Protein 5FOI (pdb70)

B-factor: mean 27.77, std 8.63, range [11.54, 77.8]

Sequence (777 aa):
HMVVWPMDRTCAWALPEQYAEFRQRATLVPAKVWDGSPTWLVSRYEHVRALLVDPRVTVDPTRQPRLSEADGDGDGFRSMLMLDPPEHTRLRRMFISAFSVRQVETMRPEIEKIVDGILDRLLALEPPVDILTHLALPMSTQVICHLLGVPYEDREFFQERSELASRPNDDRSMPALIELVEYLDGLVRTKTAHPDTGLLGTAVTERLLKGEITHQELVNNAVLLLAAGHETSANQVTLSVLTLLRHPETAAELREQPELMPNAVDELLRYHSIADGLRRAATADIVLGDHTIRAGDGLIILLSSANHDGNTFGAEATFDIHRPARHHVAFGYGPHQCLGQNLARLEMEVTLGKLFRRVPALRLAQEPDALRVRQGSPIFGIDELLVEWMVVWPMDRTCAWALPEQYAEFRQRATLVPAKVWDGSPTWLVSRYEHVRALLVDPRVTVDPTRQPRLSEADGDGDGFRSMLMLDPPEHTRLRRMFISAFSVRQVETMRPEIEKIVDGILDRLLALEPPVDILTHLALPMSTQVICHLLGVPYEDREFFQERSEELASRPNDDRSMPALIELVEYLDGLVRTKTAHPDTGLLGTAVTERLLKGEITHQELVNNAVLLLAAGHETSANQVTLSVLTLLRHPETAAELREQPELMPNAVDELLRYHSIADGLRRAATADIVLGDHTIRAGDGLIILLSSANHDGNTFGAEATFDIHRPARHHVAFGYGPHQCLGQNLARLEMEVTLGKLFRRVPALRLAQEPDALRVRQGSPIFGIDELLVEW

Nearest PDB structures (foldseek):
  5foi-assembly2_B  TM=1.002E+00  e=1.107E-60  Micromonospora griseorubida
  6b11-assembly1_A  TM=9.766E-01  e=2.153E-40  Streptomyces fradiae
  4ubs-assembly1_A  TM=9.556E-01  e=9.385E-35  Streptomyces avermitilis MA-4680 = NBRC 14893
  7dls-assembly1_A  TM=8.955E-01  e=2.334E-32  Streptomyces laurentii
  8yy7-assembly1_B  TM=8.722E-01  e=4.089E-23  Kitasatospora mediocidica KCTC 9733

CATH classification: 1.10.630.10

Solvent-accessible surface area: 31751 Å² total; per-residue (Å²): 90,80,25,85,19,55,35,77,22,123,24,4,62,45,30,21,96,73,5,60,101,8,27,92,98,80,59,5,3,34,2,84,3,144,62,64,34,81,4,48,2,0,6,53,18,71,31,0,80,43,1,7,74,29,126,89,17,3,13,47,24,95,130,24,10,97,12,19,134,41,9,59,53,20,132,50,31,48,4,8,86,46,41,40,68,102,86,5,62,94,2,17,21,25,1,19,18,18,10,11,94,109,53,4,79,90,19,60,88,70,1,61,61,20,0,52,22,2,0,76,140,1,54,87,70,94,52,71,8,15,0,27,80,73,0,0,33,21,0,0,0,27,1,4,9,92,20,0,23,5,50,59,109,46,86,128,65,0,34,73,68,1,96,42,26,28,54,41,48,26,121,133,13,66,75,4,32,89,56,2,30,113,40,0,28,37,25,0,149,78,14,44,73,132,70,54,119,26,19,0,0,47,5,0,56,37,31,33,93,118,42,20,9,75,51,92,46,0,0,14,1,0,8,32,15,1,21,41,19,2,26,41,10,1,16,4,0,0,0,0,0,0,0,0,22,64,38,93,114,7,15,40,59,4,84,148,41,92,100,36,10,58,38,0,1,3,0,0,10,0,8,3,0,12,29,16,7,36,62,19,0,1,62,40,63,2,105,21,72,87,20,47,0,134,63,47,9,0,1,2,0,0,2,0,0,0,0,12,4,36,139,46,4,61,66,49,77,72,13,54,3,100,30,107,0,146,82,16,2,9,26,12,66,18,56,28,60,49,21,20,27,34,10,18,28,9,2,2,42,10,0,0,15,41,0,11,144,89,5,78,68,6,162,45,26,45,115,32,130,75,26,144,40,33,43,26,33,58,24,11,1,4,62,70,0,46,0,79,100,174,31,89,20,56,33,60,18,116,36,5,68,49,30,15,120,71,7,50,45,7,23,162,114,77,53,11,2,56,6,99,2,135,65,57,34,84,7,49,1,0,5,62,18,75,22,0,82,46,1,6,81,24,123,93,17,4,13,41,30,92,114,26,13,95,18,19,93,34,6,58,61,18,95,45,28,57,1,9,86,46,46,44,68,99,98,6,52,92,4,42,162,19,3,81,89,22,8,48,37,173,87,4,74,92,22,67,87,29,1,56,169,25,0,50,36,14,0,80,67,5,51,86,75,66,60,79,9,18,0,25,75,65,0,0,42,23,0,0,0,46,1,4,7,107,20,0,22,8,41,62,138,48,80,101,60,0,28,93,54,0,83,31,23,28,55,43,48,26,120,129,14,66,75,7,33,76,75,2,31,113,39,0,29,37,25,0,148,82,14,44,73,133,63,60,119,29,16,0,0,44,5,0,60,99,64,34,103,146,74,73,11,75,52,90,44,0,0,11,2,0,6,35,16,1,16,46,15,2,10,41,5,1,11,4,0,0,0,0,0,0,0,0,22,72,41,91,110,7,12,44,51,4,97,66,82,82,52,15,11,37,15,0,2,2,0,0,8,0,10,1,0,11,28,18,10,40,64,17,0,1,61,40,62,4,101,18,66,96,22,48,0,135,64,43,8,0,2,4,0,0,2,0,0,0,0,10,2,31,127,43,4,54,65,53,72,67,17,28,1,12,29,47,0,48,66,13,2,8,30,5,63,21,58,26,45,42,21,19,34,31,10,12,29,8,2,1,42,9,0,0,17,52,1,11,165,97,6,86,65,9,163,39,39,35,136,30,102,82,20,49,30,30,88,29,24,54,21,12,0,3,89,74,0,46,0,71,85

Radius of gyration: 30.05 Å; Cα contacts (8 Å, |Δi|>4): 1322; chains: 2; bounding box: 81×71×69 Å

InterPro domains:
  IPR001128 Cytochrome P450 [PF00067] (210-357)
  IPR001128 Cytochrome P450 [PR00385] (227-244)
  IPR001128 Cytochrome P450 [PR00385] (262-273)
  IPR001128 Cytochrome P450 [PR00385] (328-337)
  IPR001128 Cytochrome P450 [PR00385] (337-348)
  IPR002397 Cytochrome P450, B-class [PR00359] (82-93)
  IPR002397 Cytochrome P450, B-class [PR00359] (129-145)
  IPR002397 Cytochrome P450, B-class [PR00359] (146-161)
  IPR002397 Cytochrome P450, B-class [PR00359] (181-203)
  IPR002397 Cytochrome P450, B-class [PR00359] (262-273)
  IPR002397 Cytochrome P450, B-class [PR00359] (279-306)
  IPR002397 Cytochrome P450, B-class [PR00359] (307-322)
  IPR002397 Cytochrome P450, B-class [PR00359] (328-337)
  IPR002397 Cytochrome P450, B-class [PR00359] (337-348)
  IPR017972 Cytochrome P450, conserved site [PS00086] (330-339)
  IPR036396 Cytochrome P450 superfamily [G3DSA:1.10.630.10] (1-388)
  IPR036396 Cytochrome P450 superfamily [SSF48264] (4-388)

Secondary structure (DSSP, 8-state):
--EES-----SSSPPPTHHHHHTTSSSPEEEE-TT---EEEE--HHHHHHHHT-TTEE--GGGSPP-STT----TT---GGG--TTHHHHHHHHHGGGGSHHHHGGGHHHHHHHHHHHHHHHHTSPSPEEHIIIIIHHHHHHHHHHHHT--GGGHHHHHHHHHHHT-TTSTTHHHHHHHHHHHHHHHHHHHHHS--SSHHHHHHHHTGGGTSS-HHHHHHHHHHHHHIIIIIHHHHHHHHHHHHHHSHHHHHHHHH-GGGHHHHHHHHHHHH--B--EEEEESS-EEETTEEE-TT-EEEE-HHHHHT-TTTSTTTTS--TTS--TT--TT--STTS-TTHHHHHHHHHHHHHHHHHHSTT-EESS-TTSPPBP-SSSB--BS--EEE-/-EESS----SSSPPPTHHHHHHH-SS-EEEE-TT---EEEE--HHHHHHHHT-TTEE--GGGSPP-SSS----TT---GGG--TTHHHHHHHHHGGGGSHHHHHHTHHHHHHHHHHHHHHHHTS-SSEEHIIIIIHHHHHHHHHHHHT--GGGHHHHHHHHHHHT-TTSTTHHHHHHHHHHHHHHHHHHHHHS--SSHHHHHIIIIITTTSS-HHHHHHHHHHHHHIIIIIHHHHHHHHHHHHHHSHHHHHHHHH-GGGHHHHHHHHHHHH--B--EEEEESS-EEETTEEEPTT-EEEE-HHHHHT-TTTSTTTTS--TTS--TT--TT--STTS-TTHHHHHHHHHHHHHHHHHH-TT-EESS-GGG--B--SSSB--BS--EEE-

Organism: Micromonospora griseorubida (NCBI:txid28040)

Foldseek 3Di:
DPAAPDDWADALFDDDPVLVVCQVDDEFDWHQAPVRFTEGEDFALVGLFVQQADLQKALQLVLFDARAPLADDLVPQDALSNGHPPVSVLLCVLQQVCADLVNLVVCLVVLLVQQVVLVVVVVPDADFDWCLVRHLQSSLQVVLCQQAVDDPVCCVLLVVLLVLLQQRHDNSNNVSVVVQLVVLLVVLVVCLVPQDDHRLSVCSVVAVVVPSDDSSRSSSVVNVSNSVSRPQLSFLLSSLVVVCLVPVVNLVVCLVPVVLLLLLLLLSLLSSLQQFFDKIAGQAWDDDRPYIHHHSYIYTYGLNSNSQRCVVDPPSSDRDSPPRRNPRQSQRHHSNRPSNPSVSSSSNSSSSNVVCNPPVVKHFPDDSVPWAWDTSGSGTGTPTTTIDD/DAEPPDWADALFDDDPCLVVQQVDDDFDWYDAPQNFTAGEAQAQVRLFVQQADPQKALQLVLADARAPQFDNQVPQDALSNGDPPVNVLLCVLQQVCQDLVNLVVCLVVLLVQLVVLVVVVVVDDDFDWCLVRHQQSSQLVVLCVQAVPDPVCCVLLVVLLVLLLQNRDNSNRVSLVVQLVVLLVVLVVLLVPADPHRSNVCSVPAVVVPRDDSSNSSSNSSVSNSCRRPQLSQLLSSLVVVCQVVVVNLVVCLVPVVLLLLLLLLSLLSRLQQFFRKMAGCAWDDDRPDIDGHSYIYTRGLNSNSQNCVVDPVSNDRDSPPRRVPRQSQRHHSRRPSNPSNSSSSNSSNSNVVCNVCVVKHFPDDSSPWAWDTRGSGTGTPTTTMDD

Structure (mmCIF, N/CA/C/O backbone):
data_5FOI
#
_entry.id   5FOI
#
_cell.length_a   54.781
_cell.length_b   59.516
_cell.length_c   74.623
_cell.angle_alpha   83.20
_cell.angle_beta   72.15
_cell.angle_gamma   62.61
#
_symmetry.space_group_name_H-M   'P 1'
#
loop_
_entity.id
_entity.type
_entity.pdbx_description
1 polymer 'MYCINAMICIN VIII C21 METHYL HYDROXYLASE'
2 non-polymer 'PROTOPORPHYRIN IX CONTAINING FE'
3 non-polymer 'Mycinamicin VIII'
4 non-polymer GLYCEROL
5 non-polymer SPERMIDINE
6 water water
#
loop_
_atom_site.group_PDB
_atom_site.id
_atom_site.type_symbol
_atom_site.label_atom_id
_atom_site.label_alt_id
_atom_site.label_comp_id
_atom_site.label_asym_id
_atom_site.label_entity_id
_atom_site.label_seq_id
_atom_site.pdbx_PDB_ins_code
_atom_site.Cartn_x
_atom_site.Cartn_y
_atom_site.Cartn_z
_atom_site.occupancy
_atom_site.B_iso_or_equiv
_atom_site.auth_seq_id
_atom_site.auth_comp_id
_atom_site.auth_asym_id
_atom_site.auth_atom_id
_atom_site.pdbx_PDB_model_num
ATOM 1 N N . HIS A 1 20 ? 1.007 -28.526 -6.692 1.00 49.94 0 HIS A N 1
ATOM 2 C CA . HIS A 1 20 ? 0.648 -27.560 -7.754 1.00 45.81 0 HIS A CA 1
ATOM 3 C C . HIS A 1 20 ? -0.719 -27.913 -8.335 1.00 47.52 0 HIS A C 1
ATOM 4 O O . HIS A 1 20 ? -0.816 -28.803 -9.165 1.00 52.04 0 HIS A O 1
ATOM 6 N N . MET A 1 21 ? -1.771 -27.240 -7.869 1.00 49.58 1 MET A N 1
ATOM 7 C CA . MET A 1 21 ? -3.147 -27.390 -8.412 1.00 49.26 1 MET A CA 1
ATOM 8 C C . MET A 1 21 ? -3.536 -26.131 -9.242 1.00 46.00 1 MET A C 1
ATOM 9 O O . MET A 1 21 ? -3.536 -26.158 -10.465 1.00 48.42 1 MET A O 1
ATOM 11 N N . VAL A 1 22 ? -3.858 -25.035 -8.560 1.00 42.84 2 VAL A N 1
ATOM 12 C CA . VAL A 1 22 ? -4.020 -23.710 -9.190 1.00 38.21 2 VAL A CA 1
ATOM 13 C C . VAL A 1 22 ? -2.676 -22.986 -9.413 1.00 34.96 2 VAL A C 1
ATOM 14 O O . VAL A 1 22 ? -1.774 -23.088 -8.612 1.00 37.36 2 VAL A O 1
ATOM 18 N N . VAL A 1 23 ? -2.548 -22.288 -10.532 1.00 32.96 3 VAL A N 1
ATOM 19 C CA . VAL A 1 23 ? -1.324 -21.571 -10.887 1.00 33.98 3 VAL A CA 1
ATOM 20 C C . VAL A 1 23 ? -1.185 -20.230 -10.101 1.00 32.29 3 VAL A C 1
ATOM 21 O O . VAL A 1 23 ? -2.168 -19.602 -9.719 1.00 25.95 3 VAL A O 1
ATOM 25 N N . TRP A 1 24 ? 0.046 -19.813 -9.844 1.00 31.01 4 TRP A N 1
ATOM 26 C CA . TRP A 1 24 ? 0.292 -18.484 -9.287 1.00 30.72 4 TRP A CA 1
ATOM 27 C C . TRP A 1 24 ? 1.352 -17.863 -10.148 1.00 30.08 4 TRP A C 1
ATOM 28 O O . TRP A 1 24 ? 2.354 -18.533 -10.454 1.00 25.25 4 TRP A O 1
ATOM 39 N N . PRO A 1 25 ? 1.179 -16.566 -10.503 1.00 31.74 5 PRO A N 1
ATOM 40 C CA . PRO A 1 25 ? 0.240 -15.584 -9.986 1.00 31.94 5 PRO A CA 1
ATOM 41 C C . PRO A 1 25 ? -1.161 -15.657 -10.528 1.00 31.14 5 PRO A C 1
ATOM 42 O O . PRO A 1 25 ? -1.361 -16.040 -11.668 1.00 31.94 5 PRO A O 1
ATOM 46 N N . MET A 1 26 ? -2.094 -15.279 -9.668 1.00 31.34 6 MET A N 1
ATOM 47 C CA . MET A 1 26 ? -3.484 -15.065 -9.991 1.00 35.15 6 MET A CA 1
ATOM 48 C C . MET A 1 26 ? -3.707 -13.554 -9.989 1.00 33.64 6 MET A C 1
ATOM 49 O O . MET A 1 26 ? -3.168 -12.848 -9.145 1.00 36.76 6 MET A O 1
ATOM 54 N N . ASP A 1 27 ? -4.504 -13.075 -10.927 1.00 30.72 7 ASP A N 1
ATOM 55 C CA . ASP A 1 27 ? -4.824 -11.674 -11.056 1.00 27.76 7 ASP A CA 1
ATOM 56 C C . ASP A 1 27 ? -6.249 -11.496 -10.607 1.00 27.88 7 ASP A C 1
ATOM 57 O O . ASP A 1 27 ? -7.048 -12.428 -10.705 1.00 27.07 7 ASP A O 1
ATOM 62 N N . ARG A 1 28 ? -6.575 -10.310 -10.097 1.00 28.19 8 ARG A N 1
ATOM 63 C CA . ARG A 1 28 ? -7.946 -9.968 -9.796 1.00 31.37 8 ARG A CA 1
ATOM 64 C C . ARG A 1 28 ? -8.643 -9.525 -11.050 1.00 31.95 8 ARG A C 1
ATOM 65 O O . ARG A 1 28 ? -8.022 -9.012 -11.977 1.00 33.03 8 ARG A O 1
ATOM 73 N N . THR A 1 29 ? -9.957 -9.691 -11.027 1.00 34.11 9 THR A N 1
ATOM 74 C CA . THR A 1 29 ? -10.819 -9.558 -12.195 1.00 32.70 9 THR A CA 1
ATOM 75 C C . THR A 1 29 ? -11.819 -8.391 -12.058 1.00 32.69 9 THR A C 1
ATOM 76 O O . THR A 1 29 ? -12.449 -7.992 -13.025 1.00 33.10 9 THR A O 1
ATOM 80 N N . CYS A 1 30 ? -11.962 -7.866 -10.847 1.00 30.48 10 CYS A N 1
ATOM 81 C CA . CYS A 1 30 ? -12.978 -6.898 -10.515 1.00 32.27 10 CYS A CA 1
ATOM 82 C C . CYS A 1 30 ? -12.377 -5.855 -9.615 1.00 30.29 10 CYS A C 1
ATOM 83 O O . CYS A 1 30 ? -11.482 -6.156 -8.837 1.00 31.90 10 CYS A O 1
ATOM 86 N N . ALA A 1 31 ? -12.912 -4.648 -9.663 1.00 29.05 11 ALA A N 1
ATOM 87 C CA . ALA A 1 31 ? -12.388 -3.544 -8.842 1.00 28.74 11 ALA A CA 1
ATOM 88 C C . ALA A 1 31 ? -12.635 -3.769 -7.375 1.00 28.89 11 ALA A C 1
ATOM 89 O O . ALA A 1 31 ? -11.959 -3.178 -6.533 1.00 27.72 11 ALA A O 1
ATOM 91 N N . TRP A 1 32 ? -13.632 -4.584 -7.050 1.00 28.88 12 TRP A N 1
ATOM 92 C CA . TRP A 1 32 ? -13.922 -4.813 -5.657 1.00 30.70 12 TRP A CA 1
ATOM 93 C C . TRP A 1 32 ? -14.041 -6.278 -5.275 1.00 31.50 12 TRP A C 1
ATOM 94 O O . TRP A 1 32 ? -13.682 -6.616 -4.167 1.00 30.38 12 TRP A O 1
ATOM 105 N N . ALA A 1 33 ? -14.490 -7.148 -6.180 1.00 32.23 13 ALA A N 1
ATOM 106 C CA . ALA A 1 33 ? -14.557 -8.607 -5.889 1.00 33.27 13 ALA A CA 1
ATOM 107 C C . ALA A 1 33 ? -13.196 -9.228 -5.687 1.00 30.99 13 ALA A C 1
ATOM 108 O O . ALA A 1 33 ? -12.297 -9.023 -6.500 1.00 33.99 13 ALA A O 1
ATOM 110 N N . LEU A 1 34 ? -13.041 -10.044 -4.654 1.00 28.68 14 LEU A N 1
ATOM 111 C CA . LEU A 1 34 ? -11.902 -10.975 -4.658 1.00 28.53 14 LEU A CA 1
ATOM 112 C C . LEU A 1 34 ? -12.167 -12.224 -5.515 1.00 28.23 14 LEU A C 1
ATOM 113 O O . LEU A 1 34 ? -13.322 -12.598 -5.782 1.00 26.64 14 LEU A O 1
ATOM 118 N N . PRO A 1 35 ? -11.094 -12.887 -5.962 1.00 29.47 15 PRO A N 1
ATOM 119 C CA . PRO A 1 35 ? -11.309 -14.098 -6.787 1.00 28.82 15 PRO A CA 1
ATOM 120 C C . PRO A 1 35 ? -12.107 -15.152 -6.019 1.00 30.14 15 PRO A C 1
ATOM 121 O O . PRO A 1 35 ? -11.837 -15.375 -4.820 1.00 29.32 15 PRO A O 1
ATOM 125 N N . GLU A 1 36 ? -13.117 -15.732 -6.685 1.00 32.20 16 GLU A N 1
ATOM 126 C CA . GLU A 1 36 ? -14.033 -16.708 -6.074 1.00 30.72 16 GLU A CA 1
ATOM 127 C C . GLU A 1 36 ? -13.256 -17.776 -5.334 1.00 29.62 16 GLU A C 1
ATOM 128 O O . GLU A 1 36 ? -13.574 -18.112 -4.208 1.00 27.57 16 GLU A O 1
ATOM 130 N N . GLN A 1 37 ? -12.203 -18.273 -5.962 1.00 30.86 17 GLN A N 1
ATOM 131 C CA . GLN A 1 37 ? -11.343 -19.298 -5.350 1.00 33.80 17 GLN A CA 1
ATOM 132 C C . GLN A 1 37 ? -10.902 -19.039 -3.918 1.00 30.94 17 GLN A C 1
ATOM 133 O O . GLN A 1 37 ? -10.967 -19.930 -3.085 1.00 32.95 17 GLN A O 1
ATOM 139 N N . TYR A 1 38 ? -10.487 -17.819 -3.612 1.00 28.63 18 TYR A N 1
ATOM 140 C CA . TYR A 1 38 ? -10.020 -17.513 -2.267 1.00 25.86 18 TYR A CA 1
ATOM 141 C C . TYR A 1 38 ? -10.932 -18.053 -1.175 1.00 25.09 18 TYR A C 1
ATOM 142 O O . TYR A 1 38 ? -10.433 -18.499 -0.162 1.00 27.16 18 TYR A O 1
ATOM 151 N N . ALA A 1 39 ? -12.246 -18.008 -1.334 1.00 26.96 19 ALA A N 1
ATOM 152 C CA . ALA A 1 39 ? -13.166 -18.395 -0.204 1.00 29.06 19 ALA A CA 1
ATOM 153 C C . ALA A 1 39 ? -13.167 -19.923 0.029 1.00 29.28 19 ALA A C 1
ATOM 154 O O . ALA A 1 39 ? -13.294 -20.411 1.166 1.00 25.15 19 ALA A O 1
ATOM 156 N N . GLU A 1 40 ? -12.954 -20.678 -1.041 1.00 32.39 20 GLU A N 1
ATOM 157 C CA . GLU A 1 40 ? -12.826 -22.103 -0.875 1.00 37.28 20 GLU A CA 1
ATOM 158 C C . GLU A 1 40 ? -11.470 -22.432 -0.239 1.00 38.59 20 GLU A C 1
ATOM 159 O O . GLU A 1 40 ? -11.409 -23.313 0.666 1.00 36.85 20 GLU A O 1
ATOM 165 N N . PHE A 1 41 ? -10.419 -21.694 -0.649 1.00 32.93 21 PHE A N 1
ATOM 166 C CA . PHE A 1 41 ? -9.086 -21.874 -0.068 1.00 30.47 21 PHE A CA 1
ATOM 167 C C . PHE A 1 41 ? -9.166 -21.860 1.451 1.00 29.97 21 PHE A C 1
ATOM 168 O O . PHE A 1 41 ? -8.459 -22.625 2.111 1.00 29.03 21 PHE A O 1
ATOM 176 N N . ARG A 1 42 ? -10.024 -20.994 1.980 1.00 29.70 22 ARG A N 1
ATOM 177 C CA . ARG A 1 42 ? -10.190 -20.832 3.413 1.00 30.67 22 ARG A CA 1
ATOM 178 C C . ARG A 1 42 ? -11.078 -21.888 4.061 1.00 35.88 22 ARG A C 1
ATOM 179 O O . ARG A 1 42 ? -11.120 -22.009 5.296 1.00 38.13 22 ARG A O 1
ATOM 187 N N . GLN A 1 43 ? -11.853 -22.608 3.253 1.00 41.50 23 GLN A N 1
ATOM 188 C CA . GLN A 1 43 ? -12.770 -23.601 3.810 1.00 43.51 23 GLN A CA 1
ATOM 189 C C . GLN A 1 43 ? -11.963 -24.873 4.151 1.00 47.13 23 GLN A C 1
ATOM 190 O O . GLN A 1 43 ? -12.393 -25.721 4.932 1.00 47.54 23 GLN A O 1
ATOM 192 N N . ARG A 1 44 ? -10.757 -24.954 3.603 1.00 47.16 24 ARG A N 1
ATOM 193 C CA . ARG A 1 44 ? -9.871 -26.094 3.766 1.00 42.89 24 ARG A CA 1
ATOM 194 C C . ARG A 1 44 ? -9.158 -26.343 5.078 1.00 45.92 24 ARG A C 1
ATOM 195 O O . ARG A 1 44 ? -9.140 -25.500 5.988 1.00 44.60 24 ARG A O 1
ATOM 203 N N . ALA A 1 45 ? -8.527 -27.528 5.101 1.00 52.24 25 ALA A N 1
ATOM 204 C CA . ALA A 1 45 ? -7.680 -28.061 6.206 1.00 56.57 25 ALA A CA 1
ATOM 205 C C . ALA A 1 45 ? -6.145 -27.960 5.950 1.00 54.22 25 ALA A C 1
ATOM 206 O O . ALA A 1 45 ? -5.329 -28.050 6.883 1.00 55.10 25 ALA A O 1
ATOM 208 N N . THR A 1 46 ? -5.752 -27.827 4.689 1.00 54.24 26 THR A N 1
ATOM 209 C CA . THR A 1 46 ? -4.360 -27.629 4.345 1.00 54.08 26 THR A CA 1
ATOM 210 C C . THR A 1 46 ? -4.160 -26.194 3.886 1.00 50.27 26 THR A C 1
ATOM 211 O O . THR A 1 46 ? -5.016 -25.315 4.105 1.00 53.93 26 THR A O 1
ATOM 215 N N . LEU A 1 47 ? -2.982 -25.977 3.302 1.00 41.37 27 LEU A N 1
ATOM 216 C CA . LEU A 1 47 ? -2.717 -24.897 2.387 1.00 33.15 27 LEU A CA 1
ATOM 217 C C . LEU A 1 47 ? -2.833 -25.454 0.948 1.00 33.09 27 LEU A C 1
ATOM 218 O O . LEU A 1 47 ? -2.522 -26.625 0.676 1.00 32.02 27 LEU A O 1
ATOM 223 N N . VAL A 1 48 ? -3.283 -24.583 0.057 1.00 27.84 28 VAL A N 1
ATOM 224 C CA . VAL A 1 48 ? -3.451 -24.874 -1.332 1.00 29.34 28 VAL A CA 1
ATOM 225 C C . VAL A 1 48 ? -2.096 -24.874 -1.962 1.00 30.84 28 VAL A C 1
ATOM 226 O O . VAL A 1 48 ? -1.332 -23.964 -1.741 1.00 33.13 28 VAL A O 1
ATOM 230 N N . PRO A 1 49 ? -1.780 -25.908 -2.734 1.00 31.24 29 PRO A N 1
ATOM 231 C CA . PRO A 1 49 ? -0.570 -25.877 -3.509 1.00 32.25 29 PRO A CA 1
ATOM 232 C C . PRO A 1 49 ? -0.716 -25.098 -4.816 1.00 32.33 29 PRO A C 1
ATOM 233 O O . PRO A 1 49 ? -1.805 -25.060 -5.419 1.00 33.17 29 PRO A O 1
ATOM 237 N N . ALA A 1 50 ? 0.377 -24.516 -5.283 1.00 29.22 30 ALA A N 1
ATOM 238 C CA . ALA A 1 50 ? 0.302 -23.781 -6.523 1.00 28.72 30 ALA A CA 1
ATOM 239 C C . ALA A 1 50 ? 1.423 -24.146 -7.433 1.00 26.49 30 ALA A C 1
ATOM 240 O O . ALA A 1 50 ? 2.493 -24.490 -6.968 1.00 29.21 30 ALA A O 1
ATOM 242 N N . LYS A 1 51 ? 1.162 -24.081 -8.732 1.00 25.55 31 LYS A N 1
ATOM 243 C CA . LYS A 1 51 ? 2.143 -24.383 -9.764 1.00 26.52 31 LYS A CA 1
ATOM 244 C C . LYS A 1 51 ? 2.736 -23.069 -10.152 1.00 27.24 31 LYS A C 1
ATOM 245 O O . LYS A 1 51 ? 1.991 -22.129 -10.443 1.00 28.47 31 LYS A O 1
ATOM 249 N N . VAL A 1 52 ? 4.060 -22.983 -10.176 1.00 25.33 32 VAL A N 1
ATOM 250 C CA . VAL A 1 52 ? 4.706 -21.714 -10.474 1.00 25.80 32 VAL A CA 1
ATOM 251 C C . VAL A 1 52 ? 5.735 -21.947 -11.549 1.00 27.82 32 VAL A C 1
ATOM 252 O O . VAL A 1 52 ? 6.265 -23.040 -11.699 1.00 27.72 32 VAL A O 1
ATOM 256 N N . TRP A 1 53 ? 6.057 -20.900 -12.271 1.00 28.02 33 TRP A N 1
ATOM 257 C CA . TRP A 1 53 ? 6.941 -21.056 -13.361 1.00 32.39 33 TRP A CA 1
ATOM 258 C C . TRP A 1 53 ? 8.088 -22.060 -13.117 1.00 31.31 33 TRP A C 1
ATOM 259 O O . TRP A 1 53 ? 8.320 -22.909 -13.959 1.00 33.85 33 TRP A O 1
ATOM 270 N N . ASP A 1 54 ? 8.789 -21.998 -11.986 1.00 33.16 34 ASP A N 1
ATOM 271 C CA . ASP A 1 54 ? 9.970 -22.879 -11.789 1.00 31.89 34 ASP A CA 1
ATOM 272 C C . ASP A 1 54 ? 9.685 -24.250 -11.168 1.00 31.25 34 ASP A C 1
ATOM 273 O O . ASP A 1 54 ? 10.617 -24.985 -10.870 1.00 30.63 34 ASP A O 1
ATOM 278 N N . GLY A 1 55 ? 8.417 -24.584 -10.956 1.00 32.29 35 GLY A N 1
ATOM 279 C CA . GLY A 1 55 ? 8.040 -25.898 -10.432 1.00 33.39 35 GLY A CA 1
ATOM 280 C C . GLY A 1 55 ? 8.326 -26.131 -8.957 1.00 35.02 35 GLY A C 1
ATOM 281 O O . GLY A 1 55 ? 8.113 -27.235 -8.465 1.00 35.82 35 GLY A O 1
ATOM 282 N N . SER A 1 56 ? 8.801 -25.096 -8.258 1.00 36.81 36 SER A N 1
ATOM 283 C CA . SER A 1 56 ? 9.150 -25.187 -6.840 1.00 35.28 36 SER A CA 1
ATOM 284 C C . SER A 1 56 ? 7.898 -25.360 -6.039 1.00 33.87 36 SER A C 1
ATOM 285 O O . SER A 1 56 ? 6.847 -24.850 -6.427 1.00 35.01 36 SER A O 1
ATOM 288 N N . PRO A 1 57 ? 8.008 -26.069 -4.911 1.00 32.57 37 PRO A N 1
ATOM 289 C CA . PRO A 1 57 ? 6.850 -26.253 -4.075 1.00 32.12 37 PRO A CA 1
ATOM 290 C C . PRO A 1 57 ? 6.510 -24.922 -3.484 1.00 31.67 37 PRO A C 1
ATOM 291 O O . PRO A 1 57 ? 7.411 -24.173 -3.058 1.00 33.09 37 PRO A O 1
ATOM 295 N N . THR A 1 58 ? 5.210 -24.630 -3.494 1.00 31.56 38 THR A N 1
ATOM 296 C CA . THR A 1 58 ? 4.673 -23.332 -3.117 1.00 26.89 38 THR A CA 1
ATOM 297 C C . THR A 1 58 ? 3.271 -23.509 -2.575 1.00 25.15 38 THR A C 1
ATOM 298 O O . THR A 1 58 ? 2.469 -24.163 -3.208 1.00 23.10 38 THR A O 1
ATOM 302 N N . TRP A 1 59 ? 2.995 -22.933 -1.405 1.00 23.69 39 TRP A N 1
ATOM 303 C CA . TRP A 1 59 ? 1.658 -22.858 -0.861 1.00 23.86 39 TRP A CA 1
ATOM 304 C C . TRP A 1 59 ? 1.044 -21.453 -0.946 1.00 25.63 39 TRP A C 1
ATOM 305 O O . TRP A 1 59 ? 1.741 -20.446 -0.782 1.00 25.27 39 TRP A O 1
ATOM 316 N N . LEU A 1 60 ? -0.270 -21.389 -1.155 1.00 26.18 40 LEU A N 1
ATOM 317 C CA . LEU A 1 60 ? -1.026 -20.161 -0.962 1.00 25.37 40 LEU A CA 1
ATOM 318 C C . LEU A 1 60 ? -1.648 -20.221 0.414 1.00 28.26 40 LEU A C 1
ATOM 319 O O . LEU A 1 60 ? -2.055 -21.296 0.882 1.00 32.58 40 LEU A O 1
ATOM 324 N N . VAL A 1 61 ? -1.693 -19.057 1.061 1.00 26.15 41 VAL A N 1
ATOM 325 C CA . VAL A 1 61 ? -2.054 -18.922 2.439 1.00 24.84 41 VAL A CA 1
ATOM 326 C C . VAL A 1 61 ? -3.237 -17.925 2.493 1.00 25.79 41 VAL A C 1
ATOM 327 O O . VAL A 1 61 ? -3.103 -16.760 2.094 1.00 27.62 41 VAL A O 1
ATOM 331 N N . SER A 1 62 ? -4.382 -18.387 2.986 1.00 23.20 42 SER A N 1
ATOM 332 C CA . SER A 1 62 ? -5.633 -17.698 2.813 1.00 23.10 42 SER A CA 1
ATOM 333 C C . SER A 1 62 ? -6.325 -17.310 4.097 1.00 21.76 42 SER A C 1
ATOM 334 O O . SER A 1 62 ? -7.081 -16.372 4.075 1.00 23.38 42 SER A O 1
ATOM 337 N N . ARG A 1 63 ? -6.044 -17.957 5.219 1.00 22.64 43 ARG A N 1
ATOM 338 C CA . ARG A 1 63 ? -6.780 -17.686 6.469 1.00 23.16 43 ARG A CA 1
ATOM 339 C C . ARG A 1 63 ? -6.107 -16.623 7.338 1.00 23.30 43 ARG A C 1
ATOM 340 O O . ARG A 1 63 ? -4.874 -16.557 7.421 1.00 24.39 43 ARG A O 1
ATOM 346 N N . TYR A 1 64 ? -6.904 -15.799 8.009 1.00 21.82 44 TYR A N 1
ATOM 347 C CA . TYR A 1 64 ? -6.375 -14.730 8.848 1.00 21.29 44 TYR A CA 1
ATOM 348 C C . TYR A 1 64 ? -5.406 -15.273 9.920 1.00 22.97 44 TYR A C 1
ATOM 349 O O . TYR A 1 64 ? -4.261 -14.800 10.018 1.00 24.53 44 TYR A O 1
ATOM 358 N N . GLU A 1 65 ? -5.878 -16.231 10.730 1.00 22.46 45 GLU A N 1
ATOM 359 C CA . GLU A 1 65 ? -5.034 -17.047 11.616 1.00 23.06 45 GLU A CA 1
ATOM 360 C C . GLU A 1 65 ? -3.668 -17.396 11.015 1.00 23.15 45 GLU A C 1
ATOM 361 O O . GLU A 1 65 ? -2.681 -17.312 11.716 1.00 24.43 45 GLU A O 1
ATOM 363 N N . HIS A 1 66 ? -3.619 -17.795 9.737 1.00 23.07 46 HIS A N 1
ATOM 364 C CA . HIS A 1 66 ? -2.410 -18.365 9.162 1.00 24.65 46 HIS A CA 1
ATOM 365 C C . HIS A 1 66 ? -1.451 -17.295 8.680 1.00 24.76 46 HIS A C 1
ATOM 366 O O . HIS A 1 66 ? -0.235 -17.341 8.943 1.00 25.39 46 HIS A O 1
ATOM 373 N N . VAL A 1 67 ? -2.016 -16.348 7.943 1.00 23.46 47 VAL A N 1
ATOM 374 C CA . VAL A 1 67 ? -1.279 -15.193 7.426 1.00 23.08 47 VAL A CA 1
ATOM 375 C C . VAL A 1 67 ? -0.494 -14.525 8.572 1.00 21.25 47 VAL A C 1
ATOM 376 O O . VAL A 1 67 ? 0.721 -14.354 8.502 1.00 21.66 47 VAL A O 1
ATOM 380 N N . ARG A 1 68 ? -1.184 -14.253 9.650 1.00 20.77 48 ARG A N 1
ATOM 381 C CA . ARG A 1 68 ? -0.577 -13.656 10.778 1.00 22.68 48 ARG A CA 1
ATOM 382 C C . ARG A 1 68 ? 0.485 -14.524 11.414 1.00 23.53 48 ARG A C 1
ATOM 383 O O . ARG A 1 68 ? 1.565 -14.020 11.731 1.00 24.09 48 ARG A O 1
ATOM 391 N N . ALA A 1 69 ? 0.221 -15.825 11.580 1.00 23.29 49 ALA A N 1
ATOM 392 C CA . ALA A 1 69 ? 1.194 -16.724 12.231 1.00 21.37 49 ALA A CA 1
ATOM 393 C C . ALA A 1 69 ? 2.533 -16.792 11.456 1.00 21.98 49 ALA A C 1
ATOM 394 O O . ALA A 1 69 ? 3.616 -16.783 12.078 1.00 19.15 49 ALA A O 1
ATOM 396 N N . LEU A 1 70 ? 2.449 -16.827 10.114 1.00 19.15 50 LEU A N 1
ATOM 397 C CA . LEU A 1 70 ? 3.628 -17.048 9.304 1.00 19.21 50 LEU A CA 1
ATOM 398 C C . LEU A 1 70 ? 4.447 -15.802 9.132 1.00 20.50 50 LEU A C 1
ATOM 399 O O . LEU A 1 70 ? 5.668 -15.869 9.111 1.00 21.71 50 LEU A O 1
ATOM 404 N N . LEU A 1 71 ? 3.757 -14.677 8.989 1.00 20.73 51 LEU A N 1
ATOM 405 C CA . LEU A 1 71 ? 4.370 -13.379 8.814 1.00 20.12 51 LEU A CA 1
ATOM 406 C C . LEU A 1 71 ? 5.194 -12.954 10.003 1.00 19.42 51 LEU A C 1
ATOM 407 O O . LEU A 1 71 ? 6.201 -12.261 9.807 1.00 17.66 51 LEU A O 1
ATOM 412 N N . VAL A 1 72 ? 4.778 -13.326 11.214 1.00 19.95 52 VAL A N 1
ATOM 413 C CA . VAL A 1 72 ? 5.652 -13.159 12.405 1.00 20.20 52 VAL A CA 1
ATOM 414 C C . VAL A 1 72 ? 6.582 -14.309 12.746 1.00 19.49 52 VAL A C 1
ATOM 415 O O . VAL A 1 72 ? 7.302 -14.209 13.712 1.00 19.37 52 VAL A O 1
ATOM 419 N N . ASP A 1 73 ? 6.539 -15.413 12.031 1.00 19.51 53 ASP A N 1
ATOM 420 C CA . ASP A 1 73 ? 7.354 -16.541 12.410 1.00 19.98 53 ASP A CA 1
ATOM 421 C C . ASP A 1 73 ? 8.841 -16.304 12.051 1.00 19.39 53 ASP A C 1
ATOM 422 O O . ASP A 1 73 ? 9.143 -15.760 11.019 1.00 18.27 53 ASP A O 1
ATOM 427 N N . PRO A 1 74 ? 9.778 -16.717 12.909 1.00 20.68 54 PRO A N 1
ATOM 428 C CA . PRO A 1 74 ? 11.196 -16.443 12.572 1.00 21.25 54 PRO A CA 1
ATOM 429 C C . PRO A 1 74 ? 11.790 -17.356 11.526 1.00 21.65 54 PRO A C 1
ATOM 430 O O . PRO A 1 74 ? 12.915 -17.149 11.090 1.00 21.56 54 PRO A O 1
ATOM 434 N N . ARG A 1 75 ? 11.052 -18.376 11.110 1.00 24.05 55 ARG A N 1
ATOM 435 C CA . ARG A 1 75 ? 11.558 -19.340 10.103 1.00 22.51 55 ARG A CA 1
ATOM 436 C C . ARG A 1 75 ? 11.041 -19.057 8.681 1.00 21.97 55 ARG A C 1
ATOM 437 O O . ARG A 1 75 ? 11.172 -19.876 7.801 1.00 23.41 55 ARG A O 1
ATOM 445 N N . VAL A 1 76 ? 10.449 -17.902 8.484 1.00 22.78 56 VAL A N 1
ATOM 446 C CA . VAL A 1 76 ? 9.912 -17.456 7.189 1.00 23.89 56 VAL A CA 1
ATOM 447 C C . VAL A 1 76 ? 10.885 -16.360 6.765 1.00 23.52 56 VAL A C 1
ATOM 448 O O . VAL A 1 76 ? 11.295 -15.569 7.596 1.00 23.09 56 VAL A O 1
ATOM 452 N N . THR A 1 77 ? 11.312 -16.346 5.507 1.00 22.94 57 THR A N 1
ATOM 453 C CA . THR A 1 77 ? 12.373 -15.441 5.040 1.00 20.86 57 THR A CA 1
ATOM 454 C C . THR A 1 77 ? 11.816 -14.590 3.929 1.00 21.00 57 THR A C 1
ATOM 455 O O . THR A 1 77 ? 10.877 -15.033 3.259 1.00 20.07 57 THR A O 1
ATOM 459 N N . VAL A 1 78 ? 12.397 -13.389 3.733 1.00 20.86 58 VAL A N 1
ATOM 460 C CA . VAL A 1 78 ? 12.161 -12.534 2.534 1.00 20.38 58 VAL A CA 1
ATOM 461 C C . VAL A 1 78 ? 13.299 -12.610 1.524 1.00 21.02 58 VAL A C 1
ATOM 462 O O . VAL A 1 78 ? 13.114 -12.184 0.378 1.00 23.21 58 VAL A O 1
ATOM 466 N N . ASP A 1 79 ? 14.454 -13.143 1.937 1.00 20.70 59 ASP A N 1
ATOM 467 C CA . ASP A 1 79 ? 15.624 -13.364 1.066 1.00 20.64 59 ASP A CA 1
ATOM 468 C C . ASP A 1 79 ? 15.182 -13.672 -0.345 1.00 21.80 59 ASP A C 1
ATOM 469 O O . ASP A 1 79 ? 14.588 -14.714 -0.591 1.00 24.39 59 ASP A O 1
ATOM 474 N N . PRO A 1 80 ? 15.463 -12.775 -1.306 1.00 21.62 60 PRO A N 1
ATOM 475 C CA . PRO A 1 80 ? 14.934 -13.078 -2.641 1.00 22.99 60 PRO A CA 1
ATOM 476 C C . PRO A 1 80 ? 15.466 -14.356 -3.308 1.00 22.05 60 PRO A C 1
ATOM 477 O O . PRO A 1 80 ? 14.853 -14.853 -4.207 1.00 22.80 60 PRO A O 1
ATOM 481 N N . THR A 1 81 ? 16.613 -14.854 -2.907 1.00 22.18 61 THR A N 1
ATOM 482 C CA . THR A 1 81 ? 17.159 -16.026 -3.546 1.00 23.61 61 THR A CA 1
ATOM 483 C C . THR A 1 81 ? 16.380 -17.279 -3.136 1.00 24.57 61 THR A C 1
ATOM 484 O O . THR A 1 81 ? 16.414 -18.273 -3.819 1.00 23.37 61 THR A O 1
ATOM 488 N N . ARG A 1 82 ? 15.623 -17.220 -2.055 1.00 27.38 62 ARG A N 1
ATOM 489 C CA . ARG A 1 82 ? 14.835 -18.353 -1.628 1.00 28.43 62 ARG A CA 1
ATOM 490 C C . ARG A 1 82 ? 13.415 -18.357 -2.191 1.00 28.07 62 ARG A C 1
ATOM 491 O O . ARG A 1 82 ? 12.685 -19.330 -1.994 1.00 26.56 62 ARG A O 1
ATOM 499 N N . GLN A 1 83 ? 12.985 -17.282 -2.842 1.00 26.30 63 GLN A N 1
ATOM 500 C CA . GLN A 1 83 ? 11.600 -17.218 -3.297 1.00 25.83 63 GLN A CA 1
ATOM 501 C C . GLN A 1 83 ? 11.510 -17.991 -4.601 1.00 27.93 63 GLN A C 1
ATOM 502 O O . GLN A 1 83 ? 12.376 -17.860 -5.434 1.00 31.99 63 GLN A O 1
ATOM 508 N N . PRO A 1 84 ? 10.493 -18.848 -4.755 1.00 28.31 64 PRO A N 1
ATOM 509 C CA . PRO A 1 84 ? 10.337 -19.503 -6.043 1.00 32.64 64 PRO A CA 1
ATOM 510 C C . PRO A 1 84 ? 10.071 -18.520 -7.187 1.00 32.71 64 PRO A C 1
ATOM 511 O O . PRO A 1 84 ? 9.313 -17.558 -7.051 1.00 31.97 64 PRO A O 1
ATOM 515 N N . ARG A 1 85 ? 10.720 -18.774 -8.301 1.00 35.05 65 ARG A N 1
ATOM 516 C CA . ARG A 1 85 ? 10.684 -17.878 -9.433 1.00 37.28 65 ARG A CA 1
ATOM 517 C C . ARG A 1 85 ? 9.330 -17.967 -10.141 1.00 37.06 65 ARG A C 1
ATOM 518 O O . ARG A 1 85 ? 8.862 -19.061 -10.448 1.00 36.77 65 ARG A O 1
ATOM 526 N N . LEU A 1 86 ? 8.709 -16.817 -10.399 1.00 35.47 66 LEU A N 1
ATOM 527 C CA . LEU A 1 86 ? 7.323 -16.776 -10.887 1.00 36.18 66 LEU A CA 1
ATOM 528 C C . LEU A 1 86 ? 7.179 -16.542 -12.402 1.00 34.72 66 LEU A C 1
ATOM 529 O O . LEU A 1 86 ? 6.065 -16.528 -12.921 1.00 34.91 66 LEU A O 1
ATOM 534 N N . SER A 1 87 ? 8.301 -16.387 -13.091 1.00 34.94 67 SER A N 1
ATOM 535 C CA . SER A 1 87 ? 8.333 -16.156 -14.523 1.00 35.82 67 SER A CA 1
ATOM 536 C C . SER A 1 87 ? 9.774 -16.077 -14.961 1.00 34.64 67 SER A C 1
ATOM 537 O O . SER A 1 87 ? 10.675 -16.162 -14.167 1.00 39.29 67 SER A O 1
ATOM 540 N N . GLU A 1 88 ? 9.981 -15.927 -16.246 1.00 37.55 68 GLU A N 1
ATOM 541 C CA . GLU A 1 88 ? 11.316 -15.829 -16.805 1.00 40.60 68 GLU A CA 1
ATOM 542 C C . GLU A 1 88 ? 11.938 -14.482 -16.443 1.00 40.07 68 GLU A C 1
ATOM 543 O O . GLU A 1 88 ? 13.105 -14.404 -16.101 1.00 42.08 68 GLU A O 1
ATOM 549 N N . ALA A 1 89 ? 11.143 -13.423 -16.478 1.00 40.95 69 ALA A N 1
ATOM 550 C CA . ALA A 1 89 ? 11.605 -12.090 -16.076 1.00 39.15 69 ALA A CA 1
ATOM 551 C C . ALA A 1 89 ? 11.772 -11.891 -14.550 1.00 36.97 69 ALA A C 1
ATOM 552 O O . ALA A 1 89 ? 12.209 -10.851 -14.116 1.00 36.65 69 ALA A O 1
ATOM 554 N N . ASP A 1 90 ? 11.401 -12.867 -13.742 1.00 39.16 70 ASP A N 1
ATOM 555 C CA . ASP A 1 90 ? 11.473 -12.736 -12.280 1.00 39.85 70 ASP A CA 1
ATOM 556 C C . ASP A 1 90 ? 12.864 -13.160 -11.767 1.00 40.54 70 ASP A C 1
ATOM 557 O O . ASP A 1 90 ? 13.412 -14.184 -12.168 1.00 46.78 70 ASP A O 1
ATOM 562 N N . GLY A 1 91 ? 13.437 -12.354 -10.896 1.00 41.99 71 GLY A N 1
ATOM 563 C CA . GLY A 1 91 ? 14.845 -12.486 -10.563 1.00 43.57 71 GLY A CA 1
ATOM 564 C C . GLY A 1 91 ? 15.155 -11.641 -9.354 1.00 46.56 71 GLY A C 1
ATOM 565 O O . GLY A 1 91 ? 14.268 -10.941 -8.851 1.00 46.52 71 GLY A O 1
ATOM 566 N N . ASP A 1 92 ? 16.403 -11.706 -8.882 1.00 47.74 72 ASP A N 1
ATOM 567 C CA . ASP A 1 92 ? 16.785 -11.097 -7.599 1.00 48.33 72 ASP A CA 1
ATOM 568 C C . ASP A 1 92 ? 17.260 -9.631 -7.751 1.00 47.36 72 ASP A C 1
ATOM 569 O O . ASP A 1 92 ? 17.546 -8.962 -6.760 1.00 48.10 72 ASP A O 1
ATOM 574 N N . GLY A 1 93 ? 17.320 -9.138 -8.985 1.00 44.72 73 GLY A N 1
ATOM 575 C CA . GLY A 1 93 ? 17.579 -7.725 -9.226 1.00 43.81 73 GLY A CA 1
ATOM 576 C C . GLY A 1 93 ? 19.035 -7.309 -9.163 1.00 44.49 73 GLY A C 1
ATOM 577 O O . GLY A 1 93 ? 19.336 -6.110 -9.027 1.00 43.18 73 GLY A O 1
ATOM 578 N N . ASP A 1 94 ? 19.926 -8.294 -9.284 1.00 43.77 74 ASP A N 1
ATOM 579 C CA . ASP A 1 94 ? 21.358 -8.084 -9.365 1.00 45.61 74 ASP A CA 1
ATOM 580 C C . ASP A 1 94 ? 21.854 -7.542 -8.039 1.00 41.74 74 ASP A C 1
ATOM 581 O O . ASP A 1 94 ? 22.621 -6.587 -7.989 1.00 43.30 74 ASP A O 1
ATOM 586 N N . GLY A 1 95 ? 21.394 -8.136 -6.954 1.00 37.24 75 GLY A N 1
ATOM 587 C CA . GLY A 1 95 ? 21.908 -7.779 -5.656 1.00 33.69 75 GLY A CA 1
ATOM 588 C C . GLY A 1 95 ? 21.219 -6.576 -5.061 1.00 32.76 75 GLY A C 1
ATOM 589 O O . GLY A 1 95 ? 21.549 -6.173 -3.950 1.00 37.88 75 GLY A O 1
ATOM 590 N N . PHE A 1 96 ? 20.243 -5.999 -5.760 1.00 28.81 76 PHE A N 1
ATOM 591 C CA . PHE A 1 96 ? 19.473 -4.953 -5.141 1.00 24.22 76 PHE A CA 1
ATOM 592 C C . PHE A 1 96 ? 18.633 -5.483 -3.975 1.00 22.23 76 PHE A C 1
ATOM 593 O O . PHE A 1 96 ? 17.793 -6.335 -4.159 1.00 21.76 76 PHE A O 1
ATOM 601 N N . ARG A 1 97 ? 18.804 -4.866 -2.817 1.00 22.57 77 ARG A N 1
ATOM 602 C CA . ARG A 1 97 ? 18.095 -5.179 -1.601 1.00 22.60 77 ARG A CA 1
ATOM 603 C C . ARG A 1 97 ? 17.661 -3.913 -0.848 1.00 19.77 77 ARG A C 1
ATOM 604 O O . ARG A 1 97 ? 18.505 -3.106 -0.548 1.00 19.85 77 ARG A O 1
ATOM 612 N N . SER A 1 98 ? 16.374 -3.764 -0.522 1.00 17.71 78 SER A N 1
ATOM 613 C CA . SER A 1 98 ? 15.937 -2.766 0.450 1.00 17.42 78 SER A CA 1
ATOM 614 C C . SER A 1 98 ? 15.736 -3.518 1.727 1.00 16.73 78 SER A C 1
ATOM 615 O O . SER A 1 98 ? 15.828 -4.720 1.702 1.00 17.36 78 SER A O 1
ATOM 618 N N . MET A 1 99 ? 15.471 -2.827 2.827 1.00 16.27 79 MET A N 1
ATOM 619 C CA . MET A 1 99 ? 15.081 -3.479 4.063 1.00 17.32 79 MET A CA 1
ATOM 620 C C . MET A 1 99 ? 13.935 -4.501 3.880 1.00 16.54 79 MET A C 1
ATOM 621 O O . MET A 1 99 ? 13.900 -5.529 4.513 1.00 16.19 79 MET A O 1
ATOM 626 N N . LEU A 1 100 ? 13.025 -4.225 2.962 1.00 16.94 80 LEU A N 1
ATOM 627 C CA . LEU A 1 100 ? 11.903 -5.085 2.742 1.00 17.18 80 LEU A CA 1
ATOM 628 C C . LEU A 1 100 ? 12.354 -6.460 2.257 1.00 18.22 80 LEU A C 1
ATOM 629 O O . LEU A 1 100 ? 11.580 -7.426 2.254 1.00 18.55 80 LEU A O 1
ATOM 634 N N . MET A 1 101 ? 13.599 -6.544 1.814 1.00 19.34 81 MET A N 1
ATOM 635 C CA . MET A 1 101 ? 14.143 -7.785 1.285 1.00 19.46 81 MET A CA 1
ATOM 636 C C . MET A 1 101 ? 15.185 -8.342 2.214 1.00 17.58 81 MET A C 1
ATOM 637 O O . MET A 1 101 ? 15.965 -9.152 1.795 1.00 17.43 81 MET A O 1
ATOM 642 N N . LEU A 1 102 ? 15.221 -7.901 3.468 1.00 17.06 82 LEU A N 1
ATOM 643 C CA . LEU A 1 102 ? 16.153 -8.485 4.415 1.00 17.83 82 LEU A CA 1
ATOM 644 C C . LEU A 1 102 ? 15.439 -8.989 5.667 1.00 17.59 82 LEU A C 1
ATOM 645 O O . LEU A 1 102 ? 14.422 -8.433 6.094 1.00 17.20 82 LEU A O 1
ATOM 650 N N . ASP A 1 103 ? 15.995 -10.043 6.251 1.00 18.30 83 ASP A N 1
ATOM 651 C CA . ASP A 1 103 ? 15.539 -10.585 7.517 1.00 20.14 83 ASP A CA 1
ATOM 652 C C . ASP A 1 103 ? 16.190 -9.885 8.719 1.00 21.60 83 ASP A C 1
ATOM 653 O O . ASP A 1 103 ? 17.293 -9.354 8.607 1.00 24.41 83 ASP A O 1
ATOM 658 N N . PRO A 1 104 ? 15.562 -9.957 9.906 1.00 23.07 84 PRO A N 1
ATOM 659 C CA . PRO A 1 104 ? 16.357 -9.588 11.081 1.00 24.74 84 PRO A CA 1
ATOM 660 C C . PRO A 1 104 ? 17.604 -10.428 11.168 1.00 26.83 84 PRO A C 1
ATOM 661 O O . PRO A 1 104 ? 17.556 -11.591 10.789 1.00 31.08 84 PRO A O 1
ATOM 665 N N . PRO A 1 105 ? 18.716 -9.877 11.689 1.00 28.84 85 PRO A N 1
ATOM 666 C CA . PRO A 1 105 ? 18.868 -8.573 12.316 1.00 28.63 85 PRO A CA 1
ATOM 667 C C . PRO A 1 105 ? 19.256 -7.443 11.355 1.00 26.10 85 PRO A C 1
ATOM 668 O O . PRO A 1 105 ? 19.233 -6.281 11.755 1.00 24.78 85 PRO A O 1
ATOM 672 N N . GLU A 1 106 ? 19.622 -7.771 10.124 1.00 25.82 86 GLU A N 1
ATOM 673 C CA . GLU A 1 106 ? 20.030 -6.740 9.167 1.00 27.74 86 GLU A CA 1
ATOM 674 C C . GLU A 1 106 ? 18.832 -5.827 8.856 1.00 25.88 86 GLU A C 1
ATOM 675 O O . GLU A 1 106 ? 18.974 -4.610 8.782 1.00 26.67 86 GLU A O 1
ATOM 681 N N . HIS A 1 107 ? 17.653 -6.431 8.683 1.00 21.46 87 HIS A N 1
ATOM 682 C CA . HIS A 1 107 ? 16.424 -5.701 8.593 1.00 19.10 87 HIS A CA 1
ATOM 683 C C . HIS A 1 107 ? 16.255 -4.658 9.661 1.00 19.97 87 HIS A C 1
ATOM 684 O O . HIS A 1 107 ? 15.937 -3.518 9.366 1.00 19.24 87 HIS A O 1
ATOM 691 N N . THR A 1 108 ? 16.453 -5.093 10.900 1.00 19.81 88 THR A N 1
ATOM 692 C CA . THR A 1 108 ? 16.263 -4.298 12.114 1.00 20.81 88 THR A CA 1
ATOM 693 C C . THR A 1 108 ? 17.149 -3.061 12.214 1.00 21.51 88 THR A C 1
ATOM 694 O O . THR A 1 108 ? 16.673 -1.980 12.573 1.00 18.72 88 THR A O 1
ATOM 698 N N . ARG A 1 109 ? 18.437 -3.236 11.931 1.00 20.55 89 ARG A N 1
ATOM 699 C CA . ARG A 1 109 ? 19.343 -2.104 11.826 1.00 20.40 89 ARG A CA 1
ATOM 700 C C . ARG A 1 109 ? 18.808 -1.055 10.812 1.00 21.89 89 ARG A C 1
ATOM 701 O O . ARG A 1 109 ? 18.685 0.127 11.123 1.00 23.05 89 ARG A O 1
ATOM 709 N N . LEU A 1 110 ? 18.405 -1.482 9.626 1.00 22.27 90 LEU A N 1
ATOM 710 C CA . LEU A 1 110 ? 18.013 -0.525 8.627 1.00 22.41 90 LEU A CA 1
ATOM 711 C C . LEU A 1 110 ? 16.683 0.142 8.947 1.00 26.29 90 LEU A C 1
ATOM 712 O O . LEU A 1 110 ? 16.521 1.335 8.682 1.00 26.69 90 LEU A O 1
ATOM 717 N N . ARG A 1 111 ? 15.711 -0.620 9.455 1.00 25.65 91 ARG A N 1
ATOM 718 C CA . ARG A 1 111 ? 14.435 -0.026 9.750 1.00 26.70 91 ARG A CA 1
ATOM 719 C C . ARG A 1 111 ? 14.545 0.953 10.934 1.00 25.99 91 ARG A C 1
ATOM 720 O O . ARG A 1 111 ? 13.951 2.013 10.886 1.00 29.27 91 ARG A O 1
ATOM 728 N N . ARG A 1 112 ? 15.311 0.603 11.964 1.00 26.37 92 ARG A N 1
ATOM 729 C CA . ARG A 1 112 ? 15.643 1.491 13.083 1.00 25.21 92 ARG A CA 1
ATOM 730 C C . ARG A 1 112 ? 16.065 2.912 12.671 1.00 27.19 92 ARG A C 1
ATOM 731 O O . ARG A 1 112 ? 15.704 3.903 13.332 1.00 28.44 92 ARG A O 1
ATOM 733 N N . MET A 1 113 ? 16.802 3.037 11.579 1.00 27.77 93 MET A N 1
ATOM 734 C CA . MET A 1 113 ? 17.207 4.373 11.150 1.00 30.65 93 MET A CA 1
ATOM 735 C C . MET A 1 113 ? 16.087 5.239 10.583 1.00 30.72 93 MET A C 1
ATOM 736 O O . MET A 1 113 ? 16.172 6.454 10.606 1.00 32.49 93 MET A O 1
ATOM 741 N N . PHE A 1 114 ? 15.040 4.615 10.081 1.00 29.49 94 PHE A N 1
ATOM 742 C CA . PHE A 1 114 ? 13.966 5.349 9.428 1.00 28.14 94 PHE A CA 1
ATOM 743 C C . PHE A 1 114 ? 12.710 5.495 10.285 1.00 27.95 94 PHE A C 1
ATOM 744 O O . PHE A 1 114 ? 11.883 6.332 9.987 1.00 26.66 94 PHE A O 1
ATOM 752 N N . ILE A 1 115 ? 12.611 4.716 11.364 1.00 26.69 95 ILE A N 1
ATOM 753 C CA . ILE A 1 115 ? 11.360 4.510 12.098 1.00 28.45 95 ILE A CA 1
ATOM 754 C C . ILE A 1 115 ? 10.722 5.760 12.731 1.00 28.41 95 ILE A C 1
ATOM 755 O O . ILE A 1 115 ? 9.479 5.924 12.696 1.00 26.60 95 ILE A O 1
ATOM 760 N N . SER A 1 116 ? 11.542 6.616 13.339 1.00 27.08 96 SER A N 1
ATOM 761 C CA . SER A 1 116 ? 11.014 7.713 14.164 1.00 24.92 96 SER A CA 1
ATOM 762 C C . SER A 1 116 ? 10.413 8.777 13.300 1.00 22.20 96 SER A C 1
ATOM 763 O O . SER A 1 116 ? 9.519 9.460 13.732 1.00 23.44 96 SER A O 1
ATOM 766 N N . ALA A 1 117 ? 10.812 8.844 12.042 1.00 21.25 97 ALA A N 1
ATOM 767 C CA . ALA A 1 117 ? 10.134 9.722 11.115 1.00 20.76 97 ALA A CA 1
ATOM 768 C C . ALA A 1 117 ? 8.681 9.348 10.960 1.00 21.27 97 ALA A C 1
ATOM 769 O O . ALA A 1 117 ? 7.893 10.181 10.528 1.00 22.91 97 ALA A O 1
ATOM 771 N N . PHE A 1 118 ? 8.319 8.096 11.277 1.00 20.52 98 PHE A N 1
ATOM 772 C CA . PHE A 1 118 ? 7.022 7.562 10.905 1.00 19.70 98 PHE A CA 1
ATOM 773 C C . PHE A 1 118 ? 6.113 7.249 12.081 1.00 20.70 98 PHE A C 1
ATOM 774 O O . PHE A 1 118 ? 5.011 6.716 11.907 1.00 23.51 98 PHE A O 1
ATOM 782 N N . SER A 1 119 ? 6.513 7.638 13.273 1.00 19.77 99 SER A N 1
ATOM 783 C CA . SER A 1 119 ? 5.726 7.342 14.437 1.00 19.53 99 SER A CA 1
ATOM 784 C C . SER A 1 119 ? 4.382 8.059 14.345 1.00 21.84 99 SER A C 1
ATOM 785 O O . SER A 1 119 ? 4.211 9.001 13.560 1.00 20.38 99 SER A O 1
ATOM 788 N N . VAL A 1 120 ? 3.415 7.632 15.150 1.00 24.94 100 VAL A N 1
ATOM 789 C CA . VAL A 1 120 ? 2.110 8.318 15.171 1.00 24.82 100 VAL A CA 1
ATOM 790 C C . VAL A 1 120 ? 2.245 9.830 15.391 1.00 24.51 100 VAL A C 1
ATOM 791 O O . VAL A 1 120 ? 1.720 10.637 14.613 1.00 22.61 100 VAL A O 1
ATOM 795 N N . ARG A 1 121 ? 2.982 10.225 16.432 1.00 25.62 101 ARG A N 1
ATOM 796 C CA . ARG A 1 121 ? 2.990 11.639 16.819 1.00 25.30 101 ARG A CA 1
ATOM 797 C C . ARG A 1 121 ? 3.862 12.437 15.906 1.00 24.38 101 ARG A C 1
ATOM 798 O O . ARG A 1 121 ? 3.605 13.599 15.658 1.00 24.56 101 ARG A O 1
ATOM 806 N N . GLN A 1 122 ? 4.874 11.809 15.371 1.00 22.48 102 GLN A N 1
ATOM 807 C CA . GLN A 1 122 ? 5.651 12.456 14.375 1.00 23.14 102 GLN A CA 1
ATOM 808 C C . GLN A 1 122 ? 4.868 12.671 13.070 1.00 24.69 102 GLN A C 1
ATOM 809 O O . GLN A 1 122 ? 4.959 13.721 12.481 1.00 25.24 102 GLN A O 1
ATOM 815 N N . VAL A 1 123 ? 4.079 11.695 12.636 1.00 27.24 103 VAL A N 1
ATOM 816 C CA . VAL A 1 123 ? 3.316 11.823 11.412 1.00 27.33 103 VAL A CA 1
ATOM 817 C C . VAL A 1 123 ? 2.184 12.808 11.594 1.00 27.41 103 VAL A C 1
ATOM 818 O O . VAL A 1 123 ? 1.766 13.464 10.649 1.00 26.06 103 VAL A O 1
ATOM 822 N N . GLU A 1 124 ? 1.671 12.902 12.805 1.00 29.49 104 GLU A N 1
ATOM 823 C CA . GLU A 1 124 ? 0.603 13.838 13.077 1.00 30.99 104 GLU A CA 1
ATOM 824 C C . GLU A 1 124 ? 1.028 15.298 12.893 1.00 33.02 104 GLU A C 1
ATOM 825 O O . GLU A 1 124 ? 0.153 16.154 12.745 1.00 33.55 104 GLU A O 1
ATOM 831 N N . THR A 1 125 ? 2.343 15.584 12.900 1.00 29.66 105 THR A N 1
ATOM 832 C CA . THR A 1 125 ? 2.825 16.935 12.679 1.00 28.98 105 THR A CA 1
ATOM 833 C C . THR A 1 125 ? 2.830 17.316 11.226 1.00 29.31 105 THR A C 1
ATOM 834 O O . THR A 1 125 ? 3.124 18.461 10.909 1.00 31.58 105 THR A O 1
ATOM 838 N N . MET A 1 126 ? 2.532 16.394 10.319 1.00 28.26 106 MET A N 1
ATOM 839 C CA . MET A 1 126 ? 2.456 16.749 8.904 1.00 26.03 106 MET A CA 1
ATOM 840 C C . MET A 1 126 ? 1.038 17.062 8.456 1.00 24.49 106 MET A C 1
ATOM 841 O O . MET A 1 126 ? 0.809 17.410 7.265 1.00 21.48 106 MET A O 1
ATOM 846 N N . ARG A 1 127 ? 0.074 16.906 9.361 1.00 22.24 107 ARG A N 1
ATOM 847 C CA . ARG A 1 127 ? -1.297 17.093 8.956 1.00 23.77 107 ARG A CA 1
ATOM 848 C C . ARG A 1 127 ? -1.430 18.442 8.238 1.00 24.83 107 ARG A C 1
ATOM 849 O O . ARG A 1 127 ? -1.911 18.466 7.093 1.00 25.11 107 ARG A O 1
ATOM 857 N N . PRO A 1 128 ? -0.973 19.556 8.878 1.00 24.90 108 PRO A N 1
ATOM 858 C CA . PRO A 1 128 ? -1.014 20.884 8.228 1.00 25.19 108 PRO A CA 1
ATOM 859 C C . PRO A 1 128 ? -0.503 20.914 6.794 1.00 24.54 108 PRO A C 1
ATOM 860 O O . PRO A 1 128 ? -1.184 21.401 5.904 1.00 29.11 108 PRO A O 1
ATOM 864 N N . GLU A 1 129 ? 0.655 20.354 6.544 1.00 24.25 109 GLU A N 1
ATOM 865 C CA . GLU A 1 129 ? 1.199 20.400 5.224 1.00 25.59 109 GLU A CA 1
ATOM 866 C C . GLU A 1 129 ? 0.358 19.525 4.304 1.00 25.41 109 GLU A C 1
ATOM 867 O O . GLU A 1 129 ? 0.167 19.863 3.126 1.00 23.14 109 GLU A O 1
ATOM 873 N N . ILE A 1 130 ? -0.205 18.435 4.834 1.00 24.77 110 ILE A N 1
ATOM 874 C CA . ILE A 1 130 ? -1.044 17.566 3.978 1.00 24.18 110 ILE A CA 1
ATOM 875 C C . ILE A 1 130 ? -2.352 18.258 3.617 1.00 22.26 110 ILE A C 1
ATOM 876 O O . ILE A 1 130 ? -2.826 18.172 2.483 1.00 21.68 110 ILE A O 1
ATOM 881 N N . GLU A 1 131 ? -2.933 18.940 4.590 1.00 24.47 111 GLU A N 1
ATOM 882 C CA . GLU A 1 131 ? -4.165 19.699 4.367 1.00 24.88 111 GLU A CA 1
ATOM 883 C C . GLU A 1 131 ? -3.959 20.772 3.320 1.00 23.74 111 GLU A C 1
ATOM 884 O O . GLU A 1 131 ? -4.774 20.907 2.451 1.00 27.38 111 GLU A O 1
ATOM 890 N N . LYS A 1 132 ? -2.855 21.512 3.391 1.00 24.98 112 LYS A N 1
ATOM 891 C CA . LYS A 1 132 ? -2.567 22.576 2.415 1.00 24.77 112 LYS A CA 1
ATOM 892 C C . LYS A 1 132 ? -2.391 21.992 1.057 1.00 23.80 112 LYS A C 1
ATOM 893 O O . LYS A 1 132 ? -2.875 22.537 0.098 1.00 24.50 112 LYS A O 1
ATOM 895 N N . ILE A 1 133 ? -1.689 20.866 0.992 1.00 24.94 113 ILE A N 1
ATOM 896 C CA . ILE A 1 133 ? -1.433 20.160 -0.249 1.00 24.65 113 ILE A CA 1
ATOM 897 C C . ILE A 1 133 ? -2.724 19.724 -0.908 1.00 25.47 113 ILE A C 1
ATOM 898 O O . ILE A 1 133 ? -2.943 19.952 -2.094 1.00 29.93 113 ILE A O 1
ATOM 903 N N . VAL A 1 134 ? -3.581 19.063 -0.163 1.00 26.65 114 VAL A N 1
ATOM 904 C CA . VAL A 1 134 ? -4.803 18.538 -0.768 1.00 28.37 114 VAL A CA 1
ATOM 905 C C . VAL A 1 134 ? -5.779 19.668 -1.152 1.00 30.40 114 VAL A C 1
ATOM 906 O O . VAL A 1 134 ? -6.453 19.586 -2.198 1.00 32.53 114 VAL A O 1
ATOM 910 N N . ASP A 1 135 ? -5.850 20.702 -0.307 1.00 28.50 115 ASP A N 1
ATOM 911 C CA . ASP A 1 135 ? -6.496 21.991 -0.661 1.00 29.47 115 ASP A CA 1
ATOM 912 C C . ASP A 1 135 ? -6.145 22.502 -2.050 1.00 27.49 115 ASP A C 1
ATOM 913 O O . ASP A 1 135 ? -7.032 22.783 -2.823 1.00 29.21 115 ASP A O 1
ATOM 918 N N . GLY A 1 136 ? -4.863 22.579 -2.391 1.00 28.25 116 GLY A N 1
ATOM 919 C CA . GLY A 1 136 ? -4.463 23.083 -3.716 1.00 26.47 116 GLY A CA 1
ATOM 920 C C . GLY A 1 136 ? -4.776 22.157 -4.885 1.00 29.04 116 GLY A C 1
ATOM 921 O O . GLY A 1 136 ? -5.070 22.603 -6.008 1.00 27.13 116 GLY A O 1
ATOM 922 N N . ILE A 1 137 ? -4.661 20.849 -4.646 1.00 31.14 117 ILE A N 1
ATOM 923 C CA . ILE A 1 137 ? -5.021 19.845 -5.650 1.00 28.86 117 ILE A CA 1
ATOM 924 C C . ILE A 1 137 ? -6.509 19.927 -5.929 1.00 28.62 117 ILE A C 1
ATOM 925 O O . ILE A 1 137 ? -6.926 19.865 -7.085 1.00 28.88 117 ILE A O 1
ATOM 930 N N . LEU A 1 138 ? -7.311 20.076 -4.880 1.00 29.65 118 LEU A N 1
ATOM 931 C CA . LEU A 1 138 ? -8.745 20.201 -5.075 1.00 31.19 118 LEU A CA 1
ATOM 932 C C . LEU A 1 138 ? -9.128 21.529 -5.790 1.00 33.02 118 LEU A C 1
ATOM 933 O O . LEU A 1 138 ? -9.930 21.528 -6.728 1.00 31.50 118 LEU A O 1
ATOM 938 N N . ASP A 1 139 ? -8.527 22.646 -5.395 1.00 35.94 119 ASP A N 1
ATOM 939 C CA . ASP A 1 139 ? -8.690 23.899 -6.177 1.00 38.38 119 ASP A CA 1
ATOM 940 C C . ASP A 1 139 ? -8.347 23.652 -7.645 1.00 37.43 119 ASP A C 1
ATOM 941 O O . ASP A 1 139 ? -9.125 23.965 -8.533 1.00 40.81 119 ASP A O 1
ATOM 946 N N . ARG A 1 140 ? -7.197 23.048 -7.910 1.00 39.79 120 ARG A N 1
ATOM 947 C CA . ARG A 1 140 ? -6.802 22.785 -9.305 1.00 39.81 120 ARG A CA 1
ATOM 948 C C . ARG A 1 140 ? -7.840 21.895 -9.981 1.00 36.68 120 ARG A C 1
ATOM 949 O O . ARG A 1 140 ? -8.330 22.202 -11.057 1.00 39.44 120 ARG A O 1
ATOM 957 N N . LEU A 1 141 ? -8.172 20.791 -9.335 1.00 32.66 121 LEU A N 1
ATOM 958 C CA . LEU A 1 141 ? -9.123 19.843 -9.897 1.00 31.82 121 LEU A CA 1
ATOM 959 C C . LEU A 1 141 ? -10.490 20.465 -10.171 1.00 28.25 121 LEU A C 1
ATOM 960 O O . LEU A 1 141 ? -11.063 20.223 -11.200 1.00 27.93 121 LEU A O 1
ATOM 965 N N . LEU A 1 142 ? -11.027 21.229 -9.235 1.00 30.67 122 LEU A N 1
ATOM 966 C CA . LEU A 1 142 ? -12.375 21.823 -9.414 1.00 32.40 122 LEU A CA 1
ATOM 967 C C . LEU A 1 142 ? -12.447 22.925 -10.480 1.00 34.79 122 LEU A C 1
ATOM 968 O O . LEU A 1 142 ? -13.531 23.267 -10.935 1.00 37.88 122 LEU A O 1
ATOM 973 N N . ALA A 1 143 ? -11.290 23.438 -10.885 1.00 35.29 123 ALA A N 1
ATOM 974 C CA . ALA A 1 143 ? -11.172 24.350 -12.000 1.00 38.02 123 ALA A CA 1
ATOM 975 C C . ALA A 1 143 ? -11.367 23.657 -13.361 1.00 39.50 123 ALA A C 1
ATOM 976 O O . ALA A 1 143 ? -11.625 24.321 -14.361 1.00 43.85 123 ALA A O 1
ATOM 978 N N . LEU A 1 144 ? -11.235 22.337 -13.412 1.00 37.71 124 LEU A N 1
ATOM 979 C CA . LEU A 1 144 ? -11.329 21.599 -14.686 1.00 38.05 124 LEU A CA 1
ATOM 980 C C . LEU A 1 144 ? -12.759 21.330 -15.115 1.00 39.19 124 LEU A C 1
ATOM 981 O O . LEU A 1 144 ? -13.641 21.202 -14.284 1.00 45.11 124 LEU A O 1
ATOM 986 N N . GLU A 1 145 ? -12.985 21.192 -16.415 1.00 39.62 125 GLU A N 1
ATOM 987 C CA . GLU A 1 145 ? -14.302 20.815 -16.930 1.00 37.31 125 GLU A CA 1
ATOM 988 C C . GLU A 1 145 ? -14.422 19.306 -16.758 1.00 34.79 125 GLU A C 1
ATOM 989 O O . GLU A 1 145 ? -13.686 18.586 -17.398 1.00 34.20 125 GLU A O 1
ATOM 991 N N . PRO A 1 146 ? -15.374 18.821 -15.931 1.00 35.05 126 PRO A N 1
ATOM 992 C CA . PRO A 1 146 ? -15.583 17.373 -15.788 1.00 36.50 126 PRO A CA 1
ATOM 993 C C . PRO A 1 146 ? -16.066 16.691 -17.071 1.00 38.60 126 PRO A C 1
ATOM 994 O O . PRO A 1 146 ? -16.515 17.363 -18.008 1.00 43.30 126 PRO A O 1
ATOM 998 N N . PRO A 1 147 ? -15.954 15.357 -17.144 1.00 41.65 127 PRO A N 1
ATOM 999 C CA . PRO A 1 147 ? -15.504 14.403 -16.143 1.00 37.91 127 PRO A CA 1
ATOM 1000 C C . PRO A 1 147 ? -13.998 14.378 -16.004 1.00 38.05 127 PRO A C 1
ATOM 1001 O O . PRO A 1 147 ? -13.313 14.485 -17.008 1.00 36.44 127 PRO A O 1
ATOM 1005 N N . VAL A 1 148 ? -13.497 14.224 -14.776 1.00 34.30 128 VAL A N 1
ATOM 1006 C CA . VAL A 1 148 ? -12.075 14.125 -14.526 1.00 34.42 128 VAL A CA 1
ATOM 1007 C C . VAL A 1 148 ? -11.687 12.749 -13.955 1.00 31.56 128 VAL A C 1
ATOM 1008 O O . VAL A 1 148 ? -12.487 12.064 -13.289 1.00 28.07 128 VAL A O 1
ATOM 1012 N N . ASP A 1 149 ? -10.448 12.360 -14.234 1.00 27.72 129 ASP A N 1
ATOM 1013 C CA . ASP A 1 149 ? -9.842 11.153 -13.687 1.00 26.21 129 ASP A CA 1
ATOM 1014 C C . ASP A 1 149 ? -9.245 11.394 -12.289 1.00 24.76 129 ASP A C 1
ATOM 1015 O O . ASP A 1 149 ? -8.276 12.148 -12.146 1.00 24.13 129 ASP A O 1
ATOM 1020 N N . ILE A 1 150 ? -9.794 10.720 -11.280 1.00 24.74 130 ILE A N 1
ATOM 1021 C CA . ILE A 1 150 ? -9.279 10.787 -9.881 1.00 24.50 130 ILE A CA 1
ATOM 1022 C C . ILE A 1 150 ? -7.807 10.387 -9.678 1.00 24.33 130 ILE A C 1
ATOM 1023 O O . ILE A 1 150 ? -7.099 10.999 -8.900 1.00 26.27 130 ILE A O 1
ATOM 1028 N N . LEU A 1 151 ? -7.346 9.336 -10.320 1.00 24.91 131 LEU A N 1
ATOM 1029 C CA . LEU A 1 151 ? -5.954 8.953 -10.133 1.00 25.00 131 LEU A CA 1
ATOM 1030 C C . LEU A 1 151 ? -5.047 10.084 -10.597 1.00 23.49 131 LEU A C 1
ATOM 1031 O O . LEU A 1 151 ? -4.184 10.492 -9.849 1.00 22.90 131 LEU A O 1
ATOM 1036 N N . THR A 1 152 ? -5.248 10.613 -11.811 1.00 23.95 132 THR A N 1
ATOM 1037 C CA . THR A 1 152 ? -4.288 11.591 -12.341 1.00 24.93 132 THR A CA 1
ATOM 1038 C C . THR A 1 152 ? -4.443 12.935 -11.680 1.00 23.54 132 THR A C 1
ATOM 1039 O O . THR A 1 152 ? -3.452 13.634 -11.576 1.00 25.74 132 THR A O 1
ATOM 1043 N N . HIS A 1 153 ? -5.628 13.290 -11.182 1.00 22.82 133 HIS A N 1
ATOM 1044 C CA . HIS A 1 153 ? -5.862 14.659 -10.689 1.00 23.87 133 HIS A CA 1
ATOM 1045 C C . HIS A 1 153 ? -6.096 14.846 -9.215 1.00 24.49 133 HIS A C 1
ATOM 1046 O O . HIS A 1 153 ? -6.153 15.984 -8.769 1.00 26.96 133 HIS A O 1
ATOM 1053 N N . LEU A 1 154 ? -6.220 13.762 -8.461 1.00 21.45 134 LEU A N 1
ATOM 1054 C CA . LEU A 1 154 ? -6.335 13.856 -7.038 1.00 22.44 134 LEU A CA 1
ATOM 1055 C C . LEU A 1 154 ? -5.369 12.871 -6.351 1.00 22.11 134 LEU A C 1
ATOM 1056 O O . LEU A 1 154 ? -4.490 13.293 -5.608 1.00 20.25 134 LEU A O 1
ATOM 1061 N N . ALA A 1 155 ? -5.526 11.571 -6.624 1.00 22.46 135 ALA A N 1
ATOM 1062 C CA . ALA A 1 155 ? -4.803 10.549 -5.853 1.00 22.43 135 ALA A CA 1
ATOM 1063 C C . ALA A 1 155 ? -3.262 10.584 -6.048 1.00 21.31 135 ALA A C 1
ATOM 1064 O O . ALA A 1 155 ? -2.545 10.678 -5.105 1.00 19.69 135 ALA A O 1
ATOM 1066 N N . LEU A 1 156 ? -2.784 10.560 -7.273 1.00 21.63 136 LEU A N 1
ATOM 1067 C CA . LEU A 1 156 ? -1.342 10.582 -7.538 1.00 24.03 136 LEU A CA 1
ATOM 1068 C C . LEU A 1 156 ? -0.663 11.926 -7.150 1.00 25.65 136 LEU A C 1
ATOM 1069 O O . LEU A 1 156 ? 0.415 11.946 -6.509 1.00 23.67 136 LEU A O 1
ATOM 1074 N N . PRO A 1 157 ? -1.282 13.065 -7.550 1.00 27.06 137 PRO A N 1
ATOM 1075 C CA . PRO A 1 157 ? -0.689 14.311 -7.066 1.00 26.23 137 PRO A CA 1
ATOM 1076 C C . PRO A 1 157 ? -0.525 14.410 -5.574 1.00 23.27 137 PRO A C 1
ATOM 1077 O O . PRO A 1 157 ? 0.485 14.930 -5.117 1.00 22.72 137 PRO A O 1
ATOM 1081 N N . MET A 1 158 ? -1.457 13.932 -4.781 1.00 22.36 138 MET A N 1
ATOM 1082 C CA . MET A 1 158 ? -1.257 14.154 -3.326 1.00 21.19 138 MET A CA 1
ATOM 1083 C C . MET A 1 158 ? -0.271 13.208 -2.717 1.00 19.87 138 MET A C 1
ATOM 1084 O O . MET A 1 158 ? 0.548 13.606 -1.873 1.00 16.42 138 MET A O 1
ATOM 1089 N N . SER A 1 159 ? -0.321 11.948 -3.152 1.00 20.25 139 SER A N 1
ATOM 1090 C CA . SER A 1 159 ? 0.577 10.946 -2.558 1.00 18.86 139 SER A CA 1
ATOM 1091 C C . SER A 1 159 ? 1.977 11.379 -2.942 1.00 18.44 139 SER A C 1
ATOM 1092 O O . SER A 1 159 ? 2.875 11.351 -2.117 1.00 18.75 139 SER A O 1
ATOM 1095 N N . THR A 1 160 ? 2.145 11.849 -4.178 1.00 19.55 140 THR A N 1
ATOM 1096 C CA . THR A 1 160 ? 3.468 12.212 -4.679 1.00 19.96 140 THR A CA 1
ATOM 1097 C C . THR A 1 160 ? 4.028 13.457 -3.982 1.00 21.30 140 THR A C 1
ATOM 1098 O O . THR A 1 160 ? 5.173 13.462 -3.505 1.00 21.20 140 THR A O 1
ATOM 1102 N N . GLN A 1 161 ? 3.229 14.513 -3.911 1.00 21.55 141 GLN A N 1
ATOM 1103 C CA . GLN A 1 161 ? 3.658 15.735 -3.208 1.00 19.07 141 GLN A CA 1
ATOM 1104 C C . GLN A 1 161 ? 3.971 15.442 -1.763 1.00 19.17 141 GLN A C 1
ATOM 1105 O O . GLN A 1 161 ? 5.023 15.886 -1.238 1.00 20.24 141 GLN A O 1
ATOM 1111 N N . VAL A 1 162 ? 3.103 14.679 -1.118 1.00 17.48 142 VAL A N 1
ATOM 1112 C CA . VAL A 1 162 ? 3.337 14.323 0.254 1.00 18.66 142 VAL A CA 1
ATOM 1113 C C . VAL A 1 162 ? 4.656 13.565 0.393 1.00 18.02 142 VAL A C 1
ATOM 1114 O O . VAL A 1 162 ? 5.418 13.824 1.276 1.00 18.44 142 VAL A O 1
ATOM 1118 N N . ILE A 1 163 ? 4.967 12.651 -0.496 1.00 20.94 143 ILE A N 1
ATOM 1119 C CA . ILE A 1 163 ? 6.165 11.831 -0.272 1.00 20.65 143 ILE A CA 1
ATOM 1120 C C . ILE A 1 163 ? 7.390 12.709 -0.615 1.00 22.88 143 ILE A C 1
ATOM 1121 O O . ILE A 1 163 ? 8.377 12.663 0.108 1.00 25.21 143 ILE A O 1
ATOM 1126 N N . CYS A 1 164 ? 7.298 13.554 -1.658 1.00 21.70 144 CYS A N 1
ATOM 1127 C CA . CYS A 1 164 ? 8.382 14.447 -2.022 1.00 20.95 144 CYS A CA 1
ATOM 1128 C C . CYS A 1 164 ? 8.699 15.443 -0.916 1.00 21.04 144 CYS A C 1
ATOM 1129 O O . CYS A 1 164 ? 9.858 15.768 -0.701 1.00 20.75 144 CYS A O 1
ATOM 1132 N N . HIS A 1 165 ? 7.675 15.939 -0.234 1.00 21.51 145 HIS A N 1
ATOM 1133 C CA . HIS A 1 165 ? 7.872 16.836 0.906 1.00 23.60 145 HIS A CA 1
ATOM 1134 C C . HIS A 1 165 ? 8.587 16.108 2.045 1.00 24.83 145 HIS A C 1
ATOM 1135 O O . HIS A 1 165 ? 9.592 16.577 2.561 1.00 27.38 145 HIS A O 1
ATOM 1142 N N . LEU A 1 166 ? 8.045 14.986 2.489 1.00 24.89 146 LEU A N 1
ATOM 1143 C CA . LEU A 1 166 ? 8.715 14.209 3.536 1.00 24.42 146 LEU A CA 1
ATOM 1144 C C . LEU A 1 166 ? 10.178 13.836 3.206 1.00 24.92 146 LEU A C 1
ATOM 1145 O O . LEU A 1 166 ? 11.035 13.922 4.060 1.00 21.87 146 LEU A O 1
ATOM 1150 N N . LEU A 1 167 ? 10.439 13.389 1.977 1.00 23.35 147 LEU A N 1
ATOM 1151 C CA . LEU A 1 167 ? 11.753 12.884 1.611 1.00 24.58 147 LEU A CA 1
ATOM 1152 C C . LEU A 1 167 ? 12.729 13.977 1.123 1.00 26.49 147 LEU A C 1
ATOM 1153 O O . LEU A 1 167 ? 13.966 13.807 1.231 1.00 28.87 147 LEU A O 1
ATOM 1158 N N . GLY A 1 168 ? 12.181 15.054 0.546 1.00 24.15 148 GLY A N 1
ATOM 1159 C CA . GLY A 1 168 ? 12.971 16.018 -0.210 1.00 23.11 148 GLY A CA 1
ATOM 1160 C C . GLY A 1 168 ? 13.368 15.513 -1.594 1.00 21.59 148 GLY A C 1
ATOM 1161 O O . GLY A 1 168 ? 14.481 15.691 -2.014 1.00 23.58 148 GLY A O 1
ATOM 1162 N N . VAL A 1 169 ? 12.451 14.893 -2.314 1.00 22.13 149 VAL A N 1
ATOM 1163 C CA . VAL A 1 169 ? 12.696 14.479 -3.703 1.00 22.64 149 VAL A CA 1
ATOM 1164 C C . VAL A 1 169 ? 12.041 15.515 -4.605 1.00 25.29 149 VAL A C 1
ATOM 1165 O O . VAL A 1 169 ? 10.952 15.984 -4.304 1.00 26.43 149 VAL A O 1
ATOM 1169 N N . PRO A 1 170 ? 12.708 15.928 -5.688 1.00 26.94 150 PRO A N 1
ATOM 1170 C CA . PRO A 1 170 ? 11.997 16.986 -6.469 1.00 27.61 150 PRO A CA 1
ATOM 1171 C C . PRO A 1 170 ? 10.729 16.536 -7.228 1.00 24.65 150 PRO A C 1
ATOM 1172 O O . PRO A 1 170 ? 10.798 15.659 -8.085 1.00 23.11 150 PRO A O 1
ATOM 1176 N N . TYR A 1 171 ? 9.599 17.178 -6.912 1.00 25.00 151 TYR A N 1
ATOM 1177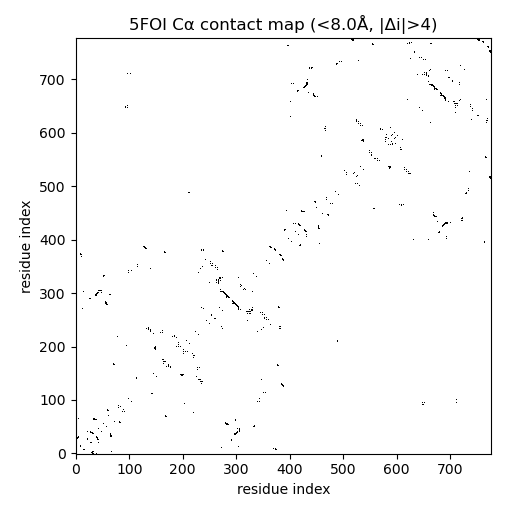 C CA . TYR A 1 171 ? 8.310 16.973 -7.585 1.00 26.02 151 TYR A CA 1
ATOM 1178 C C . TYR A 1 171 ? 8.401 17.220 -9.092 1.00 25.67 151 TYR A C 1
ATOM 1179 O O . TYR A 1 171 ? 7.671 16.605 -9.844 1.00 25.60 151 TYR A O 1
ATOM 1188 N N . GLU A 1 172 ? 9.328 18.072 -9.534 1.00 26.03 152 GLU A N 1
ATOM 1189 C CA . GLU A 1 172 ? 9.506 18.336 -10.951 1.00 25.95 152 GLU A CA 1
ATOM 1190 C C . GLU A 1 172 ? 9.868 17.054 -11.631 1.00 27.21 152 GLU A C 1
ATOM 1191 O O . GLU A 1 172 ? 9.512 16.850 -12.787 1.00 23.56 152 GLU A O 1
ATOM 1194 N N . ASP A 1 173 ? 10.518 16.144 -10.896 1.00 28.81 153 ASP A N 1
ATOM 1195 C CA . ASP A 1 173 ? 10.925 14.857 -11.472 1.00 29.21 153 ASP A CA 1
ATOM 1196 C C . ASP A 1 173 ? 9.824 13.803 -11.579 1.00 29.54 153 ASP A C 1
ATOM 1197 O O . ASP A 1 173 ? 10.064 12.705 -12.125 1.00 30.61 153 ASP A O 1
ATOM 1202 N N . ARG A 1 174 ? 8.619 14.134 -11.127 1.00 29.65 154 ARG A N 1
ATOM 1203 C CA . ARG A 1 174 ? 7.611 13.104 -10.851 1.00 30.47 154 ARG A CA 1
ATOM 1204 C C . ARG A 1 174 ? 7.203 12.286 -12.027 1.00 29.27 154 ARG A C 1
ATOM 1205 O O . ARG A 1 174 ? 6.926 11.098 -11.852 1.00 29.97 154 ARG A O 1
ATOM 1213 N N . GLU A 1 175 ? 7.233 12.851 -13.230 1.00 27.98 155 GLU A N 1
ATOM 1214 C CA . GLU A 1 175 ? 6.935 12.024 -14.394 1.00 29.18 155 GLU A CA 1
ATOM 1215 C C . GLU A 1 175 ? 7.915 10.843 -14.610 1.00 26.83 155 GLU A C 1
ATOM 1216 O O . GLU A 1 175 ? 7.516 9.721 -14.981 1.00 26.25 155 GLU A O 1
ATOM 1222 N N . PHE A 1 176 ? 9.182 11.081 -14.343 1.00 24.17 156 PHE A N 1
ATOM 1223 C CA . PHE A 1 176 ? 10.174 10.041 -14.495 1.00 21.57 156 PHE A CA 1
ATOM 1224 C C . PHE A 1 176 ? 10.008 8.891 -13.480 1.00 21.51 156 PHE A C 1
ATOM 1225 O O . PHE A 1 176 ? 9.944 7.739 -13.851 1.00 20.88 156 PHE A O 1
ATOM 1233 N N . PHE A 1 177 ? 9.944 9.224 -12.194 1.00 23.07 157 PHE A N 1
ATOM 1234 C CA . PHE A 1 177 ? 9.949 8.211 -11.145 1.00 23.38 157 PHE A CA 1
ATOM 1235 C C . PHE A 1 177 ? 8.588 7.505 -10.981 1.00 25.74 157 PHE A C 1
ATOM 1236 O O . PHE A 1 177 ? 8.584 6.318 -10.620 1.00 24.30 157 PHE A O 1
ATOM 1244 N N . GLN A 1 178 ? 7.475 8.216 -11.261 1.00 24.22 158 GLN A N 1
ATOM 1245 C CA . GLN A 1 178 ? 6.148 7.609 -11.295 1.00 22.80 158 GLN A CA 1
ATOM 1246 C C . GLN A 1 178 ? 6.088 6.513 -12.289 1.00 24.48 158 GLN A C 1
ATOM 1247 O O . GLN A 1 178 ? 5.712 5.416 -11.939 1.00 26.09 158 GLN A O 1
ATOM 1253 N N . GLU A 1 179 ? 6.412 6.807 -13.533 1.00 27.41 159 GLU A N 1
ATOM 1254 C CA . GLU A 1 179 ? 6.331 5.799 -14.573 1.00 31.85 159 GLU A CA 1
ATOM 1255 C C . GLU A 1 179 ? 7.339 4.679 -14.289 1.00 32.09 159 GLU A C 1
ATOM 1256 O O . GLU A 1 179 ? 7.107 3.511 -14.600 1.00 33.93 159 GLU A O 1
ATOM 1260 N N . ARG A 1 180 ? 8.471 5.021 -13.704 1.00 30.52 160 ARG A N 1
ATOM 1261 C CA . ARG A 1 180 ? 9.473 3.996 -13.443 1.00 30.61 160 ARG A CA 1
ATOM 1262 C C . ARG A 1 180 ? 9.050 3.093 -12.270 1.00 29.27 160 ARG A C 1
ATOM 1263 O O . ARG A 1 180 ? 9.364 1.911 -12.255 1.00 27.72 160 ARG A O 1
ATOM 1271 N N . SER A 1 181 ? 8.363 3.661 -11.287 1.00 29.13 161 SER A N 1
ATOM 1272 C CA . SER A 1 181 ? 7.938 2.905 -10.128 1.00 29.17 161 SER A CA 1
ATOM 1273 C C . SER A 1 181 ? 6.894 1.908 -10.568 1.00 29.44 161 SER A C 1
ATOM 1274 O O . SER A 1 181 ? 6.961 0.739 -10.221 1.00 28.13 161 SER A O 1
ATOM 1277 N N . GLU A 1 182 ? 5.925 2.385 -11.346 1.00 29.52 162 GLU A N 1
ATOM 1278 C CA . GLU A 1 182 ? 4.895 1.532 -11.897 1.00 29.92 162 GLU A CA 1
ATOM 1279 C C . GLU A 1 182 ? 5.485 0.306 -12.573 1.00 30.72 162 GLU A C 1
ATOM 1280 O O . GLU A 1 182 ? 4.962 -0.796 -12.444 1.00 28.45 162 GLU A O 1
ATOM 1286 N N . LEU A 1 183 ? 6.552 0.499 -13.332 1.00 30.40 163 LEU A N 1
ATOM 1287 C CA . LEU A 1 183 ? 7.089 -0.599 -14.122 1.00 30.81 163 LEU A CA 1
ATOM 1288 C C . LEU A 1 183 ? 7.949 -1.475 -13.262 1.00 28.32 163 LEU A C 1
ATOM 1289 O O . LEU A 1 183 ? 7.934 -2.665 -13.420 1.00 28.64 163 LEU A O 1
ATOM 1294 N N . ALA A 1 184 ? 8.713 -0.864 -12.369 1.00 29.83 164 ALA A N 1
ATOM 1295 C CA . ALA A 1 184 ? 9.581 -1.600 -11.446 1.00 30.97 164 ALA A CA 1
ATOM 1296 C C . ALA A 1 184 ? 8.777 -2.582 -10.595 1.00 32.26 164 ALA A C 1
ATOM 1297 O O . ALA A 1 184 ? 9.215 -3.706 -10.365 1.00 34.03 164 ALA A O 1
ATOM 1299 N N . SER A 1 185 ? 7.587 -2.160 -10.170 1.00 33.73 165 SER A N 1
ATOM 1300 C CA . SER A 1 185 ? 6.705 -2.969 -9.347 1.00 35.31 165 SER A CA 1
ATOM 1301 C C . SER A 1 185 ? 5.901 -4.038 -10.139 1.00 36.24 165 SER A C 1
ATOM 1302 O O . SER A 1 185 ? 4.883 -4.528 -9.648 1.00 37.52 165 SER A O 1
ATOM 1305 N N . ARG A 1 186 ? 6.347 -4.400 -11.348 1.00 34.50 166 ARG A N 1
ATOM 1306 C CA . ARG A 1 186 ? 5.757 -5.510 -12.113 1.00 31.29 166 ARG A CA 1
ATOM 1307 C C . ARG A 1 186 ? 6.828 -6.585 -12.308 1.00 30.15 166 ARG A C 1
ATOM 1308 O O . ARG A 1 186 ? 7.572 -6.569 -13.284 1.00 30.51 166 ARG A O 1
ATOM 1316 N N . PRO A 1 187 ? 6.911 -7.534 -11.371 1.00 26.67 167 PRO A N 1
ATOM 1317 C CA . PRO A 1 187 ? 8.091 -8.369 -11.314 1.00 25.90 167 PRO A CA 1
ATOM 1318 C C . PRO A 1 187 ? 8.174 -9.415 -12.402 1.00 27.95 167 PRO A C 1
ATOM 1319 O O . PRO A 1 187 ? 9.233 -10.029 -12.567 1.00 25.85 167 PRO A O 1
ATOM 1323 N N . ASN A 1 188 ? 7.086 -9.600 -13.152 1.00 29.77 168 ASN A N 1
ATOM 1324 C CA . ASN A 1 188 ? 7.008 -10.611 -14.209 1.00 29.28 168 ASN A CA 1
ATOM 1325 C C . ASN A 1 188 ? 7.019 -10.010 -15.590 1.00 30.10 168 ASN A C 1
ATOM 1326 O O . ASN A 1 188 ? 6.671 -10.677 -16.581 1.00 29.30 168 ASN A O 1
ATOM 1331 N N . ASP A 1 189 ? 7.448 -8.758 -15.659 1.00 29.50 169 ASP A N 1
ATOM 1332 C CA . ASP A 1 189 ? 7.410 -7.991 -16.882 1.00 31.77 169 ASP A CA 1
ATOM 1333 C C . ASP A 1 189 ? 8.867 -7.629 -17.173 1.00 31.05 169 ASP A C 1
ATOM 1334 O O . ASP A 1 189 ? 9.593 -7.239 -16.264 1.00 28.94 169 ASP A O 1
ATOM 1339 N N . ASP A 1 190 ? 9.266 -7.774 -18.433 1.00 32.89 170 ASP A N 1
ATOM 1340 C CA . ASP A 1 190 ? 10.605 -7.379 -18.955 1.00 34.44 170 ASP A CA 1
ATOM 1341 C C . ASP A 1 190 ? 11.127 -6.029 -18.546 1.00 30.84 170 ASP A C 1
ATOM 1342 O O . ASP A 1 190 ? 12.285 -5.879 -18.265 1.00 32.29 170 ASP A O 1
ATOM 1347 N N . ARG A 1 191 ? 10.264 -5.033 -18.610 1.00 30.08 171 ARG A N 1
ATOM 1348 C CA . ARG A 1 191 ? 10.650 -3.663 -18.374 1.00 29.78 171 ARG A CA 1
ATOM 1349 C C . ARG A 1 191 ? 10.963 -3.352 -16.911 1.00 28.93 171 ARG A C 1
ATOM 1350 O O . ARG A 1 191 ? 11.497 -2.283 -16.625 1.00 30.48 171 ARG A O 1
ATOM 1358 N N . SER A 1 192 ? 10.647 -4.259 -15.978 1.00 26.73 172 SER A N 1
ATOM 1359 C CA . SER A 1 192 ? 10.823 -3.919 -14.580 1.00 24.54 172 SER A CA 1
ATOM 1360 C C . SER A 1 192 ? 12.290 -3.727 -14.260 1.00 24.75 172 SER A C 1
ATOM 1361 O O . SER A 1 192 ? 12.595 -2.880 -13.489 1.00 25.29 172 SER A O 1
ATOM 1364 N N . MET A 1 193 ? 13.209 -4.448 -14.896 1.00 27.71 173 MET A N 1
ATOM 1365 C CA . MET A 1 193 ? 14.633 -4.287 -14.580 1.00 28.58 173 MET A CA 1
ATOM 1366 C C . MET A 1 193 ? 15.267 -2.963 -15.042 1.00 26.65 173 MET A C 1
ATOM 1367 O O . MET A 1 193 ? 15.966 -2.311 -14.256 1.00 23.24 173 MET A O 1
ATOM 1372 N N . PRO A 1 194 ? 15.056 -2.566 -16.316 1.00 27.14 174 PRO A N 1
ATOM 1373 C CA . PRO A 1 194 ? 15.676 -1.275 -16.667 1.00 25.47 174 PRO A CA 1
ATOM 1374 C C . PRO A 1 194 ? 15.128 -0.135 -15.803 1.00 25.00 174 PRO A C 1
ATOM 1375 O O . PRO A 1 194 ? 15.896 0.719 -15.346 1.00 25.79 174 PRO A O 1
ATOM 1379 N N . ALA A 1 195 ? 13.821 -0.162 -15.543 1.00 23.17 175 ALA A N 1
ATOM 1380 C CA . ALA A 1 195 ? 13.172 0.855 -14.730 1.00 22.14 175 ALA A CA 1
ATOM 1381 C C . ALA A 1 195 ? 13.740 0.808 -13.320 1.00 21.51 175 ALA A C 1
ATOM 1382 O O . ALA A 1 195 ? 14.081 1.824 -12.737 1.00 19.37 175 ALA A O 1
ATOM 1384 N N . LEU A 1 196 ? 13.904 -0.390 -12.792 1.00 22.12 176 LEU A N 1
ATOM 1385 C CA . LEU A 1 196 ? 14.478 -0.494 -11.468 1.00 24.03 176 LEU A CA 1
ATOM 1386 C C . LEU A 1 196 ? 15.920 0.115 -11.485 1.00 24.08 176 LEU A C 1
ATOM 1387 O O . LEU A 1 196 ? 16.275 0.906 -10.575 1.00 21.71 176 LEU A O 1
ATOM 1392 N N . ILE A 1 197 ? 16.715 -0.233 -12.502 1.00 23.97 177 ILE A N 1
ATOM 1393 C CA . ILE A 1 197 ? 18.091 0.307 -12.638 1.00 24.83 177 ILE A CA 1
ATOM 1394 C C . ILE A 1 197 ? 18.078 1.829 -12.703 1.00 26.11 177 ILE A C 1
ATOM 1395 O O . ILE A 1 197 ? 18.781 2.500 -11.934 1.00 25.56 177 ILE A O 1
ATOM 1400 N N . GLU A 1 198 ? 17.211 2.376 -13.546 1.00 26.77 178 GLU A N 1
ATOM 1401 C CA . GLU A 1 198 ? 17.044 3.829 -13.610 1.00 27.50 178 GLU A CA 1
ATOM 1402 C C . GLU A 1 198 ? 16.621 4.534 -12.323 1.00 27.45 178 GLU A C 1
ATOM 1403 O O . GLU A 1 198 ? 17.097 5.645 -11.994 1.00 29.09 178 GLU A O 1
ATOM 1409 N N . LEU A 1 199 ? 15.697 3.927 -11.595 1.00 26.71 179 LEU A N 1
ATOM 1410 C CA . LEU A 1 199 ? 15.322 4.497 -10.312 1.00 24.00 179 LEU A CA 1
ATOM 1411 C C . LEU A 1 199 ? 16.454 4.535 -9.297 1.00 21.00 179 LEU A C 1
ATOM 1412 O O . LEU A 1 199 ? 16.537 5.469 -8.516 1.00 21.19 179 LEU A O 1
ATOM 1417 N N . VAL A 1 200 ? 17.262 3.484 -9.243 1.00 19.88 180 VAL A N 1
ATOM 1418 C CA . VAL A 1 200 ? 18.396 3.421 -8.316 1.00 20.31 180 VAL A CA 1
ATOM 1419 C C . VAL A 1 200 ? 19.372 4.541 -8.708 1.00 22.01 180 VAL A C 1
ATOM 1420 O O . VAL A 1 200 ? 19.833 5.336 -7.872 1.00 22.24 180 VAL A O 1
ATOM 1424 N N . GLU A 1 201 ? 19.627 4.623 -10.003 1.00 23.13 181 GLU A N 1
ATOM 1425 C CA . GLU A 1 201 ? 20.446 5.666 -10.580 1.00 26.39 181 GLU A CA 1
ATOM 1426 C C . GLU A 1 201 ? 19.909 7.081 -10.254 1.00 24.56 181 GLU A C 1
ATOM 1427 O O . GLU A 1 201 ? 20.653 7.967 -9.871 1.00 24.38 181 GLU A O 1
ATOM 1433 N N . TYR A 1 202 ? 18.606 7.284 -10.310 1.00 21.68 182 TYR A N 1
ATOM 1434 C CA . TYR A 1 202 ? 18.089 8.583 -9.971 1.00 19.92 182 TYR A CA 1
ATOM 1435 C C . TYR A 1 202 ? 18.372 8.921 -8.506 1.00 20.64 182 TYR A C 1
ATOM 1436 O O . TYR A 1 202 ? 18.812 10.001 -8.169 1.00 18.90 182 TYR A O 1
ATOM 1445 N N . LEU A 1 203 ? 18.095 7.987 -7.609 1.00 21.79 183 LEU A N 1
ATOM 1446 C CA . LEU A 1 203 ? 18.359 8.220 -6.193 1.00 20.82 183 LEU A CA 1
ATOM 1447 C C . LEU A 1 203 ? 19.847 8.209 -5.909 1.00 18.51 183 LEU A C 1
ATOM 1448 O O . LEU A 1 203 ? 20.313 8.914 -5.026 1.00 18.66 183 LEU A O 1
ATOM 1453 N N . ASP A 1 204 ? 20.615 7.444 -6.651 1.00 19.51 184 ASP A N 1
ATOM 1454 C CA . ASP A 1 204 ? 22.078 7.532 -6.483 1.00 21.50 184 ASP A CA 1
ATOM 1455 C C . ASP A 1 204 ? 22.534 8.984 -6.636 1.00 21.91 184 ASP A C 1
ATOM 1456 O O . ASP A 1 204 ? 23.059 9.570 -5.662 1.00 23.44 184 ASP A O 1
ATOM 1461 N N . GLY A 1 205 ? 22.243 9.619 -7.775 1.00 21.86 185 GLY A N 1
ATOM 1462 C CA . GLY A 1 205 ? 22.510 11.088 -7.924 1.00 21.44 185 GLY A CA 1
ATOM 1463 C C . GLY A 1 205 ? 21.928 11.989 -6.809 1.00 22.73 185 GLY A C 1
ATOM 1464 O O . GLY A 1 205 ? 22.597 12.901 -6.310 1.00 24.31 185 GLY A O 1
ATOM 1465 N N . LEU A 1 206 ? 20.691 11.737 -6.382 1.00 21.37 186 LEU A N 1
ATOM 1466 C CA . LEU A 1 206 ? 20.054 12.584 -5.351 1.00 21.77 186 LEU A CA 1
ATOM 1467 C C . LEU A 1 206 ? 20.771 12.481 -3.988 1.00 20.45 186 LEU A C 1
ATOM 1468 O O . LEU A 1 206 ? 21.037 13.449 -3.336 1.00 21.78 186 LEU A O 1
ATOM 1473 N N . VAL A 1 207 ? 21.074 11.267 -3.567 1.00 20.75 187 VAL A N 1
ATOM 1474 C CA . VAL A 1 207 ? 21.796 11.049 -2.353 1.00 19.47 187 VAL A CA 1
ATOM 1475 C C . VAL A 1 207 ? 23.231 11.634 -2.414 1.00 19.73 187 VAL A C 1
ATOM 1476 O O . VAL A 1 207 ? 23.700 12.193 -1.409 1.00 16.75 187 VAL A O 1
ATOM 1480 N N . ARG A 1 208 ? 23.937 11.498 -3.547 1.00 20.07 188 ARG A N 1
ATOM 1481 C CA . ARG A 1 208 ? 25.261 12.182 -3.670 1.00 21.22 188 ARG A CA 1
ATOM 1482 C C . ARG A 1 208 ? 25.087 13.703 -3.468 1.00 23.42 188 ARG A C 1
ATOM 1483 O O . ARG A 1 208 ? 25.780 14.315 -2.643 1.00 25.18 188 ARG A O 1
ATOM 1491 N N . THR A 1 209 ? 24.109 14.302 -4.153 1.00 22.34 189 THR A N 1
ATOM 1492 C CA . THR A 1 209 ? 23.815 15.699 -3.891 1.00 22.23 189 THR A CA 1
ATOM 1493 C C . THR A 1 209 ? 23.546 15.994 -2.427 1.00 22.59 189 THR A C 1
ATOM 1494 O O . THR A 1 209 ? 24.193 16.883 -1.863 1.00 22.78 189 THR A O 1
ATOM 1498 N N . LYS A 1 210 ? 22.617 15.268 -1.798 1.00 23.01 190 LYS A N 1
ATOM 1499 C CA . LYS A 1 210 ? 22.305 15.536 -0.383 1.00 23.28 190 LYS A CA 1
ATOM 1500 C C . LYS A 1 210 ? 23.449 15.283 0.575 1.00 23.71 190 LYS A C 1
ATOM 1501 O O . LYS A 1 210 ? 23.530 15.878 1.639 1.00 30.23 190 LYS A O 1
ATOM 1507 N N . THR A 1 211 ? 24.348 14.406 0.210 1.00 26.89 191 THR A N 1
ATOM 1508 C CA . THR A 1 211 ? 25.557 14.140 0.996 1.00 28.62 191 THR A CA 1
ATOM 1509 C C . THR A 1 211 ? 26.476 15.379 1.090 1.00 30.38 191 THR A C 1
ATOM 1510 O O . THR A 1 211 ? 26.964 15.725 2.176 1.00 31.38 191 THR A O 1
ATOM 1514 N N . ALA A 1 212 ? 26.671 16.033 -0.056 1.00 30.77 192 ALA A N 1
ATOM 1515 C CA . ALA A 1 212 ? 27.465 17.247 -0.172 1.00 30.59 192 ALA A CA 1
ATOM 1516 C C . ALA A 1 212 ? 26.731 18.467 0.392 1.00 30.66 192 ALA A C 1
ATOM 1517 O O . ALA A 1 212 ? 27.379 19.395 0.855 1.00 33.51 192 ALA A O 1
ATOM 1519 N N . HIS A 1 213 ? 25.394 18.445 0.372 1.00 28.98 193 HIS A N 1
ATOM 1520 C CA . HIS A 1 213 ? 24.560 19.562 0.806 1.00 28.66 193 HIS A CA 1
ATOM 1521 C C . HIS A 1 213 ? 23.344 19.044 1.613 1.00 30.71 193 HIS A C 1
ATOM 1522 O O . HIS A 1 213 ? 22.209 19.043 1.100 1.00 34.43 193 HIS A O 1
ATOM 1529 N N . PRO A 1 214 ? 23.542 18.622 2.882 1.00 32.64 194 PRO A N 1
ATOM 1530 C CA . PRO A 1 214 ? 22.355 17.969 3.464 1.00 33.99 194 PRO A CA 1
ATOM 1531 C C . PRO A 1 214 ? 21.178 18.939 3.620 1.00 34.31 194 PRO A C 1
ATOM 1532 O O . PRO A 1 214 ? 21.364 20.078 4.028 1.00 39.37 194 PRO A O 1
ATOM 1536 N N . ASP A 1 215 ? 19.986 18.503 3.246 1.00 32.88 195 ASP A N 1
ATOM 1537 C CA . ASP A 1 215 ? 18.787 19.248 3.559 1.00 32.24 195 ASP A CA 1
ATOM 1538 C C . ASP A 1 215 ? 18.142 18.587 4.778 1.00 33.98 195 ASP A C 1
ATOM 1539 O O . ASP A 1 215 ? 18.646 17.567 5.307 1.00 31.32 195 ASP A O 1
ATOM 1544 N N . THR A 1 216 ? 17.054 19.177 5.261 1.00 31.84 196 THR A N 1
ATOM 1545 C CA . THR A 1 216 ? 16.233 18.490 6.262 1.00 33.50 196 THR A CA 1
ATOM 1546 C C . THR A 1 216 ? 15.265 17.696 5.416 1.00 34.64 196 THR A C 1
ATOM 1547 O O . THR A 1 216 ? 15.430 17.621 4.194 1.00 43.05 196 THR A O 1
ATOM 1551 N N . GLY A 1 217 ? 14.270 17.071 5.987 1.00 32.72 197 GLY A N 1
ATOM 1552 C CA . GLY A 1 217 ? 13.580 16.094 5.148 1.00 33.84 197 GLY A CA 1
ATOM 1553 C C . GLY A 1 217 ? 14.319 14.756 5.275 1.00 32.44 197 GLY A C 1
ATOM 1554 O O . GLY A 1 217 ? 15.542 14.700 5.494 1.00 32.06 197 GLY A O 1
ATOM 1555 N N . LEU A 1 218 ? 13.565 13.679 5.144 1.00 29.50 198 LEU A N 1
ATOM 1556 C CA . LEU A 1 218 ? 13.994 12.419 5.684 1.00 28.32 198 LEU A CA 1
ATOM 1557 C C . LEU A 1 218 ? 15.328 11.959 5.100 1.00 26.76 198 LEU A C 1
ATOM 1558 O O . LEU A 1 218 ? 16.184 11.532 5.856 1.00 25.91 198 LEU A O 1
ATOM 1563 N N . LEU A 1 219 ? 15.539 12.101 3.792 1.00 23.60 199 LEU A N 1
ATOM 1564 C CA . LEU A 1 219 ? 16.776 11.616 3.190 1.00 25.04 199 LEU A CA 1
ATOM 1565 C C . LEU A 1 219 ? 17.977 12.403 3.713 1.00 24.98 199 LEU A C 1
ATOM 1566 O O . LEU A 1 219 ? 18.926 11.830 4.294 1.00 25.55 199 LEU A O 1
ATOM 1571 N N . GLY A 1 220 ? 17.913 13.718 3.566 1.00 23.51 200 GLY A N 1
ATOM 1572 C CA . GLY A 1 220 ? 18.997 14.581 4.036 1.00 21.58 200 GLY A CA 1
ATOM 1573 C C . GLY A 1 220 ? 19.257 14.453 5.516 1.00 20.82 200 GLY A C 1
ATOM 1574 O O . GLY A 1 220 ? 20.387 14.512 5.918 1.00 23.12 200 GLY A O 1
ATOM 1575 N N . THR A 1 221 ? 18.228 14.309 6.352 1.00 20.45 201 THR A N 1
ATOM 1576 C CA . THR A 1 221 ? 18.458 13.979 7.771 1.00 20.57 201 THR A CA 1
ATOM 1577 C C . THR A 1 221 ? 19.170 12.627 7.974 1.00 19.80 201 THR A C 1
ATOM 1578 O O . THR A 1 221 ? 19.890 12.451 8.947 1.00 19.64 201 THR A O 1
ATOM 1582 N N . ALA A 1 222 ? 18.986 11.665 7.084 1.00 19.25 202 ALA A N 1
ATOM 1583 C CA . ALA A 1 222 ? 19.653 10.393 7.287 1.00 20.09 202 ALA A CA 1
ATOM 1584 C C . ALA A 1 222 ? 21.105 10.464 6.835 1.00 21.68 202 ALA A C 1
ATOM 1585 O O . ALA A 1 222 ? 21.972 9.679 7.319 1.00 21.98 202 ALA A O 1
ATOM 1587 N N . VAL A 1 223 ? 21.381 11.393 5.905 1.00 22.94 203 VAL A N 1
ATOM 1588 C CA . VAL A 1 223 ? 22.760 11.659 5.471 1.00 22.49 203 VAL A CA 1
ATOM 1589 C C . VAL A 1 223 ? 23.476 12.175 6.668 1.00 22.22 203 VAL A C 1
ATOM 1590 O O . VAL A 1 223 ? 24.534 11.701 6.973 1.00 21.47 203 VAL A O 1
ATOM 1594 N N . THR A 1 224 ? 22.834 13.085 7.392 1.00 23.21 204 THR A N 1
ATOM 1595 C CA . THR A 1 224 ? 23.480 13.852 8.435 1.00 24.30 204 THR A CA 1
ATOM 1596 C C . THR A 1 224 ? 23.677 13.001 9.672 1.00 24.00 204 THR A C 1
ATOM 1597 O O . THR A 1 224 ? 24.752 12.965 10.233 1.00 24.02 204 THR A O 1
ATOM 1601 N N . GLU A 1 225 ? 22.647 12.280 10.071 1.00 23.24 205 GLU A N 1
ATOM 1602 C CA . GLU A 1 225 ? 22.693 11.463 11.276 1.00 22.98 205 GLU A CA 1
ATOM 1603 C C . GLU A 1 225 ? 23.232 10.039 11.099 1.00 22.20 205 GLU A C 1
ATOM 1604 O O . GLU A 1 225 ? 23.684 9.464 12.045 1.00 21.77 205 GLU A O 1
ATOM 1610 N N . ARG A 1 226 ? 23.140 9.441 9.920 1.00 22.82 206 ARG A N 1
ATOM 1611 C CA . ARG A 1 226 ? 23.491 8.005 9.780 1.00 22.78 206 ARG A CA 1
ATOM 1612 C C . ARG A 1 226 ? 24.607 7.825 8.811 1.00 22.51 206 ARG A C 1
ATOM 1613 O O . ARG A 1 226 ? 25.612 7.157 9.138 1.00 24.53 206 ARG A O 1
ATOM 1621 N N . LEU A 1 227 ? 24.467 8.402 7.624 1.00 21.69 207 LEU A N 1
ATOM 1622 C CA . LEU A 1 227 ? 25.515 8.211 6.625 1.00 22.48 207 LEU A CA 1
ATOM 1623 C C . LEU A 1 227 ? 26.836 8.900 6.979 1.00 22.48 207 LEU A C 1
ATOM 1624 O O . LEU A 1 227 ? 27.879 8.289 6.825 1.00 19.73 207 LEU A O 1
ATOM 1629 N N . LEU A 1 228 ? 26.787 10.154 7.472 1.00 25.41 208 LEU A N 1
ATOM 1630 C CA . LEU A 1 228 ? 28.015 10.911 7.839 1.00 25.94 208 LEU A CA 1
ATOM 1631 C C . LEU A 1 228 ? 28.468 10.533 9.228 1.00 28.90 208 LEU A C 1
ATOM 1632 O O . LEU A 1 228 ? 29.404 11.136 9.747 1.00 34.42 208 LEU A O 1
ATOM 1637 N N . LYS A 1 229 ? 27.789 9.564 9.841 1.00 27.43 209 LYS A N 1
ATOM 1638 C CA . LYS A 1 229 ? 28.118 9.112 11.168 1.00 26.45 209 LYS A CA 1
ATOM 1639 C C . LYS A 1 229 ? 28.493 7.638 11.192 1.00 26.67 209 LYS A C 1
ATOM 1640 O O . LYS A 1 229 ? 28.686 7.073 12.258 1.00 25.41 209 LYS A O 1
ATOM 1646 N N . GLY A 1 230 ? 28.557 7.005 10.017 1.00 25.06 210 GLY A N 1
ATOM 1647 C CA . GLY A 1 230 ? 29.017 5.649 9.926 1.00 24.96 210 GLY A CA 1
ATOM 1648 C C . GLY A 1 230 ? 27.994 4.578 10.223 1.00 25.51 210 GLY A C 1
ATOM 1649 O O . GLY A 1 230 ? 28.379 3.452 10.448 1.00 27.62 210 GLY A O 1
ATOM 1650 N N . GLU A 1 231 ? 26.700 4.887 10.169 1.00 25.40 211 GLU A N 1
ATOM 1651 C CA . GLU A 1 231 ? 25.637 3.879 10.451 1.00 23.31 211 GLU A CA 1
ATOM 1652 C C . GLU A 1 231 ? 25.014 3.260 9.227 1.00 22.23 211 GLU A C 1
ATOM 1653 O O . GLU A 1 231 ? 24.301 2.256 9.318 1.00 20.43 211 GLU A O 1
ATOM 1659 N N . ILE A 1 232 ? 25.263 3.848 8.066 1.00 21.86 212 ILE A N 1
ATOM 1660 C CA . ILE A 1 232 ? 24.637 3.348 6.873 1.00 19.19 212 ILE A CA 1
ATOM 1661 C C . ILE A 1 232 ? 25.458 3.685 5.663 1.00 18.32 212 ILE A C 1
ATOM 1662 O O . ILE A 1 232 ? 26.083 4.735 5.611 1.00 19.44 212 ILE A O 1
ATOM 1667 N N . THR A 1 233 ? 25.519 2.774 4.709 1.00 19.35 213 THR A N 1
ATOM 1668 C CA . THR A 1 233 ? 26.331 2.992 3.531 1.00 20.28 213 THR A CA 1
ATOM 1669 C C . THR A 1 233 ? 25.566 3.810 2.530 1.00 21.84 213 THR A C 1
ATOM 1670 O O . THR A 1 233 ? 24.372 4.066 2.673 1.00 23.59 213 THR A O 1
ATOM 1674 N N . HIS A 1 234 ? 26.284 4.227 1.500 1.00 22.63 214 HIS A N 1
ATOM 1675 C CA . HIS A 1 234 ? 25.669 4.899 0.378 1.00 21.67 214 HIS A CA 1
ATOM 1676 C C . HIS A 1 234 ? 24.658 4.025 -0.368 1.00 20.46 214 HIS A C 1
ATOM 1677 O O . HIS A 1 234 ? 23.580 4.517 -0.679 1.00 19.70 214 HIS A O 1
ATOM 1684 N N . GLN A 1 235 ? 24.997 2.778 -0.710 1.00 21.85 215 GLN A N 1
ATOM 1685 C CA . GLN A 1 235 ? 24.054 1.951 -1.523 1.00 23.97 215 GLN A CA 1
ATOM 1686 C C . GLN A 1 235 ? 22.783 1.632 -0.709 1.00 22.30 215 GLN A C 1
ATOM 1687 O O . GLN A 1 235 ? 21.708 1.585 -1.269 1.00 24.33 215 GLN A O 1
ATOM 1693 N N . GLU A 1 236 ? 22.926 1.439 0.596 1.00 20.56 216 GLU A N 1
ATOM 1694 C CA . GLU A 1 236 ? 21.810 1.115 1.495 1.00 20.21 216 GLU A CA 1
ATOM 1695 C C . GLU A 1 236 ? 20.832 2.254 1.565 1.00 19.88 216 GLU A C 1
ATOM 1696 O O . GLU A 1 236 ? 19.625 2.019 1.487 1.00 19.76 216 GLU A O 1
ATOM 1702 N N . LEU A 1 237 ? 21.328 3.472 1.771 1.00 19.17 217 LEU A N 1
ATOM 1703 C CA . LEU A 1 237 ? 20.461 4.686 1.701 1.00 19.07 217 LEU A CA 1
ATOM 1704 C C . LEU A 1 237 ? 19.766 4.870 0.361 1.00 17.84 217 LEU A C 1
ATOM 1705 O O . LEU A 1 237 ? 18.571 5.126 0.295 1.00 19.57 217 LEU A O 1
ATOM 1710 N N . VAL A 1 238 ? 20.512 4.739 -0.707 1.00 17.55 218 VAL A N 1
ATOM 1711 C CA . VAL A 1 238 ? 19.948 4.791 -2.039 1.00 17.86 218 VAL A CA 1
ATOM 1712 C C . VAL A 1 238 ? 18.834 3.763 -2.259 1.00 18.19 218 VAL A C 1
ATOM 1713 O O . VAL A 1 238 ? 17.758 4.096 -2.793 1.00 17.93 218 VAL A O 1
ATOM 1717 N N . ASN A 1 239 ? 19.096 2.524 -1.861 1.00 17.80 219 ASN A N 1
ATOM 1718 C CA . ASN A 1 239 ? 18.137 1.428 -2.064 1.00 17.79 219 ASN A CA 1
ATOM 1719 C C . ASN A 1 239 ? 16.874 1.602 -1.24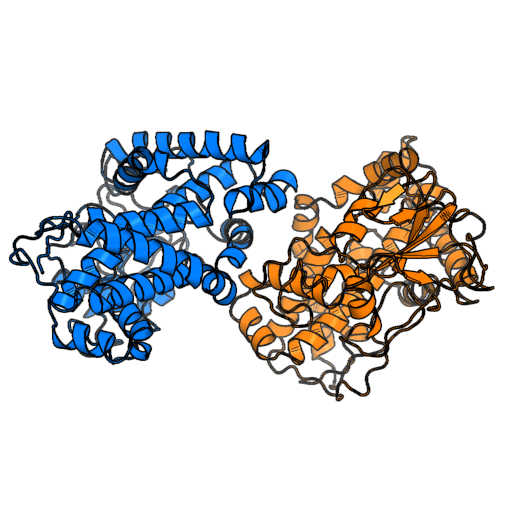4 1.00 16.98 219 ASN A C 1
ATOM 1720 O O . ASN A 1 239 ? 15.794 1.402 -1.731 1.00 16.34 219 ASN A O 1
ATOM 1725 N N . ASN A 1 240 ? 16.997 2.017 0.005 1.00 18.51 220 ASN A N 1
ATOM 1726 C CA . ASN A 1 240 ? 15.805 2.240 0.809 1.00 18.56 220 ASN A CA 1
ATOM 1727 C C . ASN A 1 240 ? 15.053 3.508 0.418 1.00 20.86 220 ASN A C 1
ATOM 1728 O O . ASN A 1 240 ? 13.825 3.610 0.664 1.00 24.14 220 ASN A O 1
ATOM 1733 N N . ALA A 1 241 ? 15.778 4.452 -0.191 1.00 20.58 221 ALA A N 1
ATOM 1734 C CA . ALA A 1 241 ? 15.163 5.643 -0.785 1.00 21.29 221 ALA A CA 1
ATOM 1735 C C . ALA A 1 241 ? 14.313 5.294 -2.012 1.00 20.09 221 ALA A C 1
ATOM 1736 O O . ALA A 1 241 ? 13.248 5.860 -2.229 1.00 19.95 221 ALA A O 1
ATOM 1738 N N . VAL A 1 242 ? 14.757 4.334 -2.810 1.00 21.67 222 VAL A N 1
ATOM 1739 C CA . VAL A 1 242 ? 13.899 3.835 -3.880 1.00 22.09 222 VAL A CA 1
ATOM 1740 C C . VAL A 1 242 ? 12.619 3.257 -3.253 1.00 22.62 222 VAL A C 1
ATOM 1741 O O . VAL A 1 242 ? 11.502 3.616 -3.630 1.00 26.52 222 VAL A O 1
ATOM 1745 N N . LEU A 1 243 ? 12.795 2.374 -2.285 1.00 19.49 223 LEU A N 1
ATOM 1746 C CA . LEU A 1 243 ? 11.685 1.829 -1.578 1.00 18.99 223 LEU A CA 1
ATOM 1747 C C . LEU A 1 243 ? 10.782 2.909 -0.955 1.00 17.66 223 LEU A C 1
ATOM 1748 O O . LEU A 1 243 ? 9.581 2.848 -1.127 1.00 16.05 223 LEU A O 1
ATOM 1753 N N . LEU A 1 244 ? 11.325 3.874 -0.229 1.00 17.10 224 LEU A N 1
ATOM 1754 C CA . LEU A 1 244 ? 10.433 4.896 0.360 1.00 18.36 224 LEU A CA 1
ATOM 1755 C C . LEU A 1 244 ? 9.679 5.676 -0.731 1.00 18.65 224 LEU A C 1
ATOM 1756 O O . LEU A 1 244 ? 8.494 6.027 -0.562 1.00 17.66 224 LEU A O 1
ATOM 1761 N N . LEU A 1 245 ? 10.351 5.908 -1.858 1.00 19.10 225 LEU A N 1
ATOM 1762 C CA . LEU A 1 245 ? 9.786 6.770 -2.869 1.00 19.30 225 LEU A CA 1
ATOM 1763 C C . LEU A 1 245 ? 8.625 6.070 -3.556 1.00 20.34 225 LEU A C 1
ATOM 1764 O O . LEU A 1 245 ? 7.509 6.600 -3.588 1.00 21.66 225 LEU A O 1
ATOM 1769 N N . ALA A 1 246 ? 8.889 4.873 -4.067 1.00 20.36 226 ALA A N 1
ATOM 1770 C CA . ALA A 1 246 ? 7.897 4.068 -4.752 1.00 19.86 226 ALA A CA 1
ATOM 1771 C C . ALA A 1 246 ? 6.750 3.568 -3.849 1.00 19.93 226 ALA A C 1
ATOM 1772 O O . ALA A 1 246 ? 5.585 3.716 -4.201 1.00 19.55 226 ALA A O 1
ATOM 1774 N N . ALA A 1 247 ? 7.077 2.964 -2.716 1.00 19.97 227 ALA A N 1
ATOM 1775 C CA . ALA A 1 247 ? 6.056 2.571 -1.764 1.00 21.41 227 ALA A CA 1
ATOM 1776 C C . ALA A 1 247 ? 5.227 3.807 -1.448 1.00 21.26 227 ALA A C 1
ATOM 1777 O O . ALA A 1 247 ? 4.012 3.782 -1.564 1.00 22.05 227 ALA A O 1
ATOM 1779 N N . GLY A 1 248 ? 5.908 4.899 -1.130 1.00 22.52 228 GLY A N 1
ATOM 1780 C CA . GLY A 1 248 ? 5.261 6.119 -0.620 1.00 23.11 228 GLY A CA 1
ATOM 1781 C C . GLY A 1 248 ? 4.263 6.798 -1.551 1.00 25.21 228 GLY A C 1
ATOM 1782 O O . GLY A 1 248 ? 3.422 7.557 -1.094 1.00 29.24 228 GLY A O 1
ATOM 1783 N N . HIS A 1 249 ? 4.315 6.545 -2.852 1.00 24.38 229 HIS A N 1
ATOM 1784 C CA . HIS A 1 249 ? 3.310 7.154 -3.706 1.00 24.16 229 HIS A CA 1
ATOM 1785 C C . HIS A 1 249 ? 2.398 6.180 -4.438 1.00 24.96 229 HIS A C 1
ATOM 1786 O O . HIS A 1 249 ? 1.193 6.427 -4.548 1.00 23.14 229 HIS A O 1
ATOM 1793 N N . GLU A 1 250 ? 2.965 5.110 -4.983 1.00 25.53 230 GLU A N 1
ATOM 1794 C CA . GLU A 1 250 ? 2.172 4.235 -5.800 1.00 27.23 230 GLU A CA 1
ATOM 1795 C C . GLU A 1 250 ? 1.046 3.540 -4.995 1.00 26.27 230 GLU A C 1
ATOM 1796 O O . GLU A 1 250 ? -0.096 3.394 -5.489 1.00 20.85 230 GLU A O 1
ATOM 1802 N N . THR A 1 251 ? 1.369 3.154 -3.758 1.00 25.25 231 THR A N 1
ATOM 1803 C CA . THR A 1 251 ? 0.400 2.507 -2.888 1.00 23.85 231 THR A CA 1
ATOM 1804 C C . THR A 1 251 ? -0.780 3.391 -2.544 1.00 21.42 231 THR A C 1
ATOM 1805 O O . THR A 1 251 ? -1.883 3.060 -2.868 1.00 21.14 231 THR A O 1
ATOM 1809 N N . SER A 1 252 ? -0.538 4.492 -1.852 1.00 21.79 232 SER A N 1
ATOM 1810 C CA . SER A 1 252 ? -1.604 5.413 -1.472 1.00 22.34 232 SER A CA 1
ATOM 1811 C C . SER A 1 252 ? -2.403 5.874 -2.697 1.00 22.33 232 SER A C 1
ATOM 1812 O O . SER A 1 252 ? -3.638 5.916 -2.678 1.00 20.97 232 SER A O 1
ATOM 1815 N N . ALA A 1 253 ? -1.709 6.193 -3.780 1.00 21.69 233 ALA A N 1
ATOM 1816 C CA . ALA A 1 253 ? -2.423 6.629 -4.981 1.00 22.61 233 ALA A CA 1
ATOM 1817 C C . ALA A 1 253 ? -3.561 5.661 -5.307 1.00 23.07 233 ALA A C 1
ATOM 1818 O O . ALA A 1 253 ? -4.689 6.089 -5.532 1.00 22.41 233 ALA A O 1
ATOM 1820 N N . ASN A 1 254 ? -3.277 4.357 -5.305 1.00 23.18 234 ASN A N 1
ATOM 1821 C CA . ASN A 1 254 ? -4.293 3.361 -5.665 1.00 22.85 234 ASN A CA 1
ATOM 1822 C C . ASN A 1 254 ? -5.361 3.149 -4.559 1.00 22.42 234 ASN A C 1
ATOM 1823 O O . ASN A 1 254 ? -6.570 3.042 -4.801 1.00 21.30 234 ASN A O 1
ATOM 1828 N N . GLN A 1 255 ? -4.918 3.159 -3.319 1.00 19.73 235 GLN A N 1
ATOM 1829 C CA . GLN A 1 255 ? -5.856 3.021 -2.268 1.00 19.21 235 GLN A CA 1
ATOM 1830 C C . GLN A 1 255 ? -6.877 4.146 -2.318 1.00 18.06 235 GLN A C 1
ATOM 1831 O O . GLN A 1 255 ? -8.049 3.908 -2.213 1.00 17.43 235 GLN A O 1
ATOM 1837 N N . VAL A 1 256 ? -6.403 5.375 -2.479 1.00 18.20 236 VAL A N 1
ATOM 1838 C CA . VAL A 1 256 ? -7.301 6.540 -2.556 1.00 17.26 236 VAL A CA 1
ATOM 1839 C C . VAL A 1 256 ? -8.231 6.454 -3.768 1.00 15.81 236 VAL A C 1
ATOM 1840 O O . VAL A 1 256 ? -9.433 6.614 -3.636 1.00 15.39 236 VAL A O 1
ATOM 1844 N N . THR A 1 257 ? -7.693 6.175 -4.928 1.00 15.71 237 THR A N 1
ATOM 1845 C CA . THR A 1 257 ? -8.558 5.989 -6.089 1.00 17.88 237 THR A CA 1
ATOM 1846 C C . THR A 1 257 ? -9.690 4.910 -5.846 1.00 19.27 237 THR A C 1
ATOM 1847 O O . THR A 1 257 ? -10.894 5.217 -5.924 1.00 18.85 237 THR A O 1
ATOM 1851 N N . LEU A 1 258 ? -9.295 3.682 -5.504 1.00 17.72 238 LEU A N 1
ATOM 1852 C CA . LEU A 1 258 ? -10.244 2.654 -5.240 1.00 18.44 238 LEU A CA 1
ATOM 1853 C C . LEU A 1 258 ? -11.270 3.077 -4.155 1.00 18.69 238 LEU A C 1
ATOM 1854 O O . LEU A 1 258 ? -12.479 2.841 -4.278 1.00 19.32 238 LEU A O 1
ATOM 1859 N N . SER A 1 259 ? -10.797 3.717 -3.113 1.00 18.75 239 SER A N 1
ATOM 1860 C CA . SER A 1 259 ? -11.693 4.184 -2.069 1.00 20.73 239 SER A CA 1
ATOM 1861 C C . SER A 1 259 ? -12.770 5.177 -2.509 1.00 22.05 239 SER A C 1
ATOM 1862 O O . SER A 1 259 ? -13.892 5.132 -1.988 1.00 25.80 239 SER A O 1
ATOM 1865 N N . VAL A 1 260 ? -12.460 6.043 -3.471 1.00 21.25 240 VAL A N 1
ATOM 1866 C CA . VAL A 1 260 ? -13.439 7.041 -3.934 1.00 20.80 240 VAL A CA 1
ATOM 1867 C C . VAL A 1 260 ? -14.566 6.267 -4.618 1.00 21.33 240 VAL A C 1
ATOM 1868 O O . VAL A 1 260 ? -15.778 6.578 -4.450 1.00 20.24 240 VAL A O 1
ATOM 1872 N N . LEU A 1 261 ? -14.151 5.257 -5.381 1.00 21.14 241 LEU A N 1
ATOM 1873 C CA . LEU A 1 261 ? -15.079 4.350 -6.047 1.00 22.31 241 LEU A CA 1
ATOM 1874 C C . LEU A 1 261 ? -16.044 3.709 -5.048 1.00 20.73 241 LEU A C 1
ATOM 1875 O O . LEU A 1 261 ? -17.229 3.743 -5.236 1.00 20.50 241 LEU A O 1
ATOM 1880 N N . THR A 1 262 ? -15.485 3.170 -3.972 1.00 21.01 242 THR A N 1
ATOM 1881 C CA . THR A 1 262 ? -16.226 2.443 -2.991 1.00 19.76 242 THR A CA 1
ATOM 1882 C C . THR A 1 262 ? -17.177 3.371 -2.302 1.00 19.76 242 THR A C 1
ATOM 1883 O O . THR A 1 262 ? -18.343 3.031 -2.181 1.00 20.46 242 THR A O 1
ATOM 1887 N N . LEU A 1 263 ? -16.729 4.552 -1.929 1.00 20.08 243 LEU A N 1
ATOM 1888 C CA . LEU A 1 263 ? -17.640 5.516 -1.272 1.00 21.39 243 LEU A CA 1
ATOM 1889 C C . LEU A 1 263 ? -18.708 6.010 -2.224 1.00 23.52 243 LEU A C 1
ATOM 1890 O O . LEU A 1 263 ? -19.845 6.242 -1.837 1.00 25.71 243 LEU A O 1
ATOM 1895 N N . LEU A 1 264 ? -18.347 6.150 -3.490 1.00 24.87 244 LEU A N 1
ATOM 1896 C CA . LEU A 1 264 ? -19.312 6.512 -4.496 1.00 25.34 244 LEU A CA 1
ATOM 1897 C C . LEU A 1 264 ? -20.332 5.382 -4.660 1.00 25.57 244 LEU A C 1
ATOM 1898 O O . LEU A 1 264 ? -21.543 5.648 -4.798 1.00 26.10 244 LEU A O 1
ATOM 1903 N N . ARG A 1 265 ? -19.842 4.134 -4.586 1.00 23.56 245 ARG A N 1
ATOM 1904 C CA . ARG A 1 265 ? -20.694 2.950 -4.676 1.00 23.54 245 ARG A CA 1
ATOM 1905 C C . ARG A 1 265 ? -21.664 2.782 -3.495 1.00 21.99 245 ARG A C 1
ATOM 1906 O O . ARG A 1 265 ? -22.627 2.083 -3.619 1.00 23.93 245 ARG A O 1
ATOM 1914 N N . HIS A 1 266 ? -21.418 3.423 -2.358 1.00 21.89 246 HIS A N 1
ATOM 1915 C CA . HIS A 1 266 ? -22.288 3.337 -1.194 1.00 20.45 246 HIS A CA 1
ATOM 1916 C C . HIS A 1 266 ? -22.628 4.736 -0.754 1.00 20.15 246 HIS A C 1
ATOM 1917 O O . HIS A 1 266 ? -21.996 5.246 0.167 1.00 22.32 246 HIS A O 1
ATOM 1924 N N . PRO A 1 267 ? -23.635 5.371 -1.372 1.00 20.74 247 PRO A N 1
ATOM 1925 C CA . PRO A 1 267 ? -23.761 6.816 -1.126 1.00 20.95 247 PRO A CA 1
ATOM 1926 C C . PRO A 1 267 ? -23.957 7.209 0.346 1.00 23.17 247 PRO A C 1
ATOM 1927 O O . PRO A 1 267 ? -23.297 8.153 0.810 1.00 23.82 247 PRO A O 1
ATOM 1931 N N . GLU A 1 268 ? -24.772 6.477 1.111 1.00 23.56 248 GLU A N 1
ATOM 1932 C CA . GLU A 1 268 ? -24.860 6.787 2.528 1.00 22.40 248 GLU A CA 1
ATOM 1933 C C . GLU A 1 268 ? -23.496 7.105 3.117 1.00 22.47 248 GLU A C 1
ATOM 1934 O O . GLU A 1 268 ? -23.396 7.997 3.921 1.00 23.34 248 GLU A O 1
ATOM 1940 N N . THR A 1 269 ? -22.453 6.394 2.724 1.00 22.11 249 THR A N 1
ATOM 1941 C CA . THR A 1 269 ? -21.170 6.460 3.450 1.00 22.97 249 THR A CA 1
ATOM 1942 C C . THR A 1 269 ? -20.468 7.811 3.281 1.00 22.28 249 THR A C 1
ATOM 1943 O O . THR A 1 269 ? -20.078 8.462 4.293 1.00 21.36 249 THR A O 1
ATOM 1947 N N . ALA A 1 270 ? -20.357 8.235 2.024 1.00 21.49 250 ALA A N 1
ATOM 1948 C CA . ALA A 1 270 ? -19.935 9.579 1.677 1.00 22.61 250 ALA A CA 1
ATOM 1949 C C . ALA A 1 270 ? -20.579 10.640 2.555 1.00 22.22 250 ALA A C 1
ATOM 1950 O O . ALA A 1 270 ? -19.897 11.419 3.175 1.00 21.61 250 ALA A O 1
ATOM 1952 N N . ALA A 1 271 ? -21.902 10.663 2.602 1.00 23.86 251 ALA A N 1
ATOM 1953 C CA . ALA A 1 271 ? -22.616 11.714 3.334 1.00 23.51 251 ALA A CA 1
ATOM 1954 C C . ALA A 1 271 ? -22.535 11.623 4.850 1.00 24.30 251 ALA A C 1
ATOM 1955 O O . ALA A 1 271 ? -22.608 12.649 5.551 1.00 28.87 251 ALA A O 1
ATOM 1957 N N . GLU A 1 272 ? -22.406 10.416 5.371 1.00 23.04 252 GLU A N 1
ATOM 1958 C CA . GLU A 1 272 ? -22.315 10.204 6.801 1.00 25.10 252 GLU A CA 1
ATOM 1959 C C . GLU A 1 272 ? -20.979 10.717 7.297 1.00 28.65 252 GLU A C 1
ATOM 1960 O O . GLU A 1 272 ? -20.885 11.329 8.357 1.00 31.22 252 GLU A O 1
ATOM 1966 N N . LEU A 1 273 ? -19.940 10.443 6.530 1.00 29.13 253 LEU A N 1
ATOM 1967 C CA . LEU A 1 273 ? -18.604 10.890 6.851 1.00 31.44 253 LEU A CA 1
ATOM 1968 C C . LEU A 1 273 ? -18.489 12.413 6.763 1.00 32.71 253 LEU A C 1
ATOM 1969 O O . LEU A 1 273 ? -18.163 13.091 7.733 1.00 32.62 253 LEU A O 1
ATOM 1974 N N . ARG A 1 274 ? -18.833 12.934 5.602 1.00 34.95 254 ARG A N 1
ATOM 1975 C CA . ARG A 1 274 ? -19.021 14.366 5.399 1.00 38.36 254 ARG A CA 1
ATOM 1976 C C . ARG A 1 274 ? -19.808 15.004 6.569 1.00 40.47 254 ARG A C 1
ATOM 1977 O O . ARG A 1 274 ? -19.470 16.096 6.997 1.00 45.21 254 ARG A O 1
ATOM 1985 N N . GLU A 1 275 ? -20.805 14.315 7.134 1.00 45.99 255 GLU A N 1
ATOM 1986 C CA . GLU A 1 275 ? -21.532 14.842 8.325 1.00 44.12 255 GLU A CA 1
ATOM 1987 C C . GLU A 1 275 ? -21.051 14.327 9.681 1.00 43.13 255 GLU A C 1
ATOM 1988 O O . GLU A 1 275 ? -21.560 14.776 10.696 1.00 46.72 255 GLU A O 1
ATOM 1994 N N . GLN A 1 276 ? -20.093 13.398 9.730 1.00 39.87 256 GLN A N 1
ATOM 1995 C CA . GLN A 1 276 ? -19.463 13.024 11.008 1.00 36.42 256 GLN A CA 1
ATOM 1996 C C . GLN A 1 276 ? -17.966 12.623 10.850 1.00 36.84 256 GLN A C 1
ATOM 1997 O O . GLN A 1 276 ? -17.628 11.428 10.911 1.00 35.53 256 GLN A O 1
ATOM 1999 N N . PRO A 1 277 ? -17.058 13.620 10.683 1.00 34.93 257 PRO A N 1
ATOM 2000 C CA . PRO A 1 277 ? -15.658 13.270 10.401 1.00 31.70 257 PRO A CA 1
ATOM 2001 C C . PRO A 1 277 ? -15.026 12.365 11.418 1.00 28.51 257 PRO A C 1
ATOM 2002 O O . PRO A 1 277 ? -14.146 11.646 11.051 1.00 30.92 257 PRO A O 1
ATOM 2006 N N . GLU A 1 278 ? -15.481 12.331 12.668 1.00 30.11 258 GLU A N 1
ATOM 2007 C CA . GLU A 1 278 ? -14.845 11.435 13.667 1.00 29.16 258 GLU A CA 1
ATOM 2008 C C . GLU A 1 278 ? -15.008 9.974 13.314 1.00 28.34 258 GLU A C 1
ATOM 2009 O O . GLU A 1 278 ? -14.403 9.114 13.958 1.00 26.13 258 GLU A O 1
ATOM 2011 N N . LEU A 1 279 ? -15.832 9.708 12.302 1.00 29.71 259 LEU A N 1
ATOM 2012 C CA . LEU A 1 279 ? -16.026 8.364 11.767 1.00 31.71 259 LEU A CA 1
ATOM 2013 C C . LEU A 1 279 ? -15.049 8.030 10.623 1.00 30.91 259 LEU A C 1
ATOM 2014 O O . LEU A 1 279 ? -15.009 6.877 10.125 1.00 25.88 259 LEU A O 1
ATOM 2019 N N . MET A 1 280 ? -14.242 9.014 10.215 1.00 27.32 260 MET A N 1
ATOM 2020 C CA . MET A 1 280 ? -13.335 8.769 9.098 1.00 26.22 260 MET A CA 1
ATOM 2021 C C . MET A 1 280 ? -12.219 7.762 9.376 1.00 24.49 260 MET A C 1
ATOM 2022 O O . MET A 1 280 ? -11.952 6.910 8.506 1.00 26.45 260 MET A O 1
ATOM 2027 N N . PRO A 1 281 ? -11.534 7.858 10.539 1.00 21.41 261 PRO A N 1
ATOM 2028 C CA . PRO A 1 281 ? -10.397 6.932 10.747 1.00 21.74 261 PRO A CA 1
ATOM 2029 C C . PRO A 1 281 ? -10.787 5.487 10.631 1.00 21.93 261 PRO A C 1
ATOM 2030 O O . PRO A 1 281 ? -10.085 4.750 9.938 1.00 25.78 261 PRO A O 1
ATOM 2034 N N . ASN A 1 282 ? -11.910 5.079 11.245 1.00 22.23 262 ASN A N 1
ATOM 2035 C CA . ASN A 1 282 ? -12.368 3.703 11.126 1.00 22.47 262 ASN A CA 1
ATOM 2036 C C . ASN A 1 282 ? -12.846 3.371 9.725 1.00 21.29 262 ASN A C 1
ATOM 2037 O O . ASN A 1 282 ? -12.734 2.229 9.265 1.00 19.07 262 ASN A O 1
ATOM 2042 N N . ALA A 1 283 ? -13.396 4.375 9.049 1.00 20.07 263 ALA A N 1
ATOM 2043 C CA . ALA A 1 283 ? -13.802 4.210 7.667 1.00 19.46 263 ALA A CA 1
ATOM 2044 C C . ALA A 1 283 ? -12.589 3.893 6.817 1.00 19.15 263 ALA A C 1
ATOM 2045 O O . ALA A 1 283 ? -12.660 3.015 5.958 1.00 19.54 263 ALA A O 1
ATOM 2047 N N . VAL A 1 284 ? -11.511 4.657 7.013 1.00 18.24 264 VAL A N 1
ATOM 2048 C CA . VAL A 1 284 ? -10.238 4.432 6.319 1.00 17.50 264 VAL A CA 1
ATOM 2049 C C . VAL A 1 284 ? -9.718 2.993 6.522 1.00 18.97 264 VAL A C 1
ATOM 2050 O O . VAL A 1 284 ? -9.395 2.291 5.551 1.00 16.82 264 VAL A O 1
ATOM 2054 N N . ASP A 1 285 ? -9.657 2.562 7.778 1.00 20.08 265 ASP A N 1
ATOM 2055 C CA . ASP A 1 285 ? -9.334 1.167 8.085 1.00 21.56 265 ASP A CA 1
ATOM 2056 C C . ASP A 1 285 ? -10.249 0.177 7.393 1.00 21.29 265 ASP A C 1
ATOM 2057 O O . ASP A 1 285 ? -9.801 -0.863 6.945 1.00 20.43 265 ASP A O 1
ATOM 2062 N N . GLU A 1 286 ? -11.537 0.480 7.321 1.00 22.17 266 GLU A N 1
ATOM 2063 C CA . GLU A 1 286 ? -12.417 -0.399 6.578 1.00 23.15 266 GLU A CA 1
ATOM 2064 C C . GLU A 1 286 ? -12.148 -0.372 5.057 1.00 21.22 266 GLU A C 1
ATOM 2065 O O . GLU A 1 286 ? -12.325 -1.396 4.372 1.00 20.14 266 GLU A O 1
ATOM 2071 N N . LEU A 1 287 ? -11.727 0.773 4.511 1.00 18.91 267 LEU A N 1
ATOM 2072 C CA . LEU A 1 287 ? -11.343 0.811 3.081 1.00 17.56 267 LEU A CA 1
ATOM 2073 C C . LEU A 1 287 ? -10.105 0.025 2.802 1.00 16.55 267 LEU A C 1
ATOM 2074 O O . LEU A 1 287 ? -9.981 -0.617 1.762 1.00 16.23 267 LEU A O 1
ATOM 2079 N N . LEU A 1 288 ? -9.182 0.077 3.753 1.00 15.80 268 LEU A N 1
ATOM 2080 C CA . LEU A 1 288 ? -7.913 -0.636 3.665 1.00 15.59 268 LEU A CA 1
ATOM 2081 C C . LEU A 1 288 ? -8.148 -2.153 3.693 1.00 16.40 268 LEU A C 1
ATOM 2082 O O . LEU A 1 288 ? -7.753 -2.849 2.774 1.00 16.35 268 LEU A O 1
ATOM 2087 N N . ARG A 1 289 ? -8.889 -2.636 4.693 1.00 17.78 269 ARG A N 1
ATOM 2088 C CA . ARG A 1 289 ? -9.329 -4.050 4.734 1.00 19.29 269 ARG A CA 1
ATOM 2089 C C . ARG A 1 289 ? -10.058 -4.517 3.467 1.00 17.97 269 ARG A C 1
ATOM 2090 O O . ARG A 1 289 ? -9.680 -5.487 2.845 1.00 17.69 269 ARG A O 1
ATOM 2098 N N . TYR A 1 290 ? -11.126 -3.831 3.114 1.00 18.30 270 TYR A N 1
ATOM 2099 C CA . TYR A 1 290 ? -11.947 -4.197 1.925 1.00 18.49 270 TYR A CA 1
ATOM 2100 C C . TYR A 1 290 ? -11.168 -4.385 0.655 1.00 18.50 270 TYR A C 1
ATOM 2101 O O . TYR A 1 290 ? -11.232 -5.424 0.049 1.00 22.27 270 TYR A O 1
ATOM 2110 N N . HIS A 1 291 ? -10.380 -3.399 0.256 1.00 19.18 271 HIS A N 1
ATOM 2111 C CA . HIS A 1 291 ? -9.598 -3.501 -0.968 1.00 17.75 271 HIS A CA 1
ATOM 2112 C C . HIS A 1 291 ? -8.316 -4.319 -0.822 1.00 18.10 271 HIS A C 1
ATOM 2113 O O . HIS A 1 291 ? -7.932 -4.999 -1.752 1.00 18.49 271 HIS A O 1
ATOM 2120 N N . SER A 1 292 ? -7.657 -4.268 0.331 1.00 17.64 272 SER A N 1
ATOM 2121 C CA . SER A 1 292 ? -6.389 -4.997 0.510 1.00 18.81 272 SER A CA 1
ATOM 2122 C C . SER A 1 292 ? -5.516 -4.951 -0.724 1.00 18.30 272 SER A C 1
ATOM 2123 O O . SER A 1 292 ? -5.217 -5.944 -1.323 1.00 17.87 272 SER A O 1
ATOM 2126 N N . ILE A 1 293 ? -5.117 -3.772 -1.136 1.00 19.76 273 ILE A N 1
ATOM 2127 C CA . ILE A 1 293 ? -4.444 -3.648 -2.433 1.00 18.81 273 ILE A CA 1
ATOM 2128 C C . ILE A 1 293 ? -3.028 -4.255 -2.476 1.00 17.95 273 ILE A C 1
ATOM 2129 O O . ILE A 1 293 ? -2.522 -4.619 -3.513 1.00 17.79 273 ILE A O 1
ATOM 2134 N N . ALA A 1 294 ? -2.365 -4.333 -1.357 1.00 18.87 274 ALA A N 1
ATOM 2135 C CA . ALA A 1 294 ? -1.051 -4.963 -1.357 1.00 20.51 274 ALA A CA 1
ATOM 2136 C C . ALA A 1 294 ? -1.294 -6.458 -1.060 1.00 20.47 274 ALA A C 1
ATOM 2137 O O . ALA A 1 294 ? -1.838 -6.832 -0.014 1.00 19.36 274 ALA A O 1
ATOM 2139 N N . ASP A 1 295 ? -0.976 -7.302 -2.028 1.00 21.44 275 ASP A N 1
ATOM 2140 C CA . ASP A 1 295 ? -1.360 -8.730 -1.942 1.00 24.28 275 ASP A CA 1
ATOM 2141 C C . ASP A 1 295 ? -0.333 -9.672 -2.505 1.00 23.95 275 ASP A C 1
ATOM 2142 O O . ASP A 1 295 ? 0.578 -9.273 -3.274 1.00 28.79 275 ASP A O 1
ATOM 2147 N N . GLY A 1 296 ? -0.478 -10.941 -2.153 1.00 23.70 276 GLY A N 1
ATOM 2148 C CA . GLY A 1 296 ? 0.401 -11.985 -2.719 1.00 22.99 276 GLY A CA 1
ATOM 2149 C C . GLY A 1 296 ? 1.852 -11.736 -2.318 1.00 21.85 276 GLY A C 1
ATOM 2150 O O . GLY A 1 296 ? 2.726 -11.725 -3.150 1.00 21.79 276 GLY A O 1
ATOM 2151 N N . LEU A 1 297 ? 2.077 -11.523 -1.026 1.00 20.43 277 LEU A N 1
ATOM 2152 C CA . LEU A 1 297 ? 3.422 -11.394 -0.503 1.00 20.30 277 LEU A CA 1
ATOM 2153 C C . LEU A 1 297 ? 4.198 -12.714 -0.592 1.00 20.83 277 LEU A C 1
ATOM 2154 O O . LEU A 1 297 ? 3.645 -13.821 -0.422 1.00 19.43 277 LEU A O 1
ATOM 2159 N N . ARG A 1 298 ? 5.498 -12.576 -0.810 1.00 20.76 278 ARG A N 1
ATOM 2160 C CA . ARG A 1 298 ? 6.344 -13.692 -1.111 1.00 21.41 278 ARG A CA 1
ATOM 2161 C C . ARG A 1 298 ? 7.259 -14.014 0.064 1.00 22.38 278 ARG A C 1
ATOM 2162 O O . ARG A 1 298 ? 8.027 -13.179 0.522 1.00 23.97 278 ARG A O 1
ATOM 2170 N N . ARG A 1 299 ? 7.134 -15.238 0.570 1.00 22.14 279 ARG A N 1
ATOM 2171 C CA . ARG A 1 299 ? 7.968 -15.718 1.649 1.00 20.48 279 ARG A CA 1
ATOM 2172 C C . ARG A 1 299 ? 8.372 -17.148 1.354 1.00 21.46 279 ARG A C 1
ATOM 2173 O O . ARG A 1 299 ? 7.824 -17.796 0.474 1.00 21.51 279 ARG A O 1
ATOM 2181 N N . ALA A 1 300 ? 9.386 -17.610 2.062 1.00 22.54 280 ALA A N 1
ATOM 2182 C CA . ALA A 1 300 ? 9.784 -19.003 2.009 1.00 21.88 280 ALA A CA 1
ATOM 2183 C C . ALA A 1 300 ? 10.092 -19.456 3.415 1.00 21.59 280 ALA A C 1
ATOM 2184 O O . ALA A 1 300 ? 10.623 -18.721 4.224 1.00 20.31 280 ALA A O 1
ATOM 2186 N N . ALA A 1 301 ? 9.759 -20.698 3.698 1.00 23.60 281 ALA A N 1
ATOM 2187 C CA . ALA A 1 301 ? 10.191 -21.331 4.946 1.00 22.34 281 ALA A CA 1
ATOM 2188 C C . ALA A 1 301 ? 11.712 -21.596 4.918 1.00 21.88 281 ALA A C 1
ATOM 2189 O O . ALA A 1 301 ? 12.217 -22.015 3.907 1.00 20.33 281 ALA A O 1
ATOM 2191 N N . THR A 1 302 ? 12.421 -21.326 6.013 1.00 21.67 282 THR A N 1
ATOM 2192 C CA . THR A 1 302 ? 13.826 -21.757 6.158 1.00 23.56 282 THR A CA 1
ATOM 2193 C C . THR A 1 302 ? 13.951 -23.021 7.035 1.00 23.92 282 THR A C 1
ATOM 2194 O O . THR A 1 302 ? 15.026 -23.518 7.242 1.00 24.04 282 THR A O 1
ATOM 2198 N N . ALA A 1 303 ? 12.856 -23.491 7.586 1.00 24.51 283 ALA A N 1
ATOM 2199 C CA . ALA A 1 303 ? 12.861 -24.699 8.396 1.00 27.48 283 ALA A CA 1
ATOM 2200 C C . ALA A 1 303 ? 11.430 -25.169 8.427 1.00 28.49 283 ALA A C 1
ATOM 2201 O O . ALA A 1 303 ? 10.528 -24.419 8.037 1.00 32.81 283 ALA A O 1
ATOM 2203 N N . ASP A 1 304 ? 11.220 -26.399 8.878 1.00 28.19 284 ASP A N 1
ATOM 2204 C CA . ASP A 1 304 ? 9.892 -26.983 8.901 1.00 25.70 284 ASP A CA 1
ATOM 2205 C C . ASP A 1 304 ? 8.993 -26.172 9.795 1.00 23.41 284 ASP A C 1
ATOM 2206 O O . ASP A 1 304 ? 9.436 -25.652 10.770 1.00 24.81 284 ASP A O 1
ATOM 2211 N N . ILE A 1 305 ? 7.725 -26.059 9.453 1.00 22.81 285 ILE A N 1
ATOM 2212 C CA . ILE A 1 305 ? 6.807 -25.218 10.218 1.00 24.00 285 ILE A CA 1
ATOM 2213 C C . ILE A 1 305 ? 5.471 -25.919 10.266 1.00 24.73 285 ILE A C 1
ATOM 2214 O O . ILE A 1 305 ? 4.886 -26.227 9.223 1.00 24.20 285 ILE A O 1
ATOM 2219 N N . VAL A 1 306 ? 4.975 -26.147 11.465 1.00 26.15 286 VAL A N 1
ATOM 2220 C CA . VAL A 1 306 ? 3.745 -26.906 11.638 1.00 29.30 286 VAL A CA 1
ATOM 2221 C C . VAL A 1 306 ? 2.592 -25.930 11.749 1.00 30.28 286 VAL A C 1
ATOM 2222 O O . VAL A 1 306 ? 2.547 -25.136 12.659 1.00 30.07 286 VAL A O 1
ATOM 2226 N N . LEU A 1 307 ? 1.646 -26.011 10.827 1.00 34.15 287 LEU A N 1
ATOM 2227 C CA . LEU A 1 307 ? 0.482 -25.142 10.869 1.00 38.72 287 LEU A CA 1
ATOM 2228 C C . LEU A 1 307 ? -0.786 -25.985 10.920 1.00 40.09 287 LEU A C 1
ATOM 2229 O O . LEU A 1 307 ? -1.304 -26.369 9.893 1.00 41.56 287 LEU A O 1
ATOM 2234 N N . GLY A 1 308 ? -1.267 -26.296 12.119 1.00 41.06 288 GLY A N 1
ATOM 2235 C CA . GLY A 1 308 ? -2.411 -27.192 12.281 1.00 42.43 288 GLY A CA 1
ATOM 2236 C C . GLY A 1 308 ? -2.124 -28.548 11.668 1.00 46.41 288 GLY A C 1
ATOM 2237 O O . GLY A 1 308 ? -1.162 -29.196 12.066 1.00 52.31 288 GLY A O 1
ATOM 2238 N N . ASP A 1 309 ? -2.939 -28.963 10.693 1.00 45.62 289 ASP A N 1
ATOM 2239 C CA . ASP A 1 309 ? -2.771 -30.268 10.006 1.00 50.22 289 ASP A CA 1
ATOM 2240 C C . ASP A 1 309 ? -1.487 -30.336 9.155 1.00 48.21 289 ASP A C 1
ATOM 2241 O O . ASP A 1 309 ? -0.843 -31.386 9.028 1.00 51.04 289 ASP A O 1
ATOM 2243 N N . HIS A 1 310 ? -1.114 -29.185 8.616 1.00 42.00 290 HIS A N 1
ATOM 2244 C CA . HIS A 1 310 ? -0.177 -29.078 7.519 1.00 36.66 290 HIS A CA 1
ATOM 2245 C C . HIS A 1 310 ? 1.233 -28.854 8.028 1.00 31.28 290 HIS A C 1
ATOM 2246 O O . HIS A 1 310 ? 1.463 -28.034 8.892 1.00 27.18 290 HIS A O 1
ATOM 2253 N N . THR A 1 311 ? 2.190 -29.580 7.477 1.00 31.78 291 THR A N 1
ATOM 2254 C CA . THR A 1 311 ? 3.598 -29.309 7.748 1.00 29.13 291 THR A CA 1
ATOM 2255 C C . THR A 1 311 ? 4.258 -28.671 6.541 1.00 28.43 291 THR A C 1
ATOM 2256 O O . THR A 1 311 ? 4.421 -29.295 5.503 1.00 26.89 291 THR A O 1
ATOM 2260 N N . ILE A 1 312 ? 4.623 -27.403 6.688 1.00 28.04 292 ILE A N 1
ATOM 2261 C CA . ILE A 1 312 ? 5.355 -26.692 5.664 1.00 27.90 292 ILE A CA 1
ATOM 2262 C C . ILE A 1 312 ? 6.801 -27.170 5.814 1.00 29.50 292 ILE A C 1
ATOM 2263 O O . ILE A 1 312 ? 7.286 -27.306 6.963 1.00 30.71 292 ILE A O 1
ATOM 2268 N N . ARG A 1 313 ? 7.476 -27.412 4.684 1.00 28.71 293 ARG A N 1
ATOM 2269 C CA . ARG A 1 313 ? 8.836 -27.975 4.671 1.00 31.25 293 ARG A CA 1
ATOM 2270 C C . ARG A 1 313 ? 9.920 -26.950 4.402 1.00 29.60 293 ARG A C 1
ATOM 2271 O O . ARG A 1 313 ? 9.728 -26.034 3.601 1.00 31.14 293 ARG A O 1
ATOM 2279 N N . ALA A 1 314 ? 11.081 -27.141 5.018 1.00 26.46 294 ALA A N 1
ATOM 2280 C CA . ALA A 1 314 ? 12.228 -26.260 4.753 1.00 26.03 294 ALA A CA 1
ATOM 2281 C C . ALA A 1 314 ? 12.289 -26.029 3.277 1.00 24.75 294 ALA A C 1
ATOM 2282 O O . ALA A 1 314 ? 12.310 -26.981 2.507 1.00 23.50 294 ALA A O 1
ATOM 2284 N N . GLY A 1 315 ? 12.245 -24.768 2.868 1.00 23.62 295 GLY A N 1
ATOM 2285 C CA . GLY A 1 315 ? 12.435 -24.419 1.464 1.00 21.88 295 GLY A CA 1
ATOM 2286 C C . GLY A 1 315 ? 11.170 -24.116 0.707 1.00 20.88 295 GLY A C 1
ATOM 2287 O O . GLY A 1 315 ? 11.217 -23.568 -0.373 1.00 20.44 295 GLY A O 1
ATOM 2288 N N . ASP A 1 316 ? 10.032 -24.468 1.273 1.00 21.96 296 ASP A N 1
ATOM 2289 C CA . ASP A 1 316 ? 8.768 -24.245 0.606 1.00 22.85 296 ASP A CA 1
ATOM 2290 C C . ASP A 1 316 ? 8.514 -22.727 0.453 1.00 22.91 296 ASP A C 1
ATOM 2291 O O . ASP A 1 316 ? 8.780 -21.961 1.364 1.00 22.88 296 ASP A O 1
ATOM 2296 N N . GLY A 1 317 ? 8.001 -22.325 -0.711 1.00 22.47 297 GLY A N 1
ATOM 2297 C CA . GLY A 1 317 ? 7.604 -20.972 -0.978 1.00 21.93 297 GLY A CA 1
ATOM 2298 C C . GLY A 1 317 ? 6.237 -20.784 -0.398 1.00 22.34 297 GLY A C 1
ATOM 2299 O O . GLY A 1 317 ? 5.468 -21.743 -0.318 1.00 23.37 297 GLY A O 1
ATOM 2300 N N . LEU A 1 318 ? 5.948 -19.555 0.014 1.00 20.30 298 LEU A N 1
ATOM 2301 C CA . LEU A 1 318 ? 4.655 -19.159 0.524 1.00 20.74 298 LEU A CA 1
ATOM 2302 C C . LEU A 1 318 ? 4.158 -17.886 -0.176 1.00 22.89 298 LEU A C 1
ATOM 2303 O O . LEU A 1 318 ? 4.952 -16.999 -0.541 1.00 26.44 298 LEU A O 1
ATOM 2308 N N . ILE A 1 319 ? 2.855 -17.830 -0.438 1.00 22.21 299 ILE A N 1
ATOM 2309 C CA . ILE A 1 319 ? 2.275 -16.711 -1.128 1.00 22.29 299 ILE A CA 1
ATOM 2310 C C . ILE A 1 319 ? 1.185 -16.284 -0.204 1.00 22.82 299 ILE A C 1
ATOM 2311 O O . ILE A 1 319 ? 0.215 -17.022 0.009 1.00 23.46 299 ILE A O 1
ATOM 2316 N N . ILE A 1 320 ? 1.386 -15.112 0.377 1.00 21.03 300 ILE A N 1
ATOM 2317 C CA . ILE A 1 320 ? 0.616 -14.667 1.467 1.00 20.78 300 ILE A CA 1
ATOM 2318 C C . ILE A 1 320 ? -0.452 -13.753 0.908 1.00 22.29 300 ILE A C 1
ATOM 2319 O O . ILE A 1 320 ? -0.162 -12.692 0.316 1.00 21.70 300 ILE A O 1
ATOM 2324 N N . LEU A 1 321 ? -1.698 -14.186 1.073 1.00 23.72 301 LEU A N 1
ATOM 2325 C CA . LEU A 1 321 ? -2.851 -13.471 0.529 1.00 23.04 301 LEU A CA 1
ATOM 2326 C C . LEU A 1 321 ? -3.514 -12.607 1.603 1.00 22.92 301 LEU A C 1
ATOM 2327 O O . LEU A 1 321 ? -4.492 -13.027 2.212 1.00 25.08 301 LEU A O 1
ATOM 2332 N N . LEU A 1 322 ? -2.979 -11.387 1.798 1.00 21.54 302 LEU A N 1
ATOM 2333 C CA . LEU A 1 322 ? -3.527 -10.427 2.738 1.00 20.52 302 LEU A CA 1
ATOM 2334 C C . LEU A 1 322 ? -4.965 -10.171 2.471 1.00 18.97 302 LEU A C 1
ATOM 2335 O O . LEU A 1 322 ? -5.722 -9.983 3.389 1.00 17.40 302 LEU A O 1
ATOM 2340 N N . SER A 1 323 ? -5.349 -10.132 1.215 1.00 18.99 303 SER A N 1
ATOM 2341 C CA . SER A 1 323 ? -6.733 -9.813 0.908 1.00 21.94 303 SER A CA 1
ATOM 2342 C C . SER A 1 323 ? -7.685 -10.876 1.439 1.00 22.22 303 SER A C 1
ATOM 2343 O O . SER A 1 323 ? -8.617 -10.579 2.161 1.00 22.45 303 SER A O 1
ATOM 2346 N N . SER A 1 324 ? -7.408 -12.127 1.112 1.00 24.36 304 SER A N 1
ATOM 2347 C CA . SER A 1 324 ? -8.206 -13.244 1.614 1.00 23.91 304 SER A CA 1
ATOM 2348 C C . SER A 1 324 ? -8.273 -13.279 3.125 1.00 23.14 304 SER A C 1
ATOM 2349 O O . SER A 1 324 ? -9.302 -13.608 3.673 1.00 24.56 304 SER A O 1
ATOM 2352 N N . ALA A 1 325 ? -7.207 -12.905 3.805 1.00 20.89 305 ALA A N 1
ATOM 2353 C CA . ALA A 1 325 ? -7.245 -12.853 5.253 1.00 20.12 305 ALA A CA 1
ATOM 2354 C C . ALA A 1 325 ? -8.043 -11.684 5.785 1.00 20.74 305 ALA A C 1
ATOM 2355 O O . ALA A 1 325 ? -8.608 -11.728 6.906 1.00 20.06 305 ALA A O 1
ATOM 2357 N N . ASN A 1 326 ? -8.034 -10.587 5.042 1.00 20.78 306 ASN A N 1
ATOM 2358 C CA . ASN A 1 326 ? -8.874 -9.448 5.409 1.00 19.89 306 ASN A CA 1
ATOM 2359 C C . ASN A 1 326 ? -10.341 -9.753 5.179 1.00 20.48 306 ASN A C 1
ATOM 2360 O O . ASN A 1 326 ? -11.170 -9.174 5.798 1.00 19.56 306 ASN A O 1
ATOM 2365 N N . HIS A 1 327 ? -10.633 -10.678 4.276 1.00 23.30 307 HIS A N 1
ATOM 2366 C CA . HIS A 1 327 ? -11.992 -11.129 4.017 1.00 26.18 307 HIS A CA 1
ATOM 2367 C C . HIS A 1 327 ? -12.285 -12.462 4.668 1.00 27.42 307 HIS A C 1
ATOM 2368 O O . HIS A 1 327 ? -13.156 -13.169 4.216 1.00 29.43 307 HIS A O 1
ATOM 2375 N N . ASP A 1 328 ? -11.532 -12.846 5.683 1.00 29.57 308 ASP A N 1
ATOM 2376 C CA . ASP A 1 328 ? -11.824 -14.086 6.388 1.00 28.67 308 ASP A CA 1
ATOM 2377 C C . ASP A 1 328 ? -13.105 -13.947 7.201 1.00 29.02 308 ASP A C 1
ATOM 2378 O O . ASP A 1 328 ? -13.138 -13.189 8.170 1.00 29.01 308 ASP A O 1
ATOM 2383 N N . GLY A 1 329 ? -14.155 -14.693 6.819 1.00 30.07 309 GLY A N 1
ATOM 2384 C CA . GLY A 1 329 ? -15.417 -14.775 7.607 1.00 29.13 309 GLY A CA 1
ATOM 2385 C C . GLY A 1 329 ? -15.266 -15.054 9.098 1.00 32.54 309 GLY A C 1
ATOM 2386 O O . GLY A 1 329 ? -15.967 -14.449 9.920 1.00 32.27 309 GLY A O 1
ATOM 2387 N N . ASN A 1 330 ? -14.326 -15.939 9.463 1.00 35.55 310 ASN A N 1
ATOM 2388 C CA . ASN A 1 330 ? -14.097 -16.289 10.883 1.00 37.14 310 ASN A CA 1
ATOM 2389 C C . ASN A 1 330 ? -13.532 -15.160 11.725 1.00 38.11 310 ASN A C 1
ATOM 2390 O O . ASN A 1 330 ? -13.461 -15.273 12.940 1.00 36.47 310 ASN A O 1
ATOM 2395 N N . THR A 1 331 ? -13.114 -14.076 11.078 1.00 37.77 311 THR A N 1
ATOM 2396 C CA . THR A 1 331 ? -12.582 -12.922 11.774 1.00 35.07 311 THR A CA 1
ATOM 2397 C C . THR A 1 331 ? -13.461 -11.707 11.530 1.00 35.51 311 THR A C 1
ATOM 2398 O O . THR A 1 331 ? -13.630 -10.887 12.421 1.00 34.88 311 THR A O 1
ATOM 2402 N N . PHE A 1 332 ? -13.968 -11.571 10.305 1.00 34.40 312 PHE A N 1
ATOM 2403 C CA . PHE A 1 332 ? -14.753 -10.406 9.896 1.00 35.45 312 PHE A CA 1
ATOM 2404 C C . PHE A 1 332 ? -16.142 -10.825 9.380 1.00 38.53 312 PHE A C 1
ATOM 2405 O O . PHE A 1 332 ? -16.269 -11.386 8.282 1.00 35.44 312 PHE A O 1
ATOM 2413 N N . GLY A 1 333 ? -17.175 -10.514 10.149 1.00 42.19 313 GLY A N 1
ATOM 2414 C CA . GLY A 1 333 ? -18.547 -10.854 9.777 1.00 47.72 313 GLY A CA 1
ATOM 2415 C C . GLY A 1 333 ? -19.119 -10.130 8.555 1.00 50.23 313 GLY A C 1
ATOM 2416 O O . GLY A 1 333 ? -19.222 -8.904 8.569 1.00 52.87 313 GLY A O 1
ATOM 2417 N N . ALA A 1 334 ? -19.532 -10.913 7.539 1.00 48.91 314 ALA A N 1
ATOM 2418 C CA . ALA A 1 334 ? -20.021 -10.425 6.224 1.00 46.74 314 ALA A CA 1
ATOM 2419 C C . ALA A 1 334 ? -18.870 -9.740 5.474 1.00 42.74 314 ALA A C 1
ATOM 2420 O O . ALA A 1 334 ? -18.891 -8.544 5.122 1.00 33.13 314 ALA A O 1
ATOM 2422 N N . GLU A 1 335 ? -17.864 -10.574 5.245 1.00 42.17 315 GLU A N 1
ATOM 2423 C CA . GLU A 1 335 ? -16.541 -10.147 4.799 1.00 47.25 315 GLU A CA 1
ATOM 2424 C C . GLU A 1 335 ? -16.571 -9.341 3.501 1.00 44.81 315 GLU A C 1
ATOM 2425 O O . GLU A 1 335 ? -15.816 -8.381 3.341 1.00 44.03 315 GLU A O 1
ATOM 2431 N N . ALA A 1 336 ? -17.459 -9.747 2.589 1.00 43.16 316 ALA A N 1
ATOM 2432 C CA . ALA A 1 336 ? -17.628 -9.078 1.306 1.00 40.21 316 ALA A CA 1
ATOM 2433 C C . ALA A 1 336 ? -18.374 -7.742 1.441 1.00 38.51 316 ALA A C 1
ATOM 2434 O O . ALA A 1 336 ? -18.426 -6.995 0.476 1.00 36.49 316 ALA A O 1
ATOM 2436 N N . THR A 1 337 ? -18.939 -7.436 2.615 1.00 35.55 317 THR A N 1
ATOM 2437 C CA . THR A 1 337 ? -19.659 -6.182 2.789 1.00 33.01 317 THR A CA 1
ATOM 2438 C C . THR A 1 337 ? -18.749 -5.042 3.223 1.00 29.77 317 THR A C 1
ATOM 2439 O O . THR A 1 337 ? -17.922 -5.185 4.123 1.00 26.61 317 THR A O 1
ATOM 2443 N N . PHE A 1 338 ? -18.961 -3.882 2.623 1.00 27.45 318 PHE A N 1
ATOM 2444 C CA . PHE A 1 338 ? -18.290 -2.679 3.069 1.00 26.52 318 PHE A CA 1
ATOM 2445 C C . PHE A 1 338 ? -19.014 -2.090 4.233 1.00 25.13 318 PHE A C 1
ATOM 2446 O O . PHE A 1 338 ? -20.099 -1.557 4.078 1.00 28.14 318 PHE A O 1
ATOM 2454 N N . ASP A 1 339 ? -18.402 -2.075 5.395 1.00 24.42 319 ASP A N 1
ATOM 2455 C CA . ASP A 1 339 ? -19.140 -1.613 6.545 1.00 24.88 319 ASP A CA 1
ATOM 2456 C C . ASP A 1 339 ? -18.327 -0.702 7.422 1.00 24.26 319 ASP A C 1
ATOM 2457 O O . ASP A 1 339 ? -17.534 -1.190 8.224 1.00 26.17 319 ASP A O 1
ATOM 2462 N N . ILE A 1 340 ? -18.582 0.615 7.354 1.00 24.00 320 ILE A N 1
ATOM 2463 C CA . ILE A 1 340 ? -17.707 1.573 8.057 1.00 23.77 320 ILE A CA 1
ATOM 2464 C C . ILE A 1 340 ? -17.907 1.628 9.565 1.00 23.49 320 ILE A C 1
ATOM 2465 O O . ILE A 1 340 ? -17.221 2.371 10.230 1.00 20.72 320 ILE A O 1
ATOM 2470 N N . HIS A 1 341 ? -18.813 0.820 10.094 1.00 24.85 321 HIS A N 1
ATOM 2471 C CA . HIS A 1 341 ? -19.030 0.759 11.540 1.00 28.59 321 HIS A CA 1
ATOM 2472 C C . HIS A 1 341 ? -18.451 -0.478 12.216 1.00 28.27 321 HIS A C 1
ATOM 2473 O O . HIS A 1 341 ? -18.478 -0.565 13.416 1.00 30.02 321 HIS A O 1
ATOM 2480 N N . ARG A 1 342 ? -17.921 -1.424 11.470 1.00 30.31 322 ARG A N 1
ATOM 2481 C CA . ARG A 1 342 ? -17.285 -2.548 12.127 1.00 34.35 322 ARG A CA 1
ATOM 2482 C C . ARG A 1 342 ? -15.934 -2.063 12.536 1.00 35.95 322 ARG A C 1
ATOM 2483 O O . ARG A 1 342 ? -15.200 -1.543 11.699 1.00 37.11 322 ARG A O 1
ATOM 2491 N N . PRO A 1 343 ? -15.612 -2.165 13.832 1.00 36.93 323 PRO A N 1
ATOM 2492 C CA . PRO A 1 343 ? -14.227 -2.025 14.176 1.00 35.31 323 PRO A CA 1
ATOM 2493 C C . PRO A 1 343 ? -13.404 -2.860 13.209 1.00 32.38 323 PRO A C 1
ATOM 2494 O O . PRO A 1 343 ? -13.706 -4.011 12.978 1.00 35.33 323 PRO A O 1
ATOM 2498 N N . ALA A 1 344 ? -12.407 -2.234 12.607 1.00 31.16 324 ALA A N 1
ATOM 2499 C CA . ALA A 1 344 ? -11.631 -2.825 11.529 1.00 30.96 324 ALA A CA 1
ATOM 2500 C C . ALA A 1 344 ? -10.119 -2.627 11.727 1.00 29.50 324 ALA A C 1
ATOM 2501 O O . ALA A 1 344 ? -9.346 -2.963 10.868 1.00 29.44 324 ALA A O 1
ATOM 2503 N N . ARG A 1 345 ? -9.702 -2.104 12.867 1.00 30.24 325 ARG A N 1
ATOM 2504 C CA . ARG A 1 345 ? -8.309 -1.797 13.111 1.00 31.10 325 ARG A CA 1
ATOM 2505 C C . ARG A 1 345 ? -7.327 -2.959 13.018 1.00 30.21 325 ARG A C 1
ATOM 2506 O O . ARG A 1 345 ? -6.122 -2.717 12.944 1.00 32.36 325 ARG A O 1
ATOM 2514 N N . HIS A 1 346 ? -7.827 -4.192 13.030 1.00 26.21 326 HIS A N 1
ATOM 2515 C CA . HIS A 1 346 ? -7.012 -5.389 13.235 1.00 25.90 326 HIS A CA 1
ATOM 2516 C C . HIS A 1 346 ? -6.841 -6.135 11.912 1.00 22.67 326 HIS A C 1
ATOM 2517 O O . HIS A 1 346 ? -6.396 -7.273 11.895 1.00 25.50 326 HIS A O 1
ATOM 2524 N N . HIS A 1 347 ? -7.221 -5.489 10.811 1.00 19.61 327 HIS A N 1
ATOM 2525 C CA . HIS A 1 347 ? -6.928 -5.950 9.446 1.00 17.86 327 HIS A CA 1
ATOM 2526 C C . HIS A 1 347 ? -5.431 -6.024 9.184 1.00 17.15 327 HIS A C 1
ATOM 2527 O O . HIS A 1 347 ? -4.664 -5.443 9.918 1.00 16.31 327 HIS A O 1
ATOM 2534 N N . VAL A 1 348 ? -5.025 -6.678 8.096 1.00 17.58 328 VAL A N 1
ATOM 2535 C CA . VAL A 1 348 ? -3.624 -6.818 7.767 1.00 17.08 328 VAL A CA 1
ATOM 2536 C C . VAL A 1 348 ? -3.281 -6.204 6.420 1.00 16.49 328 VAL A C 1
ATOM 2537 O O . VAL A 1 348 ? -2.314 -6.611 5.770 1.00 15.39 328 VAL A O 1
ATOM 2541 N N . ALA A 1 349 ? -4.053 -5.234 5.961 1.00 15.42 329 ALA A N 1
ATOM 2542 C CA . ALA A 1 349 ? -3.698 -4.558 4.709 1.00 15.94 329 ALA A CA 1
ATOM 2543 C C . ALA A 1 349 ? -2.224 -4.064 4.666 1.00 16.04 329 ALA A C 1
ATOM 2544 O O . ALA A 1 349 ? -1.592 -4.063 3.591 1.00 15.08 329 ALA A O 1
ATOM 2546 N N . PHE A 1 350 ? -1.669 -3.708 5.822 1.00 15.44 330 PHE A N 1
ATOM 2547 C CA . PHE A 1 350 ? -0.248 -3.265 5.912 1.00 16.52 330 PHE A CA 1
ATOM 2548 C C . PHE A 1 350 ? 0.679 -4.408 6.356 1.00 17.89 330 PHE A C 1
ATOM 2549 O O . PHE A 1 350 ? 1.731 -4.151 6.979 1.00 17.77 330 PHE A O 1
ATOM 2557 N N . GLY A 1 351 ? 0.278 -5.648 6.049 1.00 18.16 331 GLY A N 1
ATOM 2558 C CA . GLY A 1 351 ? 1.059 -6.821 6.382 1.00 18.03 331 GLY A CA 1
ATOM 2559 C C . GLY A 1 351 ? 0.990 -7.036 7.865 1.00 17.33 331 GLY A C 1
ATOM 2560 O O . GLY A 1 351 ? 0.017 -6.680 8.488 1.00 18.86 331 GLY A O 1
ATOM 2561 N N . TYR A 1 352 ? 2.061 -7.558 8.439 1.00 19.41 332 TYR A N 1
ATOM 2562 C CA . TYR A 1 352 ? 2.094 -7.950 9.875 1.00 19.24 332 TYR A CA 1
ATOM 2563 C C . TYR A 1 352 ? 3.480 -8.468 10.151 1.00 18.84 332 TYR A C 1
ATOM 2564 O O . TYR A 1 352 ? 4.118 -8.944 9.231 1.00 18.94 332 TYR A O 1
ATOM 2573 N N . GLY A 1 353 ? 3.973 -8.419 11.392 1.00 20.12 333 GLY A N 1
ATOM 2574 C CA . GLY A 1 353 ? 5.332 -8.934 11.645 1.00 20.10 333 GLY A CA 1
ATOM 2575 C C . GLY A 1 353 ? 6.416 -7.894 11.396 1.00 19.92 333 GLY A C 1
ATOM 2576 O O . GLY A 1 353 ? 6.111 -6.729 11.363 1.00 18.98 333 GLY A O 1
ATOM 2577 N N . PRO A 1 354 ? 7.704 -8.309 11.291 1.00 20.72 334 PRO A N 1
ATOM 2578 C CA . PRO A 1 354 ? 8.771 -7.295 11.202 1.00 20.65 334 PRO A CA 1
ATOM 2579 C C . PRO A 1 354 ? 8.588 -6.255 10.079 1.00 19.49 334 PRO A C 1
ATOM 2580 O O . PRO A 1 354 ? 8.807 -5.071 10.301 1.00 19.27 334 PRO A O 1
ATOM 2584 N N . HIS A 1 355 ? 8.201 -6.708 8.892 1.00 18.01 335 HIS A N 1
ATOM 2585 C CA . HIS A 1 355 ? 8.039 -5.813 7.761 1.00 17.99 335 HIS A CA 1
ATOM 2586 C C . HIS A 1 355 ? 6.717 -5.036 7.724 1.00 17.59 335 HIS A C 1
ATOM 2587 O O . HIS A 1 355 ? 6.376 -4.451 6.704 1.00 18.26 335 HIS A O 1
ATOM 2594 N N . GLN A 1 356 ? 5.960 -5.035 8.807 1.00 18.65 336 GLN A N 1
ATOM 2595 C CA . GLN A 1 356 ? 4.654 -4.395 8.794 1.00 19.41 336 GLN A CA 1
ATOM 2596 C C . GLN A 1 356 ? 4.834 -2.940 8.312 1.00 18.21 336 GLN A C 1
ATOM 2597 O O . GLN A 1 356 ? 5.768 -2.265 8.751 1.00 19.25 336 GLN A O 1
ATOM 2603 N N . CYS A 1 357 ? 3.985 -2.478 7.392 1.00 18.21 337 CYS A N 1
ATOM 2604 C CA . CYS A 1 357 ? 4.178 -1.141 6.724 1.00 18.91 337 CYS A CA 1
ATOM 2605 C C . CYS A 1 357 ? 4.745 -0.033 7.611 1.00 17.66 337 CYS A C 1
ATOM 2606 O O . CYS A 1 357 ? 4.127 0.382 8.545 1.00 17.96 337 CYS A O 1
ATOM 2609 N N . LEU A 1 358 ? 5.958 0.409 7.314 1.00 18.06 338 LEU A N 1
ATOM 2610 C CA . LEU A 1 358 ? 6.582 1.505 8.026 1.00 16.93 338 LEU A CA 1
ATOM 2611 C C . LEU A 1 358 ? 5.786 2.773 7.740 1.00 16.48 338 LEU A C 1
ATOM 2612 O O . LEU A 1 358 ? 5.656 3.622 8.595 1.00 16.67 338 LEU A O 1
ATOM 2617 N N . GLY A 1 359 ? 5.154 2.883 6.580 1.00 16.49 339 GLY A N 1
ATOM 2618 C CA . GLY A 1 359 ? 4.321 4.070 6.315 1.00 17.94 339 GLY A CA 1
ATOM 2619 C C . GLY A 1 359 ? 2.883 4.172 6.855 1.00 18.40 339 GLY A C 1
ATOM 2620 O O . GLY A 1 359 ? 2.180 5.144 6.599 1.00 17.30 339 GLY A O 1
ATOM 2621 N N . GLN A 1 360 ? 2.415 3.186 7.592 1.00 19.97 340 GLN A N 1
ATOM 2622 C CA . GLN A 1 360 ? 0.944 3.055 7.753 1.00 20.65 340 GLN A CA 1
ATOM 2623 C C . GLN A 1 360 ? 0.184 4.231 8.365 1.00 19.58 340 GLN A C 1
ATOM 2624 O O . GLN A 1 360 ? -1.001 4.421 8.011 1.00 19.05 340 GLN A O 1
ATOM 2630 N N . ASN A 1 361 ? 0.837 4.981 9.277 1.00 18.06 341 ASN A N 1
ATOM 2631 C CA . ASN A 1 361 ? 0.209 6.182 9.877 1.00 19.39 341 ASN A CA 1
ATOM 2632 C C . ASN A 1 361 ? 0.185 7.301 8.880 1.00 18.00 341 ASN A C 1
ATOM 2633 O O . ASN A 1 361 ? -0.764 8.055 8.848 1.00 18.51 341 ASN A O 1
ATOM 2638 N N . LEU A 1 362 ? 1.222 7.407 8.063 1.00 18.03 342 LEU A N 1
ATOM 2639 C CA . LEU A 1 362 ? 1.230 8.378 6.988 1.00 17.99 342 LEU A CA 1
ATOM 2640 C C . LEU A 1 362 ? 0.180 7.995 5.946 1.00 18.59 342 LEU A C 1
ATOM 2641 O O . LEU A 1 362 ? -0.586 8.866 5.497 1.00 20.66 342 LEU A O 1
ATOM 2646 N N . ALA A 1 363 ? 0.090 6.715 5.586 1.00 17.97 343 ALA A N 1
ATOM 2647 C CA . ALA A 1 363 ? -0.976 6.282 4.668 1.00 19.90 343 ALA A CA 1
ATOM 2648 C C . ALA A 1 363 ? -2.409 6.625 5.128 1.00 19.93 343 ALA A C 1
ATOM 2649 O O . ALA A 1 363 ? -3.287 6.996 4.308 1.00 17.40 343 ALA A O 1
ATOM 2651 N N . ARG A 1 364 ? -2.635 6.513 6.430 1.00 19.73 344 ARG A N 1
ATOM 2652 C CA . ARG A 1 364 ? -3.975 6.649 6.977 1.00 19.65 344 ARG A CA 1
ATOM 2653 C C . ARG A 1 364 ? -4.339 8.100 7.075 1.00 20.91 344 ARG A C 1
ATOM 2654 O O . ARG A 1 364 ? -5.456 8.457 6.777 1.00 19.37 344 ARG A O 1
ATOM 2662 N N . LEU A 1 365 ? -3.394 8.913 7.557 1.00 22.07 345 LEU A N 1
ATOM 2663 C CA . LEU A 1 365 ? -3.553 10.345 7.590 1.00 22.21 345 LEU A CA 1
ATOM 2664 C C . LEU A 1 365 ? -3.850 10.882 6.200 1.00 21.70 345 LEU A C 1
ATOM 2665 O O . LEU A 1 365 ? -4.771 11.659 6.044 1.00 21.77 345 LEU A O 1
ATOM 2670 N N . GLU A 1 366 ? -3.079 10.454 5.207 1.00 21.57 346 GLU A N 1
ATOM 2671 C CA . GLU A 1 366 ? -3.266 10.932 3.846 1.00 22.63 346 GLU A CA 1
ATOM 2672 C C . GLU A 1 366 ? -4.632 10.673 3.373 1.00 23.72 346 GLU A C 1
ATOM 2673 O O . GLU A 1 366 ? -5.190 11.510 2.678 1.00 25.78 346 GLU A O 1
ATOM 2679 N N . MET A 1 367 ? -5.123 9.468 3.663 1.00 23.61 347 MET A N 1
ATOM 2680 C CA . MET A 1 367 ? -6.451 9.036 3.220 1.00 26.13 347 MET A CA 1
ATOM 2681 C C . MET A 1 367 ? -7.581 9.805 3.905 1.00 23.32 347 MET A C 1
ATOM 2682 O O . MET A 1 367 ? -8.542 10.194 3.268 1.00 19.12 347 MET A O 1
ATOM 2686 N N . GLU A 1 368 ? -7.440 9.963 5.214 1.00 24.18 348 GLU A N 1
ATOM 2687 C CA . GLU A 1 368 ? -8.388 10.644 6.058 1.00 26.67 348 GLU A CA 1
ATOM 2688 C C . GLU A 1 368 ? -8.580 12.074 5.509 1.00 25.58 348 GLU A C 1
ATOM 2689 O O . GLU A 1 368 ? -9.702 12.509 5.299 1.00 25.05 348 GLU A O 1
ATOM 2695 N N . VAL A 1 369 ? -7.483 12.749 5.169 1.00 24.42 349 VAL A N 1
ATOM 2696 C CA . VAL A 1 369 ? -7.529 14.154 4.746 1.00 21.24 349 VAL A CA 1
ATOM 2697 C C . VAL A 1 369 ? -8.017 14.273 3.326 1.00 21.39 349 VAL A C 1
ATOM 2698 O O . VAL A 1 369 ? -8.849 15.139 3.059 1.00 20.49 349 VAL A O 1
ATOM 2702 N N . THR A 1 370 ? -7.465 13.454 2.410 1.00 20.08 350 THR A N 1
ATOM 2703 C CA . THR A 1 370 ? -7.910 13.430 1.029 1.00 21.01 350 THR A CA 1
ATOM 2704 C C . THR A 1 370 ? -9.430 13.088 0.839 1.00 23.60 350 THR A C 1
ATOM 2705 O O . THR A 1 370 ? -10.195 13.859 0.209 1.00 20.76 350 THR A O 1
ATOM 2709 N N . LEU A 1 371 ? -9.860 11.948 1.374 1.00 23.19 351 LEU A N 1
ATOM 2710 C CA . LEU A 1 371 ? -11.275 11.564 1.252 1.00 25.18 351 LEU A CA 1
ATOM 2711 C C . LEU A 1 371 ? -12.173 12.590 1.965 1.00 25.06 351 LEU A C 1
ATOM 2712 O O . LEU A 1 371 ? -13.170 13.015 1.421 1.00 22.96 351 LEU A O 1
ATOM 2717 N N . GLY A 1 372 ? -11.783 12.965 3.185 1.00 26.76 352 GLY A N 1
ATOM 2718 C CA . GLY A 1 372 ? -12.471 13.983 3.976 1.00 26.98 352 GLY A CA 1
ATOM 2719 C C . GLY A 1 372 ? -12.699 15.260 3.181 1.00 29.41 352 GLY A C 1
ATOM 2720 O O . GLY A 1 372 ? -13.853 15.679 3.001 1.00 33.46 352 GLY A O 1
ATOM 2721 N N . LYS A 1 373 ? -11.617 15.886 2.697 1.00 25.85 353 LYS A N 1
ATOM 2722 C CA . LYS A 1 373 ? -11.762 17.160 2.012 1.00 24.36 353 LYS A CA 1
ATOM 2723 C C . LYS A 1 373 ? -12.513 16.986 0.673 1.00 25.29 353 LYS A C 1
ATOM 2724 O O . LYS A 1 373 ? -13.404 17.786 0.347 1.00 27.47 353 LYS A O 1
ATOM 2730 N N . LEU A 1 374 ? -12.199 15.948 -0.085 1.00 23.83 354 LEU A N 1
ATOM 2731 C CA . LEU A 1 374 ? -12.903 15.718 -1.357 1.00 26.53 354 LEU A CA 1
ATOM 2732 C C . LEU A 1 374 ? -14.425 15.687 -1.185 1.00 26.53 354 LEU A C 1
ATOM 2733 O O . LEU A 1 374 ? -15.143 16.390 -1.880 1.00 28.22 354 LEU A O 1
ATOM 2738 N N . PHE A 1 375 ? -14.938 14.883 -0.275 1.00 26.22 355 PHE A N 1
ATOM 2739 C CA . PHE A 1 375 ? -16.380 14.812 -0.195 1.00 28.69 355 PHE A CA 1
ATOM 2740 C C . PHE A 1 375 ? -16.983 16.001 0.553 1.00 31.48 355 PHE A C 1
ATOM 2741 O O . PHE A 1 375 ? -18.126 16.373 0.266 1.00 29.75 355 PHE A O 1
ATOM 2749 N N . ARG A 1 376 ? -16.211 16.639 1.438 1.00 31.95 356 ARG A N 1
ATOM 2750 C CA . ARG A 1 376 ? -16.659 17.908 2.006 1.00 35.62 356 ARG A CA 1
ATOM 2751 C C . ARG A 1 376 ? -16.819 18.947 0.884 1.00 35.59 356 ARG A C 1
ATOM 2752 O O . ARG A 1 376 ? -17.714 19.783 0.954 1.00 38.18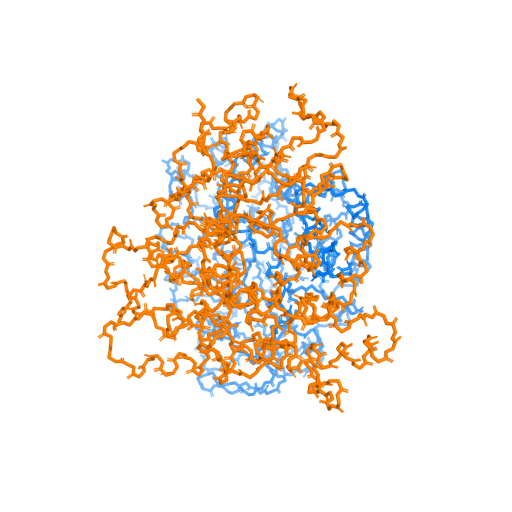 356 ARG A O 1
ATOM 2760 N N . ARG A 1 377 ? -16.011 18.869 -0.173 1.00 33.55 357 ARG A N 1
ATOM 2761 C CA . ARG A 1 377 ? -16.016 19.920 -1.201 1.00 32.66 357 ARG A CA 1
ATOM 2762 C C . ARG A 1 377 ? -16.813 19.659 -2.437 1.00 30.43 357 ARG A C 1
ATOM 2763 O O . ARG A 1 377 ? -17.366 20.566 -3.013 1.00 27.86 357 ARG A O 1
ATOM 2771 N N . VAL A 1 378 ? -16.823 18.418 -2.892 1.00 33.40 358 VAL A N 1
ATOM 2772 C CA . VAL A 1 378 ? -17.550 18.041 -4.079 1.00 30.08 358 VAL A CA 1
ATOM 2773 C C . VAL A 1 378 ? -18.612 17.122 -3.556 1.00 31.24 358 VAL A C 1
ATOM 2774 O O . VAL A 1 378 ? -18.589 15.927 -3.789 1.00 35.44 358 VAL A O 1
ATOM 2778 N N . PRO A 1 379 ? -19.573 17.687 -2.825 1.00 31.87 359 PRO A N 1
ATOM 2779 C CA . PRO A 1 379 ? -20.519 16.893 -2.087 1.00 33.68 359 PRO A CA 1
ATOM 2780 C C . PRO A 1 379 ? -21.513 16.138 -2.976 1.00 32.84 359 PRO A C 1
ATOM 2781 O O . PRO A 1 379 ? -22.216 15.267 -2.485 1.00 35.98 359 PRO A O 1
ATOM 2785 N N . ALA A 1 380 ? -21.557 16.460 -4.261 1.00 31.47 360 ALA A N 1
ATOM 2786 C CA . ALA A 1 380 ? -22.381 15.738 -5.213 1.00 32.84 360 ALA A CA 1
ATOM 2787 C C . ALA A 1 380 ? -21.485 15.144 -6.275 1.00 32.89 360 ALA A C 1
ATOM 2788 O O . ALA A 1 380 ? -21.895 14.976 -7.405 1.00 30.41 360 ALA A O 1
ATOM 2790 N N . LEU A 1 381 ? -20.236 14.876 -5.921 1.00 32.35 361 LEU A N 1
ATOM 2791 C CA . LEU A 1 381 ? -19.372 14.059 -6.768 1.00 33.31 361 LEU A CA 1
ATOM 2792 C C . LEU A 1 381 ? -20.130 12.814 -7.214 1.00 32.61 361 LEU A C 1
ATOM 2793 O O . LEU A 1 381 ? -20.750 12.155 -6.388 1.00 34.11 361 LEU A O 1
ATOM 2798 N N . ARG A 1 382 ? -20.059 12.484 -8.500 1.00 32.34 362 ARG A N 1
ATOM 2799 C CA . ARG A 1 382 ? -20.719 11.289 -9.045 1.00 31.85 362 ARG A CA 1
ATOM 2800 C C . ARG A 1 382 ? -19.779 10.495 -9.930 1.00 32.00 362 ARG A C 1
ATOM 2801 O O . ARG A 1 382 ? -18.846 11.065 -10.494 1.00 29.66 362 ARG A O 1
ATOM 2809 N N . LEU A 1 383 ? -20.044 9.184 -10.057 1.00 32.39 363 LEU A N 1
ATOM 2810 C CA . LEU A 1 383 ? -19.327 8.318 -11.006 1.00 32.53 363 LEU A CA 1
ATOM 2811 C C . LEU A 1 383 ? -19.655 8.738 -12.407 1.00 33.67 363 LEU A C 1
ATOM 2812 O O . LEU A 1 383 ? -20.816 8.834 -12.770 1.00 32.36 363 LEU A O 1
ATOM 2817 N N . ALA A 1 384 ? -18.620 8.962 -13.202 1.00 36.06 364 ALA A N 1
ATOM 2818 C CA . ALA A 1 384 ? -18.791 9.412 -14.579 1.00 37.12 364 ALA A CA 1
ATOM 2819 C C . ALA A 1 384 ? -18.664 8.265 -15.562 1.00 37.20 364 ALA A C 1
ATOM 2820 O O . ALA A 1 384 ? -18.570 8.500 -16.744 1.00 36.52 364 ALA A O 1
ATOM 2822 N N . GLN A 1 385 ? -18.630 7.030 -15.077 1.00 42.47 365 GLN A N 1
ATOM 2823 C CA . GLN A 1 385 ? -18.634 5.854 -15.952 1.00 42.84 365 GLN A CA 1
ATOM 2824 C C . GLN A 1 385 ? -19.301 4.691 -15.213 1.00 43.78 365 GLN A C 1
ATOM 2825 O O . GLN A 1 385 ? -19.559 4.768 -14.012 1.00 42.26 365 GLN A O 1
ATOM 2831 N N . GLU A 1 386 ? -19.619 3.626 -15.923 1.00 48.18 366 GLU A N 1
ATOM 2832 C CA . GLU A 1 386 ? -20.298 2.523 -15.271 1.00 52.39 366 GLU A CA 1
ATOM 2833 C C . GLU A 1 386 ? -19.202 1.595 -14.719 1.00 54.00 366 GLU A C 1
ATOM 2834 O O . GLU A 1 386 ? -18.267 1.207 -15.445 1.00 55.22 366 GLU A O 1
ATOM 2838 N N . PRO A 1 387 ? -19.306 1.237 -13.427 1.00 56.57 367 PRO A N 1
ATOM 2839 C CA . PRO A 1 387 ? -18.152 0.687 -12.744 1.00 56.85 367 PRO A CA 1
ATOM 2840 C C . PRO A 1 387 ? -17.995 -0.805 -13.006 1.00 58.27 367 PRO A C 1
ATOM 2841 O O . PRO A 1 387 ? -17.480 -1.530 -12.153 1.00 61.68 367 PRO A O 1
ATOM 2845 N N . ASP A 1 388 ? -18.470 -1.257 -14.163 1.00 54.88 368 ASP A N 1
ATOM 2846 C CA . ASP A 1 388 ? -18.136 -2.571 -14.674 1.00 56.59 368 ASP A CA 1
ATOM 2847 C C . ASP A 1 388 ? -17.505 -2.386 -16.043 1.00 51.53 368 ASP A C 1
ATOM 2848 O O . ASP A 1 388 ? -17.505 -3.289 -16.853 1.00 56.88 368 ASP A O 1
ATOM 2853 N N . ALA A 1 389 ? -16.982 -1.192 -16.295 1.00 51.22 369 ALA A N 1
ATOM 2854 C CA . ALA A 1 389 ? -16.082 -0.953 -17.432 1.00 48.49 369 ALA A CA 1
ATOM 2855 C C . ALA A 1 389 ? -14.716 -0.433 -16.951 1.00 44.21 369 ALA A C 1
ATOM 2856 O O . ALA A 1 389 ? -13.873 -0.002 -17.752 1.00 44.45 369 ALA A O 1
ATOM 2858 N N . LEU A 1 390 ? -14.493 -0.488 -15.647 1.00 38.06 370 LEU A N 1
ATOM 2859 C CA . LEU A 1 390 ? -13.204 -0.104 -15.086 1.00 36.68 370 LEU A CA 1
ATOM 2860 C C . LEU A 1 390 ? -12.143 -1.078 -15.587 1.00 35.87 370 LEU A C 1
ATOM 2861 O O . LEU A 1 390 ? -12.380 -2.280 -15.615 1.00 36.59 370 LEU A O 1
ATOM 2866 N N . ARG A 1 391 ? -10.994 -0.571 -16.018 1.00 35.49 371 ARG A N 1
ATOM 2867 C CA . ARG A 1 391 ? -9.830 -1.412 -16.220 1.00 35.81 371 ARG A CA 1
ATOM 2868 C C . ARG A 1 391 ? -9.183 -1.659 -14.846 1.00 36.72 371 ARG A C 1
ATOM 2869 O O . ARG A 1 391 ? -8.962 -0.706 -14.089 1.00 36.49 371 ARG A O 1
ATOM 2877 N N . VAL A 1 392 ? -8.862 -2.918 -14.548 1.00 33.38 372 VAL A N 1
ATOM 2878 C CA . VAL A 1 392 ? -8.101 -3.282 -13.348 1.00 34.71 372 VAL A CA 1
ATOM 2879 C C . VAL A 1 392 ? -6.616 -3.552 -13.638 1.00 35.08 372 VAL A C 1
ATOM 2880 O O . VAL A 1 392 ? -6.273 -4.089 -14.674 1.00 33.15 372 VAL A O 1
ATOM 2884 N N . ARG A 1 393 ? -5.742 -3.188 -12.699 1.00 38.51 373 ARG A N 1
ATOM 2885 C CA . ARG A 1 393 ? -4.309 -3.466 -12.813 1.00 36.33 373 ARG A CA 1
ATOM 2886 C C . ARG A 1 393 ? -4.116 -4.926 -12.526 1.00 36.34 373 ARG A C 1
ATOM 2887 O O . ARG A 1 393 ? -4.741 -5.456 -11.638 1.00 41.56 373 ARG A O 1
ATOM 2889 N N . GLN A 1 394 ? -3.274 -5.583 -13.311 1.00 36.91 374 GLN A N 1
ATOM 2890 C CA . GLN A 1 394 ? -2.953 -6.990 -13.153 1.00 31.25 374 GLN A CA 1
ATOM 2891 C C . GLN A 1 394 ? -1.432 -7.120 -13.233 1.00 27.87 374 GLN A C 1
ATOM 2892 O O . GLN A 1 394 ? -0.768 -6.301 -13.808 1.00 25.58 374 GLN A O 1
ATOM 2894 N N . GLY A 1 395 ? -0.875 -8.149 -12.639 1.00 26.96 375 GLY A N 1
ATOM 2895 C CA . GLY A 1 395 ? 0.550 -8.379 -12.734 1.00 26.57 375 GLY A CA 1
ATOM 2896 C C . GLY A 1 395 ? 1.420 -7.541 -11.805 1.00 26.46 375 GLY A C 1
ATOM 2897 O O . GLY A 1 395 ? 2.601 -7.270 -12.105 1.00 22.58 375 GLY A O 1
ATOM 2898 N N . SER A 1 396 ? 0.859 -7.143 -10.664 1.00 24.40 376 SER A N 1
ATOM 2899 C CA . SER A 1 396 ? 1.642 -6.419 -9.700 1.00 22.46 376 SER A CA 1
ATOM 2900 C C . SER A 1 396 ? 1.175 -6.728 -8.310 1.00 22.28 376 SER A C 1
ATOM 2901 O O . SER A 1 396 ? -0.015 -6.915 -8.092 1.00 24.14 376 SER A O 1
ATOM 2904 N N . PRO A 1 397 ? 2.076 -6.707 -7.328 1.00 21.76 377 PRO A N 1
ATOM 2905 C CA . PRO A 1 397 ? 1.552 -6.986 -5.963 1.00 21.69 377 PRO A CA 1
ATOM 2906 C C . PRO A 1 397 ? 0.806 -5.799 -5.346 1.00 22.20 377 PRO A C 1
ATOM 2907 O O . PRO A 1 397 ? 0.365 -5.891 -4.195 1.00 23.94 377 PRO A O 1
ATOM 2911 N N . ILE A 1 398 ? 0.704 -4.687 -6.084 1.00 22.32 378 ILE A N 1
ATOM 2912 C CA . ILE A 1 398 ? -0.145 -3.531 -5.693 1.00 23.32 378 ILE A CA 1
ATOM 2913 C C . ILE A 1 398 ? -1.355 -3.412 -6.618 1.00 22.04 378 ILE A C 1
ATOM 2914 O O . ILE A 1 398 ? -1.246 -2.991 -7.736 1.00 22.45 378 ILE A O 1
ATOM 2919 N N . PHE A 1 399 ? -2.525 -3.777 -6.155 1.00 22.38 379 PHE A N 1
ATOM 2920 C CA . PHE A 1 399 ? -3.686 -3.695 -7.010 1.00 22.08 379 PHE A CA 1
ATOM 2921 C C . PHE A 1 399 ? -4.118 -2.216 -7.208 1.00 22.52 379 PHE A C 1
ATOM 2922 O O . PHE A 1 399 ? -3.671 -1.303 -6.499 1.00 23.52 379 PHE A O 1
ATOM 2930 N N . GLY A 1 400 ? -4.975 -2.008 -8.193 1.00 22.06 380 GLY A N 1
ATOM 2931 C CA . GLY A 1 400 ? -5.603 -0.719 -8.476 1.00 21.75 380 GLY A CA 1
ATOM 2932 C C . GLY A 1 400 ? -6.368 -0.789 -9.789 1.00 21.81 380 GLY A C 1
ATOM 2933 O O . GLY A 1 400 ? -6.473 -1.855 -10.431 1.00 22.31 380 GLY A O 1
ATOM 2934 N N . ILE A 1 401 ? -6.842 0.377 -10.202 1.00 22.69 381 ILE A N 1
ATOM 2935 C CA . ILE A 1 401 ? -7.512 0.599 -11.462 1.00 22.45 381 ILE A CA 1
ATOM 2936 C C . ILE A 1 401 ? -6.801 1.670 -12.277 1.00 22.84 381 ILE A C 1
ATOM 2937 O O . ILE A 1 401 ? -6.375 2.639 -11.742 1.00 21.90 381 ILE A O 1
ATOM 2942 N N . ASP A 1 402 ? -6.668 1.485 -13.583 1.00 26.09 382 ASP A N 1
ATOM 2943 C CA . ASP A 1 402 ? -6.004 2.471 -14.470 1.00 28.62 382 ASP A CA 1
ATOM 2944 C C . ASP A 1 402 ? -6.528 3.929 -14.410 1.00 27.12 382 ASP A C 1
ATOM 2945 O O . ASP A 1 402 ? -5.738 4.875 -14.509 1.00 24.00 382 ASP A O 1
ATOM 2950 N N . GLU A 1 403 ? -7.843 4.085 -14.219 1.00 27.79 383 GLU A N 1
ATOM 2951 C CA . GLU A 1 403 ? -8.556 5.367 -14.347 1.00 29.51 383 GLU A CA 1
ATOM 2952 C C . GLU A 1 403 ? -9.829 5.362 -13.498 1.00 27.71 383 GLU A C 1
ATOM 2953 O O . GLU A 1 403 ? -10.469 4.326 -13.376 1.00 25.92 383 GLU A O 1
ATOM 2959 N N . LEU A 1 404 ? -10.218 6.503 -12.926 1.00 24.81 384 LEU A N 1
ATOM 2960 C CA . LEU A 1 404 ? -11.551 6.628 -12.341 1.00 23.29 384 LEU A CA 1
ATOM 2961 C C . LEU A 1 404 ? -12.165 8.012 -12.579 1.00 23.22 384 LEU A C 1
ATOM 2962 O O . LEU A 1 404 ? -11.916 8.956 -11.828 1.00 23.42 384 LEU A O 1
ATOM 2967 N N . LEU A 1 405 ? -12.991 8.075 -13.610 1.00 25.39 385 LEU A N 1
ATOM 2968 C CA . LEU A 1 405 ? -13.654 9.277 -14.103 1.00 25.65 385 LEU A CA 1
ATOM 2969 C C . LEU A 1 405 ? -14.820 9.680 -13.199 1.00 26.15 385 LEU A C 1
ATOM 2970 O O . LEU A 1 405 ? -15.617 8.855 -12.813 1.00 27.21 385 LEU A O 1
ATOM 2975 N N . VAL A 1 406 ? -14.872 10.955 -12.849 1.00 26.38 386 VAL A N 1
ATOM 2976 C CA . VAL A 1 406 ? -15.932 11.523 -12.040 1.00 27.23 386 VAL A CA 1
ATOM 2977 C C . VAL A 1 406 ? -16.443 12.873 -12.611 1.00 29.27 386 VAL A C 1
ATOM 2978 O O . VAL A 1 406 ? -15.704 13.594 -13.290 1.00 28.50 386 VAL A O 1
ATOM 2982 N N . GLU A 1 407 ? -17.690 13.208 -12.240 1.00 31.17 387 GLU A N 1
ATOM 2983 C CA . GLU A 1 407 ? -18.438 14.424 -12.629 1.00 29.01 387 GLU A CA 1
ATOM 2984 C C . GLU A 1 407 ? -18.934 15.110 -11.350 1.00 28.29 387 GLU A C 1
ATOM 2985 O O . GLU A 1 407 ? -18.904 14.510 -10.284 1.00 26.02 387 GLU A O 1
ATOM 2991 N N . TRP A 1 408 ? -19.454 16.331 -11.457 1.00 29.77 388 TRP A N 1
ATOM 2992 C CA . TRP A 1 408 ? -20.127 17.010 -10.333 1.00 34.32 388 TRP A CA 1
ATOM 2993 C C . TRP A 1 408 ? -21.048 18.115 -10.859 1.00 36.36 388 TRP A C 1
ATOM 2994 O O . TRP A 1 408 ? -21.134 18.307 -12.081 1.00 37.88 388 TRP A O 1
ATOM 3005 N N . MET B 1 21 ? 22.321 39.006 40.241 1.00 63.34 1 MET B N 1
ATOM 3006 C CA . MET B 1 21 ? 23.219 38.020 39.552 1.00 61.40 1 MET B CA 1
ATOM 3007 C C . MET B 1 21 ? 22.904 36.616 40.090 1.00 57.41 1 MET B C 1
ATOM 3008 O O . MET B 1 21 ? 22.256 36.481 41.144 1.00 58.66 1 MET B O 1
ATOM 3013 N N . VAL B 1 22 ? 23.330 35.590 39.347 1.00 53.16 2 VAL B N 1
ATOM 3014 C CA . VAL B 1 22 ? 23.103 34.183 39.702 1.00 48.39 2 VAL B CA 1
ATOM 3015 C C . VAL B 1 22 ? 24.397 33.515 40.089 1.00 43.03 2 VAL B C 1
ATOM 3016 O O . VAL B 1 22 ? 25.399 33.748 39.452 1.00 45.19 2 VAL B O 1
ATOM 3020 N N . VAL B 1 23 ? 24.369 32.663 41.107 1.00 38.53 3 VAL B N 1
ATOM 3021 C CA . VAL B 1 23 ? 25.573 31.978 41.562 1.00 37.32 3 VAL B CA 1
ATOM 3022 C C . VAL B 1 23 ? 25.833 30.663 40.799 1.00 37.39 3 VAL B C 1
ATOM 3023 O O . VAL B 1 23 ? 24.881 29.961 40.409 1.00 38.98 3 VAL B O 1
ATOM 3027 N N . TRP B 1 24 ? 27.116 30.336 40.586 1.00 31.82 4 TRP B N 1
ATOM 3028 C CA . TRP B 1 24 ? 27.508 29.041 40.023 1.00 30.27 4 TRP B CA 1
ATOM 3029 C C . TRP B 1 24 ? 28.604 28.369 40.832 1.00 29.74 4 TRP B C 1
ATOM 3030 O O . TRP B 1 24 ? 29.658 28.954 41.030 1.00 30.16 4 TRP B O 1
ATOM 3041 N N . PRO B 1 25 ? 28.411 27.088 41.220 1.00 31.01 5 PRO B N 1
ATOM 3042 C CA . PRO B 1 25 ? 27.427 26.053 40.820 1.00 30.14 5 PRO B CA 1
ATOM 3043 C C . PRO B 1 25 ? 25.998 26.288 41.231 1.00 30.20 5 PRO B C 1
ATOM 3044 O O . PRO B 1 25 ? 25.777 26.846 42.304 1.00 28.05 5 PRO B O 1
ATOM 3048 N N . MET B 1 26 ? 25.071 25.868 40.361 1.00 30.11 6 MET B N 1
ATOM 3049 C CA . MET B 1 26 ? 23.665 25.611 40.708 1.00 31.78 6 MET B CA 1
ATOM 3050 C C . MET B 1 26 ? 23.439 24.086 40.718 1.00 32.09 6 MET B C 1
ATOM 3051 O O . MET B 1 26 ? 24.010 23.337 39.906 1.00 29.41 6 MET B O 1
ATOM 3056 N N . ASP B 1 27 ? 22.591 23.645 41.632 1.00 31.63 7 ASP B N 1
ATOM 3057 C CA . ASP B 1 27 ? 22.226 22.248 41.760 1.00 31.88 7 ASP B CA 1
ATOM 3058 C C . ASP B 1 27 ? 20.775 22.077 41.409 1.00 30.23 7 ASP B C 1
ATOM 3059 O O . ASP B 1 27 ? 20.046 23.044 41.397 1.00 31.71 7 ASP B O 1
ATOM 3064 N N . ARG B 1 28 ? 20.388 20.875 41.002 1.00 30.26 8 ARG B N 1
ATOM 3065 C CA . ARG B 1 28 ? 18.993 20.570 40.735 1.00 30.87 8 ARG B CA 1
ATOM 3066 C C . ARG B 1 28 ? 18.379 20.047 42.008 1.00 29.62 8 ARG B C 1
ATOM 3067 O O . ARG B 1 28 ? 19.039 19.483 42.848 1.00 30.00 8 ARG B O 1
ATOM 3075 N N . THR B 1 29 ? 17.094 20.242 42.152 1.00 32.63 9 THR B N 1
ATOM 3076 C CA . THR B 1 29 ? 16.413 19.812 43.345 1.00 32.87 9 THR B CA 1
ATOM 3077 C C . THR B 1 29 ? 15.262 18.849 43.036 1.00 34.95 9 THR B C 1
ATOM 3078 O O . THR B 1 29 ? 14.563 18.424 43.930 1.00 39.13 9 THR B O 1
ATOM 3082 N N . CYS B 1 30 ? 15.060 18.506 41.773 1.00 37.08 10 CYS B N 1
ATOM 3083 C CA . CYS B 1 30 ? 14.078 17.492 41.394 1.00 37.40 10 CYS B CA 1
ATOM 3084 C C . CYS B 1 30 ? 14.746 16.417 40.553 1.00 35.40 10 CYS B C 1
ATOM 3085 O O . CYS B 1 30 ? 15.750 16.654 39.902 1.00 37.21 10 CYS B O 1
ATOM 3088 N N . ALA B 1 31 ? 14.188 15.220 40.545 1.00 37.40 11 ALA B N 1
ATOM 3089 C CA . ALA B 1 31 ? 14.819 14.114 39.786 1.00 34.15 11 ALA B CA 1
ATOM 3090 C C . ALA B 1 31 ? 14.650 14.220 38.272 1.00 30.51 11 ALA B C 1
ATOM 3091 O O . ALA B 1 31 ? 15.379 13.586 37.530 1.00 28.42 11 ALA B O 1
ATOM 3093 N N . TRP B 1 32 ? 13.691 15.013 37.822 1.00 31.07 12 TRP B N 1
ATOM 3094 C CA . TRP B 1 32 ? 13.432 15.175 36.397 1.00 31.49 12 TRP B CA 1
ATOM 3095 C C . TRP B 1 32 ? 13.261 16.637 35.934 1.00 34.76 12 TRP B C 1
ATOM 3096 O O . TRP B 1 32 ? 13.556 16.958 34.790 1.00 36.27 12 TRP B O 1
ATOM 3107 N N . ALA B 1 33 ? 12.767 17.534 36.787 1.00 36.51 13 ALA B N 1
ATOM 3108 C CA . ALA B 1 33 ? 12.711 18.949 36.396 1.00 37.41 13 ALA B CA 1
ATOM 3109 C C . ALA B 1 33 ? 14.104 19.635 36.396 1.00 32.54 13 ALA B C 1
ATOM 3110 O O . ALA B 1 33 ? 14.929 19.380 37.243 1.00 31.01 13 ALA B O 1
ATOM 3112 N N . LEU B 1 34 ? 14.340 20.505 35.430 1.00 31.51 14 LEU B N 1
ATOM 3113 C CA . LEU B 1 34 ? 15.482 21.429 35.486 1.00 30.63 14 LEU B CA 1
ATOM 3114 C C . LEU B 1 34 ? 15.167 22.611 36.422 1.00 30.90 14 LEU B C 1
ATOM 3115 O O . LEU B 1 34 ? 13.998 22.871 36.695 1.00 27.54 14 LEU B O 1
ATOM 3120 N N . PRO B 1 35 ? 16.212 23.317 36.927 1.00 31.75 15 PRO B N 1
ATOM 3121 C CA . PRO B 1 35 ? 16.017 24.580 37.647 1.00 31.18 15 PRO B CA 1
ATOM 3122 C C . PRO B 1 35 ? 15.168 25.558 36.851 1.00 30.44 15 PRO B C 1
ATOM 3123 O O . PRO B 1 35 ? 15.312 25.676 35.629 1.00 27.01 15 PRO B O 1
ATOM 3127 N N . GLU B 1 36 ? 14.250 26.191 37.569 1.00 31.26 16 GLU B N 1
ATOM 3128 C CA . GLU B 1 36 ? 13.341 27.196 37.028 1.00 32.84 16 GLU B CA 1
ATOM 3129 C C . GLU B 1 36 ? 14.065 28.156 36.136 1.00 31.92 16 GLU B C 1
ATOM 3130 O O . GLU B 1 36 ? 13.617 28.374 35.015 1.00 30.52 16 GLU B O 1
ATOM 3133 N N . GLN B 1 37 ? 15.207 28.675 36.598 1.00 32.17 17 GLN B N 1
ATOM 3134 C CA . GLN B 1 37 ? 15.872 29.801 35.896 1.00 34.27 17 GLN B CA 1
ATOM 3135 C C . GLN B 1 37 ? 16.365 29.500 34.494 1.00 32.31 17 GLN B C 1
ATOM 3136 O O . GLN B 1 37 ? 16.565 30.425 33.713 1.00 35.28 17 GLN B O 1
ATOM 3142 N N . TYR B 1 38 ? 16.574 28.233 34.155 1.00 29.47 18 TYR B N 1
ATOM 3143 C CA . TYR B 1 38 ? 17.147 27.933 32.852 1.00 28.96 18 TYR B CA 1
ATOM 3144 C C . TYR B 1 38 ? 16.263 28.481 31.723 1.00 27.29 18 TYR B C 1
ATOM 3145 O O . TYR B 1 38 ? 16.774 29.005 30.719 1.00 26.73 18 TYR B O 1
ATOM 3154 N N . ALA B 1 39 ? 14.955 28.361 31.882 1.00 27.99 19 ALA B N 1
ATOM 3155 C CA . ALA B 1 39 ? 14.022 28.863 30.869 1.00 30.00 19 ALA B CA 1
ATOM 3156 C C . ALA B 1 39 ? 14.043 30.396 30.800 1.00 30.76 19 ALA B C 1
ATOM 3157 O O . ALA B 1 39 ? 13.956 30.972 29.696 1.00 34.54 19 ALA B O 1
ATOM 3159 N N . GLU B 1 40 ? 14.162 31.047 31.961 1.00 29.07 20 GLU B N 1
ATOM 3160 C CA . GLU B 1 40 ? 14.429 32.500 32.016 1.00 31.45 20 GLU B CA 1
ATOM 3161 C C . GLU B 1 40 ? 15.695 32.857 31.197 1.00 32.94 20 GLU B C 1
ATOM 3162 O O . GLU B 1 40 ? 15.676 33.798 30.382 1.00 36.09 20 GLU B O 1
ATOM 3164 N N . PHE B 1 41 ? 16.766 32.082 31.384 1.00 31.62 21 PHE B N 1
ATOM 3165 C CA . PHE B 1 41 ? 18.032 32.353 30.715 1.00 32.31 21 PHE B CA 1
ATOM 3166 C C . PHE B 1 41 ? 17.929 32.203 29.196 1.00 35.52 21 PHE B C 1
ATOM 3167 O O . PHE B 1 41 ? 18.694 32.840 28.457 1.00 37.93 21 PHE B O 1
ATOM 3175 N N . ARG B 1 42 ? 17.020 31.364 28.707 1.00 34.52 22 ARG B N 1
ATOM 3176 C CA . ARG B 1 42 ? 16.973 31.163 27.267 1.00 36.13 22 ARG B CA 1
ATOM 3177 C C . ARG B 1 42 ? 16.214 32.268 26.536 1.00 41.66 22 ARG B C 1
ATOM 3178 O O . ARG B 1 42 ? 16.436 32.493 25.346 1.00 44.58 22 ARG B O 1
ATOM 3186 N N . GLN B 1 43 ? 15.345 32.975 27.247 1.00 49.06 23 GLN B N 1
ATOM 3187 C CA . GLN B 1 43 ? 14.654 34.127 26.666 1.00 51.15 23 GLN B CA 1
ATOM 3188 C C . GLN B 1 43 ? 15.647 35.309 26.516 1.00 51.01 23 GLN B C 1
ATOM 3189 O O . GLN B 1 43 ? 15.555 36.080 25.572 1.00 50.72 23 GLN B O 1
ATOM 3195 N N . ARG B 1 44 ? 16.593 35.426 27.448 1.00 51.86 24 ARG B N 1
ATOM 3196 C CA . ARG B 1 44 ? 17.600 36.503 27.454 1.00 49.99 24 ARG B CA 1
ATOM 3197 C C . ARG B 1 44 ? 18.361 36.747 26.137 1.00 50.78 24 ARG B C 1
ATOM 3198 O O . ARG B 1 44 ? 18.431 35.883 25.242 1.00 46.46 24 ARG B O 1
ATOM 3206 N N . ALA B 1 45 ? 18.918 37.962 26.059 1.00 56.13 25 ALA B N 1
ATOM 3207 C CA . ALA B 1 45 ? 19.791 38.418 24.960 1.00 59.57 25 ALA B CA 1
ATOM 3208 C C . ALA B 1 45 ? 21.253 38.262 25.371 1.00 56.81 25 ALA B C 1
ATOM 3209 O O . ALA B 1 45 ? 22.028 37.586 24.688 1.00 61.83 25 ALA B O 1
ATOM 3211 N N . THR B 1 46 ? 21.622 38.877 26.493 1.00 55.47 26 THR B N 1
ATOM 3212 C CA . THR B 1 46 ? 22.936 38.656 27.088 1.00 56.72 26 THR B CA 1
ATOM 3213 C C . THR B 1 46 ? 22.908 37.251 27.734 1.00 56.51 26 THR B C 1
ATOM 3214 O O . THR B 1 46 ? 21.962 36.918 28.461 1.00 58.57 26 THR B O 1
ATOM 3216 N N . LEU B 1 47 ? 23.902 36.415 27.401 1.00 50.73 27 LEU B N 1
ATOM 3217 C CA . LEU B 1 47 ? 24.280 35.279 28.233 1.00 40.98 27 LEU B CA 1
ATOM 3218 C C . LEU B 1 47 ? 24.162 35.749 29.691 1.00 40.59 27 LEU B C 1
ATOM 3219 O O . LEU B 1 47 ? 24.328 36.941 29.993 1.00 41.91 27 LEU B O 1
ATOM 3224 N N . VAL B 1 48 ? 23.879 34.820 30.593 1.00 33.06 28 VAL B N 1
ATOM 3225 C CA . VAL B 1 48 ? 23.689 35.172 31.973 1.00 33.60 28 VAL B CA 1
ATOM 3226 C C . VAL B 1 48 ? 25.039 35.247 32.632 1.00 31.58 28 VAL B C 1
ATOM 3227 O O . VAL B 1 48 ? 25.752 34.292 32.610 1.00 32.40 28 VAL B O 1
ATOM 3231 N N . PRO B 1 49 ? 25.384 36.380 33.235 1.00 33.58 29 PRO B N 1
ATOM 3232 C CA . PRO B 1 49 ? 26.591 36.425 34.042 1.00 32.78 29 PRO B CA 1
ATOM 3233 C C . PRO B 1 49 ? 26.421 35.686 35.346 1.00 34.54 29 PRO B C 1
ATOM 3234 O O . PRO B 1 49 ? 25.376 35.811 35.992 1.00 36.42 29 PRO B O 1
ATOM 3238 N N . ALA B 1 50 ? 27.446 34.952 35.763 1.00 33.05 30 ALA B N 1
ATOM 3239 C CA . ALA B 1 50 ? 27.352 34.211 37.005 1.00 31.81 30 ALA B CA 1
ATOM 3240 C C . ALA B 1 50 ? 28.441 34.574 37.969 1.00 29.49 30 ALA B C 1
ATOM 3241 O O . ALA B 1 50 ? 29.557 34.830 37.599 1.00 26.42 30 ALA B O 1
ATOM 3243 N N . LYS B 1 51 ? 28.071 34.524 39.227 1.00 32.22 31 LYS B N 1
ATOM 3244 C CA . LYS B 1 51 ? 28.917 34.800 40.357 1.00 35.92 31 LYS B CA 1
ATOM 3245 C C . LYS B 1 51 ? 29.625 33.502 40.832 1.00 37.25 31 LYS B C 1
ATOM 3246 O O . LYS B 1 51 ? 29.003 32.608 41.417 1.00 33.52 31 LYS B O 1
ATOM 3252 N N . VAL B 1 52 ? 30.927 33.402 40.573 1.00 37.58 32 VAL B N 1
ATOM 3253 C CA . VAL B 1 52 ? 31.682 32.221 40.964 1.00 37.67 32 VAL B CA 1
ATOM 3254 C C . VAL B 1 52 ? 32.613 32.617 42.079 1.00 36.52 32 VAL B C 1
ATOM 3255 O O . VAL B 1 52 ? 32.809 33.790 42.314 1.00 38.85 32 VAL B O 1
ATOM 3259 N N . TRP B 1 53 ? 33.186 31.621 42.746 1.00 37.21 33 TRP B N 1
ATOM 3260 C CA . TRP B 1 53 ? 34.022 31.797 43.952 1.00 34.99 33 TRP B CA 1
ATOM 3261 C C . TRP B 1 53 ? 35.225 32.715 43.707 1.00 34.26 33 TRP B C 1
ATOM 3262 O O . TRP B 1 53 ? 35.576 33.534 44.528 1.00 33.35 33 TRP B O 1
ATOM 3273 N N . ASP B 1 54 ? 35.819 32.562 42.542 1.00 34.43 34 ASP B N 1
ATOM 3274 C CA . ASP B 1 54 ? 36.963 33.330 42.088 1.00 34.74 34 ASP B CA 1
ATOM 3275 C C . ASP B 1 54 ? 36.796 34.821 41.869 1.00 34.59 34 ASP B C 1
ATOM 3276 O O . ASP B 1 54 ? 37.783 35.543 41.801 1.00 36.09 34 ASP B O 1
ATOM 3281 N N . GLY B 1 55 ? 35.569 35.263 41.643 1.00 32.05 35 GLY B N 1
ATOM 3282 C CA . GLY B 1 55 ? 35.339 36.544 41.002 1.00 29.56 35 GLY B CA 1
ATOM 3283 C C . GLY B 1 55 ? 35.627 36.587 39.506 1.00 29.82 35 GLY B C 1
ATOM 3284 O O . GLY B 1 55 ? 35.346 37.590 38.889 1.00 28.94 35 GLY B O 1
ATOM 3285 N N . SER B 1 56 ? 36.154 35.521 38.894 1.00 30.20 36 SER B N 1
ATOM 3286 C CA . SER B 1 56 ? 36.485 35.576 37.460 1.00 29.49 36 SER B CA 1
ATOM 3287 C C . SER B 1 56 ? 35.231 35.822 36.620 1.00 29.19 36 SER B C 1
ATOM 3288 O O . SER B 1 56 ? 34.167 35.283 36.934 1.00 27.62 36 SER B O 1
ATOM 3291 N N . PRO B 1 57 ? 35.354 36.617 35.538 1.00 26.42 37 PRO B N 1
ATOM 3292 C CA . PRO B 1 57 ? 34.242 36.774 34.643 1.00 26.30 37 PRO B CA 1
ATOM 3293 C C . PRO B 1 57 ? 33.793 35.430 34.153 1.00 25.85 37 PRO B C 1
ATOM 3294 O O . PRO B 1 57 ? 34.642 34.661 33.660 1.00 26.97 37 PRO B O 1
ATOM 3298 N N . THR B 1 58 ? 32.489 35.144 34.300 1.00 25.29 38 THR B N 1
ATOM 3299 C CA . THR B 1 58 ? 31.908 33.837 33.922 1.00 26.86 38 THR B CA 1
ATOM 3300 C C . THR B 1 58 ? 30.499 33.955 33.334 1.00 25.88 38 THR B C 1
ATOM 3301 O O . THR B 1 58 ? 29.660 34.630 33.904 1.00 24.77 38 THR B O 1
ATOM 3305 N N . TRP B 1 59 ? 30.235 33.268 32.218 1.00 25.24 39 TRP B N 1
ATOM 3306 C CA . TRP B 1 59 ? 28.932 33.295 31.560 1.00 26.09 39 TRP B CA 1
ATOM 3307 C C . TRP B 1 59 ? 28.237 31.929 31.577 1.00 27.75 39 TRP B C 1
ATOM 3308 O O . TRP B 1 59 ? 28.893 30.918 31.288 1.00 28.97 39 TRP B O 1
ATOM 3319 N N . LEU B 1 60 ? 26.931 31.891 31.869 1.00 24.21 40 LEU B N 1
ATOM 3320 C CA . LEU B 1 60 ? 26.172 30.677 31.664 1.00 23.12 40 LEU B CA 1
ATOM 3321 C C . LEU B 1 60 ? 25.658 30.638 30.227 1.00 23.65 40 LEU B C 1
ATOM 3322 O O . LEU B 1 60 ? 25.120 31.625 29.717 1.00 22.42 40 LEU B O 1
ATOM 3327 N N . VAL B 1 61 ? 25.867 29.491 29.573 1.00 23.55 41 VAL B N 1
ATOM 3328 C CA . VAL B 1 61 ? 25.415 29.258 28.213 1.00 23.52 41 VAL B CA 1
ATOM 3329 C C . VAL B 1 61 ? 24.235 28.247 28.207 1.00 25.24 41 VAL B C 1
ATOM 3330 O O . VAL B 1 61 ? 24.402 27.067 28.581 1.00 24.24 41 VAL B O 1
ATOM 3334 N N . SER B 1 62 ? 23.068 28.713 27.751 1.00 22.37 42 SER B N 1
ATOM 3335 C CA . SER B 1 62 ? 21.799 28.068 28.056 1.00 22.68 42 SER B CA 1
ATOM 3336 C C . SER B 1 62 ? 20.970 27.727 26.818 1.00 23.56 42 SER B C 1
ATOM 3337 O O . SER B 1 62 ? 20.032 26.943 26.920 1.00 25.54 42 SER B O 1
ATOM 3340 N N . ARG B 1 63 ? 21.334 28.288 25.664 1.00 24.98 43 ARG B N 1
ATOM 3341 C CA . ARG B 1 63 ? 20.606 28.122 24.404 1.00 25.52 43 ARG B CA 1
ATOM 3342 C C . ARG B 1 63 ? 21.259 27.071 23.524 1.00 25.65 43 ARG B C 1
ATOM 3343 O O . ARG B 1 63 ? 22.488 27.089 23.298 1.00 24.37 43 ARG B O 1
ATOM 3351 N N . TYR B 1 64 ? 20.418 26.189 22.978 1.00 24.95 44 TYR B N 1
ATOM 3352 C CA . TYR B 1 64 ? 20.893 25.125 22.098 1.00 25.07 44 TYR B CA 1
ATOM 3353 C C . TYR B 1 64 ? 21.914 25.593 21.057 1.00 25.73 44 TYR B C 1
ATOM 3354 O O . TYR B 1 64 ? 22.957 24.989 20.892 1.00 26.27 44 TYR B O 1
ATOM 3363 N N . GLU B 1 65 ? 21.586 26.652 20.334 1.00 25.88 45 GLU B N 1
ATOM 3364 C CA . GLU B 1 65 ? 22.422 27.093 19.242 1.00 27.32 45 GLU B CA 1
ATOM 3365 C C . GLU B 1 65 ? 23.741 27.706 19.745 1.00 24.20 45 GLU B C 1
ATOM 3366 O O . GLU B 1 65 ? 24.755 27.642 19.063 1.00 22.21 45 GLU B O 1
ATOM 3372 N N . HIS B 1 66 ? 23.714 28.259 20.949 1.00 23.24 46 HIS B N 1
ATOM 3373 C CA . HIS B 1 66 ? 24.894 28.818 21.607 1.00 23.54 46 HIS B CA 1
ATOM 3374 C C . HIS B 1 66 ? 25.787 27.694 22.170 1.00 23.99 46 HIS B C 1
ATOM 3375 O O . HIS B 1 66 ? 27.038 27.700 21.997 1.00 23.78 46 HIS B O 1
ATOM 3382 N N . VAL B 1 67 ? 25.159 26.747 22.869 1.00 22.34 47 VAL B N 1
ATOM 3383 C CA . VAL B 1 67 ? 25.919 25.582 23.390 1.00 22.62 47 VAL B CA 1
ATOM 3384 C C . VAL B 1 67 ? 26.726 24.934 22.211 1.00 21.59 47 VAL B C 1
ATOM 3385 O O . VAL B 1 67 ? 27.957 24.738 22.268 1.00 19.58 47 VAL B O 1
ATOM 3389 N N . ARG B 1 68 ? 26.045 24.679 21.110 1.00 21.41 48 ARG B N 1
ATOM 3390 C CA . ARG B 1 68 ? 26.714 24.092 19.960 1.00 22.82 48 ARG B CA 1
ATOM 3391 C C . ARG B 1 68 ? 27.840 24.894 19.360 1.00 21.74 48 ARG B C 1
ATOM 3392 O O . ARG B 1 68 ? 28.847 24.306 18.945 1.00 21.71 48 ARG B O 1
ATOM 3400 N N . ALA B 1 69 ? 27.658 26.214 19.241 1.00 19.58 49 ALA B N 1
ATOM 3401 C CA . ALA B 1 69 ? 28.622 27.042 18.534 1.00 18.93 49 ALA B CA 1
ATOM 3402 C C . ALA B 1 69 ? 29.930 27.196 19.314 1.00 20.01 49 ALA B C 1
ATOM 3403 O O . ALA B 1 69 ? 31.004 27.216 18.746 1.00 22.09 49 ALA B O 1
ATOM 3405 N N . LEU B 1 70 ? 29.821 27.278 20.631 1.00 21.71 50 LEU B N 1
ATOM 3406 C CA . LEU B 1 70 ? 30.968 27.406 21.502 1.00 22.07 50 LEU B CA 1
ATOM 3407 C C . LEU B 1 70 ? 31.744 26.098 21.707 1.00 23.71 50 LEU B C 1
ATOM 3408 O O . LEU B 1 70 ? 32.970 26.127 21.835 1.00 25.63 50 LEU B O 1
ATOM 3413 N N . LEU B 1 71 ? 31.047 24.954 21.728 1.00 24.28 51 LEU B N 1
ATOM 3414 C CA . LEU B 1 71 ? 31.706 23.649 21.940 1.00 22.14 51 LEU B CA 1
ATOM 3415 C C . LEU B 1 71 ? 32.561 23.308 20.740 1.00 22.65 51 LEU B C 1
ATOM 3416 O O . LEU B 1 71 ? 33.610 22.710 20.883 1.00 22.12 51 LEU B O 1
ATOM 3421 N N . VAL B 1 72 ? 32.123 23.727 19.561 1.00 23.14 52 VAL B N 1
ATOM 3422 C CA . VAL B 1 72 ? 32.847 23.426 18.332 1.00 23.51 52 VAL B CA 1
ATOM 3423 C C . VAL B 1 72 ? 33.865 24.532 17.978 1.00 24.30 52 VAL B C 1
ATOM 3424 O O . VAL B 1 72 ? 34.551 24.419 16.987 1.00 23.25 52 VAL B O 1
ATOM 3428 N N . ASP B 1 73 ? 33.953 25.599 18.775 1.00 24.69 53 ASP B N 1
ATOM 3429 C CA . ASP B 1 73 ? 34.735 26.790 18.375 1.00 24.80 53 ASP B CA 1
ATOM 3430 C C . ASP B 1 73 ? 36.167 26.660 18.836 1.00 22.79 53 ASP B C 1
ATOM 3431 O O . ASP B 1 73 ? 36.430 26.430 20.001 1.00 21.71 53 ASP B O 1
ATOM 3436 N N . PRO B 1 74 ? 37.114 26.864 17.930 1.00 22.12 54 PRO B N 1
ATOM 3437 C CA . PRO B 1 74 ? 38.533 26.831 18.279 1.00 22.80 54 PRO B CA 1
ATOM 3438 C C . PRO B 1 74 ? 39.031 27.781 19.350 1.00 21.69 54 PRO B C 1
ATOM 3439 O O . PRO B 1 74 ? 40.069 27.527 19.900 1.00 24.65 54 PRO B O 1
ATOM 3443 N N . ARG B 1 75 ? 38.345 28.883 19.602 1.00 21.90 55 ARG B N 1
ATOM 3444 C CA . ARG B 1 75 ? 38.772 29.863 20.632 1.00 21.84 55 ARG B CA 1
ATOM 3445 C C . ARG B 1 75 ? 38.335 29.485 22.082 1.00 20.65 55 ARG B C 1
ATOM 3446 O O . ARG B 1 75 ? 38.502 30.247 23.020 1.00 20.42 55 ARG B O 1
ATOM 3454 N N . VAL B 1 76 ? 37.794 28.296 22.240 1.00 20.78 56 VAL B N 1
ATOM 3455 C CA . VAL B 1 76 ? 37.279 27.809 23.506 1.00 21.39 56 VAL B CA 1
ATOM 3456 C C . VAL B 1 76 ? 38.247 26.708 23.951 1.00 20.16 56 VAL B C 1
ATOM 3457 O O . VAL B 1 76 ? 38.695 25.948 23.145 1.00 19.51 56 VAL B O 1
ATOM 3461 N N . THR B 1 77 ? 38.611 26.672 25.227 1.00 20.42 57 THR B N 1
ATOM 3462 C CA . THR B 1 77 ? 39.603 25.728 25.734 1.00 19.97 57 THR B CA 1
ATOM 3463 C C . THR B 1 77 ? 39.072 25.006 26.962 1.00 19.13 57 THR B C 1
ATOM 3464 O O . THR B 1 77 ? 38.330 25.591 27.763 1.00 19.36 57 THR B O 1
ATOM 3468 N N . VAL B 1 78 ? 39.533 23.766 27.133 1.00 18.54 58 VAL B N 1
ATOM 3469 C CA . VAL B 1 78 ? 39.284 22.952 28.345 1.00 19.66 58 VAL B CA 1
ATOM 3470 C C . VAL B 1 78 ? 40.451 23.032 29.376 1.00 19.85 58 VAL B C 1
ATOM 3471 O O . VAL B 1 78 ? 40.349 22.458 30.441 1.00 20.30 58 VAL B O 1
ATOM 3475 N N . ASP B 1 79 ? 41.559 23.712 29.025 1.00 20.34 59 ASP B N 1
ATOM 3476 C CA . ASP B 1 79 ? 42.727 23.845 29.884 1.00 19.39 59 ASP B CA 1
ATOM 3477 C C . ASP B 1 79 ? 42.250 24.152 31.311 1.00 20.69 59 ASP B C 1
ATOM 3478 O O . ASP B 1 79 ? 41.615 25.155 31.561 1.00 21.54 59 ASP B O 1
ATOM 3483 N N . PRO B 1 80 ? 42.511 23.261 32.263 1.00 20.76 60 PRO B N 1
ATOM 3484 C CA . PRO B 1 80 ? 42.029 23.573 33.589 1.00 20.54 60 PRO B CA 1
ATOM 3485 C C . PRO B 1 80 ? 42.603 24.851 34.200 1.00 21.79 60 PRO B C 1
ATOM 3486 O O . PRO B 1 80 ? 41.954 25.462 35.014 1.00 20.25 60 PRO B O 1
ATOM 3490 N N . THR B 1 81 ? 43.821 25.248 33.828 1.00 23.74 61 THR B N 1
ATOM 3491 C CA . THR B 1 81 ? 44.413 26.448 34.381 1.00 23.55 61 THR B CA 1
ATOM 3492 C C . THR B 1 81 ? 43.585 27.695 33.939 1.00 23.75 61 THR B C 1
ATOM 3493 O O . THR B 1 81 ? 43.694 28.725 34.536 1.00 25.15 61 THR B O 1
ATOM 3497 N N . ARG B 1 82 ? 42.747 27.599 32.933 1.00 24.39 62 ARG B N 1
ATOM 3498 C CA . ARG B 1 82 ? 42.003 28.760 32.443 1.00 27.66 62 ARG B CA 1
ATOM 3499 C C . ARG B 1 82 ? 40.534 28.790 32.880 1.00 26.90 62 ARG B C 1
ATOM 3500 O O . ARG B 1 82 ? 39.786 29.637 32.425 1.00 29.71 62 ARG B O 1
ATOM 3508 N N . GLN B 1 83 ? 40.105 27.887 33.746 1.00 25.08 63 GLN B N 1
ATOM 3509 C CA . GLN B 1 83 ? 38.694 27.861 34.173 1.00 24.09 63 GLN B CA 1
ATOM 3510 C C . GLN B 1 83 ? 38.635 28.598 35.512 1.00 25.27 63 GLN B C 1
ATOM 3511 O O . GLN B 1 83 ? 39.516 28.453 36.334 1.00 27.23 63 GLN B O 1
ATOM 3517 N N . PRO B 1 84 ? 37.607 29.396 35.735 1.00 25.19 64 PRO B N 1
ATOM 3518 C CA . PRO B 1 84 ? 37.450 29.965 37.062 1.00 26.22 64 PRO B CA 1
ATOM 3519 C C . PRO B 1 84 ? 37.319 28.940 38.165 1.00 25.73 64 PRO B C 1
ATOM 3520 O O . PRO B 1 84 ? 36.695 27.897 38.011 1.00 26.53 64 PRO B O 1
ATOM 3524 N N . ARG B 1 85 ? 37.914 29.261 39.281 1.00 29.13 65 ARG B N 1
ATOM 3525 C CA . ARG B 1 85 ? 37.912 28.415 40.432 1.00 30.71 65 ARG B CA 1
ATOM 3526 C C . ARG B 1 85 ? 36.533 28.541 41.012 1.00 33.46 65 ARG B C 1
ATOM 3527 O O . ARG B 1 85 ? 35.988 29.648 41.055 1.00 32.97 65 ARG B O 1
ATOM 3535 N N . LEU B 1 86 ? 35.949 27.401 41.399 1.00 33.92 66 LEU B N 1
ATOM 3536 C CA . LEU B 1 86 ? 34.549 27.347 41.833 1.00 33.59 66 LEU B CA 1
ATOM 3537 C C . LEU B 1 86 ? 34.378 27.126 43.347 1.00 31.38 66 LEU B C 1
ATOM 3538 O O . LEU B 1 86 ? 33.281 27.227 43.881 1.00 31.22 66 LEU B O 1
ATOM 3543 N N . SER B 1 87 ? 35.473 26.845 44.032 1.00 31.53 67 SER B N 1
ATOM 3544 C CA . SER B 1 87 ? 35.456 26.587 45.451 1.00 34.64 67 SER B CA 1
ATOM 3545 C C . SER B 1 87 ? 36.897 26.507 45.910 1.00 35.04 67 SER B C 1
ATOM 3546 O O . SER B 1 87 ? 37.800 26.449 45.089 1.00 37.81 67 SER B O 1
ATOM 3549 N N . GLU B 1 88 ? 37.108 26.461 47.214 1.00 35.53 68 GLU B N 1
ATOM 3550 C CA . GLU B 1 88 ? 38.457 26.313 47.757 1.00 36.40 68 GLU B CA 1
ATOM 3551 C C . GLU B 1 88 ? 39.012 24.946 47.374 1.00 36.03 68 GLU B C 1
ATOM 3552 O O . GLU B 1 88 ? 40.214 24.787 47.153 1.00 37.21 68 GLU B O 1
ATOM 3555 N N . ALA B 1 89 ? 38.135 23.953 47.292 1.00 35.61 69 ALA B N 1
ATOM 3556 C CA . ALA B 1 89 ? 38.544 22.600 46.881 1.00 34.31 69 ALA B CA 1
ATOM 3557 C C . ALA B 1 89 ? 38.820 22.476 45.366 1.00 32.91 69 ALA B C 1
ATOM 3558 O O . ALA B 1 89 ? 39.653 21.660 44.964 1.00 34.03 69 ALA B O 1
ATOM 3560 N N . ASP B 1 90 ? 38.116 23.254 44.531 1.00 32.11 70 ASP B N 1
ATOM 3561 C CA . ASP B 1 90 ? 38.329 23.232 43.072 1.00 32.12 70 ASP B CA 1
ATOM 3562 C C . ASP B 1 90 ? 39.797 23.478 42.816 1.00 35.67 70 ASP B C 1
ATOM 3563 O O . ASP B 1 90 ? 40.418 24.273 43.491 1.00 46.33 70 ASP B O 1
ATOM 3568 N N . GLY B 1 91 ? 40.383 22.783 41.876 1.00 36.50 71 GLY B N 1
ATOM 3569 C CA . GLY B 1 91 ? 41.816 22.905 41.665 1.00 39.50 71 GLY B CA 1
ATOM 3570 C C . GLY B 1 91 ? 42.172 22.169 40.395 1.00 42.72 71 GLY B C 1
ATOM 3571 O O . GLY B 1 91 ? 41.312 21.487 39.811 1.00 41.47 71 GLY B O 1
ATOM 3572 N N . ASP B 1 92 ? 43.428 22.293 39.970 1.00 44.52 72 ASP B N 1
ATOM 3573 C CA . ASP B 1 92 ? 43.862 21.731 38.695 1.00 45.20 72 ASP B CA 1
ATOM 3574 C C . ASP B 1 92 ? 44.458 20.296 38.801 1.00 43.59 72 ASP B C 1
ATOM 3575 O O . ASP B 1 92 ? 44.927 19.756 37.793 1.00 46.21 72 ASP B O 1
ATOM 3580 N N . GLY B 1 93 ? 44.448 19.696 39.996 1.00 39.53 73 GLY B N 1
ATOM 3581 C CA . GLY B 1 93 ? 44.684 18.253 40.156 1.00 40.34 73 GLY B CA 1
ATOM 3582 C C . GLY B 1 93 ? 46.123 17.749 40.165 1.00 42.65 73 GLY B C 1
ATOM 3583 O O . GLY B 1 93 ? 46.413 16.651 39.641 1.00 40.68 73 GLY B O 1
ATOM 3584 N N . ASP B 1 94 ? 47.007 18.529 40.804 1.00 44.62 74 ASP B N 1
ATOM 3585 C CA . ASP B 1 94 ? 48.477 18.335 40.764 1.00 43.36 74 ASP B CA 1
ATOM 3586 C C . ASP B 1 94 ? 48.914 17.888 39.359 1.00 36.70 74 ASP B C 1
ATOM 3587 O O . ASP B 1 94 ? 49.729 16.985 39.213 1.00 40.36 74 ASP B O 1
ATOM 3589 N N . GLY B 1 95 ? 48.344 18.528 38.343 1.00 31.78 75 GLY B N 1
ATOM 3590 C CA . GLY B 1 95 ? 48.733 18.298 36.945 1.00 30.63 75 GLY B CA 1
ATOM 3591 C C . GLY B 1 95 ? 48.139 17.072 36.238 1.00 27.96 75 GLY B C 1
ATOM 3592 O O . GLY B 1 95 ? 48.506 16.762 35.112 1.00 28.83 75 GLY B O 1
ATOM 3593 N N . PHE B 1 96 ? 47.218 16.382 36.882 1.00 24.49 76 PHE B N 1
ATOM 3594 C CA . PHE B 1 96 ? 46.509 15.313 36.219 1.00 23.34 76 PHE B CA 1
ATOM 3595 C C . PHE B 1 96 ? 45.953 15.853 34.892 1.00 22.07 76 PHE B C 1
ATOM 3596 O O . PHE B 1 96 ? 45.294 16.863 34.901 1.00 22.26 76 PHE B O 1
ATOM 3604 N N . ARG B 1 97 ? 46.233 15.196 33.769 1.00 21.98 77 ARG B N 1
ATOM 3605 C CA . ARG B 1 97 ? 45.606 15.536 32.494 1.00 22.38 77 ARG B CA 1
ATOM 3606 C C . ARG B 1 97 ? 45.195 14.301 31.713 1.00 21.48 77 ARG B C 1
ATOM 3607 O O . ARG B 1 97 ? 46.023 13.416 31.499 1.00 23.62 77 ARG B O 1
ATOM 3615 N N . SER B 1 98 ? 43.934 14.278 31.261 1.00 20.19 78 SER B N 1
ATOM 3616 C CA . SER B 1 98 ? 43.381 13.303 30.318 1.00 19.18 78 SER B CA 1
ATOM 3617 C C . SER B 1 98 ? 43.011 14.016 29.002 1.00 19.52 78 SER B C 1
ATOM 3618 O O . SER B 1 98 ? 43.047 15.250 28.929 1.00 19.85 78 SER B O 1
ATOM 3621 N N . MET B 1 99 ? 42.666 13.252 27.969 1.00 18.22 79 MET B N 1
ATOM 3622 C CA . MET B 1 99 ? 42.284 13.850 26.712 1.00 19.20 79 MET B CA 1
ATOM 3623 C C . MET B 1 99 ? 41.133 14.865 26.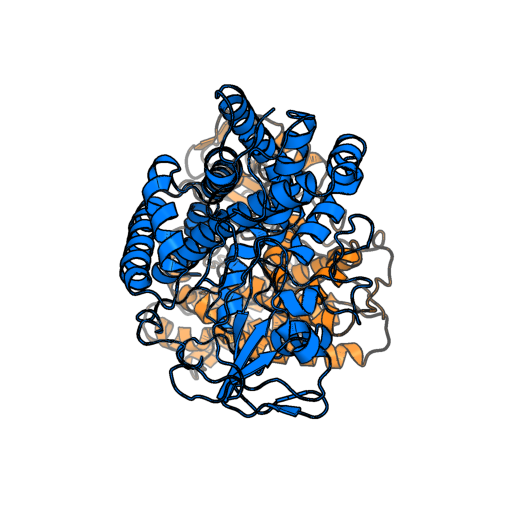918 1.00 19.18 79 MET B C 1
ATOM 3624 O O . MET B 1 99 ? 41.081 15.831 26.223 1.00 21.67 79 MET B O 1
ATOM 3628 N N . LEU B 1 100 ? 40.233 14.633 27.872 1.00 19.88 80 LEU B N 1
ATOM 3629 C CA . LEU B 1 100 ? 39.138 15.558 28.183 1.00 20.86 80 LEU B CA 1
ATOM 3630 C C . LEU B 1 100 ? 39.609 16.942 28.672 1.00 21.66 80 LEU B C 1
ATOM 3631 O O . LEU B 1 100 ? 38.837 17.876 28.736 1.00 21.73 80 LEU B O 1
ATOM 3636 N N . MET B 1 101 ? 40.877 17.050 29.045 1.00 22.75 81 MET B N 1
ATOM 3637 C CA . MET B 1 101 ? 41.417 18.248 29.627 1.00 22.52 81 MET B CA 1
ATOM 3638 C C . MET B 1 101 ? 42.450 18.842 28.699 1.00 21.61 81 MET B C 1
ATOM 3639 O O . MET B 1 101 ? 43.156 19.715 29.086 1.00 22.42 81 MET B O 1
ATOM 3644 N N . LEU B 1 102 ? 42.485 18.402 27.443 1.00 21.78 82 LEU B N 1
ATOM 3645 C CA . LEU B 1 102 ? 43.436 18.925 26.467 1.00 23.20 82 LEU B CA 1
ATOM 3646 C C . LEU B 1 102 ? 42.725 19.470 25.243 1.00 21.58 82 LEU B C 1
ATOM 3647 O O . LEU B 1 102 ? 41.640 19.002 24.850 1.00 22.93 82 LEU B O 1
ATOM 3652 N N . ASP B 1 103 ? 43.345 20.463 24.643 1.00 19.93 83 ASP B N 1
ATOM 3653 C CA . ASP B 1 103 ? 42.912 20.977 23.366 1.00 20.73 83 ASP B CA 1
ATOM 3654 C C . ASP B 1 103 ? 43.680 20.287 22.208 1.00 22.31 83 ASP B C 1
ATOM 3655 O O . ASP B 1 103 ? 44.808 19.771 22.404 1.00 24.56 83 ASP B O 1
ATOM 3660 N N . PRO B 1 104 ? 43.094 20.306 20.991 1.00 22.66 84 PRO B N 1
ATOM 3661 C CA . PRO B 1 104 ? 43.823 19.932 19.805 1.00 24.17 84 PRO B CA 1
ATOM 3662 C C . PRO B 1 104 ? 45.033 20.818 19.723 1.00 24.97 84 PRO B C 1
ATOM 3663 O O . PRO B 1 104 ? 44.959 21.933 20.189 1.00 29.19 84 PRO B O 1
ATOM 3667 N N . PRO B 1 105 ? 46.155 20.336 19.168 1.00 25.43 85 PRO B N 1
ATOM 3668 C CA . PRO B 1 105 ? 46.373 19.044 18.526 1.00 24.11 85 PRO B CA 1
ATOM 3669 C C . PRO B 1 105 ? 46.604 17.912 19.512 1.00 22.39 85 PRO B C 1
ATOM 3670 O O . PRO B 1 105 ? 46.449 16.778 19.148 1.00 20.00 85 PRO B O 1
ATOM 3674 N N . GLU B 1 106 ? 46.935 18.224 20.761 1.00 23.55 86 GLU B N 1
ATOM 3675 C CA . GLU B 1 106 ? 47.338 17.185 21.723 1.00 25.36 86 GLU B CA 1
ATOM 3676 C C . GLU B 1 106 ? 46.187 16.216 22.005 1.00 23.61 86 GLU B C 1
ATOM 3677 O O . GLU B 1 106 ? 46.391 15.023 22.085 1.00 22.80 86 GLU B O 1
ATOM 3683 N N . HIS B 1 107 ? 44.988 16.768 22.182 1.00 22.42 87 HIS B N 1
ATOM 3684 C CA . HIS B 1 107 ? 43.733 16.037 22.236 1.00 21.79 87 HIS B CA 1
ATOM 3685 C C . HIS B 1 107 ? 43.561 15.082 21.083 1.00 23.07 87 HIS B C 1
ATOM 3686 O O . HIS B 1 107 ? 43.293 13.887 21.292 1.00 26.69 87 HIS B O 1
ATOM 3693 N N . THR B 1 108 ? 43.745 15.583 19.869 1.00 22.26 88 THR B N 1
ATOM 3694 C CA . THR B 1 108 ? 43.560 14.766 18.663 1.00 20.83 88 THR B CA 1
ATOM 3695 C C . THR B 1 108 ? 44.401 13.516 18.701 1.00 22.91 88 THR B C 1
ATOM 3696 O O . THR B 1 108 ? 43.908 12.442 18.386 1.00 22.45 88 THR B O 1
ATOM 3700 N N . ARG B 1 109 ? 45.668 13.669 19.094 1.00 23.79 89 ARG B N 1
ATOM 3701 C CA . ARG B 1 109 ? 46.610 12.558 19.153 1.00 24.76 89 ARG B CA 1
ATOM 3702 C C . ARG B 1 109 ? 46.120 11.426 20.081 1.00 24.54 89 ARG B C 1
ATOM 3703 O O . ARG B 1 109 ? 46.226 10.255 19.723 1.00 24.90 89 ARG B O 1
ATOM 3711 N N . LEU B 1 110 ? 45.641 11.787 21.269 1.00 22.81 90 LEU B N 1
ATOM 3712 C CA . LEU B 1 110 ? 45.225 10.816 22.261 1.00 24.18 90 LEU B CA 1
ATOM 3713 C C . LEU B 1 110 ? 43.877 10.236 21.878 1.00 24.90 90 LEU B C 1
ATOM 3714 O O . LEU B 1 110 ? 43.697 9.029 21.933 1.00 27.87 90 LEU B O 1
ATOM 3719 N N . ARG B 1 111 ? 42.923 11.068 21.477 1.00 26.20 91 ARG B N 1
ATOM 3720 C CA . ARG B 1 111 ? 41.636 10.546 21.031 1.00 26.55 91 ARG B CA 1
ATOM 3721 C C . ARG B 1 111 ? 41.792 9.544 19.863 1.00 29.73 91 ARG B C 1
ATOM 3722 O O . ARG B 1 111 ? 41.098 8.518 19.826 1.00 29.93 91 ARG B O 1
ATOM 3730 N N . ARG B 1 112 ? 42.700 9.821 18.927 1.00 30.77 92 ARG B N 1
ATOM 3731 C CA . ARG B 1 112 ? 42.872 8.954 17.761 1.00 30.67 92 ARG B CA 1
ATOM 3732 C C . ARG B 1 112 ? 43.348 7.561 18.130 1.00 30.96 92 ARG B C 1
ATOM 3733 O O . ARG B 1 112 ? 43.197 6.624 17.334 1.00 32.00 92 ARG B O 1
ATOM 3741 N N . MET B 1 113 ? 43.880 7.412 19.341 1.00 28.19 93 MET B N 1
ATOM 3742 C CA . MET B 1 113 ? 44.319 6.110 19.826 1.00 27.25 93 MET B CA 1
ATOM 3743 C C . MET B 1 113 ? 43.235 5.261 20.446 1.00 26.78 93 MET B C 1
ATOM 3744 O O . MET B 1 113 ? 43.390 4.059 20.611 1.00 26.91 93 MET B O 1
ATOM 3749 N N . PHE B 1 114 ? 42.110 5.843 20.768 1.00 25.79 94 PHE B N 1
ATOM 3750 C CA . PHE B 1 114 ? 41.119 5.014 21.366 1.00 26.27 94 PHE B CA 1
ATOM 3751 C C . PHE B 1 114 ? 39.914 4.877 20.473 1.00 26.84 94 PHE B C 1
ATOM 3752 O O . PHE B 1 114 ? 39.099 4.009 20.682 1.00 30.48 94 PHE B O 1
ATOM 3760 N N . ILE B 1 115 ? 39.842 5.659 19.412 1.00 27.15 95 ILE B N 1
ATOM 3761 C CA . ILE B 1 115 ? 38.565 5.805 18.714 1.00 29.55 95 ILE B CA 1
ATOM 3762 C C . ILE B 1 115 ? 38.056 4.563 18.007 1.00 27.72 95 ILE B C 1
ATOM 3763 O O . ILE B 1 115 ? 36.872 4.265 18.079 1.00 29.73 95 ILE B O 1
ATOM 3768 N N . SER B 1 116 ? 38.927 3.820 17.356 1.00 29.42 96 SER B N 1
ATOM 3769 C CA . SER B 1 116 ? 38.477 2.672 16.555 1.00 30.56 96 SER B CA 1
ATOM 3770 C C . SER B 1 116 ? 37.807 1.611 17.410 1.00 27.46 96 SER B C 1
ATOM 3771 O O . SER B 1 116 ? 36.962 0.898 16.935 1.00 32.69 96 SER B O 1
ATOM 3774 N N . ALA B 1 117 ? 38.177 1.528 18.673 1.00 24.94 97 ALA B N 1
ATOM 3775 C CA . ALA B 1 117 ? 37.513 0.649 19.624 1.00 22.45 97 ALA B CA 1
ATOM 3776 C C . ALA B 1 117 ? 36.105 1.052 19.986 1.00 22.29 97 ALA B C 1
ATOM 3777 O O . ALA B 1 117 ? 35.386 0.301 20.600 1.00 21.76 97 ALA B O 1
ATOM 3779 N N . PHE B 1 118 ? 35.739 2.286 19.686 1.00 23.32 98 PHE B N 1
ATOM 3780 C CA . PHE B 1 118 ? 34.477 2.833 20.091 1.00 22.97 98 PHE B CA 1
ATOM 3781 C C . PHE B 1 118 ? 33.565 3.140 18.913 1.00 24.91 98 PHE B C 1
ATOM 3782 O O . PHE B 1 118 ? 32.444 3.610 19.110 1.00 28.03 98 PHE B O 1
ATOM 3790 N N . SER B 1 119 ? 33.987 2.849 17.688 1.00 26.31 99 SER B N 1
ATOM 3791 C CA . SER B 1 119 ? 33.097 3.068 16.543 1.00 26.63 99 SER B CA 1
ATOM 3792 C C . SER B 1 119 ? 31.757 2.279 16.608 1.00 27.87 99 SER B C 1
ATOM 3793 O O . SER B 1 119 ? 31.564 1.353 17.396 1.00 25.28 99 SER B O 1
ATOM 3796 N N . VAL B 1 120 ? 30.820 2.687 15.767 1.00 29.87 100 VAL B N 1
ATOM 3797 C CA . VAL B 1 120 ? 29.496 2.092 15.736 1.00 29.36 100 VAL B CA 1
ATOM 3798 C C . VAL B 1 120 ? 29.598 0.574 15.532 1.00 28.45 100 VAL B C 1
ATOM 3799 O O . VAL B 1 120 ? 29.019 -0.200 16.268 1.00 27.72 100 VAL B O 1
ATOM 3803 N N . ARG B 1 121 ? 30.394 0.169 14.556 1.00 29.92 101 ARG B N 1
ATOM 3804 C CA . ARG B 1 121 ? 30.441 -1.215 14.113 1.00 31.86 101 ARG B CA 1
ATOM 3805 C C . ARG B 1 121 ? 31.078 -2.052 15.169 1.00 29.01 101 ARG B C 1
ATOM 3806 O O . ARG B 1 121 ? 30.626 -3.153 15.461 1.00 30.07 101 ARG B O 1
ATOM 3814 N N . GLN B 1 122 ? 32.159 -1.524 15.715 1.00 28.70 102 GLN B N 1
ATOM 3815 C CA . GLN B 1 122 ? 32.903 -2.202 16.753 1.00 27.75 102 GLN B CA 1
ATOM 3816 C C . GLN B 1 122 ? 32.097 -2.402 18.037 1.00 29.42 102 GLN B C 1
ATOM 3817 O O . GLN B 1 122 ? 32.122 -3.486 18.628 1.00 32.32 102 GLN B O 1
ATOM 3823 N N . VAL B 1 123 ? 31.370 -1.373 18.466 1.00 28.56 103 VAL B N 1
ATOM 3824 C CA . VAL B 1 123 ? 30.553 -1.472 19.656 1.00 27.91 103 VAL B CA 1
ATOM 3825 C C . VAL B 1 123 ? 29.425 -2.511 19.471 1.00 27.54 103 VAL B C 1
ATOM 3826 O O . VAL B 1 123 ? 29.019 -3.169 20.433 1.00 25.01 103 VAL B O 1
ATOM 3830 N N . GLU B 1 124 ? 28.915 -2.603 18.243 1.00 26.94 104 GLU B N 1
ATOM 3831 C CA . GLU B 1 124 ? 27.941 -3.624 17.850 1.00 29.16 104 GLU B CA 1
ATOM 3832 C C . GLU B 1 124 ? 28.398 -5.063 18.065 1.00 28.08 104 GLU B C 1
ATOM 3833 O O . GLU B 1 124 ? 27.615 -5.902 18.522 1.00 27.46 104 GLU B O 1
ATOM 3839 N N . THR B 1 125 ? 29.663 -5.337 17.756 1.00 25.57 105 THR B N 1
ATOM 3840 C CA . THR B 1 125 ? 30.221 -6.641 18.073 1.00 25.98 105 THR B CA 1
ATOM 3841 C C . THR B 1 125 ? 30.139 -6.946 19.546 1.00 24.92 105 THR B C 1
ATOM 3842 O O . THR B 1 125 ? 30.154 -8.098 19.924 1.00 29.21 105 THR B O 1
ATOM 3846 N N . MET B 1 126 ? 30.046 -5.945 20.396 1.00 24.52 106 MET B N 1
ATOM 3847 C CA . MET B 1 126 ? 29.934 -6.248 21.821 1.00 24.08 106 MET B CA 1
ATOM 3848 C C . MET B 1 126 ? 28.519 -6.634 22.278 1.00 21.74 106 MET B C 1
ATOM 3849 O O . MET B 1 126 ? 28.311 -7.028 23.425 1.00 23.36 106 MET B O 1
ATOM 3854 N N . ARG B 1 127 ? 27.534 -6.497 21.419 1.00 20.54 107 ARG B N 1
ATOM 3855 C CA . ARG B 1 127 ? 26.160 -6.715 21.853 1.00 21.28 107 ARG B CA 1
ATOM 3856 C C . ARG B 1 127 ? 25.946 -8.041 22.623 1.00 21.57 107 ARG B C 1
ATOM 3857 O O . ARG B 1 127 ? 25.383 -8.027 23.756 1.00 21.59 107 ARG B O 1
ATOM 3865 N N . PRO B 1 128 ? 26.396 -9.183 22.046 1.00 21.95 108 PRO B N 1
ATOM 3866 C CA . PRO B 1 128 ? 26.303 -10.457 22.783 1.00 22.49 108 PRO B CA 1
ATOM 3867 C C . PRO B 1 128 ? 26.920 -10.490 24.190 1.00 22.70 108 PRO B C 1
ATOM 3868 O O . PRO B 1 128 ? 26.287 -11.020 25.111 1.00 22.21 108 PRO B O 1
ATOM 3872 N N . GLU B 1 129 ? 28.102 -9.899 24.390 1.00 23.00 109 GLU B N 1
ATOM 3873 C CA . GLU B 1 129 ? 28.677 -9.874 25.751 1.00 22.39 109 GLU B CA 1
ATOM 3874 C C . GLU B 1 129 ? 27.801 -9.063 26.685 1.00 22.26 109 GLU B C 1
ATOM 3875 O O . GLU B 1 129 ? 27.700 -9.401 27.845 1.00 22.36 109 GLU B O 1
ATOM 3877 N N . ILE B 1 130 ? 27.146 -8.008 26.179 1.00 21.63 110 ILE B N 1
ATOM 3878 C CA . ILE B 1 130 ? 26.299 -7.138 27.033 1.00 20.92 110 ILE B CA 1
ATOM 3879 C C . ILE B 1 130 ? 24.979 -7.822 27.362 1.00 20.38 110 ILE B C 1
ATOM 3880 O O .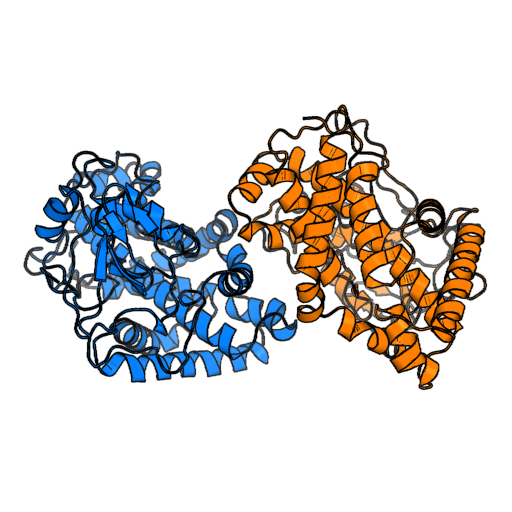 ILE B 1 130 ? 24.446 -7.665 28.461 1.00 16.79 110 ILE B O 1
ATOM 3885 N N . GLU B 1 131 ? 24.452 -8.577 26.398 1.00 21.13 111 GLU B N 1
ATOM 3886 C CA . GLU B 1 131 ? 23.214 -9.335 26.608 1.00 22.62 111 GLU B CA 1
ATOM 3887 C C . GLU B 1 131 ? 23.396 -10.441 27.614 1.00 23.88 111 GLU B C 1
ATOM 3888 O O . GLU B 1 131 ? 22.523 -10.664 28.453 1.00 26.82 111 GLU B O 1
ATOM 3894 N N . LYS B 1 132 ? 24.531 -11.138 27.555 1.00 24.49 112 LYS B N 1
ATOM 3895 C CA . LYS B 1 132 ? 24.785 -12.172 28.554 1.00 24.41 112 LYS B CA 1
ATOM 3896 C C . LYS B 1 132 ? 24.876 -11.534 29.960 1.00 23.08 112 LYS B C 1
ATOM 3897 O O . LYS B 1 132 ? 24.205 -11.980 30.908 1.00 23.61 112 LYS B O 1
ATOM 3903 N N . ILE B 1 133 ? 25.648 -10.456 30.064 1.00 20.81 113 ILE B N 1
ATOM 3904 C CA . ILE B 1 133 ? 25.859 -9.738 31.308 1.00 19.75 113 ILE B CA 1
ATOM 3905 C C . ILE B 1 133 ? 24.578 -9.273 31.933 1.00 21.50 113 ILE B C 1
ATOM 3906 O O . ILE B 1 133 ? 24.355 -9.503 33.118 1.00 26.00 113 ILE B O 1
ATOM 3911 N N . VAL B 1 134 ? 23.718 -8.616 31.173 1.00 22.76 114 VAL B N 1
ATOM 3912 C CA . VAL B 1 134 ? 22.468 -8.125 31.738 1.00 23.92 114 VAL B CA 1
ATOM 3913 C C . VAL B 1 134 ? 21.509 -9.228 32.175 1.00 25.74 114 VAL B C 1
ATOM 3914 O O . VAL B 1 134 ? 20.789 -9.067 33.182 1.00 25.10 114 VAL B O 1
ATOM 3918 N N . ASP B 1 135 ? 21.456 -10.316 31.396 1.00 27.41 115 ASP B N 1
ATOM 3919 C CA . ASP B 1 135 ? 20.664 -11.515 31.797 1.00 26.52 115 ASP B CA 1
ATOM 3920 C C . ASP B 1 135 ? 21.077 -12.065 33.155 1.00 23.13 115 ASP B C 1
ATOM 3921 O O . ASP B 1 135 ? 20.225 -12.437 33.912 1.00 21.84 115 ASP B O 1
ATOM 3926 N N . GLY B 1 136 ? 22.369 -12.153 33.445 1.00 24.06 116 GLY B N 1
ATOM 3927 C CA . GLY B 1 136 ? 22.823 -12.595 34.793 1.00 23.32 116 GLY B CA 1
ATOM 3928 C C . GLY B 1 136 ? 22.408 -11.609 35.886 1.00 25.52 116 GLY B C 1
ATOM 3929 O O . GLY B 1 136 ? 22.011 -11.991 37.030 1.00 24.10 116 GLY B O 1
ATOM 3930 N N . ILE B 1 137 ? 22.476 -10.321 35.545 1.00 26.00 117 ILE B N 1
ATOM 3931 C CA . ILE B 1 137 ? 22.248 -9.310 36.548 1.00 26.78 117 ILE B CA 1
ATOM 3932 C C . ILE B 1 137 ? 20.801 -9.445 36.931 1.00 26.83 117 ILE B C 1
ATOM 3933 O O . ILE B 1 137 ? 20.468 -9.504 38.122 1.00 24.49 117 ILE B O 1
ATOM 3938 N N . LEU B 1 138 ? 19.953 -9.555 35.923 1.00 27.98 118 LEU B N 1
ATOM 3939 C CA . LEU B 1 138 ? 18.519 -9.690 36.194 1.00 29.76 118 LEU B CA 1
ATOM 3940 C C . LEU B 1 138 ? 18.219 -10.971 36.983 1.00 29.40 118 LEU B C 1
ATOM 3941 O O . LEU B 1 138 ? 17.465 -10.919 37.935 1.00 29.41 118 LEU B O 1
ATOM 3946 N N . ASP B 1 139 ? 18.814 -12.106 36.603 1.00 31.53 119 ASP B N 1
ATOM 3947 C CA . ASP B 1 139 ? 18.574 -13.367 37.330 1.00 30.99 119 ASP B CA 1
ATOM 3948 C C . ASP B 1 139 ? 18.773 -13.095 38.775 1.00 29.28 119 ASP B C 1
ATOM 3949 O O . ASP B 1 139 ? 17.899 -13.337 39.586 1.00 30.98 119 ASP B O 1
ATOM 3954 N N . ARG B 1 140 ? 19.953 -12.589 39.088 1.00 29.24 120 ARG B N 1
ATOM 3955 C CA . ARG B 1 140 ? 20.353 -12.445 40.464 1.00 31.19 120 ARG B CA 1
ATOM 3956 C C . ARG B 1 140 ? 19.458 -11.401 41.148 1.00 31.04 120 ARG B C 1
ATOM 3957 O O . ARG B 1 140 ? 19.119 -11.549 42.306 1.00 33.97 120 ARG B O 1
ATOM 3959 N N . LEU B 1 141 ? 19.032 -10.380 40.414 1.00 29.31 121 LEU B N 1
ATOM 3960 C CA . LEU B 1 141 ? 18.095 -9.395 40.949 1.00 29.06 121 LEU B CA 1
ATOM 3961 C C . LEU B 1 141 ? 16.694 -9.975 41.232 1.00 28.92 121 LEU B C 1
ATOM 3962 O O . LEU B 1 141 ? 16.056 -9.679 42.248 1.00 27.50 121 LEU B O 1
ATOM 3967 N N . LEU B 1 142 ? 16.193 -10.778 40.313 1.00 29.68 122 LEU B N 1
ATOM 3968 C CA . LEU B 1 142 ? 14.873 -11.369 40.493 1.00 33.26 122 LEU B CA 1
ATOM 3969 C C . LEU B 1 142 ? 14.847 -12.548 41.457 1.00 33.64 122 LEU B C 1
ATOM 3970 O O . LEU B 1 142 ? 13.790 -13.130 41.658 1.00 37.96 122 LEU B O 1
ATOM 3975 N N . ALA B 1 143 ? 15.986 -12.909 42.046 1.00 31.09 123 ALA B N 1
ATOM 3976 C CA . ALA B 1 143 ? 15.981 -13.830 43.150 1.00 31.90 123 ALA B CA 1
ATOM 3977 C C . ALA B 1 143 ? 15.793 -13.077 44.466 1.00 34.80 123 ALA B C 1
ATOM 3978 O O . ALA B 1 143 ? 15.619 -13.704 45.517 1.00 33.85 123 ALA B O 1
ATOM 3980 N N . LEU B 1 144 ? 15.829 -11.746 44.453 1.00 34.85 124 LEU B N 1
ATOM 3981 C CA . LEU B 1 144 ? 15.774 -11.039 45.725 1.00 36.18 124 LEU B CA 1
ATOM 3982 C C . LEU B 1 144 ? 14.376 -10.760 46.176 1.00 34.75 124 LEU B C 1
ATOM 3983 O O . LEU B 1 144 ? 13.452 -10.690 45.362 1.00 38.09 124 LEU B O 1
ATOM 3988 N N . GLU B 1 145 ? 14.233 -10.605 47.487 1.00 36.70 125 GLU B N 1
ATOM 3989 C CA . GLU B 1 145 ? 12.988 -10.147 48.113 1.00 34.63 125 GLU B CA 1
ATOM 3990 C C . GLU B 1 145 ? 12.814 -8.650 47.814 1.00 34.59 125 GLU B C 1
ATOM 3991 O O . GLU B 1 145 ? 13.601 -7.851 48.281 1.00 37.28 125 GLU B O 1
ATOM 3992 N N . PRO B 1 146 ? 11.802 -8.267 47.015 1.00 34.43 126 PRO B N 1
ATOM 3993 C CA . PRO B 1 146 ? 11.577 -6.832 46.830 1.00 33.80 126 PRO B CA 1
ATOM 3994 C C . PRO B 1 146 ? 11.126 -6.144 48.106 1.00 32.57 126 PRO B C 1
ATOM 3995 O O . PRO B 1 146 ? 10.779 -6.832 49.035 1.00 34.74 126 PRO B O 1
ATOM 3999 N N . PRO B 1 147 ? 11.174 -4.788 48.167 1.00 33.49 127 PRO B N 1
ATOM 4000 C CA . PRO B 1 147 ? 11.715 -3.860 47.169 1.00 32.00 127 PRO B CA 1
ATOM 4001 C C . PRO B 1 147 ? 13.236 -3.847 47.133 1.00 33.99 127 PRO B C 1
ATOM 4002 O O . PRO B 1 147 ? 13.876 -4.138 48.148 1.00 38.43 127 PRO B O 1
ATOM 4006 N N . VAL B 1 148 ? 13.797 -3.469 45.982 1.00 31.30 128 VAL B N 1
ATOM 4007 C CA . VAL B 1 148 ? 15.239 -3.493 45.740 1.00 30.20 128 VAL B CA 1
ATOM 4008 C C . VAL B 1 148 ? 15.683 -2.240 44.952 1.00 28.66 128 VAL B C 1
ATOM 4009 O O . VAL B 1 148 ? 14.934 -1.699 44.128 1.00 26.77 128 VAL B O 1
ATOM 4013 N N . ASP B 1 149 ? 16.922 -1.831 45.179 1.00 25.48 129 ASP B N 1
ATOM 4014 C CA . ASP B 1 149 ? 17.478 -0.642 44.592 1.00 24.38 129 ASP B CA 1
ATOM 4015 C C . ASP B 1 149 ? 17.976 -0.930 43.174 1.00 24.44 129 ASP B C 1
ATOM 4016 O O . ASP B 1 149 ? 18.819 -1.806 42.997 1.00 20.95 129 ASP B O 1
ATOM 4021 N N . ILE B 1 150 ? 17.467 -0.182 42.182 1.00 22.71 130 ILE B N 1
ATOM 4022 C CA . ILE B 1 150 ? 17.938 -0.319 40.762 1.00 23.04 130 ILE B CA 1
ATOM 4023 C C . ILE B 1 150 ? 19.401 0.043 40.525 1.00 21.35 130 ILE B C 1
ATOM 4024 O O . ILE B 1 150 ? 20.092 -0.568 39.696 1.00 22.17 130 ILE B O 1
ATOM 4029 N N . LEU B 1 151 ? 19.852 1.106 41.164 1.00 21.59 131 LEU B N 1
ATOM 4030 C CA . LEU B 1 151 ? 21.217 1.545 40.969 1.00 22.32 131 LEU B CA 1
ATOM 4031 C C . LEU B 1 151 ? 22.165 0.416 41.381 1.00 23.13 131 LEU B C 1
ATOM 4032 O O . LEU B 1 151 ? 22.982 -0.039 40.586 1.00 24.62 131 LEU B O 1
ATOM 4037 N N . THR B 1 152 ? 22.019 -0.036 42.623 1.00 25.12 132 THR B N 1
ATOM 4038 C CA . THR B 1 152 ? 22.912 -1.005 43.229 1.00 24.91 132 THR B CA 1
ATOM 4039 C C . THR B 1 152 ? 22.804 -2.353 42.577 1.00 24.26 132 THR B C 1
ATOM 4040 O O . THR B 1 152 ? 23.816 -3.028 42.438 1.00 24.39 132 THR B O 1
ATOM 4044 N N . HIS B 1 153 ? 21.592 -2.784 42.213 1.00 24.83 133 HIS B N 1
ATOM 4045 C CA . HIS B 1 153 ? 21.403 -4.148 41.696 1.00 24.63 133 HIS B CA 1
ATOM 4046 C C . HIS B 1 153 ? 21.196 -4.294 40.211 1.00 24.66 133 HIS B C 1
ATOM 4047 O O . HIS B 1 153 ? 21.171 -5.420 39.698 1.00 26.41 133 HIS B O 1
ATOM 4054 N N . LEU B 1 154 ? 20.990 -3.191 39.505 1.00 23.13 134 LEU B N 1
ATOM 4055 C CA . LEU B 1 154 ? 20.995 -3.250 38.055 1.00 22.88 134 LEU B CA 1
ATOM 4056 C C . LEU B 1 154 ? 21.995 -2.303 37.344 1.00 21.23 134 LEU B C 1
ATOM 4057 O O . LEU B 1 154 ? 22.858 -2.721 36.593 1.00 19.28 134 LEU B O 1
ATOM 4062 N N . ALA B 1 155 ? 21.837 -1.016 37.586 1.00 21.65 135 ALA B N 1
ATOM 4063 C CA . ALA B 1 155 ? 22.475 -0.001 36.771 1.00 20.95 135 ALA B CA 1
ATOM 4064 C C . ALA B 1 155 ? 24.004 -0.082 36.947 1.00 20.26 135 ALA B C 1
ATOM 4065 O O . ALA B 1 155 ? 24.727 -0.166 35.953 1.00 17.93 135 ALA B O 1
ATOM 4067 N N . LEU B 1 156 ? 24.466 -0.112 38.201 1.00 19.50 136 LEU B N 1
ATOM 4068 C CA . LEU B 1 156 ? 25.896 -0.102 38.494 1.00 19.89 136 LEU B CA 1
ATOM 4069 C C . LEU B 1 156 ? 26.592 -1.416 38.118 1.00 20.89 136 LEU B C 1
ATOM 4070 O O . LEU B 1 156 ? 27.628 -1.392 37.410 1.00 19.41 136 LEU B O 1
ATOM 4075 N N . PRO B 1 157 ? 26.028 -2.571 38.539 1.00 21.99 137 PRO B N 1
ATOM 4076 C CA . PRO B 1 157 ? 26.654 -3.833 38.074 1.00 23.24 137 PRO B CA 1
ATOM 4077 C C . PRO B 1 157 ? 26.743 -3.922 36.556 1.00 21.40 137 PRO B C 1
ATOM 4078 O O . PRO B 1 157 ? 27.701 -4.446 36.000 1.00 22.51 137 PRO B O 1
ATOM 4082 N N . MET B 1 158 ? 25.727 -3.441 35.879 1.00 21.18 138 MET B N 1
ATOM 4083 C CA . MET B 1 158 ? 25.728 -3.504 34.419 1.00 19.94 138 MET B CA 1
ATOM 4084 C C . MET B 1 158 ? 26.923 -2.723 33.859 1.00 19.27 138 MET B C 1
ATOM 4085 O O . MET B 1 158 ? 27.739 -3.251 33.068 1.00 19.54 138 MET B O 1
ATOM 4090 N N . SER B 1 159 ? 27.055 -1.477 34.298 1.00 19.39 139 SER B N 1
ATOM 4091 C CA . SER B 1 159 ? 27.957 -0.519 33.639 1.00 21.01 139 SER B CA 1
ATOM 4092 C C . SER B 1 159 ? 29.405 -0.815 34.032 1.00 21.50 139 SER B C 1
ATOM 4093 O O . SER B 1 159 ? 30.323 -0.741 33.194 1.00 22.11 139 SER B O 1
ATOM 4096 N N . THR B 1 160 ? 29.597 -1.268 35.267 1.00 20.80 140 THR B N 1
ATOM 4097 C CA . THR B 1 160 ? 30.922 -1.667 35.699 1.00 20.09 140 THR B CA 1
ATOM 4098 C C . THR B 1 160 ? 31.373 -2.939 34.957 1.00 20.48 140 THR B C 1
ATOM 4099 O O . THR B 1 160 ? 32.515 -3.052 34.498 1.00 18.65 140 THR B O 1
ATOM 4103 N N . GLN B 1 161 ? 30.480 -3.908 34.810 1.00 20.82 141 GLN B N 1
ATOM 4104 C CA . GLN B 1 161 ? 30.906 -5.160 34.176 1.00 19.70 141 GLN B CA 1
ATOM 4105 C C . GLN B 1 161 ? 31.242 -4.923 32.709 1.00 18.88 141 GLN B C 1
ATOM 4106 O O . GLN B 1 161 ? 32.212 -5.430 32.240 1.00 20.59 141 GLN B O 1
ATOM 4112 N N . VAL B 1 162 ? 30.458 -4.127 31.983 1.00 18.41 142 VAL B N 1
ATOM 4113 C CA . VAL B 1 162 ? 30.752 -3.871 30.591 1.00 17.70 142 VAL B CA 1
ATOM 4114 C C . VAL B 1 162 ? 32.122 -3.219 30.447 1.00 18.35 142 VAL B C 1
ATOM 4115 O O . VAL B 1 162 ? 32.931 -3.625 29.612 1.00 19.28 142 VAL B O 1
ATOM 4119 N N . ILE B 1 163 ? 32.380 -2.212 31.257 1.00 19.21 143 ILE B N 1
ATOM 4120 C CA . ILE B 1 163 ? 33.540 -1.351 31.050 1.00 20.05 143 ILE B CA 1
ATOM 4121 C C . ILE B 1 163 ? 34.727 -2.158 31.534 1.00 20.90 143 ILE B C 1
ATOM 4122 O O . ILE B 1 163 ? 35.755 -2.094 30.927 1.00 20.54 143 ILE B O 1
ATOM 4127 N N . CYS B 1 164 ? 34.556 -2.973 32.583 1.00 22.94 144 CYS B N 1
ATOM 4128 C CA . CYS B 1 164 ? 35.619 -3.910 33.012 1.00 23.90 144 CYS B CA 1
ATOM 4129 C C . CYS B 1 164 ? 35.925 -4.943 31.904 1.00 24.26 144 CYS B C 1
ATOM 4130 O O . CYS B 1 164 ? 37.091 -5.222 31.589 1.00 23.81 144 CYS B O 1
ATOM 4133 N N . HIS B 1 165 ? 34.882 -5.524 31.326 1.00 24.25 145 HIS B N 1
ATOM 4134 C CA . HIS B 1 165 ? 35.044 -6.364 30.136 1.00 25.36 145 HIS B CA 1
ATOM 4135 C C . HIS B 1 165 ? 35.757 -5.624 29.008 1.00 25.17 145 HIS B C 1
ATOM 4136 O O . HIS B 1 165 ? 36.693 -6.116 28.448 1.00 24.50 145 HIS B O 1
ATOM 4143 N N . LEU B 1 166 ? 35.271 -4.452 28.642 1.00 26.19 146 LEU B N 1
ATOM 4144 C CA . LEU B 1 166 ? 35.911 -3.680 27.578 1.00 24.88 146 LEU B CA 1
ATOM 4145 C C . LEU B 1 166 ? 37.362 -3.339 27.916 1.00 22.90 146 LEU B C 1
ATOM 4146 O O . LEU B 1 166 ? 38.229 -3.485 27.089 1.00 22.32 146 LEU B O 1
ATOM 4151 N N . LEU B 1 167 ? 37.635 -2.906 29.144 1.00 21.54 147 LEU B N 1
ATOM 4152 C CA . LEU B 1 167 ? 38.955 -2.394 29.449 1.00 21.46 147 LEU B CA 1
ATOM 4153 C C . LEU B 1 167 ? 39.944 -3.470 29.883 1.00 22.64 147 LEU B C 1
ATOM 4154 O O . LEU B 1 167 ? 41.174 -3.296 29.707 1.00 22.74 147 LEU B O 1
ATOM 4159 N N . GLY B 1 168 ? 39.427 -4.548 30.456 1.00 19.98 148 GLY B N 1
ATOM 4160 C CA . GLY B 1 168 ? 40.260 -5.511 31.150 1.00 20.15 148 GLY B CA 1
ATOM 4161 C C . GLY B 1 168 ? 40.616 -5.033 32.536 1.00 20.31 148 GLY B C 1
ATOM 4162 O O . GLY B 1 168 ? 41.744 -5.176 32.929 1.00 23.26 148 GLY B O 1
ATOM 4163 N N . VAL B 1 169 ? 39.680 -4.405 33.254 1.00 21.76 149 VAL B N 1
ATOM 4164 C CA . VAL B 1 169 ? 39.857 -4.046 34.666 1.00 21.04 149 VAL B CA 1
ATOM 4165 C C . VAL B 1 169 ? 39.174 -5.160 35.474 1.00 23.97 149 VAL B C 1
ATOM 4166 O O . VAL B 1 169 ? 38.152 -5.696 35.048 1.00 23.77 149 VAL B O 1
ATOM 4170 N N . PRO B 1 170 ? 39.752 -5.527 36.632 1.00 24.63 150 PRO B N 1
ATOM 4171 C CA . PRO B 1 170 ? 39.142 -6.561 37.461 1.00 23.86 150 PRO B CA 1
ATOM 4172 C C . PRO B 1 170 ? 37.861 -6.114 38.132 1.00 24.25 150 PRO B C 1
ATOM 4173 O O . PRO B 1 170 ? 37.887 -5.248 39.027 1.00 24.21 150 PRO B O 1
ATOM 4177 N N . TYR B 1 171 ? 36.747 -6.737 37.738 1.00 23.88 151 TYR B N 1
ATOM 4178 C CA . TYR B 1 171 ? 35.454 -6.477 38.366 1.00 23.27 151 TYR B CA 1
ATOM 4179 C C . TYR B 1 171 ? 35.513 -6.638 39.871 1.00 22.74 151 TYR B C 1
ATOM 4180 O O . TYR B 1 171 ? 34.783 -5.953 40.586 1.00 20.87 151 TYR B O 1
ATOM 4189 N N . GLU B 1 172 ? 36.407 -7.488 40.372 1.00 23.89 152 GLU B N 1
ATOM 4190 C CA . GLU B 1 172 ? 36.500 -7.687 41.820 1.00 27.78 152 GLU B CA 1
ATOM 4191 C C . GLU B 1 172 ? 36.989 -6.440 42.556 1.00 27.37 152 GLU B C 1
ATOM 4192 O O . GLU B 1 172 ? 36.784 -6.330 43.729 1.00 23.57 152 GLU B O 1
ATOM 4198 N N . ASP B 1 173 ? 37.608 -5.489 41.858 1.00 29.04 153 ASP B N 1
ATOM 4199 C CA . ASP B 1 173 ? 38.085 -4.278 42.491 1.00 28.57 153 ASP B CA 1
ATOM 4200 C C . ASP B 1 173 ? 37.030 -3.175 42.573 1.00 26.85 153 ASP B C 1
ATOM 4201 O O . ASP B 1 173 ? 37.289 -2.069 43.040 1.00 26.76 153 ASP B O 1
ATOM 4206 N N . ARG B 1 174 ? 35.803 -3.522 42.268 1.00 25.37 154 ARG B N 1
ATOM 4207 C CA . ARG B 1 174 ? 34.811 -2.522 41.973 1.00 27.27 154 ARG B CA 1
ATOM 4208 C C . ARG B 1 174 ? 34.394 -1.631 43.139 1.00 27.66 154 ARG B C 1
ATOM 4209 O O . ARG B 1 174 ? 34.083 -0.460 42.928 1.00 26.38 154 ARG B O 1
ATOM 4217 N N . GLU B 1 175 ? 34.393 -2.160 44.356 1.00 27.49 155 GLU B N 1
ATOM 4218 C CA . GLU B 1 175 ? 34.019 -1.366 45.512 1.00 28.27 155 GLU B CA 1
ATOM 4219 C C . GLU B 1 175 ? 35.013 -0.214 45.688 1.00 28.15 155 GLU B C 1
ATOM 4220 O O . GLU B 1 175 ? 34.632 0.904 46.040 1.00 28.41 155 GLU B O 1
ATOM 4223 N N . PHE B 1 176 ? 36.277 -0.499 45.406 1.00 25.46 156 PHE B N 1
ATOM 4224 C CA . PHE B 1 176 ? 37.326 0.491 45.452 1.00 25.54 156 PHE B CA 1
ATOM 4225 C C . PHE B 1 176 ? 37.150 1.643 44.450 1.00 23.49 156 PHE B C 1
ATOM 4226 O O . PHE B 1 176 ? 37.015 2.788 44.842 1.00 23.36 156 PHE B O 1
ATOM 4234 N N . PHE B 1 177 ? 37.171 1.328 43.158 1.00 23.97 157 PHE B N 1
ATOM 4235 C CA . PHE B 1 177 ? 37.102 2.354 42.107 1.00 22.51 157 PHE B CA 1
ATOM 4236 C C . PHE B 1 177 ? 35.721 3.050 41.910 1.00 22.61 157 PHE B C 1
ATOM 4237 O O . PHE B 1 177 ? 35.651 4.218 41.443 1.00 19.67 157 PHE B O 1
ATOM 4245 N N . GLN B 1 178 ? 34.645 2.349 42.271 1.00 22.08 158 GLN B N 1
ATOM 4246 C CA . GLN B 1 178 ? 33.315 2.944 42.208 1.00 22.55 158 GLN B CA 1
ATOM 4247 C C . GLN B 1 178 ? 33.238 4.095 43.175 1.00 22.55 158 GLN B C 1
ATOM 4248 O O . GLN B 1 178 ? 32.851 5.197 42.818 1.00 21.21 158 GLN B O 1
ATOM 4254 N N . GLU B 1 179 ? 33.645 3.850 44.404 1.00 23.50 159 GLU B N 1
ATOM 4255 C CA . GLU B 1 179 ? 33.573 4.911 45.396 1.00 25.69 159 GLU B CA 1
ATOM 4256 C C . GLU B 1 179 ? 34.547 6.052 45.068 1.00 24.80 159 GLU B C 1
ATOM 4257 O O . GLU B 1 179 ? 34.194 7.201 45.208 1.00 23.92 159 GLU B O 1
ATOM 4263 N N . ARG B 1 180 ? 35.759 5.734 44.633 1.00 23.97 160 ARG B N 1
ATOM 4264 C CA . ARG B 1 180 ? 36.723 6.789 44.361 1.00 25.75 160 ARG B CA 1
ATOM 4265 C C . ARG B 1 180 ? 36.343 7.586 43.100 1.00 24.66 160 ARG B C 1
ATOM 4266 O O . ARG B 1 180 ? 36.456 8.807 43.113 1.00 22.14 160 ARG B O 1
ATOM 4274 N N . SER B 1 181 ? 35.879 6.902 42.048 1.00 24.35 161 SER B N 1
ATOM 4275 C CA . SER B 1 181 ? 35.300 7.575 40.877 1.00 24.79 161 SER B CA 1
ATOM 4276 C C . SER B 1 181 ? 34.217 8.570 41.302 1.00 27.49 161 SER B C 1
ATOM 4277 O O . SER B 1 181 ? 34.227 9.722 40.886 1.00 28.28 161 SER B O 1
ATOM 4280 N N A GLU B 1 182 ? 33.293 8.094 42.135 0.50 28.60 162 GLU B N 1
ATOM 4281 N N B GLU B 1 182 ? 33.281 8.117 42.137 0.50 27.97 162 GLU B N 1
ATOM 4282 C CA A GLU B 1 182 ? 32.194 8.889 42.641 0.50 28.14 162 GLU B CA 1
ATOM 4283 C CA B GLU B 1 182 ? 32.184 8.960 42.579 0.50 27.08 162 GLU B CA 1
ATOM 4284 C C A GLU B 1 182 ? 32.694 10.176 43.255 0.50 27.99 162 GLU B C 1
ATOM 4285 C C B GLU B 1 182 ? 32.669 10.204 43.286 0.50 27.38 162 GLU B C 1
ATOM 4286 O O A GLU B 1 182 ? 32.240 11.267 42.884 0.50 30.07 162 GLU B O 1
ATOM 4287 O O B GLU B 1 182 ? 32.153 11.301 43.032 0.50 28.98 162 GLU B O 1
ATOM 4298 N N . LEU B 1 183 ? 33.640 10.051 44.182 1.00 26.80 163 LEU B N 1
ATOM 4299 C CA . LEU B 1 183 ? 34.125 11.196 44.952 1.00 26.11 163 LEU B CA 1
ATOM 4300 C C . LEU B 1 183 ? 35.005 12.117 44.128 1.00 25.55 163 LEU B C 1
ATOM 4301 O O . LEU B 1 183 ? 34.970 13.339 44.321 1.00 25.01 163 LEU B O 1
ATOM 4306 N N . ALA B 1 184 ? 35.768 11.529 43.206 1.00 23.99 164 ALA B N 1
ATOM 4307 C CA . ALA B 1 184 ? 36.697 12.280 42.366 1.00 24.82 164 ALA B CA 1
ATOM 4308 C C . ALA B 1 184 ? 35.958 13.123 41.343 1.00 26.77 164 ALA B C 1
ATOM 4309 O O . ALA B 1 184 ? 36.502 14.119 40.910 1.00 30.68 164 ALA B O 1
ATOM 4311 N N . SER B 1 185 ? 34.740 12.714 40.961 1.00 27.04 165 SER B N 1
ATOM 4312 C CA . SER B 1 185 ? 33.860 13.500 40.090 1.00 27.89 165 SER B CA 1
ATOM 4313 C C . SER B 1 185 ? 33.037 14.577 40.863 1.00 28.50 165 SER B C 1
ATOM 4314 O O . SER B 1 185 ? 32.023 15.056 40.374 1.00 28.14 165 SER B O 1
ATOM 4317 N N . ARG B 1 186 ? 33.490 14.971 42.047 1.00 27.72 166 ARG B N 1
ATOM 4318 C CA . ARG B 1 186 ? 32.884 16.085 42.784 1.00 28.44 166 ARG B CA 1
ATOM 4319 C C . ARG B 1 186 ? 33.911 17.188 42.988 1.00 27.19 166 ARG B C 1
ATOM 4320 O O . ARG B 1 186 ? 34.558 17.227 44.023 1.00 24.01 166 ARG B O 1
ATOM 4328 N N . PRO B 1 187 ? 34.063 18.100 41.999 1.00 29.08 167 PRO B N 1
ATOM 4329 C CA . PRO B 1 187 ? 35.259 18.954 41.932 1.00 29.04 167 PRO B CA 1
ATOM 4330 C C . PRO B 1 187 ? 35.356 19.975 43.050 1.00 30.10 167 PRO B C 1
ATOM 4331 O O . PRO B 1 187 ? 36.441 20.508 43.290 1.00 30.20 167 PRO B O 1
ATOM 4335 N N . ASN B 1 188 ? 34.249 20.214 43.755 1.00 28.69 168 ASN B N 1
ATOM 4336 C CA . ASN B 1 188 ? 34.267 21.102 44.895 1.00 28.10 168 ASN B CA 1
ATOM 4337 C C . ASN B 1 188 ? 34.227 20.387 46.225 1.00 28.55 168 ASN B C 1
ATOM 4338 O O . ASN B 1 188 ? 33.834 20.980 47.221 1.00 24.10 168 ASN B O 1
ATOM 4343 N N . ASP B 1 189 ? 34.674 19.135 46.247 1.00 28.77 169 ASP B N 1
ATOM 4344 C CA . ASP B 1 189 ? 34.717 18.369 47.483 1.00 29.82 169 ASP B CA 1
ATOM 4345 C C . ASP B 1 189 ? 36.159 18.079 47.899 1.00 30.27 169 ASP B C 1
ATOM 4346 O O . ASP B 1 189 ? 36.953 17.592 47.112 1.00 31.26 169 ASP B O 1
ATOM 4351 N N . ASP B 1 190 ? 36.473 18.348 49.158 1.00 31.71 170 ASP B N 1
ATOM 4352 C CA . ASP B 1 190 ? 37.786 18.031 49.733 1.00 34.38 170 ASP B CA 1
ATOM 4353 C C . ASP B 1 190 ? 38.287 16.616 49.477 1.00 33.15 170 ASP B C 1
ATOM 4354 O O . ASP B 1 190 ? 39.482 16.405 49.475 1.00 33.85 170 ASP B O 1
ATOM 4359 N N . ARG B 1 191 ? 37.385 15.652 49.279 1.00 31.45 171 ARG B N 1
ATOM 4360 C CA . ARG B 1 191 ? 37.799 14.260 49.074 1.00 29.41 171 ARG B CA 1
ATOM 4361 C C . ARG B 1 191 ? 38.175 14.010 47.631 1.00 27.78 171 ARG B C 1
ATOM 4362 O O . ARG B 1 191 ? 38.760 12.976 47.329 1.00 27.66 171 ARG B O 1
ATOM 4370 N N . SER B 1 192 ? 37.812 14.919 46.731 1.00 24.97 172 SER B N 1
ATOM 4371 C CA . SER B 1 192 ? 37.987 14.639 45.341 1.00 25.33 172 SER B CA 1
ATOM 4372 C C . SER B 1 192 ? 39.463 14.383 45.015 1.00 26.48 172 SER B C 1
ATOM 4373 O O . SER B 1 192 ? 39.775 13.446 44.284 1.00 25.89 172 SER B O 1
ATOM 4376 N N . MET B 1 193 ? 40.376 15.151 45.623 1.00 27.72 173 MET B N 1
ATOM 4377 C CA . MET B 1 193 ? 41.808 15.014 45.316 1.00 28.01 173 MET B CA 1
ATOM 4378 C C . MET B 1 193 ? 42.385 13.692 45.791 1.00 25.48 173 MET B C 1
ATOM 4379 O O . MET B 1 193 ? 42.960 12.951 44.988 1.00 29.11 173 MET B O 1
ATOM 4384 N N . PRO B 1 194 ? 42.257 13.372 47.081 1.00 24.52 174 PRO B N 1
ATOM 4385 C CA . PRO B 1 194 ? 42.806 12.065 47.436 1.00 23.82 174 PRO B CA 1
ATOM 4386 C C . PRO B 1 194 ? 42.140 10.885 46.692 1.00 22.06 174 PRO B C 1
ATOM 4387 O O . PRO B 1 194 ? 42.800 9.909 46.372 1.00 22.71 174 PRO B O 1
ATOM 4391 N N . ALA B 1 195 ? 40.851 10.987 46.415 1.00 23.30 175 ALA B N 1
ATOM 4392 C CA . ALA B 1 195 ? 40.141 10.000 45.589 1.00 22.68 175 ALA B CA 1
ATOM 4393 C C . ALA B 1 195 ? 40.802 9.906 44.225 1.00 23.85 175 ALA B C 1
ATOM 4394 O O . ALA B 1 195 ? 41.087 8.801 43.729 1.00 23.28 175 ALA B O 1
ATOM 4396 N N . LEU B 1 196 ? 41.059 11.065 43.621 1.00 22.69 176 LEU B N 1
ATOM 4397 C CA . LEU B 1 196 ? 41.643 11.075 42.283 1.00 23.56 176 LEU B CA 1
ATOM 4398 C C . LEU B 1 196 ? 43.055 10.452 42.300 1.00 23.84 176 LEU B C 1
ATOM 4399 O O . LEU B 1 196 ? 43.365 9.613 41.468 1.00 22.23 176 LEU B O 1
ATOM 4404 N N . ILE B 1 197 ? 43.890 10.853 43.257 1.00 25.62 177 ILE B N 1
ATOM 4405 C CA . ILE B 1 197 ? 45.233 10.293 43.398 1.00 26.54 177 ILE B CA 1
ATOM 4406 C C . ILE B 1 197 ? 45.248 8.752 43.536 1.00 26.41 177 ILE B C 1
ATOM 4407 O O . ILE B 1 197 ? 46.054 8.063 42.885 1.00 25.33 177 ILE B O 1
ATOM 4412 N N . GLU B 1 198 ? 44.346 8.208 44.357 1.00 27.21 178 GLU B N 1
ATOM 4413 C CA . GLU B 1 198 ? 44.265 6.761 44.550 1.00 25.48 178 GLU B CA 1
ATOM 4414 C C . GLU B 1 198 ? 43.856 5.996 43.311 1.00 23.58 178 GLU B C 1
ATOM 4415 O O . GLU B 1 198 ? 44.379 4.900 43.027 1.00 22.42 178 GLU B O 1
ATOM 4421 N N . LEU B 1 199 ? 42.947 6.574 42.541 1.00 23.74 179 LEU B N 1
ATOM 4422 C CA . LEU B 1 199 ? 42.551 5.954 41.255 1.00 23.31 179 LEU B CA 1
ATOM 4423 C C . LEU B 1 199 ? 43.685 5.933 40.281 1.00 21.25 179 LEU B C 1
ATOM 4424 O O . LEU B 1 199 ? 43.899 4.951 39.593 1.00 24.45 179 LEU B O 1
ATOM 4429 N N . VAL B 1 200 ? 44.416 7.030 40.208 1.00 21.30 180 VAL B N 1
ATOM 4430 C CA . VAL B 1 200 ? 45.617 7.114 39.347 1.00 22.65 180 VAL B CA 1
ATOM 4431 C C . VAL B 1 200 ? 46.597 6.023 39.734 1.00 23.09 180 VAL B C 1
ATOM 4432 O O . VAL B 1 200 ? 47.067 5.301 38.858 1.00 26.20 180 VAL B O 1
ATOM 4436 N N . GLU B 1 201 ? 46.885 5.878 41.033 1.00 25.62 181 GLU B N 1
ATOM 4437 C CA . GLU B 1 201 ? 47.760 4.771 41.551 1.00 27.64 181 GLU B CA 1
ATOM 4438 C C . GLU B 1 201 ? 47.236 3.352 41.213 1.00 24.08 181 GLU B C 1
ATOM 4439 O O . GLU B 1 201 ? 47.978 2.491 40.696 1.00 23.08 181 GLU B O 1
ATOM 4445 N N . TYR B 1 202 ? 45.947 3.127 41.413 1.00 21.85 182 TYR B N 1
ATOM 4446 C CA . TYR B 1 202 ? 45.343 1.875 40.990 1.00 21.47 182 TYR B CA 1
ATOM 4447 C C . TYR B 1 202 ? 45.601 1.484 39.528 1.00 20.58 182 TYR B C 1
ATOM 4448 O O . TYR B 1 202 ? 46.065 0.354 39.213 1.00 22.08 182 TYR B O 1
ATOM 4457 N N . LEU B 1 203 ? 45.319 2.402 38.607 1.00 20.98 183 LEU B N 1
ATOM 4458 C CA . LEU B 1 203 ? 45.570 2.139 37.191 1.00 19.58 183 LEU B CA 1
ATOM 4459 C C . LEU B 1 203 ? 47.032 2.197 36.819 1.00 19.07 183 LEU B C 1
ATOM 4460 O O . LEU B 1 203 ? 47.442 1.576 35.847 1.00 20.53 183 LEU B O 1
ATOM 4465 N N . ASP B 1 204 ? 47.827 2.896 37.602 1.00 18.49 184 ASP B N 1
ATOM 4466 C CA . ASP B 1 204 ? 49.269 2.787 37.481 1.00 20.65 184 ASP B CA 1
ATOM 4467 C C . ASP B 1 204 ? 49.743 1.332 37.672 1.00 21.15 184 ASP B C 1
ATOM 4468 O O . ASP B 1 204 ? 50.455 0.800 36.816 1.00 20.53 184 ASP B O 1
ATOM 4473 N N . GLY B 1 205 ? 49.322 0.676 38.756 1.00 19.15 185 GLY B N 1
ATOM 4474 C CA . GLY B 1 205 ? 49.658 -0.738 38.924 1.00 20.21 185 GLY B CA 1
ATOM 4475 C C . GLY B 1 205 ? 49.116 -1.620 37.815 1.00 21.24 185 GLY B C 1
ATOM 4476 O O . GLY B 1 205 ? 49.785 -2.529 37.329 1.00 21.42 185 GLY B O 1
ATOM 4477 N N . LEU B 1 206 ? 47.879 -1.367 37.427 1.00 20.97 186 LEU B N 1
ATOM 4478 C CA . LEU B 1 206 ? 47.248 -2.158 36.369 1.00 21.69 186 LEU B CA 1
ATOM 4479 C C . LEU B 1 206 ? 47.958 -2.031 35.043 1.00 19.96 186 LEU B C 1
ATOM 4480 O O . LEU B 1 206 ? 48.143 -3.003 34.339 1.00 18.91 186 LEU B O 1
ATOM 4485 N N . VAL B 1 207 ? 48.319 -0.814 34.666 1.00 21.48 187 VAL B N 1
ATOM 4486 C CA . VAL B 1 207 ? 48.981 -0.601 33.353 1.00 20.40 187 VAL B CA 1
ATOM 4487 C C . VAL B 1 207 ? 50.399 -1.171 33.312 1.00 19.29 187 VAL B C 1
ATOM 4488 O O . VAL B 1 207 ? 50.865 -1.656 32.256 1.00 18.86 187 VAL B O 1
ATOM 4492 N N . ARG B 1 208 ? 51.089 -1.096 34.443 1.00 19.54 188 ARG B N 1
ATOM 4493 C CA . ARG B 1 208 ? 52.399 -1.772 34.594 1.00 21.00 188 ARG B CA 1
ATOM 4494 C C . ARG B 1 208 ? 52.296 -3.277 34.420 1.00 20.67 188 ARG B C 1
ATOM 4495 O O . ARG B 1 208 ? 53.022 -3.847 33.616 1.00 22.23 188 ARG B O 1
ATOM 4503 N N . THR B 1 209 ? 51.395 -3.922 35.153 1.00 21.18 189 THR B N 1
ATOM 4504 C CA . THR B 1 209 ? 51.101 -5.355 34.916 1.00 21.21 189 THR B CA 1
ATOM 4505 C C . THR B 1 209 ? 50.832 -5.625 33.451 1.00 21.52 189 THR B C 1
ATOM 4506 O O . THR B 1 209 ? 51.362 -6.588 32.879 1.00 23.42 189 THR B O 1
ATOM 4510 N N . LYS B 1 210 ? 50.052 -4.787 32.801 1.00 21.45 190 LYS B N 1
ATOM 4511 C CA . LYS B 1 210 ? 49.725 -5.052 31.392 1.00 22.56 190 LYS B CA 1
ATOM 4512 C C . LYS B 1 210 ? 50.850 -4.731 30.444 1.00 23.34 190 LYS B C 1
ATOM 4513 O O . LYS B 1 210 ? 50.907 -5.259 29.344 1.00 21.41 190 LYS B O 1
ATOM 4519 N N . THR B 1 211 ? 51.761 -3.865 30.867 1.00 26.27 191 THR B N 1
ATOM 4520 C CA . THR B 1 211 ? 52.964 -3.586 30.067 1.00 26.94 191 THR B CA 1
ATOM 4521 C C . THR B 1 211 ? 53.890 -4.808 30.009 1.00 27.99 191 THR B C 1
ATOM 4522 O O . THR B 1 211 ? 54.337 -5.192 28.944 1.00 31.16 191 THR B O 1
ATOM 4526 N N . ALA B 1 212 ? 54.130 -5.439 31.160 1.00 29.48 192 ALA B N 1
ATOM 4527 C CA . ALA B 1 212 ? 54.807 -6.759 31.235 1.00 30.27 192 ALA B CA 1
ATOM 4528 C C . ALA B 1 212 ? 54.031 -7.924 30.574 1.00 31.10 192 ALA B C 1
ATOM 4529 O O . ALA B 1 212 ? 54.608 -8.704 29.828 1.00 36.09 192 ALA B O 1
ATOM 4531 N N . HIS B 1 213 ? 52.736 -8.045 30.844 1.00 31.23 193 HIS B N 1
ATOM 4532 C CA . HIS B 1 213 ? 51.900 -9.137 30.304 1.00 30.46 193 HIS B CA 1
ATOM 4533 C C . HIS B 1 213 ? 50.611 -8.557 29.696 1.00 31.47 193 HIS B C 1
ATOM 4534 O O . HIS B 1 213 ? 49.568 -8.552 30.349 1.00 31.17 193 HIS B O 1
ATOM 4541 N N . PRO B 1 214 ? 50.655 -8.091 28.435 1.00 34.26 194 PRO B N 1
ATOM 4542 C CA . PRO B 1 214 ? 49.423 -7.504 27.877 1.00 36.38 194 PRO B CA 1
ATOM 4543 C C . PRO B 1 214 ? 48.306 -8.515 27.610 1.00 35.20 194 PRO B C 1
ATOM 4544 O O . PRO B 1 214 ? 48.562 -9.620 27.186 1.00 36.42 194 PRO B O 1
ATOM 4548 N N . ASP B 1 215 ? 47.070 -8.121 27.874 1.00 37.10 195 ASP B N 1
ATOM 4549 C CA . ASP B 1 215 ? 45.924 -8.893 27.426 1.00 38.29 195 ASP B CA 1
ATOM 4550 C C . ASP B 1 215 ? 45.298 -8.257 26.167 1.00 37.29 195 ASP B C 1
ATOM 4551 O O . ASP B 1 215 ? 45.819 -7.291 25.618 1.00 36.93 195 ASP B O 1
ATOM 4556 N N . THR B 1 216 ? 44.235 -8.856 25.656 1.00 40.38 196 THR B N 1
ATOM 4557 C CA . THR B 1 216 ? 43.407 -8.217 24.613 1.00 40.28 196 THR B CA 1
ATOM 4558 C C . THR B 1 216 ? 42.441 -7.393 25.464 1.00 37.10 196 THR B C 1
ATOM 4559 O O . THR B 1 216 ? 42.602 -7.338 26.669 1.00 40.77 196 THR B O 1
ATOM 4563 N N . GLY B 1 217 ? 41.466 -6.715 24.917 1.00 33.27 197 GLY B N 1
ATOM 4564 C CA . GLY B 1 217 ? 40.871 -5.684 25.761 1.00 31.41 197 GLY B CA 1
ATOM 4565 C C . GLY B 1 217 ? 41.643 -4.387 25.536 1.00 29.37 197 GLY B C 1
ATOM 4566 O O . GLY B 1 217 ? 42.761 -4.400 25.006 1.00 28.94 197 GLY B O 1
ATOM 4567 N N . LEU B 1 218 ? 41.034 -3.260 25.906 1.00 27.05 198 LEU B N 1
ATOM 4568 C CA . LEU B 1 218 ? 41.401 -1.974 25.304 1.00 24.73 198 LEU B CA 1
ATOM 4569 C C . LEU B 1 218 ? 42.756 -1.482 25.824 1.00 22.95 198 LEU B C 1
ATOM 4570 O O . LEU B 1 218 ? 43.597 -1.092 25.060 1.00 23.68 198 LEU B O 1
ATOM 4575 N N . LEU B 1 219 ? 42.981 -1.619 27.119 1.00 22.14 199 LEU B N 1
ATOM 4576 C CA . LEU B 1 219 ? 44.216 -1.205 27.747 1.00 22.80 199 LEU B CA 1
ATOM 4577 C C . LEU B 1 219 ? 45.376 -2.049 27.277 1.00 23.29 199 LEU B C 1
ATOM 4578 O O . LEU B 1 219 ? 46.371 -1.510 26.816 1.00 26.40 199 LEU B O 1
ATOM 4583 N N . GLY B 1 220 ? 45.244 -3.369 27.364 1.00 21.99 200 GLY B N 1
ATOM 4584 C CA . GLY B 1 220 ? 46.273 -4.255 26.838 1.00 20.34 200 GLY B CA 1
ATOM 4585 C C . GLY B 1 220 ? 46.553 -4.046 25.361 1.00 20.20 200 GLY B C 1
ATOM 4586 O O . GLY B 1 220 ? 47.709 -4.047 24.928 1.00 19.78 200 GLY B O 1
ATOM 4587 N N . THR B 1 221 ? 45.517 -3.899 24.550 1.00 19.70 201 THR B N 1
ATOM 4588 C CA . THR B 1 221 ? 45.754 -3.596 23.142 1.00 19.67 201 THR B CA 1
ATOM 4589 C C . THR B 1 221 ? 46.491 -2.273 22.959 1.00 19.36 201 THR B C 1
ATOM 4590 O O . THR B 1 221 ? 47.310 -2.149 22.058 1.00 20.34 201 THR B O 1
ATOM 4594 N N . ALA B 1 222 ? 46.216 -1.282 23.788 1.00 19.95 202 ALA B N 1
ATOM 4595 C CA . ALA B 1 222 ? 46.979 -0.031 23.669 1.00 21.29 202 ALA B CA 1
ATOM 4596 C C . ALA B 1 222 ? 48.449 -0.126 24.201 1.00 21.06 202 ALA B C 1
ATOM 4597 O O . ALA B 1 222 ? 49.355 0.633 23.736 1.00 22.38 202 ALA B O 1
ATOM 4599 N N . VAL B 1 223 ? 48.699 -0.981 25.189 1.00 19.25 203 VAL B N 1
ATOM 4600 C CA . VAL B 1 223 ? 50.094 -1.246 25.575 1.00 19.49 203 VAL B CA 1
ATOM 4601 C C . VAL B 1 223 ? 50.793 -1.786 24.359 1.00 19.86 203 VAL B C 1
ATOM 4602 O O . VAL B 1 223 ? 51.853 -1.293 23.965 1.00 18.92 203 VAL B O 1
ATOM 4606 N N . THR B 1 224 ? 50.162 -2.753 23.714 1.00 20.60 204 THR B N 1
ATOM 4607 C CA . THR B 1 224 ? 50.860 -3.461 22.621 1.00 23.53 204 THR B CA 1
ATOM 4608 C C . THR B 1 224 ? 50.886 -2.721 21.285 1.00 23.03 204 THR B C 1
ATOM 4609 O O . THR B 1 224 ? 51.883 -2.768 20.618 1.00 25.42 204 THR B O 1
ATOM 4613 N N . GLU B 1 225 ? 49.829 -2.012 20.903 1.00 23.48 205 GLU B N 1
ATOM 4614 C CA . GLU B 1 225 ? 49.871 -1.216 19.664 1.00 23.71 205 GLU B CA 1
ATOM 4615 C C . GLU B 1 225 ? 50.451 0.204 19.829 1.00 23.58 205 GLU B C 1
ATOM 4616 O O . GLU B 1 225 ? 50.959 0.769 18.875 1.00 21.97 205 GLU B O 1
ATOM 4622 N N . ARG B 1 226 ? 50.386 0.775 21.032 1.00 22.87 206 ARG B N 1
ATOM 4623 C CA . ARG B 1 226 ? 50.734 2.161 21.216 1.00 24.01 206 ARG B CA 1
ATOM 4624 C C . ARG B 1 226 ? 51.921 2.361 22.129 1.00 25.89 206 ARG B C 1
ATOM 4625 O O . ARG B 1 226 ? 52.942 2.879 21.693 1.00 25.70 206 ARG B O 1
ATOM 4633 N N . LEU B 1 227 ? 51.809 1.940 23.383 1.00 26.81 207 LEU B N 1
ATOM 4634 C CA . LEU B 1 227 ? 52.893 2.189 24.338 1.00 26.26 207 LEU B CA 1
ATOM 4635 C C . LEU B 1 227 ? 54.198 1.449 23.983 1.00 28.22 207 LEU B C 1
ATOM 4636 O O . LEU B 1 227 ? 55.281 2.037 24.018 1.00 28.61 207 LEU B O 1
ATOM 4641 N N . LEU B 1 228 ? 54.110 0.172 23.617 1.00 30.71 208 LEU B N 1
ATOM 4642 C CA . LEU B 1 228 ? 55.301 -0.558 23.183 1.00 31.36 208 LEU B CA 1
ATOM 4643 C C . LEU B 1 228 ? 55.849 0.000 21.870 1.00 34.55 208 LEU B C 1
ATOM 4644 O O . LEU B 1 228 ? 57.021 -0.225 21.532 1.00 36.24 208 LEU B O 1
ATOM 4649 N N . LYS B 1 229 ? 55.009 0.744 21.153 1.00 32.64 209 LYS B N 1
ATOM 4650 C CA . LYS B 1 229 ? 55.332 1.207 19.827 1.00 32.09 209 LYS B CA 1
ATOM 4651 C C . LYS B 1 229 ? 55.615 2.702 19.761 1.00 31.98 209 LYS B C 1
ATOM 4652 O O . LYS B 1 229 ? 55.681 3.244 18.680 1.00 35.69 209 LYS B O 1
ATOM 4658 N N . GLY B 1 230 ? 55.774 3.381 20.899 1.00 29.96 210 GLY B N 1
ATOM 4659 C CA . GLY B 1 230 ? 56.287 4.751 20.894 1.00 27.53 210 GLY B CA 1
ATOM 4660 C C . GLY B 1 230 ? 55.284 5.875 20.646 1.00 27.15 210 GLY B C 1
ATOM 4661 O O . GLY B 1 230 ? 55.674 7.005 20.348 1.00 24.99 210 GLY B O 1
ATOM 4662 N N . GLU B 1 231 ? 53.998 5.588 20.818 1.00 25.11 211 GLU B N 1
ATOM 4663 C CA . GLU B 1 231 ? 52.931 6.552 20.522 1.00 24.38 211 GLU B CA 1
ATOM 4664 C C . GLU B 1 231 ? 52.192 7.068 21.722 1.00 22.02 211 GLU B C 1
ATOM 4665 O O . GLU B 1 231 ? 51.380 7.974 21.582 1.00 22.92 211 GLU B O 1
ATOM 4671 N N . ILE B 1 232 ? 52.412 6.497 22.893 1.00 19.65 212 ILE B N 1
ATOM 4672 C CA . ILE B 1 232 ? 51.779 7.030 24.079 1.00 18.42 212 ILE B CA 1
ATOM 4673 C C . ILE B 1 232 ? 52.676 6.761 25.271 1.00 18.35 212 ILE B C 1
ATOM 4674 O O . ILE B 1 232 ? 53.429 5.780 25.253 1.00 16.92 212 ILE B O 1
ATOM 4679 N N . THR B 1 233 ? 52.628 7.648 26.265 1.00 18.03 213 THR B N 1
ATOM 4680 C CA . THR B 1 233 ? 53.388 7.448 27.493 1.00 19.45 213 THR B CA 1
ATOM 4681 C C . THR B 1 233 ? 52.652 6.639 28.562 1.00 19.64 213 THR B C 1
ATOM 4682 O O . THR B 1 233 ? 51.426 6.443 28.550 1.00 21.29 213 THR B O 1
ATOM 4686 N N . HIS B 1 234 ? 53.422 6.156 29.513 1.00 19.65 214 HIS B N 1
ATOM 4687 C CA . HIS B 1 234 ? 52.842 5.429 30.580 1.00 19.65 214 HIS B CA 1
ATOM 4688 C C . HIS B 1 234 ? 51.809 6.295 31.258 1.00 19.97 214 HIS B C 1
ATOM 4689 O O . HIS B 1 234 ? 50.718 5.847 31.558 1.00 19.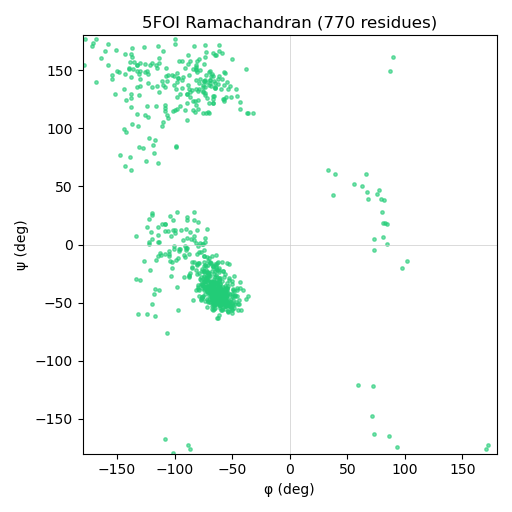26 214 HIS B O 1
ATOM 4696 N N . GLN B 1 235 ? 52.142 7.551 31.493 1.00 22.51 215 GLN B N 1
ATOM 4697 C CA . GLN B 1 235 ? 51.238 8.421 32.272 1.00 24.03 215 GLN B CA 1
ATOM 4698 C C . GLN B 1 235 ? 49.977 8.799 31.460 1.00 21.75 215 GLN B C 1
ATOM 4699 O O . GLN B 1 235 ? 48.896 8.892 32.005 1.00 22.16 215 GLN B O 1
ATOM 4705 N N . GLU B 1 236 ? 50.127 9.015 30.157 1.00 22.15 216 GLU B N 1
ATOM 4706 C CA . GLU B 1 236 ? 48.968 9.256 29.272 1.00 21.21 216 GLU B CA 1
ATOM 4707 C C . GLU B 1 236 ? 48.018 8.068 29.292 1.00 20.69 216 GLU B C 1
ATOM 4708 O O . GLU B 1 236 ? 46.808 8.257 29.463 1.00 17.88 216 GLU B O 1
ATOM 4714 N N . LEU B 1 237 ? 48.567 6.851 29.135 1.00 19.19 217 LEU B N 1
ATOM 4715 C CA . LEU B 1 237 ? 47.761 5.649 29.248 1.00 17.96 217 LEU B CA 1
ATOM 4716 C C . LEU B 1 237 ? 47.040 5.561 30.578 1.00 17.46 217 LEU B C 1
ATOM 4717 O O . LEU B 1 237 ? 45.804 5.381 30.605 1.00 19.26 217 LEU B O 1
ATOM 4722 N N . VAL B 1 238 ? 47.777 5.716 31.674 1.00 14.88 218 VAL B N 1
ATOM 4723 C CA . VAL B 1 238 ? 47.187 5.654 32.985 1.00 14.57 218 VAL B CA 1
ATOM 4724 C C . VAL B 1 238 ? 46.076 6.682 33.241 1.00 14.51 218 VAL B C 1
ATOM 4725 O O . VAL B 1 238 ? 44.991 6.344 33.795 1.00 14.68 218 VAL B O 1
ATOM 4729 N N . ASN B 1 239 ? 46.353 7.945 32.909 1.00 13.48 219 ASN B N 1
ATOM 4730 C CA . ASN B 1 239 ? 45.368 9.013 33.112 1.00 14.13 219 ASN B CA 1
ATOM 4731 C C . ASN B 1 239 ? 44.108 8.833 32.247 1.00 14.09 219 ASN B C 1
ATOM 4732 O O . ASN B 1 239 ? 42.974 9.097 32.691 1.00 11.54 219 ASN B O 1
ATOM 4737 N N . ASN B 1 240 ? 44.297 8.329 31.033 1.00 14.10 220 ASN B N 1
ATOM 4738 C CA . ASN B 1 240 ? 43.151 8.168 30.140 1.00 15.75 220 ASN B CA 1
ATOM 4739 C C . ASN B 1 240 ? 42.376 6.944 30.570 1.00 16.75 220 ASN B C 1
ATOM 4740 O O . ASN B 1 240 ? 41.138 6.874 30.425 1.00 15.04 220 ASN B O 1
ATOM 4745 N N . ALA B 1 241 ? 43.113 6.013 31.179 1.00 18.42 221 ALA B N 1
ATOM 4746 C CA . ALA B 1 241 ? 42.526 4.782 31.659 1.00 18.71 221 ALA B CA 1
ATOM 4747 C C . ALA B 1 241 ? 41.562 5.092 32.779 1.00 18.72 221 ALA B C 1
ATOM 4748 O O . ALA B 1 241 ? 40.461 4.534 32.862 1.00 21.05 221 ALA B O 1
ATOM 4750 N N . VAL B 1 242 ? 41.929 6.056 33.593 1.00 19.71 222 VAL B N 1
ATOM 4751 C CA . VAL B 1 242 ? 41.054 6.580 34.657 1.00 19.67 222 VAL B CA 1
ATOM 4752 C C . VAL B 1 242 ? 39.785 7.258 34.088 1.00 20.37 222 VAL B C 1
ATOM 4753 O O . VAL B 1 242 ? 38.632 7.009 34.535 1.00 20.48 222 VAL B O 1
ATOM 4757 N N . LEU B 1 243 ? 40.009 8.172 33.150 1.00 19.59 223 LEU B N 1
ATOM 4758 C CA . LEU B 1 243 ? 38.917 8.795 32.390 1.00 18.99 223 LEU B CA 1
ATOM 4759 C C . LEU B 1 243 ? 37.915 7.723 31.948 1.00 18.69 223 LEU B C 1
ATOM 4760 O O . LEU B 1 243 ? 36.737 7.792 32.294 1.00 16.81 223 LEU B O 1
ATOM 4765 N N . LEU B 1 244 ? 38.412 6.718 31.234 1.00 18.85 224 LEU B N 1
ATOM 4766 C CA . LEU B 1 244 ? 37.564 5.661 30.651 1.00 18.75 224 LEU B CA 1
ATOM 4767 C C . LEU B 1 244 ? 36.830 4.792 31.674 1.00 19.75 224 LEU B C 1
ATOM 4768 O O . LEU B 1 244 ? 35.659 4.397 31.481 1.00 18.85 224 LEU B O 1
ATOM 4773 N N . LEU B 1 245 ? 37.521 4.502 32.772 1.00 19.62 225 LEU B N 1
ATOM 4774 C CA . LEU B 1 245 ? 36.926 3.706 33.801 1.00 19.13 225 LEU B CA 1
ATOM 4775 C C . LEU B 1 245 ? 35.781 4.451 34.463 1.00 19.45 225 LEU B C 1
ATOM 4776 O O . LEU B 1 245 ? 34.681 3.902 34.660 1.00 19.09 225 LEU B O 1
ATOM 4781 N N . ALA B 1 246 ? 36.061 5.685 34.838 1.00 19.59 226 ALA B N 1
ATOM 4782 C CA . ALA B 1 246 ? 35.154 6.450 35.645 1.00 19.92 226 ALA B CA 1
ATOM 4783 C C . ALA B 1 246 ? 33.993 6.963 34.777 1.00 20.47 226 ALA B C 1
ATOM 4784 O O . ALA B 1 246 ? 32.824 6.878 35.175 1.00 21.06 226 ALA B O 1
ATOM 4786 N N . ALA B 1 247 ? 34.303 7.494 33.604 1.00 21.11 227 ALA B N 1
ATOM 4787 C CA . ALA B 1 247 ? 33.251 7.856 32.638 1.00 24.08 227 ALA B CA 1
ATOM 4788 C C . ALA B 1 247 ? 32.433 6.614 32.307 1.00 24.98 227 ALA B C 1
ATOM 4789 O O . ALA B 1 247 ? 31.235 6.702 32.170 1.00 26.69 227 ALA B O 1
ATOM 4791 N N . GLY B 1 248 ? 33.112 5.473 32.229 1.00 24.48 228 GLY B N 1
ATOM 4792 C CA . GLY B 1 248 ? 32.550 4.199 31.805 1.00 23.70 228 GLY B CA 1
ATOM 4793 C C . GLY B 1 248 ? 31.407 3.606 32.591 1.00 24.68 228 GLY B C 1
ATOM 4794 O O . GLY B 1 248 ? 30.503 2.974 32.008 1.00 26.22 228 GLY B O 1
ATOM 4795 N N . HIS B 1 249 ? 31.424 3.772 33.901 1.00 21.69 229 HIS B N 1
ATOM 4796 C CA . HIS B 1 249 ? 30.355 3.228 34.691 1.00 21.04 229 HIS B CA 1
ATOM 4797 C C . HIS B 1 249 ? 29.509 4.279 35.348 1.00 22.88 229 HIS B C 1
ATOM 4798 O O . HIS B 1 249 ? 28.310 4.093 35.423 1.00 27.16 229 HIS B O 1
ATOM 4805 N N . GLU B 1 250 ? 30.091 5.366 35.845 1.00 23.16 230 GLU B N 1
ATOM 4806 C CA . GLU B 1 250 ? 29.312 6.289 36.680 1.00 28.49 230 GLU B CA 1
ATOM 4807 C C . GLU B 1 250 ? 28.214 7.020 35.905 1.00 27.14 230 GLU B C 1
ATOM 4808 O O . GLU B 1 250 ? 27.057 7.177 36.333 1.00 28.42 230 GLU B O 1
ATOM 4814 N N . THR B 1 251 ? 28.617 7.411 34.725 1.00 26.52 231 THR B N 1
ATOM 4815 C CA . THR B 1 251 ? 27.773 8.071 33.791 1.00 26.01 231 THR B CA 1
ATOM 4816 C C . THR B 1 251 ? 26.545 7.164 33.374 1.00 23.03 231 THR B C 1
ATOM 4817 O O . THR B 1 251 ? 25.395 7.494 33.678 1.00 19.29 231 THR B O 1
ATOM 4821 N N . SER B 1 252 ? 26.751 6.002 32.782 1.00 20.72 232 SER B N 1
ATOM 4822 C CA . SER B 1 252 ? 25.591 5.278 32.332 1.00 22.53 232 SER B CA 1
ATOM 4823 C C . SER B 1 252 ? 24.776 4.616 33.431 1.00 21.34 232 SER B C 1
ATOM 4824 O O . SER B 1 252 ? 23.583 4.552 33.287 1.00 21.35 232 SER B O 1
ATOM 4827 N N . ALA B 1 253 ? 25.399 4.176 34.529 1.00 21.63 233 ALA B N 1
ATOM 4828 C CA . ALA B 1 253 ? 24.651 3.744 35.719 1.00 21.42 233 ALA B CA 1
ATOM 4829 C C . ALA B 1 253 ? 23.592 4.759 36.107 1.00 21.47 233 ALA B C 1
ATOM 4830 O O . ALA B 1 253 ? 22.424 4.388 36.246 1.00 20.49 233 ALA B O 1
ATOM 4832 N N . ASN B 1 254 ? 23.999 6.019 36.297 1.00 21.84 234 ASN B N 1
ATOM 4833 C CA . ASN B 1 254 ? 23.045 7.096 36.639 1.00 22.75 234 ASN B CA 1
ATOM 4834 C C . ASN B 1 254 ? 21.974 7.357 35.534 1.00 21.16 234 ASN B C 1
ATOM 4835 O O . ASN B 1 254 ? 20.813 7.552 35.820 1.00 20.56 234 ASN B O 1
ATOM 4840 N N . GLN B 1 255 ? 22.372 7.341 34.278 1.00 20.01 235 GLN B N 1
ATOM 4841 C CA . GLN B 1 255 ? 21.415 7.438 33.207 1.00 20.42 235 GLN B CA 1
ATOM 4842 C C . GLN B 1 255 ? 20.376 6.308 33.298 1.00 20.44 235 GLN B C 1
ATOM 4843 O O . GLN B 1 255 ? 19.185 6.563 33.300 1.00 19.75 235 GLN B O 1
ATOM 4849 N N . VAL B 1 256 ? 20.855 5.065 33.387 1.00 20.05 236 VAL B N 1
ATOM 4850 C CA . VAL B 1 256 ? 19.985 3.904 33.477 1.00 19.85 236 VAL B CA 1
ATOM 4851 C C . VAL B 1 256 ? 19.021 4.053 34.675 1.00 19.33 236 VAL B C 1
ATOM 4852 O O . VAL B 1 256 ? 17.797 3.962 34.552 1.00 17.04 236 VAL B O 1
ATOM 4856 N N . THR B 1 257 ? 19.586 4.308 35.831 1.00 19.38 237 THR B N 1
ATOM 4857 C CA . THR B 1 257 ? 18.772 4.508 36.993 1.00 21.01 237 THR B CA 1
ATOM 4858 C C . THR B 1 257 ? 17.709 5.563 36.742 1.00 21.82 237 THR B C 1
ATOM 4859 O O . THR B 1 257 ? 16.539 5.295 36.965 1.00 23.93 237 THR B O 1
ATOM 4863 N N . LEU B 1 258 ? 18.074 6.752 36.278 1.00 20.24 238 LEU B N 1
ATOM 4864 C CA . LEU B 1 258 ? 17.008 7.737 36.045 1.00 21.25 238 LEU B CA 1
ATOM 4865 C C . LEU B 1 258 ? 16.042 7.342 34.913 1.00 20.58 238 LEU B C 1
ATOM 4866 O O . LEU B 1 258 ? 14.861 7.635 34.980 1.00 20.13 238 LEU B O 1
ATOM 4871 N N . SER B 1 259 ? 16.550 6.701 33.875 1.00 19.60 239 SER B N 1
ATOM 4872 C CA . SER B 1 259 ? 15.680 6.171 32.834 1.00 20.07 239 SER B CA 1
ATOM 4873 C C . SER B 1 259 ? 14.570 5.200 33.315 1.00 18.35 239 SER B C 1
ATOM 4874 O O . SER B 1 259 ? 13.439 5.246 32.846 1.00 17.85 239 SER B O 1
ATOM 4877 N N . VAL B 1 260 ? 14.891 4.313 34.243 1.00 17.83 240 VAL B N 1
ATOM 4878 C CA . VAL B 1 260 ? 13.902 3.411 34.792 1.00 16.28 240 VAL B CA 1
ATOM 4879 C C . VAL B 1 260 ? 12.791 4.231 35.454 1.00 16.93 240 VAL B C 1
ATOM 4880 O O . VAL B 1 260 ? 11.612 3.893 35.342 1.00 16.04 240 VAL B O 1
ATOM 4884 N N . LEU B 1 261 ? 13.182 5.268 36.191 1.00 17.87 241 LEU B N 1
ATOM 4885 C CA . LEU B 1 261 ? 12.216 6.154 36.865 1.00 20.50 241 LEU B CA 1
ATOM 4886 C C . LEU B 1 261 ? 11.281 6.805 35.846 1.00 20.95 241 LEU B C 1
ATOM 4887 O O . LEU B 1 261 ? 10.070 6.768 36.001 1.00 22.00 241 LEU B O 1
ATOM 4892 N N . THR B 1 262 ? 11.825 7.293 34.745 1.00 18.91 242 THR B N 1
ATOM 4893 C CA . THR B 1 262 ? 10.987 8.011 33.837 1.00 18.90 242 THR B CA 1
ATOM 4894 C C . THR B 1 262 ? 9.992 7.059 33.168 1.00 20.89 242 THR B C 1
ATOM 4895 O O . THR B 1 262 ? 8.828 7.418 33.027 1.00 21.73 242 THR B O 1
ATOM 4899 N N . LEU B 1 263 ? 10.426 5.845 32.832 1.00 20.59 243 LEU B N 1
ATOM 4900 C CA . LEU B 1 263 ? 9.557 4.889 32.162 1.00 22.38 243 LEU B CA 1
ATOM 4901 C C . LEU B 1 263 ? 8.417 4.383 33.041 1.00 21.51 243 LEU B C 1
ATOM 4902 O O . LEU B 1 263 ? 7.331 4.173 32.562 1.00 20.27 243 LEU B O 1
ATOM 4907 N N . LEU B 1 264 ? 8.701 4.190 34.323 1.00 21.54 244 LEU B N 1
ATOM 4908 C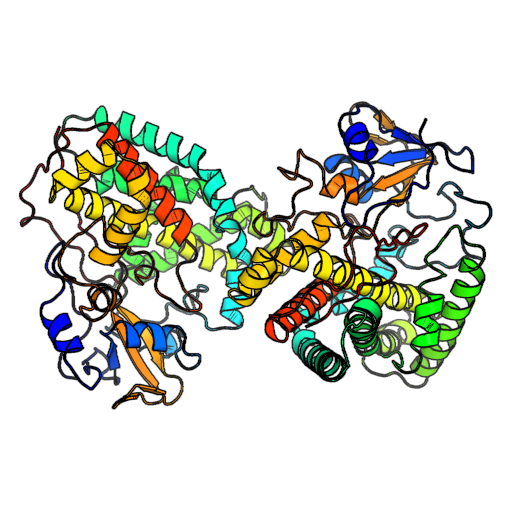 CA . LEU B 1 264 ? 7.716 3.819 35.320 1.00 22.19 244 LEU B CA 1
ATOM 4909 C C . LEU B 1 264 ? 6.709 4.934 35.595 1.00 22.60 244 LEU B C 1
ATOM 4910 O O . LEU B 1 264 ? 5.539 4.659 35.892 1.00 24.36 244 LEU B O 1
ATOM 4915 N N . ARG B 1 265 ? 7.164 6.185 35.527 1.00 24.31 245 ARG B N 1
ATOM 4916 C CA . ARG B 1 265 ? 6.287 7.373 35.646 1.00 23.51 245 ARG B CA 1
ATOM 4917 C C . ARG B 1 265 ? 5.389 7.627 34.437 1.00 22.56 245 ARG B C 1
ATOM 4918 O O . ARG B 1 265 ? 4.394 8.286 34.583 1.00 22.69 245 ARG B O 1
ATOM 4926 N N . HIS B 1 266 ? 5.769 7.137 33.255 1.00 22.85 246 HIS B N 1
ATOM 4927 C CA . HIS B 1 266 ? 4.971 7.226 32.030 1.00 21.37 246 HIS B CA 1
ATOM 4928 C C . HIS B 1 266 ? 4.698 5.794 31.652 1.00 21.21 246 HIS B C 1
ATOM 4929 O O . HIS B 1 266 ? 5.379 5.271 30.789 1.00 21.69 246 HIS B O 1
ATOM 4936 N N . PRO B 1 267 ? 3.730 5.138 32.317 1.00 18.90 247 PRO B N 1
ATOM 4937 C CA . PRO B 1 267 ? 3.606 3.686 32.162 1.00 18.33 247 PRO B CA 1
ATOM 4938 C C . PRO B 1 267 ? 3.303 3.169 30.747 1.00 19.19 247 PRO B C 1
ATOM 4939 O O . PRO B 1 267 ? 3.639 2.025 30.455 1.00 23.79 247 PRO B O 1
ATOM 4943 N N . GLU B 1 268 ? 2.717 3.966 29.864 1.00 18.74 248 GLU B N 1
ATOM 4944 C CA . GLU B 1 268 ? 2.490 3.530 28.498 1.00 19.43 248 GLU B CA 1
ATOM 4945 C C . GLU B 1 268 ? 3.765 3.301 27.742 1.00 20.09 248 GLU B C 1
ATOM 4946 O O . GLU B 1 268 ? 3.799 2.479 26.851 1.00 21.92 248 GLU B O 1
ATOM 4952 N N . THR B 1 269 ? 4.801 4.066 28.058 1.00 20.72 249 THR B N 1
ATOM 4953 C CA . THR B 1 269 ? 6.051 3.992 27.320 1.00 21.23 249 THR B CA 1
ATOM 4954 C C . THR B 1 269 ? 6.717 2.662 27.636 1.00 20.42 249 THR B C 1
ATOM 4955 O O . THR B 1 269 ? 7.140 1.968 26.727 1.00 18.39 249 THR B O 1
ATOM 4959 N N . ALA B 1 270 ? 6.781 2.314 28.922 1.00 21.29 250 ALA B N 1
ATOM 4960 C CA . ALA B 1 270 ? 7.252 0.996 29.358 1.00 22.39 250 ALA B CA 1
ATOM 4961 C C . ALA B 1 270 ? 6.562 -0.160 28.609 1.00 22.37 250 ALA B C 1
ATOM 4962 O O . ALA B 1 270 ? 7.195 -1.027 28.021 1.00 24.07 250 ALA B O 1
ATOM 4964 N N . ALA B 1 271 ? 5.246 -0.201 28.630 1.00 23.76 251 ALA B N 1
ATOM 4965 C CA . ALA B 1 271 ? 4.563 -1.238 27.838 1.00 24.86 251 ALA B CA 1
ATOM 4966 C C . ALA B 1 271 ? 4.802 -1.138 26.319 1.00 25.70 251 ALA B C 1
ATOM 4967 O O . ALA B 1 271 ? 5.068 -2.154 25.677 1.00 27.79 251 ALA B O 1
ATOM 4969 N N . GLU B 1 272 ? 4.700 0.064 25.747 1.00 27.05 252 GLU B N 1
ATOM 4970 C CA . GLU B 1 272 ? 4.798 0.206 24.298 1.00 27.62 252 GLU B CA 1
ATOM 4971 C C . GLU B 1 272 ? 6.151 -0.279 23.837 1.00 26.33 252 GLU B C 1
ATOM 4972 O O . GLU B 1 272 ? 6.257 -0.887 22.773 1.00 28.30 252 GLU B O 1
ATOM 4978 N N . LEU B 1 273 ? 7.188 0.004 24.617 1.00 25.15 253 LEU B N 1
ATOM 4979 C CA . LEU B 1 273 ? 8.563 -0.314 24.213 1.00 25.72 253 LEU B CA 1
ATOM 4980 C C . LEU B 1 273 ? 8.766 -1.843 24.202 1.00 27.20 253 LEU B C 1
ATOM 4981 O O . LEU B 1 273 ? 9.409 -2.412 23.335 1.00 25.14 253 LEU B O 1
ATOM 4986 N N . ARG B 1 274 ? 8.138 -2.480 25.172 1.00 31.62 254 ARG B N 1
ATOM 4987 C CA . ARG B 1 274 ? 8.134 -3.919 25.372 1.00 36.33 254 ARG B CA 1
ATOM 4988 C C . ARG B 1 274 ? 7.398 -4.662 24.265 1.00 36.54 254 ARG B C 1
ATOM 4989 O O . ARG B 1 274 ? 7.826 -5.740 23.851 1.00 37.51 254 ARG B O 1
ATOM 4997 N N . GLU B 1 275 ? 6.286 -4.094 23.808 1.00 37.66 255 GLU B N 1
ATOM 4998 C CA . GLU B 1 275 ? 5.571 -4.621 22.646 1.00 34.85 255 GLU B CA 1
ATOM 4999 C C . GLU B 1 275 ? 6.264 -4.281 21.342 1.00 35.96 255 GLU B C 1
ATOM 5000 O O . GLU B 1 275 ? 6.013 -4.962 20.360 1.00 37.59 255 GLU B O 1
ATOM 5002 N N . GLN B 1 276 ? 7.121 -3.247 21.311 1.00 34.12 256 GLN B N 1
ATOM 5003 C CA . GLN B 1 276 ? 7.716 -2.760 20.049 1.00 36.49 256 GLN B CA 1
ATOM 5004 C C . GLN B 1 276 ? 9.182 -2.296 20.143 1.00 35.88 256 GLN B C 1
ATOM 5005 O O . GLN B 1 276 ? 9.477 -1.104 19.961 1.00 33.91 256 GLN B O 1
ATOM 5011 N N . PRO B 1 277 ? 10.106 -3.246 20.394 1.00 33.85 257 PRO B N 1
ATOM 5012 C CA . PRO B 1 277 ? 11.536 -2.957 20.631 1.00 33.48 257 PRO B CA 1
ATOM 5013 C C . PRO B 1 277 ? 12.252 -2.092 19.558 1.00 31.12 257 PRO B C 1
ATOM 5014 O O . PRO B 1 277 ? 13.315 -1.551 19.826 1.00 31.34 257 PRO B O 1
ATOM 5018 N N . GLU B 1 278 ? 11.692 -1.947 18.371 1.00 27.77 258 GLU B N 1
ATOM 5019 C CA . GLU B 1 278 ? 12.359 -1.148 17.344 1.00 28.57 258 GLU B CA 1
ATOM 5020 C C . GLU B 1 278 ? 12.259 0.347 17.627 1.00 27.64 258 GLU B C 1
ATOM 5021 O O . GLU B 1 278 ? 12.944 1.130 16.988 1.00 27.66 258 GLU B O 1
ATOM 5027 N N . LEU B 1 279 ? 11.361 0.724 18.542 1.00 26.44 259 LEU B N 1
ATOM 5028 C CA . LEU B 1 279 ? 11.245 2.090 19.095 1.00 25.96 259 LEU B CA 1
ATOM 5029 C C . LEU B 1 279 ? 12.275 2.401 20.162 1.00 24.92 259 LEU B C 1
ATOM 5030 O O . LEU B 1 279 ? 12.382 3.537 20.575 1.00 21.56 259 LEU B O 1
ATOM 5035 N N . MET B 1 280 ? 12.934 1.380 20.706 1.00 22.20 260 MET B N 1
ATOM 5036 C CA . MET B 1 280 ? 13.830 1.601 21.844 1.00 22.08 260 MET B CA 1
ATOM 5037 C C . MET B 1 280 ? 14.990 2.551 21.531 1.00 20.44 260 MET B C 1
ATOM 5038 O O . MET B 1 280 ? 15.300 3.396 22.349 1.00 17.54 260 MET B O 1
ATOM 5043 N N . PRO B 1 281 ? 15.635 2.417 20.348 1.00 20.86 261 PRO B N 1
ATOM 5044 C CA . PRO B 1 281 ? 16.779 3.292 19.983 1.00 21.58 261 PRO B CA 1
ATOM 5045 C C . PRO B 1 281 ? 16.482 4.793 20.134 1.00 23.09 261 PRO B C 1
ATOM 5046 O O . PRO B 1 281 ? 17.173 5.494 20.899 1.00 25.21 261 PRO B O 1
ATOM 5050 N N . ASN B 1 282 ? 15.395 5.257 19.530 1.00 23.21 262 ASN B N 1
ATOM 5051 C CA . ASN B 1 282 ? 14.987 6.651 19.694 1.00 23.46 262 ASN B CA 1
ATOM 5052 C C . ASN B 1 282 ? 14.504 6.947 21.095 1.00 22.83 262 ASN B C 1
ATOM 5053 O O . ASN B 1 282 ? 14.574 8.105 21.547 1.00 23.61 262 ASN B O 1
ATOM 5058 N N . ALA B 1 283 ? 13.991 5.927 21.785 1.00 20.15 263 ALA B N 1
ATOM 5059 C CA . ALA B 1 283 ? 13.516 6.127 23.160 1.00 20.05 263 ALA B CA 1
ATOM 5060 C C . ALA B 1 283 ? 14.666 6.454 24.129 1.00 19.23 263 ALA B C 1
ATOM 5061 O O . ALA B 1 283 ? 14.516 7.233 25.068 1.00 17.31 263 ALA B O 1
ATOM 5063 N N . VAL B 1 284 ? 15.796 5.806 23.869 1.00 19.85 264 VAL B N 1
ATOM 5064 C CA . VAL B 1 284 ? 17.053 6.017 24.564 1.00 19.95 264 VAL B CA 1
ATOM 5065 C C . VAL B 1 284 ? 17.606 7.432 24.313 1.00 19.01 264 VAL B C 1
ATOM 5066 O O . VAL B 1 284 ? 18.021 8.106 25.262 1.00 19.44 264 VAL B O 1
ATOM 5070 N N . ASP B 1 285 ? 17.598 7.874 23.064 1.00 18.85 265 ASP B N 1
ATOM 5071 C CA . ASP B 1 285 ? 17.950 9.249 22.746 1.00 19.80 265 ASP B CA 1
ATOM 5072 C C . ASP B 1 285 ? 17.028 10.240 23.447 1.00 18.27 265 ASP B C 1
ATOM 5073 O O . ASP B 1 285 ? 17.462 11.219 24.016 1.00 18.18 265 ASP B O 1
ATOM 5078 N N . GLU B 1 286 ? 15.750 9.983 23.435 1.00 19.09 266 GLU B N 1
ATOM 5079 C CA . GLU B 1 286 ? 14.837 10.866 24.184 1.00 19.97 266 GLU B CA 1
ATOM 5080 C C . GLU B 1 286 ? 15.058 10.807 25.684 1.00 18.44 266 GLU B C 1
ATOM 5081 O O . GLU B 1 286 ? 14.744 11.799 26.356 1.00 19.86 266 GLU B O 1
ATOM 5087 N N . LEU B 1 287 ? 15.604 9.696 26.221 1.00 17.77 267 LEU B N 1
ATOM 5088 C CA . LEU B 1 287 ? 16.014 9.664 27.657 1.00 17.39 267 LEU B CA 1
ATOM 5089 C C . LEU B 1 287 ? 17.271 10.445 27.927 1.00 15.72 267 LEU B C 1
ATOM 5090 O O . LEU B 1 287 ? 17.406 11.078 28.972 1.00 17.63 267 LEU B O 1
ATOM 5095 N N . LEU B 1 288 ? 18.200 10.387 26.996 1.00 15.58 268 LEU B N 1
ATOM 5096 C CA . LEU B 1 288 ? 19.444 11.120 27.128 1.00 15.52 268 LEU B CA 1
ATOM 5097 C C . LEU B 1 288 ? 19.111 12.598 27.154 1.00 17.12 268 LEU B C 1
ATOM 5098 O O . LEU B 1 288 ? 19.547 13.317 28.075 1.00 15.64 268 LEU B O 1
ATOM 5103 N N . ARG B 1 289 ? 18.251 13.024 26.206 1.00 17.54 269 ARG B N 1
ATOM 5104 C CA . ARG B 1 289 ? 17.817 14.451 26.111 1.00 17.78 269 ARG B CA 1
ATOM 5105 C C . ARG B 1 289 ? 17.091 14.882 27.346 1.00 18.01 269 ARG B C 1
ATOM 5106 O O . ARG B 1 289 ? 17.422 15.879 27.983 1.00 18.18 269 ARG B O 1
ATOM 5114 N N . TYR B 1 290 ? 16.098 14.106 27.715 1.00 18.98 270 TYR B N 1
ATOM 5115 C CA . TYR B 1 290 ? 15.201 14.539 28.767 1.00 19.78 270 TYR B CA 1
ATOM 5116 C C . TYR B 1 290 ? 15.958 14.815 30.053 1.00 19.44 270 TYR B C 1
ATOM 5117 O O . TYR B 1 290 ? 15.727 15.842 30.682 1.00 19.84 270 TYR B O 1
ATOM 5126 N N . HIS B 1 291 ? 16.863 13.910 30.426 1.00 19.07 271 HIS B N 1
ATOM 5127 C CA . HIS B 1 291 ? 17.621 14.004 31.697 1.00 19.47 271 HIS B CA 1
ATOM 5128 C C . HIS B 1 291 ? 18.970 14.736 31.597 1.00 18.67 271 HIS B C 1
ATOM 5129 O O . HIS B 1 291 ? 19.455 15.231 32.599 1.00 19.53 271 HIS B O 1
ATOM 5136 N N . SER B 1 292 ? 19.625 14.727 30.432 1.00 18.52 272 SER B N 1
ATOM 5137 C CA . SER B 1 292 ? 20.909 15.455 30.261 1.00 18.68 272 SER B CA 1
ATOM 5138 C C . SER B 1 292 ? 21.745 15.461 31.541 1.00 19.13 272 SER B C 1
ATOM 5139 O O . SER B 1 292 ? 21.977 16.522 32.149 1.00 20.32 272 SER B O 1
ATOM 5142 N N . ILE B 1 293 ? 22.181 14.288 31.983 1.00 18.66 273 ILE B N 1
ATOM 5143 C CA . ILE B 1 293 ? 22.918 14.197 33.255 1.00 18.09 273 ILE B CA 1
ATOM 5144 C C . ILE B 1 293 ? 24.339 14.763 33.257 1.00 17.56 273 ILE B C 1
ATOM 5145 O O . ILE B 1 293 ? 24.887 15.066 34.285 1.00 17.77 273 ILE B O 1
ATOM 5150 N N . ALA B 1 294 ? 24.967 14.833 32.115 1.00 18.46 274 ALA B N 1
ATOM 5151 C CA . ALA B 1 294 ? 26.261 15.448 32.072 1.00 20.65 274 ALA B CA 1
ATOM 5152 C C . ALA B 1 294 ? 25.963 16.903 31.822 1.00 21.67 274 ALA B C 1
ATOM 5153 O O . ALA B 1 294 ? 25.269 17.253 30.880 1.00 19.98 274 ALA B O 1
ATOM 5155 N N . ASP B 1 295 ? 26.416 17.751 32.728 1.00 22.73 275 ASP B N 1
ATOM 5156 C CA . ASP B 1 295 ? 25.988 19.129 32.671 1.00 23.27 275 ASP B CA 1
ATOM 5157 C C . ASP B 1 295 ? 26.927 20.047 33.374 1.00 21.60 275 ASP B C 1
ATOM 5158 O O . ASP B 1 295 ? 27.597 19.684 34.355 1.00 22.60 275 ASP B O 1
ATOM 5163 N N . GLY B 1 296 ? 26.892 21.290 32.928 1.00 20.36 276 GLY B N 1
ATOM 5164 C CA . GLY B 1 296 ? 27.768 22.302 33.497 1.00 19.26 276 GLY B CA 1
ATOM 5165 C C . GLY B 1 296 ? 29.167 22.152 32.951 1.00 18.73 276 GLY B C 1
ATOM 5166 O O . GLY B 1 296 ? 30.081 22.159 33.722 1.00 18.51 276 GLY B O 1
ATOM 5167 N N . LEU B 1 297 ? 29.334 22.001 31.633 1.00 18.31 277 LEU B N 1
ATOM 5168 C CA . LEU B 1 297 ? 30.653 21.778 31.081 1.00 18.96 277 LEU B CA 1
ATOM 5169 C C . LEU B 1 297 ? 31.430 23.059 31.245 1.00 20.77 277 LEU B C 1
ATOM 5170 O O . LEU B 1 297 ? 30.895 24.168 31.052 1.00 20.93 277 LEU B O 1
ATOM 5175 N N . ARG B 1 298 ? 32.692 22.923 31.619 1.00 21.35 278 ARG B N 1
ATOM 5176 C CA . ARG B 1 298 ? 33.533 24.107 31.835 1.00 22.77 278 ARG B CA 1
ATOM 5177 C C . ARG B 1 298 ? 34.396 24.392 30.625 1.00 22.54 278 ARG B C 1
ATOM 5178 O O . ARG B 1 298 ? 35.096 23.514 30.122 1.00 19.78 278 ARG B O 1
ATOM 5186 N N . ARG B 1 299 ? 34.297 25.628 30.152 1.00 22.21 279 ARG B N 1
ATOM 5187 C CA . ARG B 1 299 ? 35.103 26.093 29.054 1.00 23.77 279 ARG B CA 1
ATOM 5188 C C . ARG B 1 299 ? 35.620 27.511 29.354 1.00 24.84 279 ARG B C 1
ATOM 5189 O O . ARG B 1 299 ? 35.139 28.188 30.270 1.00 26.55 279 ARG B O 1
ATOM 5197 N N . ALA B 1 300 ? 36.663 27.919 28.642 1.00 26.82 280 ALA B N 1
ATOM 5198 C CA . ALA B 1 300 ? 37.145 29.319 28.706 1.00 25.41 280 ALA B CA 1
ATOM 5199 C C . ALA B 1 300 ? 37.444 29.826 27.338 1.00 22.89 280 ALA B C 1
ATOM 5200 O O . ALA B 1 300 ? 37.813 29.081 26.450 1.00 22.95 280 ALA B O 1
ATOM 5202 N N . ALA B 1 301 ? 37.293 31.122 27.177 1.00 24.01 281 ALA B N 1
ATOM 5203 C CA . ALA B 1 301 ? 37.599 31.778 25.908 1.00 22.69 281 ALA B CA 1
ATOM 5204 C C . ALA B 1 301 ? 39.086 32.112 25.854 1.00 19.41 281 ALA B C 1
ATOM 5205 O O . ALA B 1 301 ? 39.598 32.603 26.810 1.00 18.36 281 ALA B O 1
ATOM 5207 N N . THR B 1 302 ? 39.759 31.810 24.752 1.00 20.05 282 THR B N 1
ATOM 5208 C CA . THR B 1 302 ? 41.168 32.165 24.541 1.00 22.46 282 THR B CA 1
ATOM 5209 C C . THR B 1 302 ? 41.317 33.470 23.716 1.00 23.39 282 THR B C 1
ATOM 5210 O O . THR B 1 302 ? 42.396 34.010 23.605 1.00 24.64 282 THR B O 1
ATOM 5214 N N . ALA B 1 303 ? 40.235 33.946 23.122 1.00 24.20 283 ALA B N 1
ATOM 5215 C CA . ALA B 1 303 ? 40.207 35.192 22.343 1.00 23.83 283 ALA B CA 1
ATOM 5216 C C . ALA B 1 303 ? 38.735 35.618 22.358 1.00 26.03 283 ALA B C 1
ATOM 5217 O O . ALA B 1 303 ? 37.865 34.859 22.808 1.00 24.27 283 ALA B O 1
ATOM 5219 N N . ASP B 1 304 ? 38.457 36.808 21.844 1.00 25.08 284 ASP B N 1
ATOM 5220 C CA . ASP B 1 304 ? 37.106 37.308 21.824 1.00 24.14 284 ASP B CA 1
ATOM 5221 C C . ASP B 1 304 ? 36.250 36.489 20.901 1.00 22.67 284 ASP B C 1
ATOM 5222 O O . ASP B 1 304 ? 36.704 36.032 19.866 1.00 22.92 284 ASP B O 1
ATOM 5227 N N . ILE B 1 305 ? 34.989 36.320 21.279 1.00 22.59 285 ILE B N 1
ATOM 5228 C CA . ILE B 1 305 ? 34.040 35.538 20.492 1.00 22.80 285 ILE B CA 1
ATOM 5229 C C . ILE B 1 305 ? 32.748 36.290 20.483 1.00 23.98 285 ILE B C 1
ATOM 5230 O O . ILE B 1 305 ? 32.163 36.540 21.549 1.00 23.55 285 ILE B O 1
ATOM 5235 N N . VAL B 1 306 ? 32.311 36.690 19.292 1.00 26.44 286 VAL B N 1
ATOM 5236 C CA . VAL B 1 306 ? 31.027 37.359 19.167 1.00 25.90 286 VAL B CA 1
ATOM 5237 C C . VAL B 1 306 ? 29.942 36.325 19.028 1.00 28.44 286 VAL B C 1
ATOM 5238 O O . VAL B 1 306 ? 29.999 35.450 18.156 1.00 26.55 286 VAL B O 1
ATOM 5242 N N . LEU B 1 307 ? 28.937 36.436 19.889 1.00 34.28 287 LEU B N 1
ATOM 5243 C CA . LEU B 1 307 ? 27.853 35.467 19.919 1.00 35.80 287 LEU B CA 1
ATOM 5244 C C . LEU B 1 307 ? 26.480 36.112 19.762 1.00 39.42 287 LEU B C 1
ATOM 5245 O O . LEU B 1 307 ? 25.709 36.146 20.702 1.00 41.45 287 LEU B O 1
ATOM 5250 N N . GLY B 1 308 ? 26.166 36.577 18.555 1.00 44.12 288 GLY B N 1
ATOM 5251 C CA . GLY B 1 308 ? 24.951 37.353 18.313 1.00 46.47 288 GLY B CA 1
ATOM 5252 C C . GLY B 1 308 ? 25.134 38.727 18.919 1.00 49.13 288 GLY B C 1
ATOM 5253 O O . GLY B 1 308 ? 26.086 39.431 18.579 1.00 51.42 288 GLY B O 1
ATOM 5254 N N . ASP B 1 309 ? 24.247 39.106 19.837 1.00 53.08 289 ASP B N 1
ATOM 5255 C CA . ASP B 1 309 ? 24.324 40.429 20.483 1.00 55.51 289 ASP B CA 1
ATOM 5256 C C . ASP B 1 309 ? 25.635 40.575 21.289 1.00 52.78 289 ASP B C 1
ATOM 5257 O O . ASP B 1 309 ? 26.371 41.545 21.125 1.00 46.78 289 ASP B O 1
ATOM 5259 N N . HIS B 1 310 ? 25.919 39.547 22.088 1.00 48.42 290 HIS B N 1
ATOM 5260 C CA . HIS B 1 310 ? 27.016 39.482 23.081 1.00 44.23 290 HIS B CA 1
ATOM 5261 C C . HIS B 1 310 ? 28.442 39.302 22.496 1.00 36.49 290 HIS B C 1
ATOM 5262 O O . HIS B 1 310 ? 28.648 38.532 21.557 1.00 34.45 290 HIS B O 1
ATOM 5269 N N . THR B 1 311 ? 29.422 39.984 23.076 1.00 32.19 291 THR B N 1
ATOM 5270 C CA . THR B 1 311 ? 30.832 39.635 22.880 1.00 31.89 291 THR B CA 1
ATOM 5271 C C . THR B 1 311 ? 31.436 39.016 24.147 1.00 30.39 291 THR B C 1
ATOM 5272 O O . THR B 1 311 ? 31.521 39.655 25.185 1.00 30.93 291 THR B O 1
ATOM 5276 N N . ILE B 1 312 ? 31.820 37.752 24.047 1.00 28.67 292 ILE B N 1
ATOM 5277 C CA . ILE B 1 312 ? 32.595 37.095 25.079 1.00 28.26 292 ILE B CA 1
ATOM 5278 C C . ILE B 1 312 ? 34.038 37.533 24.911 1.00 27.47 292 ILE B C 1
ATOM 5279 O O . ILE B 1 312 ? 34.592 37.547 23.789 1.00 28.16 292 ILE B O 1
ATOM 5284 N N . ARG B 1 313 ? 34.642 37.891 26.030 1.00 26.34 293 ARG B N 1
ATOM 5285 C CA . ARG B 1 313 ? 36.019 38.358 26.064 1.00 27.34 293 ARG B CA 1
ATOM 5286 C C . ARG B 1 313 ? 37.055 37.276 26.418 1.00 27.48 293 ARG B C 1
ATOM 5287 O O . ARG B 1 313 ? 36.762 36.279 27.110 1.00 28.70 293 ARG B O 1
ATOM 5295 N N . ALA B 1 314 ? 38.287 37.540 26.013 1.00 24.86 294 ALA B N 1
ATOM 5296 C CA . ALA B 1 314 ? 39.413 36.681 26.248 1.00 23.10 294 ALA B CA 1
ATOM 5297 C C . ALA B 1 314 ? 39.592 36.445 27.705 1.00 22.50 294 ALA B C 1
ATOM 5298 O O . ALA B 1 314 ? 39.689 37.374 28.488 1.00 22.68 294 ALA B O 1
ATOM 5300 N N . GLY B 1 315 ? 39.620 35.183 28.095 1.00 21.99 295 GLY B N 1
ATOM 5301 C CA . GLY B 1 315 ? 39.740 34.841 29.488 1.00 21.15 295 GLY B CA 1
ATOM 5302 C C . GLY B 1 315 ? 38.422 34.531 30.124 1.00 20.84 295 GLY B C 1
ATOM 5303 O O . GLY B 1 315 ? 38.417 33.898 31.150 1.00 21.40 295 GLY B O 1
ATOM 5304 N N . ASP B 1 316 ? 37.311 34.974 29.528 1.00 22.46 296 ASP B N 1
ATOM 5305 C CA . ASP B 1 316 ? 35.973 34.733 30.086 1.00 24.61 296 ASP B CA 1
ATOM 5306 C C . ASP B 1 316 ? 35.621 33.263 30.297 1.00 24.00 296 ASP B C 1
ATOM 5307 O O . ASP B 1 316 ? 35.672 32.470 29.363 1.00 25.82 296 ASP B O 1
ATOM 5312 N N . GLY B 1 317 ? 35.230 32.927 31.527 1.00 22.76 297 GLY B N 1
ATOM 5313 C CA . GLY B 1 317 ? 34.770 31.594 31.848 1.00 22.77 297 GLY B CA 1
ATOM 5314 C C . GLY B 1 317 ? 33.425 31.325 31.222 1.00 23.31 297 GLY B C 1
ATOM 5315 O O . GLY B 1 317 ? 32.628 32.233 31.045 1.00 22.83 297 GLY B O 1
ATOM 5316 N N . LEU B 1 318 ? 33.175 30.069 30.865 1.00 23.29 298 LEU B N 1
ATOM 5317 C CA . LEU B 1 318 ? 31.905 29.669 30.319 1.00 21.35 298 LEU B CA 1
ATOM 5318 C C . LEU B 1 318 ? 31.438 28.409 31.024 1.00 21.76 298 LEU B C 1
ATOM 5319 O O . LEU B 1 318 ? 32.231 27.499 31.240 1.00 21.11 298 LEU B O 1
ATOM 5324 N N . ILE B 1 319 ? 30.156 28.378 31.397 1.00 21.26 299 ILE B N 1
ATOM 5325 C CA . ILE B 1 319 ? 29.519 27.195 31.884 1.00 20.63 299 ILE B CA 1
ATOM 5326 C C . ILE B 1 319 ? 28.419 26.791 30.936 1.00 20.86 299 ILE B C 1
ATOM 5327 O O . ILE B 1 319 ? 27.492 27.576 30.666 1.00 21.35 299 ILE B O 1
ATOM 5332 N N . ILE B 1 320 ? 28.577 25.582 30.392 1.00 18.73 300 ILE B N 1
ATOM 5333 C CA . ILE B 1 320 ? 27.785 25.109 29.274 1.00 19.41 300 ILE B CA 1
ATOM 5334 C C . ILE B 1 320 ? 26.704 24.167 29.799 1.00 20.95 300 ILE B C 1
ATOM 5335 O O . ILE B 1 320 ? 26.988 23.087 30.372 1.00 23.28 300 ILE B O 1
ATOM 5340 N N . LEU B 1 321 ? 25.470 24.597 29.642 1.00 21.24 301 LEU B N 1
ATOM 5341 C CA . LEU B 1 321 ? 24.328 23.890 30.214 1.00 22.35 301 LEU B CA 1
ATOM 5342 C C . LEU B 1 321 ? 23.657 23.021 29.159 1.00 21.42 301 LEU B C 1
ATOM 5343 O O . LEU B 1 321 ? 22.679 23.428 28.527 1.00 24.57 301 LEU B O 1
ATOM 5348 N N . LEU B 1 322 ? 24.202 21.820 28.975 1.00 19.46 302 LEU B N 1
ATOM 5349 C CA . LEU B 1 322 ? 23.657 20.866 28.053 1.00 18.30 302 LEU B CA 1
ATOM 5350 C C . LEU B 1 322 ? 22.159 20.592 28.339 1.00 18.06 302 LEU B C 1
ATOM 5351 O O . LEU B 1 322 ? 21.376 20.425 27.403 1.00 17.10 302 LEU B O 1
ATOM 5356 N N . SER B 1 323 ? 21.773 20.560 29.622 1.00 16.93 303 SER B N 1
ATOM 5357 C CA . SER B 1 323 ? 20.403 20.318 29.997 1.00 18.20 303 SER B CA 1
ATOM 5358 C C . SER B 1 323 ? 19.509 21.382 29.421 1.00 19.31 303 SER B C 1
ATOM 5359 O O . SER B 1 323 ? 18.561 21.072 28.665 1.00 17.24 303 SER B O 1
ATOM 5362 N N . SER B 1 324 ? 19.844 22.640 29.723 1.00 20.36 304 SER B N 1
ATOM 5363 C CA . SER B 1 324 ? 19.090 23.754 29.135 1.00 20.08 304 SER B CA 1
ATOM 5364 C C . SER B 1 324 ? 18.978 23.604 27.613 1.00 19.65 304 SER B C 1
ATOM 5365 O O . SER B 1 324 ? 17.896 23.735 27.084 1.00 20.76 304 SER B O 1
ATOM 5368 N N . ALA B 1 325 ? 20.073 23.300 26.915 1.00 20.02 305 ALA B N 1
ATOM 5369 C CA . ALA B 1 325 ? 20.031 23.207 25.450 1.00 19.92 305 ALA B CA 1
ATOM 5370 C C . ALA B 1 325 ? 19.117 22.096 24.931 1.00 20.71 305 ALA B C 1
ATOM 5371 O O . ALA B 1 325 ? 18.483 22.208 23.877 1.00 22.70 305 ALA B O 1
ATOM 5373 N N . ASN B 1 326 ? 19.133 20.989 25.639 1.00 19.80 306 ASN B N 1
ATOM 5374 C CA . ASN B 1 326 ? 18.325 19.855 25.318 1.00 19.57 306 ASN B CA 1
ATOM 5375 C C . ASN B 1 326 ? 16.847 20.117 25.597 1.00 21.05 306 ASN B C 1
ATOM 5376 O O . ASN B 1 326 ? 15.975 19.398 25.114 1.00 17.81 306 ASN B O 1
ATOM 5381 N N . HIS B 1 327 ? 16.597 21.139 26.404 1.00 22.92 307 HIS B N 1
ATOM 5382 C CA . HIS B 1 327 ? 15.252 21.582 26.743 1.00 26.30 307 HIS B CA 1
ATOM 5383 C C . HIS B 1 327 ? 14.914 22.914 26.061 1.00 28.46 307 HIS B C 1
ATOM 5384 O O . HIS B 1 327 ? 13.997 23.607 26.457 1.00 29.60 307 HIS B O 1
ATOM 5391 N N . ASP B 1 328 ? 15.674 23.267 25.033 1.00 31.25 308 ASP B N 1
ATOM 5392 C CA . ASP B 1 328 ? 15.472 24.532 24.344 1.00 29.43 308 ASP B CA 1
ATOM 5393 C C . ASP B 1 328 ? 14.238 24.415 23.458 1.00 30.43 308 ASP B C 1
ATOM 5394 O O . ASP B 1 328 ? 14.212 23.649 22.445 1.00 26.11 308 ASP B O 1
ATOM 5399 N N . GLY B 1 329 ? 13.223 25.201 23.851 1.00 31.79 309 GLY B N 1
ATOM 5400 C CA . GLY B 1 329 ? 11.907 25.191 23.227 1.00 31.79 309 GLY B CA 1
ATOM 5401 C C . GLY B 1 329 ? 11.946 25.367 21.734 1.00 33.34 309 GLY B C 1
ATOM 5402 O O . GLY B 1 329 ? 11.096 24.826 21.028 1.00 32.20 309 GLY B O 1
ATOM 5403 N N . ASN B 1 330 ? 12.951 26.108 21.247 1.00 35.75 310 ASN B N 1
ATOM 5404 C CA . ASN B 1 330 ? 13.074 26.365 19.813 1.00 34.88 310 ASN B CA 1
ATOM 5405 C C . ASN B 1 330 ? 13.560 25.215 19.009 1.00 36.50 310 ASN B C 1
ATOM 5406 O O . ASN B 1 330 ? 13.333 25.174 17.806 1.00 39.41 310 ASN B O 1
ATOM 5411 N N . THR B 1 331 ? 14.250 24.286 19.648 1.00 35.85 311 THR B N 1
ATOM 5412 C CA . THR B 1 331 ? 14.758 23.129 18.941 1.00 35.91 311 THR B CA 1
ATOM 5413 C C . THR B 1 331 ? 13.915 21.880 19.217 1.00 40.30 311 THR B C 1
ATOM 5414 O O . THR B 1 331 ? 13.860 20.973 18.375 1.00 41.89 311 THR B O 1
ATOM 5418 N N . PHE B 1 332 ? 13.280 21.855 20.397 1.00 40.35 312 PHE B N 1
ATOM 5419 C CA . PHE B 1 332 ? 12.534 20.719 20.907 1.00 37.72 312 PHE B CA 1
ATOM 5420 C C . PHE B 1 332 ? 11.192 21.244 21.401 1.00 40.93 312 PHE B C 1
ATOM 5421 O O . PHE B 1 332 ? 11.108 21.805 22.492 1.00 39.11 312 PHE B O 1
ATOM 5429 N N . GLY B 1 333 ? 10.137 21.060 20.610 1.00 47.75 313 GLY B N 1
ATOM 5430 C CA . GLY B 1 333 ? 8.762 21.447 21.028 1.00 51.15 313 GLY B CA 1
ATOM 5431 C C . GLY B 1 333 ? 8.188 20.644 22.209 1.00 50.12 313 GLY B C 1
ATOM 5432 O O . GLY B 1 333 ? 8.385 19.426 22.286 1.00 46.36 313 GLY B O 1
ATOM 5433 N N . ALA B 1 334 ? 7.468 21.333 23.106 1.00 48.42 314 ALA B N 1
ATOM 5434 C CA . ALA B 1 334 ? 7.035 20.792 24.424 1.00 45.61 314 ALA B CA 1
ATOM 5435 C C . ALA B 1 334 ? 8.228 20.285 25.250 1.00 42.97 314 ALA B C 1
ATOM 5436 O O . ALA B 1 334 ? 8.243 19.152 25.766 1.00 37.67 314 ALA B O 1
ATOM 5438 N N . GLU B 1 335 ? 9.211 21.166 25.375 1.00 41.66 315 GLU B N 1
ATOM 5439 C CA . GLU B 1 335 ? 10.556 20.783 25.791 1.00 43.93 315 GLU B CA 1
ATOM 5440 C C . GLU B 1 335 ? 10.616 19.874 27.014 1.00 39.58 315 GLU B C 1
ATOM 5441 O O . GLU B 1 335 ? 11.354 18.909 27.028 1.00 37.81 315 GLU B O 1
ATOM 5447 N N . ALA B 1 336 ? 9.821 20.186 28.030 1.00 40.58 316 ALA B N 1
ATOM 5448 C CA . ALA B 1 336 ? 9.883 19.471 29.310 1.00 35.94 316 ALA B CA 1
ATOM 5449 C C . ALA B 1 336 ? 9.020 18.190 29.351 1.00 34.01 316 ALA B C 1
ATOM 5450 O O . ALA B 1 336 ? 8.930 17.564 30.410 1.00 30.73 316 ALA B O 1
ATOM 5452 N N . THR B 1 337 ? 8.391 17.791 28.233 1.00 32.10 317 THR B N 1
ATOM 5453 C CA . THR B 1 337 ? 7.671 16.514 28.210 1.00 29.13 317 THR B CA 1
ATOM 5454 C C . THR B 1 337 ? 8.542 15.371 27.686 1.00 26.28 317 THR B C 1
ATOM 5455 O O . THR B 1 337 ? 9.322 15.521 26.744 1.00 25.11 317 THR B O 1
ATOM 5459 N N . PHE B 1 338 ? 8.374 14.211 28.293 1.00 24.01 318 PHE B N 1
ATOM 5460 C CA . PHE B 1 338 ? 9.006 12.999 27.806 1.00 23.64 318 PHE B CA 1
ATOM 5461 C C . PHE B 1 338 ? 8.159 12.458 26.666 1.00 23.04 318 PHE B C 1
ATOM 5462 O O . PHE B 1 338 ? 6.998 12.163 26.851 1.00 25.01 318 PHE B O 1
ATOM 5470 N N . ASP B 1 339 ? 8.731 12.333 25.482 1.00 22.76 319 ASP B N 1
ATOM 5471 C CA . ASP B 1 339 ? 7.964 11.924 24.338 1.00 23.07 319 ASP B CA 1
ATOM 5472 C C . ASP B 1 339 ? 8.816 11.053 23.456 1.00 22.82 319 ASP B C 1
ATOM 5473 O O . ASP B 1 339 ? 9.593 11.564 22.648 1.00 24.79 319 ASP B O 1
ATOM 5478 N N . ILE B 1 340 ? 8.645 9.739 23.550 1.00 22.12 320 ILE B N 1
ATOM 5479 C CA . ILE B 1 340 ? 9.521 8.818 22.834 1.00 22.41 320 ILE B CA 1
ATOM 5480 C C . ILE B 1 340 ? 9.282 8.752 21.322 1.00 23.94 320 ILE B C 1
ATOM 5481 O O . ILE B 1 340 ? 9.882 7.941 20.641 1.00 19.17 320 ILE B O 1
ATOM 5486 N N . HIS B 1 341 ? 8.407 9.603 20.794 1.00 28.15 321 HIS B N 1
ATOM 5487 C CA . HIS B 1 341 ? 8.246 9.681 19.344 1.00 32.27 321 HIS B CA 1
ATOM 5488 C C . HIS B 1 341 ? 8.883 10.923 18.759 1.00 30.72 321 HIS B C 1
ATOM 5489 O O . HIS B 1 341 ? 8.947 11.016 17.548 1.00 32.90 321 HIS B O 1
ATOM 5496 N N . ARG B 1 342 ? 9.351 11.866 19.577 1.00 29.90 322 ARG B N 1
ATOM 5497 C CA . ARG B 1 342 ? 10.122 12.997 19.002 1.00 31.24 322 ARG B CA 1
ATOM 5498 C C . ARG B 1 342 ? 11.449 12.441 18.433 1.00 28.88 322 ARG B C 1
ATOM 5499 O O . ARG B 1 342 ? 12.193 11.777 19.142 1.00 28.94 322 ARG B O 1
ATOM 5507 N N . PRO B 1 343 ? 11.711 12.641 17.139 1.00 29.81 323 PRO B N 1
ATOM 5508 C CA . PRO B 1 343 ? 13.096 12.341 16.774 1.00 30.53 323 PRO B CA 1
ATOM 5509 C C . PRO B 1 343 ? 14.082 13.179 17.635 1.00 27.99 323 PRO B C 1
ATOM 5510 O O . PRO B 1 343 ? 13.993 14.384 17.673 1.00 29.01 323 PRO B O 1
ATOM 5514 N N . ALA B 1 344 ? 14.988 12.504 18.322 1.00 26.66 324 ALA B N 1
ATOM 5515 C CA . ALA B 1 344 ? 15.788 13.098 19.384 1.00 25.88 324 ALA B CA 1
ATOM 5516 C C . ALA B 1 344 ? 17.297 13.001 19.147 1.00 26.12 324 ALA B C 1
ATOM 5517 O O . ALA B 1 344 ? 18.064 13.485 19.982 1.00 26.90 324 ALA B O 1
ATOM 5519 N N . ARG B 1 345 ? 17.702 12.412 18.020 1.00 25.57 325 ARG B N 1
ATOM 5520 C CA . ARG B 1 345 ? 19.118 12.147 17.681 1.00 29.50 325 ARG B CA 1
ATOM 5521 C C . ARG B 1 345 ? 20.064 13.373 17.723 1.00 29.44 325 ARG B C 1
ATOM 5522 O O . ARG B 1 345 ? 21.290 13.230 17.793 1.00 29.36 325 ARG B O 1
ATOM 5530 N N . HIS B 1 346 ? 19.476 14.556 17.729 1.00 27.51 326 HIS B N 1
ATOM 5531 C CA . HIS B 1 346 ? 20.210 15.823 17.701 1.00 27.21 326 HIS B CA 1
ATOM 5532 C C . HIS B 1 346 ? 20.311 16.494 19.088 1.00 25.04 326 HIS B C 1
ATOM 5533 O O . HIS B 1 346 ? 20.747 17.635 19.194 1.00 24.07 326 HIS B O 1
ATOM 5540 N N . HIS B 1 347 ? 19.965 15.771 20.163 1.00 22.70 327 HIS B N 1
ATOM 5541 C CA . HIS B 1 347 ? 20.243 16.262 21.522 1.00 20.28 327 HIS B CA 1
ATOM 5542 C C . HIS B 1 347 ? 21.762 16.441 21.742 1.00 19.32 327 HIS B C 1
ATOM 5543 O O . HIS B 1 347 ? 22.558 16.063 20.906 1.00 18.40 327 HIS B O 1
ATOM 5550 N N . VAL B 1 348 ? 22.152 17.038 22.862 1.00 19.44 328 VAL B N 1
ATOM 5551 C CA . VAL B 1 348 ? 23.560 17.287 23.144 1.00 19.47 328 VAL B CA 1
ATOM 5552 C C . VAL B 1 348 ? 23.970 16.679 24.466 1.00 19.56 328 VAL B C 1
ATOM 5553 O O . VAL B 1 348 ? 25.023 16.997 24.984 1.00 20.48 328 VAL B O 1
ATOM 5557 N N . ALA B 1 349 ? 23.149 15.777 25.013 1.00 19.19 329 ALA B N 1
ATOM 5558 C CA . ALA B 1 349 ? 23.501 15.023 26.214 1.00 18.65 329 ALA B CA 1
ATOM 5559 C C . ALA B 1 349 ? 24.957 14.512 26.190 1.00 17.71 329 ALA B C 1
ATOM 5560 O O . ALA B 1 349 ? 25.574 14.381 27.258 1.00 14.72 329 ALA B O 1
ATOM 5562 N N . PHE B 1 350 ? 25.470 14.198 24.996 1.00 16.34 330 PHE B N 1
ATOM 5563 C CA . PHE B 1 350 ? 26.874 13.795 24.867 1.00 18.57 330 PHE B CA 1
ATOM 5564 C C . PHE B 1 350 ? 27.879 14.906 24.510 1.00 18.65 330 PHE B C 1
ATOM 5565 O O . PHE B 1 350 ? 29.059 14.598 24.209 1.00 17.78 330 PHE B O 1
ATOM 5573 N N . GLY B 1 351 ? 27.437 16.165 24.601 1.00 18.94 331 GLY B N 1
ATOM 5574 C CA . GLY B 1 351 ? 28.216 17.310 24.162 1.00 18.51 331 GLY B CA 1
ATOM 5575 C C . GLY 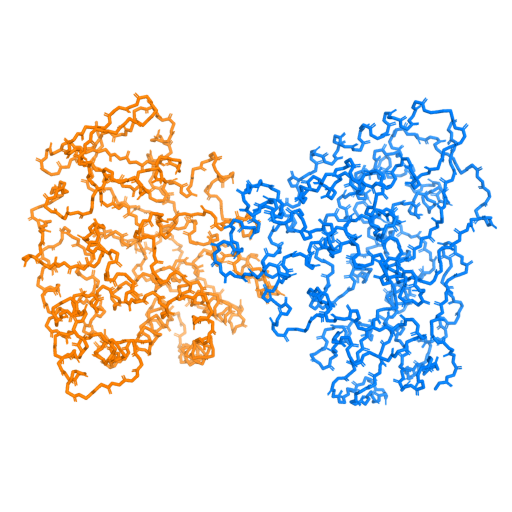B 1 351 ? 28.245 17.357 22.651 1.00 19.10 331 GLY B C 1
ATOM 5576 O O . GLY B 1 351 ? 27.464 16.701 21.990 1.00 20.85 331 GLY B O 1
ATOM 5577 N N . TYR B 1 352 ? 29.183 18.125 22.118 1.00 19.80 332 TYR B N 1
ATOM 5578 C CA . TYR B 1 352 ? 29.313 18.452 20.704 1.00 19.86 332 TYR B CA 1
ATOM 5579 C C . TYR B 1 352 ? 30.737 18.978 20.650 1.00 20.57 332 TYR B C 1
ATOM 5580 O O . TYR B 1 352 ? 31.309 19.353 21.699 1.00 17.34 332 TYR B O 1
ATOM 5588 N N . GLY B 1 353 ? 31.328 19.001 19.464 1.00 21.07 333 GLY B N 1
ATOM 5589 C CA . GLY B 1 353 ? 32.711 19.476 19.353 1.00 21.79 333 GLY B CA 1
ATOM 5590 C C . GLY B 1 353 ? 33.735 18.347 19.430 1.00 21.70 333 GLY B C 1
ATOM 5591 O O . GLY B 1 353 ? 33.379 17.200 19.436 1.00 21.07 333 GLY B O 1
ATOM 5592 N N . PRO B 1 354 ? 35.030 18.689 19.457 1.00 22.05 334 PRO B N 1
ATOM 5593 C CA . PRO B 1 354 ? 36.128 17.706 19.571 1.00 21.28 334 PRO B CA 1
ATOM 5594 C C . PRO B 1 354 ? 35.932 16.666 20.686 1.00 18.75 334 PRO B C 1
ATOM 5595 O O . PRO B 1 354 ? 36.266 15.505 20.506 1.00 16.41 334 PRO B O 1
ATOM 5599 N N . HIS B 1 355 ? 35.428 17.110 21.830 1.00 17.25 335 HIS B N 1
ATOM 5600 C CA . HIS B 1 355 ? 35.320 16.243 22.983 1.00 17.57 335 HIS B CA 1
ATOM 5601 C C . HIS B 1 355 ? 34.000 15.496 23.057 1.00 17.89 335 HIS B C 1
ATOM 5602 O O . HIS B 1 355 ? 33.698 14.901 24.097 1.00 18.66 335 HIS B O 1
ATOM 5609 N N . GLN B 1 356 ? 33.215 15.475 21.983 1.00 18.07 336 GLN B N 1
ATOM 5610 C CA . GLN B 1 356 ? 31.905 14.806 22.072 1.00 18.84 336 GLN B CA 1
ATOM 5611 C C . GLN B 1 356 ? 32.117 13.339 22.493 1.00 16.40 336 GLN B C 1
ATOM 5612 O O . GLN B 1 356 ? 33.018 12.690 21.975 1.00 15.94 336 GLN B O 1
ATOM 5618 N N . CYS B 1 357 ? 31.287 12.833 23.405 1.00 15.39 337 CYS B N 1
ATOM 5619 C CA . CYS B 1 357 ? 31.500 11.513 24.085 1.00 15.65 337 CYS B CA 1
ATOM 5620 C C . CYS B 1 357 ? 32.089 10.380 23.227 1.00 15.98 337 CYS B C 1
ATOM 5621 O O . CYS B 1 357 ? 31.460 9.893 22.282 1.00 16.80 337 CYS B O 1
ATOM 5624 N N . LEU B 1 358 ? 33.302 9.949 23.539 1.00 16.74 338 LEU B N 1
ATOM 5625 C CA . LEU B 1 358 ? 33.921 8.839 22.761 1.00 15.99 338 LEU B CA 1
ATOM 5626 C C . LEU B 1 358 ? 33.121 7.525 22.952 1.00 15.69 338 LEU B C 1
ATOM 5627 O O . LEU B 1 358 ? 32.968 6.750 22.047 1.00 16.03 338 LEU B O 1
ATOM 5632 N N . GLY B 1 359 ? 32.548 7.331 24.122 1.00 16.09 339 GLY B N 1
ATOM 5633 C CA . GLY B 1 359 ? 31.792 6.150 24.395 1.00 17.54 339 GLY B CA 1
ATOM 5634 C C . GLY B 1 359 ? 30.300 6.141 24.085 1.00 18.35 339 GLY B C 1
ATOM 5635 O O . GLY B 1 359 ? 29.550 5.321 24.650 1.00 17.85 339 GLY B O 1
ATOM 5636 N N . GLN B 1 360 ? 29.855 7.031 23.208 1.00 17.28 340 GLN B N 1
ATOM 5637 C CA . GLN B 1 360 ? 28.428 7.270 23.072 1.00 18.38 340 GLN B CA 1
ATOM 5638 C C . GLN B 1 360 ? 27.678 6.082 22.452 1.00 18.13 340 GLN B C 1
ATOM 5639 O O . GLN B 1 360 ? 26.547 5.805 22.854 1.00 17.54 340 GLN B O 1
ATOM 5645 N N . ASN B 1 361 ? 28.311 5.384 21.509 1.00 18.58 341 ASN B N 1
ATOM 5646 C CA . ASN B 1 361 ? 27.718 4.164 20.916 1.00 19.75 341 ASN B CA 1
ATOM 5647 C C . ASN B 1 361 ? 27.638 3.033 21.927 1.00 18.62 341 ASN B C 1
ATOM 5648 O O . ASN B 1 361 ? 26.660 2.282 21.959 1.00 18.28 341 ASN B O 1
ATOM 5653 N N . LEU B 1 362 ? 28.642 2.930 22.787 1.00 18.38 342 LEU B N 1
ATOM 5654 C CA . LEU B 1 362 ? 28.579 1.976 23.892 1.00 18.00 342 LEU B CA 1
ATOM 5655 C C . LEU B 1 362 ? 27.487 2.337 24.860 1.00 18.53 342 LEU B C 1
ATOM 5656 O O . LEU B 1 362 ? 26.742 1.474 25.307 1.00 19.05 342 LEU B O 1
ATOM 5661 N N . ALA B 1 363 ? 27.371 3.616 25.186 1.00 18.13 343 ALA B N 1
ATOM 5662 C CA . ALA B 1 363 ? 26.368 4.045 26.153 1.00 18.51 343 ALA B CA 1
ATOM 5663 C C . ALA B 1 363 ? 24.932 3.747 25.717 1.00 18.85 343 ALA B C 1
ATOM 5664 O O . ALA B 1 363 ? 24.074 3.454 26.545 1.00 18.85 343 ALA B O 1
ATOM 5666 N N . ARG B 1 364 ? 24.668 3.871 24.417 1.00 19.52 344 ARG B N 1
ATOM 5667 C CA . ARG B 1 364 ? 23.349 3.729 23.874 1.00 19.06 344 ARG B CA 1
ATOM 5668 C C . ARG B 1 364 ? 22.954 2.265 23.825 1.00 18.14 344 ARG B C 1
ATOM 5669 O O . ARG B 1 364 ? 21.815 1.909 24.114 1.00 15.79 344 ARG B O 1
ATOM 5677 N N . LEU B 1 365 ? 23.898 1.440 23.376 1.00 19.40 345 LEU B N 1
ATOM 5678 C CA . LEU B 1 365 ? 23.726 -0.013 23.371 1.00 19.49 345 LEU B CA 1
ATOM 5679 C C . LEU B 1 365 ? 23.430 -0.504 24.805 1.00 20.42 345 LEU B C 1
ATOM 5680 O O . LEU B 1 365 ? 22.485 -1.255 25.021 1.00 19.47 345 LEU B O 1
ATOM 5685 N N . GLU B 1 366 ? 24.205 -0.041 25.788 1.00 20.95 346 GLU B N 1
ATOM 5686 C CA . GLU B 1 366 ? 23.995 -0.460 27.167 1.00 21.37 346 GLU B CA 1
ATOM 5687 C C . GLU B 1 366 ? 22.630 -0.147 27.624 1.00 21.90 346 GLU B C 1
ATOM 5688 O O . GLU B 1 366 ? 22.041 -0.908 28.399 1.00 21.19 346 GLU B O 1
ATOM 5694 N N . MET B 1 367 ? 22.141 1.014 27.207 1.00 23.91 347 MET B N 1
ATOM 5695 C CA . MET B 1 367 ? 20.848 1.465 27.669 1.00 24.54 347 MET B CA 1
ATOM 5696 C C . MET B 1 367 ? 19.749 0.609 27.006 1.00 22.74 347 MET B C 1
ATOM 5697 O O . MET B 1 367 ? 18.862 0.102 27.677 1.00 19.19 347 MET B O 1
ATOM 5701 N N . GLU B 1 368 ? 19.875 0.442 25.703 1.00 21.98 348 GLU B N 1
ATOM 5702 C CA . GLU B 1 368 ? 18.953 -0.322 24.868 1.00 24.24 348 GLU B CA 1
ATOM 5703 C C . GLU B 1 368 ? 18.792 -1.771 25.367 1.00 24.36 348 GLU B C 1
ATOM 5704 O O . GLU B 1 368 ? 17.701 -2.231 25.617 1.00 24.79 348 GLU B O 1
ATOM 5710 N N . VAL B 1 369 ? 19.902 -2.462 25.582 1.00 24.64 349 VAL B N 1
ATOM 5711 C CA . VAL B 1 369 ? 19.886 -3.838 26.128 1.00 24.24 349 VAL B CA 1
ATOM 5712 C C . VAL B 1 369 ? 19.324 -3.922 27.555 1.00 24.78 349 VAL B C 1
ATOM 5713 O O . VAL B 1 369 ? 18.526 -4.812 27.860 1.00 24.85 349 VAL B O 1
ATOM 5717 N N . THR B 1 370 ? 19.735 -2.990 28.420 1.00 24.87 350 THR B N 1
ATOM 5718 C CA . THR B 1 370 ? 19.392 -3.028 29.850 1.00 23.40 350 THR B CA 1
ATOM 5719 C C . THR B 1 370 ? 17.922 -2.654 30.101 1.00 23.69 350 THR B C 1
ATOM 5720 O O . THR B 1 370 ? 17.184 -3.338 30.808 1.00 21.51 350 THR B O 1
ATOM 5724 N N . LEU B 1 371 ? 17.502 -1.552 29.504 1.00 23.07 351 LEU B N 1
ATOM 5725 C CA . LEU B 1 371 ? 16.118 -1.146 29.591 1.00 22.81 351 LEU B CA 1
ATOM 5726 C C . LEU B 1 371 ? 15.174 -2.128 28.888 1.00 23.02 351 LEU B C 1
ATOM 5727 O O . LEU B 1 371 ? 14.157 -2.528 29.450 1.00 20.65 351 LEU B O 1
ATOM 5732 N N . GLY B 1 372 ? 15.513 -2.495 27.659 1.00 22.46 352 GLY B N 1
ATOM 5733 C CA . GLY B 1 372 ? 14.750 -3.486 26.936 1.00 23.46 352 GLY B CA 1
ATOM 5734 C C . GLY B 1 372 ? 14.572 -4.762 27.735 1.00 25.08 352 GLY B C 1
ATOM 5735 O O . GLY B 1 372 ? 13.458 -5.284 27.859 1.00 24.93 352 GLY B O 1
ATOM 5736 N N . LYS B 1 373 ? 15.654 -5.288 28.290 1.00 25.65 353 LYS B N 1
ATOM 5737 C CA . LYS B 1 373 ? 15.541 -6.561 28.993 1.00 26.72 353 LYS B CA 1
ATOM 5738 C C . LYS B 1 373 ? 14.827 -6.459 30.324 1.00 26.78 353 LYS B C 1
ATOM 5739 O O . LYS B 1 373 ? 14.195 -7.416 30.753 1.00 27.86 353 LYS B O 1
ATOM 5745 N N . LEU B 1 374 ? 14.911 -5.310 30.970 1.00 26.16 354 LEU B N 1
ATOM 5746 C CA . LEU B 1 374 ? 14.293 -5.138 32.252 1.00 26.11 354 LEU B CA 1
ATOM 5747 C C . LEU B 1 374 ? 12.794 -5.179 32.141 1.00 29.48 354 LEU B C 1
ATOM 5748 O O . LEU B 1 374 ? 12.134 -5.775 32.987 1.00 32.55 354 LEU B O 1
ATOM 5753 N N . PHE B 1 375 ? 12.232 -4.506 31.136 1.00 31.49 355 PHE B N 1
ATOM 5754 C CA . PHE B 1 375 ? 10.779 -4.445 31.031 1.00 31.50 355 PHE B CA 1
ATOM 5755 C C . PHE B 1 375 ? 10.222 -5.667 30.297 1.00 32.14 355 PHE B C 1
ATOM 5756 O O . PHE B 1 375 ? 9.058 -6.008 30.488 1.00 32.91 355 PHE B O 1
ATOM 5764 N N . ARG B 1 376 ? 11.053 -6.368 29.534 1.00 30.91 356 ARG B N 1
ATOM 5765 C CA . ARG B 1 376 ? 10.650 -7.676 29.020 1.00 33.13 356 ARG B CA 1
ATOM 5766 C C . ARG B 1 376 ? 10.511 -8.682 30.181 1.00 32.80 356 ARG B C 1
ATOM 5767 O O . ARG B 1 376 ? 9.515 -9.376 30.275 1.00 34.48 356 ARG B O 1
ATOM 5775 N N . ARG B 1 377 ? 11.466 -8.712 31.096 1.00 33.57 357 ARG B N 1
ATOM 5776 C CA . ARG B 1 377 ? 11.466 -9.720 32.154 1.00 31.30 357 ARG B CA 1
ATOM 5777 C C . ARG B 1 377 ? 10.636 -9.395 33.363 1.00 32.35 357 ARG B C 1
ATOM 5778 O O . ARG B 1 377 ? 10.292 -10.277 34.124 1.00 33.32 357 ARG B O 1
ATOM 5786 N N . VAL B 1 378 ? 10.323 -8.127 33.566 1.00 34.99 358 VAL B N 1
ATOM 5787 C CA . VAL B 1 378 ? 9.683 -7.704 34.785 1.00 32.58 358 VAL B CA 1
ATOM 5788 C C . VAL B 1 378 ? 8.615 -6.705 34.389 1.00 32.87 358 VAL B C 1
ATOM 5789 O O . VAL B 1 378 ? 8.663 -5.555 34.788 1.00 31.79 358 VAL B O 1
ATOM 5793 N N . PRO B 1 379 ? 7.608 -7.168 33.631 1.00 32.77 359 PRO B N 1
ATOM 5794 C CA . PRO B 1 379 ? 6.552 -6.255 33.184 1.00 32.49 359 PRO B CA 1
ATOM 5795 C C . PRO B 1 379 ? 5.756 -5.665 34.355 1.00 32.04 359 PRO B C 1
ATOM 5796 O O . PRO B 1 379 ? 5.293 -4.518 34.303 1.00 30.31 359 PRO B O 1
ATOM 5800 N N . ALA B 1 380 ? 5.626 -6.448 35.418 1.00 32.64 360 ALA B N 1
ATOM 5801 C CA . ALA B 1 380 ? 4.907 -6.041 36.622 1.00 32.47 360 ALA B CA 1
ATOM 5802 C C . ALA B 1 380 ? 5.640 -4.974 37.464 1.00 30.49 360 ALA B C 1
ATOM 5803 O O . ALA B 1 380 ? 5.270 -4.752 38.624 1.00 30.09 360 ALA B O 1
ATOM 5805 N N . LEU B 1 381 ? 6.673 -4.333 36.913 1.00 27.48 361 LEU B N 1
ATOM 5806 C CA . LEU B 1 381 ? 7.611 -3.525 37.730 1.00 24.96 361 LEU B CA 1
ATOM 5807 C C . LEU B 1 381 ? 6.970 -2.242 38.155 1.00 22.45 361 LEU B C 1
ATOM 5808 O O . LEU B 1 381 ? 6.275 -1.582 37.392 1.00 22.10 361 LEU B O 1
ATOM 5813 N N . ARG B 1 382 ? 7.143 -1.903 39.411 1.00 23.89 362 ARG B N 1
ATOM 5814 C CA . ARG B 1 382 ? 6.540 -0.686 39.940 1.00 26.01 362 ARG B CA 1
ATOM 5815 C C . ARG B 1 382 ? 7.530 0.013 40.847 1.00 26.29 362 ARG B C 1
ATOM 5816 O O . ARG B 1 382 ? 8.446 -0.633 41.404 1.00 24.73 362 ARG B O 1
ATOM 5824 N N . LEU B 1 383 ? 7.317 1.319 41.012 1.00 27.75 363 LEU B N 1
ATOM 5825 C CA . LEU B 1 383 ? 8.032 2.106 42.019 1.00 31.79 363 LEU B CA 1
ATOM 5826 C C . LEU B 1 383 ? 7.565 1.691 43.388 1.00 34.28 363 LEU B C 1
ATOM 5827 O O . LEU B 1 383 ? 6.365 1.463 43.576 1.00 37.64 363 LEU B O 1
ATOM 5832 N N . ALA B 1 384 ? 8.486 1.630 44.353 1.00 34.48 364 ALA B N 1
ATOM 5833 C CA . ALA B 1 384 ? 8.138 1.299 45.741 1.00 34.15 364 ALA B CA 1
ATOM 5834 C C . ALA B 1 384 ? 8.347 2.455 46.698 1.00 39.01 364 ALA B C 1
ATOM 5835 O O . ALA B 1 384 ? 8.141 2.284 47.894 1.00 42.69 364 ALA B O 1
ATOM 5837 N N . GLN B 1 385 ? 8.765 3.614 46.184 1.00 43.00 365 GLN B N 1
ATOM 5838 C CA . GLN B 1 385 ? 8.763 4.898 46.926 1.00 44.19 365 GLN B CA 1
ATOM 5839 C C . GLN B 1 385 ? 8.101 5.963 46.039 1.00 44.66 365 GLN B C 1
ATOM 5840 O O . GLN B 1 385 ? 8.202 5.909 44.820 1.00 40.77 365 GLN B O 1
ATOM 5846 N N . GLU B 1 386 ? 7.395 6.915 46.624 1.00 49.70 366 GLU B N 1
ATOM 5847 C CA . GLU B 1 386 ? 6.815 7.961 45.803 1.00 54.54 366 GLU B CA 1
ATOM 5848 C C . GLU B 1 386 ? 7.974 8.853 45.370 1.00 52.32 366 GLU B C 1
ATOM 5849 O O . GLU B 1 386 ? 8.935 9.008 46.118 1.00 54.84 366 GLU B O 1
ATOM 5855 N N . PRO B 1 387 ? 7.914 9.414 44.153 1.00 52.13 367 PRO B N 1
ATOM 5856 C CA . PRO B 1 387 ? 9.132 10.029 43.625 1.00 53.62 367 PRO B CA 1
ATOM 5857 C C . PRO B 1 387 ? 9.528 11.336 44.321 1.00 58.07 367 PRO B C 1
ATOM 5858 O O . PRO B 1 387 ? 10.654 11.786 44.144 1.00 61.78 367 PRO B O 1
ATOM 5862 N N . ASP B 1 388 ? 8.622 11.929 45.100 1.00 58.71 368 ASP B N 1
ATOM 5863 C CA . ASP B 1 388 ? 8.940 13.112 45.908 1.00 55.86 368 ASP B CA 1
ATOM 5864 C C . ASP B 1 388 ? 10.018 12.849 46.996 1.00 54.06 368 ASP B C 1
ATOM 5865 O O . ASP B 1 388 ? 10.815 13.736 47.291 1.00 63.49 368 ASP B O 1
ATOM 5867 N N . ALA B 1 389 ? 10.063 11.643 47.563 1.00 46.40 369 ALA B N 1
ATOM 5868 C CA . ALA B 1 389 ? 11.105 11.272 48.547 1.00 43.44 369 ALA B CA 1
ATOM 5869 C C . ALA B 1 389 ? 12.425 10.658 47.971 1.00 40.29 369 ALA B C 1
ATOM 5870 O O . ALA B 1 389 ? 13.124 9.929 48.675 1.00 39.48 369 ALA B O 1
ATOM 5872 N N . LEU B 1 390 ? 12.750 10.941 46.712 1.00 33.54 370 LEU B N 1
ATOM 5873 C CA . LEU B 1 390 ? 13.985 10.486 46.123 1.00 33.43 370 LEU B CA 1
ATOM 5874 C C . LEU B 1 390 ? 15.082 11.474 46.508 1.00 36.03 370 LEU B C 1
ATOM 5875 O O . LEU B 1 390 ? 14.803 12.640 46.696 1.00 33.92 370 LEU B O 1
ATOM 5880 N N . ARG B 1 391 ? 16.326 11.024 46.606 1.00 37.96 371 ARG B N 1
ATOM 5881 C CA . ARG B 1 391 ? 17.414 11.916 47.003 1.00 39.21 371 ARG B CA 1
ATOM 5882 C C . ARG B 1 391 ? 18.278 12.261 45.779 1.00 41.96 371 ARG B C 1
ATOM 5883 O O . ARG B 1 391 ? 19.018 11.421 45.235 1.00 43.99 371 ARG B O 1
ATOM 5885 N N . VAL B 1 392 ? 18.150 13.512 45.351 1.00 38.14 372 VAL B N 1
ATOM 5886 C CA . VAL B 1 392 ? 18.976 14.076 44.302 1.00 37.66 372 VAL B CA 1
ATOM 5887 C C . VAL B 1 392 ? 20.483 14.229 44.660 1.00 38.77 372 VAL B C 1
ATOM 5888 O O . VAL B 1 392 ? 20.837 14.837 45.670 1.00 32.25 372 VAL B O 1
ATOM 5892 N N . ARG B 1 393 ? 21.351 13.703 43.792 1.00 40.36 373 ARG B N 1
ATOM 5893 C CA . ARG B 1 393 ? 22.805 13.928 43.865 1.00 46.55 373 ARG B CA 1
ATOM 5894 C C . ARG B 1 393 ? 23.162 15.380 43.446 1.00 47.46 373 ARG B C 1
ATOM 5895 O O . ARG B 1 393 ? 22.764 15.847 42.375 1.00 50.99 373 ARG B O 1
ATOM 5903 N N . GLN B 1 394 ? 23.896 16.083 44.310 1.00 42.65 374 GLN B N 1
ATOM 5904 C CA . GLN B 1 394 ? 24.323 17.461 44.085 1.00 40.73 374 GLN B CA 1
ATOM 5905 C C . GLN B 1 394 ? 25.863 17.615 44.070 1.00 37.47 374 GLN B C 1
ATOM 5906 O O . GLN B 1 394 ? 26.584 16.815 44.653 1.00 36.71 374 GLN B O 1
ATOM 5912 N N . GLY B 1 395 ? 26.355 18.663 43.424 1.00 34.01 375 GLY B N 1
ATOM 5913 C CA . GLY B 1 395 ? 27.787 18.924 43.358 1.00 32.42 375 GLY B CA 1
ATOM 5914 C C . GLY B 1 395 ? 28.627 17.944 42.541 1.00 31.20 375 GLY B C 1
ATOM 5915 O O . GLY B 1 395 ? 29.752 17.597 42.920 1.00 33.17 375 GLY B O 1
ATOM 5916 N N . SER B 1 396 ? 28.095 17.508 41.407 1.00 28.69 376 SER B N 1
ATOM 5917 C CA . SER B 1 396 ? 28.874 16.759 40.454 1.00 27.01 376 SER B CA 1
ATOM 5918 C C . SER B 1 396 ? 28.425 17.177 39.105 1.00 25.16 376 SER B C 1
ATOM 5919 O O . SER B 1 396 ? 27.263 17.450 38.928 1.00 24.90 376 SER B O 1
ATOM 5922 N N . PRO B 1 397 ? 29.327 17.198 38.120 1.00 23.39 377 PRO B N 1
ATOM 5923 C CA . PRO B 1 397 ? 28.775 17.458 36.787 1.00 22.48 377 PRO B CA 1
ATOM 5924 C C . PRO B 1 397 ? 28.006 16.264 36.218 1.00 22.64 377 PRO B C 1
ATOM 5925 O O . PRO B 1 397 ? 27.531 16.345 35.066 1.00 24.34 377 PRO B O 1
ATOM 5929 N N . ILE B 1 398 ? 27.892 15.173 36.993 1.00 22.20 378 ILE B N 1
ATOM 5930 C CA . ILE B 1 398 ? 27.071 13.988 36.597 1.00 24.33 378 ILE B CA 1
ATOM 5931 C C . ILE B 1 398 ? 25.850 13.850 37.472 1.00 24.29 378 ILE B C 1
ATOM 5932 O O . ILE B 1 398 ? 25.952 13.397 38.594 1.00 25.79 378 ILE B O 1
ATOM 5937 N N . PHE B 1 399 ? 24.689 14.243 36.975 1.00 24.62 379 PHE B N 1
ATOM 5938 C CA . PHE B 1 399 ? 23.493 14.185 37.799 1.00 25.23 379 PHE B CA 1
ATOM 5939 C C . PHE B 1 399 ? 23.013 12.714 37.976 1.00 25.91 379 PHE B C 1
ATOM 5940 O O . PHE B 1 399 ? 23.417 11.803 37.239 1.00 25.58 379 PHE B O 1
ATOM 5948 N N . GLY B 1 400 ? 22.181 12.479 38.986 1.00 26.02 380 GLY B N 1
ATOM 5949 C CA . GLY B 1 400 ? 21.577 11.162 39.203 1.00 25.12 380 GLY B CA 1
ATOM 5950 C C . GLY B 1 400 ? 20.873 11.132 40.535 1.00 23.80 380 GLY B C 1
ATOM 5951 O O . GLY B 1 400 ? 20.819 12.134 41.200 1.00 22.37 380 GLY B O 1
ATOM 5952 N N . ILE B 1 401 ? 20.343 9.978 40.917 1.00 23.67 381 ILE B N 1
ATOM 5953 C CA . ILE B 1 401 ? 19.722 9.826 42.228 1.00 23.96 381 ILE B CA 1
ATOM 5954 C C . ILE B 1 401 ? 20.460 8.816 43.108 1.00 23.39 381 ILE B C 1
ATOM 5955 O O . ILE B 1 401 ? 21.085 7.901 42.615 1.00 18.54 381 ILE B O 1
ATOM 5960 N N . ASP B 1 402 ? 20.332 8.982 44.417 1.00 25.61 382 ASP B N 1
ATOM 5961 C CA . ASP B 1 402 ? 21.070 8.161 45.393 1.00 30.35 382 ASP B CA 1
ATOM 5962 C C . ASP B 1 402 ? 20.651 6.721 45.361 1.00 29.95 382 ASP B C 1
ATOM 5963 O O . ASP B 1 402 ? 21.449 5.839 45.633 1.00 32.47 382 ASP B O 1
ATOM 5968 N N . GLU B 1 403 ? 19.380 6.497 45.035 1.00 30.27 383 GLU B N 1
ATOM 5969 C CA . GLU B 1 403 ? 18.723 5.229 45.218 1.00 28.48 383 GLU B CA 1
ATOM 5970 C C . GLU B 1 403 ? 17.398 5.275 44.465 1.00 26.32 383 GLU B C 1
ATOM 5971 O O . GLU B 1 403 ? 16.719 6.318 44.495 1.00 24.64 383 GLU B O 1
ATOM 5977 N N . LEU B 1 404 ? 17.032 4.169 43.804 1.00 23.71 384 LEU B N 1
ATOM 5978 C CA . LEU B 1 404 ? 15.678 3.983 43.259 1.00 24.03 384 LEU B CA 1
ATOM 5979 C C . LEU B 1 404 ? 15.053 2.610 43.588 1.00 23.80 384 LEU B C 1
ATOM 5980 O O . LEU B 1 404 ? 15.448 1.606 43.050 1.00 23.78 384 LEU B O 1
ATOM 5985 N N . LEU B 1 405 ? 14.013 2.590 44.405 1.00 26.79 385 LEU B N 1
ATOM 5986 C CA . LEU B 1 405 ? 13.509 1.363 45.023 1.00 28.55 385 LEU B CA 1
ATOM 5987 C C . LEU B 1 405 ? 12.336 0.903 44.229 1.00 28.66 385 LEU B C 1
ATOM 5988 O O . LEU B 1 405 ? 11.335 1.613 44.147 1.00 24.25 385 LEU B O 1
ATOM 5993 N N . VAL B 1 406 ? 12.489 -0.265 43.610 1.00 28.19 386 VAL B N 1
ATOM 5994 C CA . VAL B 1 406 ? 11.426 -0.845 42.828 1.00 28.65 386 VAL B CA 1
ATOM 5995 C C . VAL B 1 406 ? 10.920 -2.132 43.466 1.00 28.24 386 VAL B C 1
ATOM 5996 O O . VAL B 1 406 ? 11.601 -2.720 44.266 1.00 23.84 386 VAL B O 1
ATOM 6000 N N . GLU B 1 407 ? 9.713 -2.544 43.083 1.00 30.78 387 GLU B N 1
ATOM 6001 C CA . GLU B 1 407 ? 9.114 -3.813 43.531 1.00 32.21 387 GLU B CA 1
ATOM 6002 C C . GLU B 1 407 ? 8.457 -4.506 42.350 1.00 32.47 387 GLU B C 1
ATOM 6003 O O . GLU B 1 407 ? 8.322 -3.918 41.279 1.00 29.12 387 GLU B O 1
ATOM 6009 N N . TRP B 1 408 ? 8.063 -5.758 42.535 1.00 33.40 388 TRP B N 1
ATOM 6010 C CA . TRP B 1 408 ? 7.262 -6.457 41.528 1.00 32.45 388 TRP B CA 1
ATOM 6011 C C . TRP B 1 408 ? 6.368 -7.481 42.225 1.00 30.07 388 TRP B C 1
ATOM 6012 O O . TRP B 1 408 ? 5.930 -8.413 41.576 1.00 32.68 388 TRP B O 1
#

GO terms:
  GO:0004497 monooxygenase activity (F, IDA)
  GO:0017000 antibiotic biosynthetic process (P, IDA)
  GO:0017000 antibiotic biosynthetic process (P, IMP)